Protein AF-A0A7S0B717-F1 (afdb_monomer_lite)

Sequence (770 aa):
SADPAEKEAQLTRQLKVTREQLDRKSDLCDELAVQLRRLETDLEERDGALRSARACLSASCAELRAAAHAGEARCLEREEEAVALRERLQLAEVAHSRGEAATELHAADAAHLRRLLADEEASAQTLASRAAEDAARVVALDGAAAEVRSLREQLDQCRAELEAARRAASAGHRAEVAHLEEALAEEKNARRSAMQAHAELMKRFEEHTKEAAGRIATAEASATKLGREAEGLRRSVQEGKEREAGLRKALNQEKELHEEALHMLHSQRIESTHQSSHLQSELDQLSSDLEQKEDEIMNIEFEMVGLQNKLKDQMRLFSENNEELKRGREQLAEKDGRLQHAVRRQEELVQQMNEATTKLQEKVAQLSHELEGSRAAYQTLEQHTQAVISRHETEREKLILELAHARSESASAADAQAINDRLEAERQAFMSELAEARTEVDGLEALRGAAQQEARFELDGVRAELRQAADAIELQRQLTAKHEELQHGLREEHAEAVDRLAERDASLAGMAEVVAELRGVAERCGAQASMHEAAASSAEARQAETARQLQDSSAQLEQLREKLEFQQRREAALAEGARREAERGWELRERLRTADERTEALELRARDLERALERSRLLERQALERAQELRTSLALLREFGREDFMHGAVPKLSEEKEEKGCTEGDKEIGAAKVAPLVKDPVDEQLGAEVPSVLIAVELDLGFTIATLSVAPWQTRADFDSIVSAFLKEHRVRAVFSDALVRYLEEVEAQAKAFPVILQANLAEVYSLHG

Radius of gyration: 71.95 Å; chains: 1; bounding box: 176×53×261 Å

Secondary structure (DSSP, 8-state):
---HHHHHHHHHHHHHHHHHHHHHHHHHHHHHHHHHHHHHHHHHHHHHHHHHHHHHHHHHHHHHHHHHHHHHHHHHHHHHHHHHHHHHHHHHHHHHHTT---TTHHHHHHHHHHHHHHHHHHHHHHHHHHHHHHHHHHHHHHHHHHHHHHHHHHHHHHHHHHHHHHHHHHHHHHHHHHHHHHHHHHHHHHHHHHHHHHHHHHHHHHHHHHHHTTSSSS-------TTTHHHHHHHHHHHHHHHHHHHHHHHHHHHHHHHHHHHHHHHHHHHHHHHHHHHHHHHHHHHHHHHHHHHHHHHHHHHHHHHHHHHHHHHHHHHHHHHHHHHHHHHHHHHHHHHHHHHHHHHHHHHHHHHHHHHHHHHHHHHHHHHHHHHHHHHHHHHHHHHHHHHHHHHHHHHHHHHHHHHHHHHHHHHHHHHHHHHHHHHHHHTTT-TT-----------S-SSSSGGGTHHHHHHHHHHHHHHHHHHHHHHHHHHHHHHHHHHHHHHHHHHHHHHHHHHHHHHHHHHHHTTSSTTSS--SSSTTHHHHHHHHHHHHHHHHHHHHHHHHHHHHHHHHHHHHHHHHHHHHHHHHHHHHHHHHHHHHHHHHHHHHHHHHHHHHHHHHHHHHHHHHHHHHHHHHHHHHHHHHHHHH--GGGTS---------------------------------S-SS-------S-SEEEEEE-SS-EEEEEE-TT--GGGHHHHHHHHHHHTT--GGGHHHHHHHHHHHHHH-SSSSEEEEEEHHHHHHHH-

Organism: NCBI:txid73915

pLDDT: mean 77.5, std 18.0, range [34.28, 98.25]

Structure (mmCIF, N/CA/C/O backbone):
data_AF-A0A7S0B717-F1
#
_entry.id   AF-A0A7S0B717-F1
#
loop_
_atom_site.group_PDB
_atom_site.id
_atom_site.type_symbol
_atom_site.label_atom_id
_atom_site.label_alt_id
_atom_site.label_comp_id
_atom_site.label_asym_id
_atom_site.label_entity_id
_atom_site.label_seq_id
_atom_site.pdbx_PDB_ins_code
_atom_site.Cartn_x
_atom_site.Cartn_y
_atom_site.Cartn_z
_atom_site.occupancy
_atom_site.B_iso_or_equiv
_atom_site.auth_seq_id
_atom_site.auth_comp_id
_atom_site.auth_asym_id
_atom_site.auth_atom_id
_atom_site.pdbx_PDB_model_num
ATOM 1 N N . SER A 1 1 ? -86.143 -4.162 17.293 1.00 46.94 1 SER A N 1
ATOM 2 C CA . SER A 1 1 ? -86.075 -2.854 16.615 1.00 46.94 1 SER A CA 1
ATOM 3 C C . SER A 1 1 ? -85.181 -1.950 17.441 1.00 46.94 1 SER A C 1
ATOM 5 O O . SER A 1 1 ? -85.611 -1.514 18.498 1.00 46.94 1 SER A O 1
ATOM 7 N N . ALA A 1 2 ? -83.921 -1.762 17.039 1.00 54.50 2 ALA A N 1
ATOM 8 C CA . ALA A 1 2 ? -83.048 -0.798 17.712 1.00 54.50 2 ALA A CA 1
ATOM 9 C C . ALA A 1 2 ? -83.551 0.614 17.394 1.00 54.50 2 ALA A C 1
ATOM 11 O O . ALA A 1 2 ? -83.828 0.906 16.226 1.00 54.50 2 ALA A O 1
ATOM 12 N N . ASP A 1 3 ? -83.724 1.423 18.434 1.00 73.31 3 ASP A N 1
ATOM 13 C CA . ASP A 1 3 ? -84.188 2.804 18.360 1.00 73.31 3 ASP A CA 1
ATOM 14 C C . ASP A 1 3 ? -83.268 3.596 17.402 1.00 73.31 3 ASP A C 1
ATOM 16 O O . ASP A 1 3 ? -82.042 3.525 17.550 1.00 73.31 3 ASP A O 1
ATOM 20 N N . PRO A 1 4 ? -83.788 4.288 16.369 1.00 82.56 4 PRO A N 1
ATOM 21 C CA . PRO A 1 4 ? -82.965 5.062 15.433 1.00 82.56 4 PRO A CA 1
ATOM 22 C C . PRO A 1 4 ? -82.008 6.043 16.130 1.00 82.56 4 PRO A C 1
ATOM 24 O O . PRO A 1 4 ? -80.899 6.247 15.633 1.00 82.56 4 PRO A O 1
ATOM 27 N N . ALA A 1 5 ? -82.373 6.557 17.309 1.00 80.81 5 ALA A N 1
ATOM 28 C CA . ALA A 1 5 ? -81.515 7.430 18.108 1.00 80.81 5 ALA A CA 1
ATOM 29 C C . ALA A 1 5 ? -80.237 6.730 18.617 1.00 80.81 5 ALA A C 1
ATOM 31 O O . ALA A 1 5 ? -79.164 7.336 18.654 1.00 80.81 5 ALA A O 1
ATOM 32 N N . GLU A 1 6 ? -80.303 5.439 18.962 1.00 84.12 6 GLU A N 1
ATOM 33 C CA . GLU A 1 6 ? -79.121 4.678 19.388 1.00 84.12 6 GLU A CA 1
ATOM 34 C C . GLU A 1 6 ? -78.160 4.422 18.224 1.00 84.12 6 GLU A C 1
ATOM 36 O O . GLU A 1 6 ? -76.942 4.509 18.396 1.00 84.12 6 GLU A O 1
ATOM 41 N N . LYS A 1 7 ? -78.691 4.168 17.020 1.00 85.06 7 LYS A N 1
ATOM 42 C CA . LYS A 1 7 ? -77.870 4.017 15.808 1.00 85.06 7 LYS A CA 1
ATOM 43 C C . LYS A 1 7 ? -77.163 5.314 15.436 1.00 85.06 7 LYS A C 1
ATOM 45 O O . LYS A 1 7 ? -75.986 5.282 15.085 1.00 85.06 7 LYS A O 1
ATOM 50 N N . GLU A 1 8 ? -77.852 6.445 15.540 1.00 88.69 8 GLU A N 1
ATOM 51 C CA . GLU A 1 8 ? -77.263 7.758 15.279 1.00 88.69 8 GLU A CA 1
ATOM 52 C C . GLU A 1 8 ? -76.160 8.084 16.298 1.00 88.69 8 GLU A C 1
ATOM 54 O O . GLU A 1 8 ? -75.054 8.482 15.921 1.00 88.69 8 GLU A O 1
ATOM 59 N N . ALA A 1 9 ? -76.388 7.795 17.584 1.00 86.38 9 ALA A N 1
ATOM 60 C CA . ALA A 1 9 ? -75.367 7.946 18.618 1.00 86.38 9 ALA A CA 1
ATOM 61 C C . ALA A 1 9 ? -74.153 7.027 18.383 1.00 86.38 9 ALA A C 1
ATOM 63 O O . ALA A 1 9 ? -73.010 7.444 18.592 1.00 86.38 9 ALA A O 1
ATOM 64 N N . GLN A 1 10 ? -74.372 5.792 17.926 1.00 88.56 10 GLN A N 1
ATOM 65 C CA . GLN A 1 10 ? -73.298 4.847 17.616 1.00 88.56 10 GLN A CA 1
ATOM 66 C C . GLN A 1 10 ? -72.472 5.296 16.401 1.00 88.56 10 GLN A C 1
ATOM 68 O O . GLN A 1 10 ? -71.242 5.286 16.472 1.00 88.56 10 GLN A O 1
ATOM 73 N N . LEU A 1 11 ? -73.123 5.758 15.328 1.00 89.88 11 LEU A N 1
ATOM 74 C CA . LEU A 1 11 ? -72.454 6.316 14.146 1.00 89.88 11 LEU A CA 1
ATOM 75 C C . LEU A 1 11 ? -71.663 7.579 14.488 1.00 89.88 11 LEU A C 1
ATOM 77 O O . LEU A 1 11 ? -70.527 7.729 14.050 1.00 89.88 11 LEU A O 1
ATOM 81 N N . THR A 1 12 ? -72.210 8.451 15.336 1.00 91.12 12 THR A N 1
ATOM 82 C CA . THR A 1 12 ? -71.511 9.668 15.776 1.00 91.12 12 THR A CA 1
ATOM 83 C C . THR A 1 12 ? -70.250 9.331 16.576 1.00 91.12 12 THR A C 1
ATOM 85 O O . THR A 1 12 ? -69.203 9.950 16.378 1.00 91.12 12 THR A O 1
ATOM 88 N N . ARG A 1 13 ? -70.303 8.305 17.440 1.00 92.06 13 ARG A N 1
ATOM 89 C CA . ARG A 1 13 ? -69.113 7.808 18.151 1.00 92.06 13 ARG A CA 1
ATOM 90 C C . ARG A 1 13 ? -68.090 7.208 17.190 1.00 92.06 13 ARG A C 1
ATOM 92 O O . ARG A 1 13 ? -66.908 7.500 17.333 1.00 92.06 13 ARG A O 1
ATOM 99 N N . GLN A 1 14 ? -68.527 6.416 16.210 1.00 90.56 14 GLN A N 1
ATOM 100 C CA . GLN A 1 14 ? -67.629 5.849 15.201 1.00 90.56 14 GLN A CA 1
ATOM 101 C C . GLN A 1 14 ? -66.956 6.942 14.366 1.00 90.56 14 GLN A C 1
ATOM 103 O O . GLN A 1 14 ? -65.738 6.917 14.236 1.00 90.56 14 GLN A O 1
ATOM 108 N N . LEU A 1 15 ? -67.710 7.939 13.894 1.00 93.12 15 LEU A N 1
ATOM 109 C CA . LEU A 1 15 ? -67.171 9.064 13.126 1.00 93.12 15 LEU A CA 1
ATOM 110 C C . LEU A 1 15 ? -66.165 9.892 13.930 1.00 93.12 15 LEU A C 1
ATOM 112 O O . LEU A 1 15 ? -65.147 10.327 13.390 1.00 93.12 15 LEU A O 1
ATOM 116 N N . LYS A 1 16 ? -66.414 10.081 15.232 1.00 93.62 16 LYS A N 1
ATOM 117 C CA . LYS A 1 16 ? -65.473 10.767 16.122 1.00 93.62 16 LYS A CA 1
ATOM 118 C C . LYS A 1 16 ? -64.168 9.980 16.277 1.00 93.62 16 LYS A C 1
ATOM 120 O O . LYS A 1 16 ? -63.101 10.560 16.113 1.00 93.62 16 LYS A O 1
ATOM 125 N N . VAL A 1 17 ? -64.250 8.666 16.497 1.00 93.25 17 VAL A N 1
ATOM 126 C CA . VAL A 1 17 ? -63.066 7.793 16.583 1.00 93.25 17 VAL A CA 1
ATOM 127 C C . VAL A 1 17 ? -62.298 7.771 15.261 1.00 93.25 17 VAL A C 1
ATOM 129 O O . VAL A 1 17 ? -61.075 7.879 15.271 1.00 93.25 17 VAL A O 1
ATOM 132 N N . THR A 1 18 ? -62.981 7.679 14.116 1.00 89.94 18 THR A N 1
ATOM 133 C CA . THR A 1 18 ? -62.305 7.704 12.811 1.00 89.94 18 THR A CA 1
ATOM 134 C C . THR A 1 18 ? -61.641 9.045 12.541 1.00 89.94 18 THR A C 1
ATOM 136 O O . THR A 1 18 ? -60.552 9.060 11.983 1.00 89.94 18 THR A O 1
ATOM 139 N N . ARG A 1 19 ? -62.252 10.159 12.965 1.00 94.06 19 ARG A N 1
ATOM 140 C CA . ARG A 1 19 ? -61.656 11.493 12.842 1.00 94.06 19 ARG A CA 1
ATOM 141 C C . ARG A 1 19 ? -60.405 11.624 13.705 1.00 94.06 19 ARG A C 1
ATOM 143 O O . ARG A 1 19 ? -59.369 11.994 13.180 1.00 94.06 19 ARG A O 1
ATOM 150 N N . GLU A 1 20 ? -60.467 11.219 14.972 1.00 93.44 20 GLU A N 1
ATOM 151 C CA . GLU A 1 20 ? -59.298 11.213 15.864 1.00 93.44 20 GLU A CA 1
ATOM 152 C C . GLU A 1 20 ? -58.167 10.314 15.328 1.00 93.44 20 GLU A C 1
ATOM 154 O O . GLU A 1 20 ? -56.991 10.640 15.469 1.00 93.44 20 GLU A O 1
ATOM 159 N N . GLN A 1 21 ? -58.495 9.190 14.681 1.00 91.56 21 GLN A N 1
ATOM 160 C CA . GLN A 1 21 ? -57.501 8.345 14.011 1.00 91.56 21 GLN A CA 1
ATOM 161 C C . GLN A 1 21 ? -56.906 9.000 12.759 1.00 91.56 21 GLN A C 1
ATOM 163 O O . GLN A 1 21 ? -55.734 8.772 12.465 1.00 91.56 21 GLN A O 1
ATOM 168 N N . LEU A 1 22 ? -57.696 9.771 12.011 1.00 92.12 22 LEU A N 1
ATOM 169 C CA . LEU A 1 22 ? -57.239 10.482 10.818 1.00 92.12 22 LEU A CA 1
ATOM 170 C C . LEU A 1 22 ? -56.340 11.660 11.193 1.00 92.12 22 LEU A C 1
ATOM 172 O O . LEU A 1 22 ? -55.280 11.806 10.595 1.00 92.12 22 LEU A O 1
ATOM 176 N N . ASP A 1 23 ? -56.708 12.408 12.235 1.00 93.62 23 ASP A N 1
ATOM 177 C CA . ASP A 1 23 ? -55.906 13.503 12.784 1.00 93.62 23 ASP A CA 1
ATOM 178 C C . ASP A 1 23 ? -54.546 12.967 13.274 1.00 93.62 23 ASP A C 1
ATOM 180 O O . ASP A 1 23 ? -53.506 13.437 12.828 1.00 93.62 23 ASP A O 1
ATOM 184 N N . ARG A 1 24 ? -54.523 11.860 14.040 1.00 93.06 24 ARG A N 1
ATOM 185 C CA . ARG A 1 24 ? -53.260 11.203 14.450 1.00 93.06 24 ARG A CA 1
ATOM 186 C C . ARG A 1 24 ? -52.404 10.728 13.277 1.00 93.06 24 ARG A C 1
ATOM 188 O O . ARG A 1 24 ? -51.181 10.738 13.364 1.00 93.06 24 ARG A O 1
ATOM 195 N N . LYS A 1 25 ? -53.029 10.244 12.199 1.00 90.81 25 LYS A N 1
ATOM 196 C CA . LYS A 1 25 ? -52.298 9.844 10.989 1.00 90.81 25 LYS A CA 1
ATOM 197 C C . LYS A 1 25 ? -51.737 11.056 10.250 1.00 90.81 25 LYS A C 1
ATOM 199 O O . LYS A 1 25 ? -50.636 10.950 9.729 1.00 90.81 25 LYS A O 1
ATOM 204 N N . SER A 1 26 ? -52.464 12.172 10.229 1.00 93.88 26 SER A N 1
ATOM 205 C CA . SER A 1 26 ? -51.977 13.438 9.677 1.00 93.88 26 SER A CA 1
ATOM 206 C C . SER A 1 26 ? -50.754 13.929 10.447 1.00 93.88 26 SER A C 1
ATOM 208 O O . SER A 1 26 ? -49.728 14.186 9.826 1.00 93.88 26 SER A O 1
ATOM 210 N N . ASP A 1 27 ? -50.819 13.940 11.782 1.00 92.12 27 ASP A N 1
ATOM 211 C CA . ASP A 1 27 ? -49.697 14.346 12.639 1.00 92.12 27 ASP A CA 1
ATOM 212 C C . ASP A 1 27 ? -48.456 13.464 12.401 1.00 92.12 27 ASP A C 1
ATOM 214 O O . ASP A 1 27 ? -47.342 13.967 12.268 1.00 92.12 27 ASP A O 1
ATOM 218 N N . LEU A 1 28 ? -48.647 12.144 12.264 1.00 91.06 28 LEU A N 1
ATOM 219 C CA . LEU A 1 28 ? -47.568 11.211 11.916 1.00 91.06 28 LEU A CA 1
ATOM 220 C C . LEU A 1 28 ? -46.986 11.470 10.518 1.00 91.06 28 LEU A C 1
ATOM 222 O O . LEU A 1 28 ? -45.779 11.333 10.322 1.00 91.06 28 LEU A O 1
ATOM 226 N N . CYS A 1 29 ? -47.817 11.821 9.534 1.00 90.38 29 CYS A N 1
ATOM 227 C CA . CYS A 1 29 ? -47.347 12.179 8.195 1.00 90.38 29 CYS A CA 1
ATOM 228 C C . CYS A 1 29 ? -46.520 13.472 8.213 1.00 90.38 29 CYS A C 1
ATOM 230 O O . CYS A 1 29 ? -45.485 13.528 7.548 1.00 90.38 29 CYS A O 1
ATOM 232 N N . ASP A 1 30 ? -46.933 14.471 8.992 1.00 93.44 30 ASP A N 1
ATOM 233 C CA . ASP A 1 30 ? -46.189 15.721 9.152 1.00 93.44 30 ASP A CA 1
ATOM 234 C C . ASP A 1 30 ? -44.851 15.487 9.870 1.00 93.44 30 ASP A C 1
ATOM 236 O O . ASP A 1 30 ? -43.815 16.001 9.439 1.00 93.44 30 ASP A O 1
ATOM 240 N N . GLU A 1 31 ? -44.834 14.643 10.906 1.00 92.50 31 GLU A N 1
ATOM 241 C CA . GLU A 1 31 ? -43.608 14.251 11.608 1.00 92.50 31 GLU A CA 1
ATOM 242 C C . GLU A 1 31 ? -42.633 13.508 10.679 1.00 92.50 31 GLU A C 1
ATOM 244 O O . GLU A 1 31 ? -41.446 13.843 10.623 1.00 92.50 31 GLU A O 1
ATOM 249 N N . LEU A 1 32 ? -43.131 12.565 9.872 1.00 89.62 32 LEU A N 1
ATOM 250 C CA . LEU A 1 32 ? -42.329 11.876 8.857 1.00 89.62 32 LEU A CA 1
ATOM 251 C C . LEU A 1 32 ? -41.795 12.840 7.789 1.00 89.62 32 LEU A C 1
ATOM 253 O O . LEU A 1 32 ? -40.643 12.715 7.378 1.00 89.62 32 LEU A O 1
ATOM 257 N N . ALA A 1 33 ? -42.582 13.830 7.363 1.00 90.62 33 ALA A N 1
ATOM 258 C CA . ALA A 1 33 ? -42.139 14.832 6.393 1.00 90.62 33 ALA A CA 1
ATOM 259 C C . ALA A 1 33 ? -41.034 15.750 6.949 1.00 90.62 33 ALA A C 1
ATOM 261 O O . ALA A 1 33 ? -40.165 16.201 6.198 1.00 90.62 33 ALA A O 1
ATOM 262 N N . VAL A 1 34 ? -41.043 16.037 8.254 1.00 92.75 34 VAL A N 1
ATOM 263 C CA . VAL A 1 34 ? -39.953 16.763 8.927 1.00 92.75 34 VAL A CA 1
ATOM 264 C C . VAL A 1 34 ? -38.703 15.889 9.033 1.00 92.75 34 VAL A C 1
ATOM 266 O O . VAL A 1 34 ? -37.603 16.369 8.758 1.00 92.75 34 VAL A O 1
ATOM 269 N N . GLN A 1 35 ? -38.854 14.607 9.376 1.00 93.50 35 GLN A N 1
ATOM 270 C CA . GLN A 1 35 ? -37.731 13.665 9.426 1.00 93.50 35 GLN A CA 1
ATOM 271 C C . GLN A 1 35 ? -37.082 13.468 8.050 1.00 93.50 35 GLN A C 1
ATOM 273 O O . GLN A 1 35 ? -35.857 13.476 7.961 1.00 93.50 35 GLN A O 1
ATOM 278 N N . LEU A 1 36 ? -37.878 13.360 6.980 1.00 89.19 36 LEU A N 1
ATOM 279 C CA . LEU A 1 36 ? -37.371 13.266 5.608 1.00 89.19 36 LEU A CA 1
ATOM 280 C C . LEU A 1 36 ? -36.561 14.503 5.219 1.00 89.19 36 LEU A C 1
ATOM 282 O O . LEU A 1 36 ? -35.422 14.357 4.792 1.00 89.19 36 LEU A O 1
ATOM 286 N N . ARG A 1 37 ? -37.087 15.709 5.466 1.00 93.19 37 ARG A N 1
ATOM 287 C CA . ARG A 1 37 ? -36.354 16.953 5.178 1.00 93.19 37 ARG A CA 1
ATOM 288 C C . ARG A 1 37 ? -35.047 17.070 5.957 1.00 93.19 37 ARG A C 1
ATOM 290 O O . ARG A 1 37 ? -34.061 17.558 5.421 1.00 93.19 37 ARG A O 1
ATOM 297 N N . ARG A 1 38 ? -35.021 16.597 7.206 1.00 92.75 38 ARG A N 1
ATOM 298 C CA . ARG A 1 38 ? -33.794 16.552 8.013 1.00 92.75 38 ARG A CA 1
ATOM 299 C C . ARG A 1 38 ? -32.765 15.575 7.437 1.00 92.75 38 ARG A C 1
ATOM 301 O O . ARG A 1 38 ? -31.582 15.892 7.390 1.00 92.75 38 ARG A O 1
ATOM 308 N N . LEU A 1 39 ? -33.207 14.402 6.984 1.00 88.88 39 LEU A N 1
ATOM 309 C CA . LEU A 1 39 ? -32.328 13.429 6.335 1.00 88.88 39 LEU A CA 1
ATOM 310 C C . LEU A 1 39 ? -31.804 13.938 4.986 1.00 88.88 39 LEU A C 1
ATOM 312 O O . LEU A 1 39 ? -30.643 13.699 4.673 1.00 88.88 39 LEU A O 1
ATOM 316 N N . GLU A 1 40 ? -32.621 14.658 4.215 1.00 90.31 40 GLU A N 1
ATOM 317 C CA . GLU A 1 40 ? -32.195 15.318 2.974 1.00 90.31 40 GLU A CA 1
ATOM 318 C C . GLU A 1 40 ? -31.084 16.340 3.246 1.00 90.31 40 GLU A C 1
ATOM 320 O O . GLU A 1 40 ? -30.030 16.265 2.616 1.00 90.31 40 GLU A O 1
ATOM 325 N N . THR A 1 41 ? -31.249 17.220 4.242 1.00 91.94 41 THR A N 1
ATOM 326 C CA . THR A 1 41 ? -30.194 18.177 4.619 1.00 91.94 41 THR A CA 1
ATOM 327 C C . THR A 1 41 ? -28.918 17.486 5.107 1.00 91.94 41 THR A C 1
ATOM 329 O O . THR A 1 41 ? -27.821 17.872 4.706 1.00 91.94 41 THR A O 1
ATOM 332 N N . ASP A 1 42 ? -29.038 16.420 5.908 1.00 89.06 42 ASP A N 1
ATOM 333 C CA . ASP A 1 42 ? -27.879 15.656 6.390 1.00 89.06 42 ASP A CA 1
ATOM 334 C C . ASP A 1 42 ? -27.131 14.964 5.229 1.00 89.06 42 ASP A C 1
ATOM 336 O O . ASP A 1 42 ? -25.906 14.814 5.269 1.00 89.06 42 ASP A O 1
ATOM 340 N N . LEU A 1 43 ? -27.843 14.523 4.184 1.00 86.94 43 LEU A N 1
ATOM 341 C CA . LEU A 1 43 ? -27.239 13.952 2.977 1.00 86.94 43 LEU A CA 1
ATOM 342 C C . LEU A 1 43 ? -26.519 15.021 2.148 1.00 86.94 43 LEU A C 1
ATOM 344 O O . LEU A 1 43 ? -25.374 14.800 1.751 1.00 86.94 43 LEU A O 1
ATOM 348 N N . GLU A 1 44 ? -27.128 16.191 1.955 1.00 88.62 44 GLU A N 1
ATOM 349 C CA . GLU A 1 44 ? -26.510 17.308 1.228 1.00 88.62 44 GLU A CA 1
ATOM 350 C C . GLU A 1 44 ? -25.208 17.786 1.893 1.00 88.62 44 GLU A C 1
ATOM 352 O O . GLU A 1 44 ? -24.195 17.992 1.211 1.00 88.62 44 GLU A O 1
ATOM 357 N N . GLU A 1 45 ? -25.188 17.903 3.225 1.00 89.31 45 GLU A N 1
ATOM 358 C CA . GLU A 1 45 ? -23.981 18.253 3.984 1.00 89.31 45 GLU A CA 1
ATOM 359 C C . GLU A 1 45 ? -22.875 17.202 3.813 1.00 89.31 45 GLU A C 1
ATOM 361 O O . GLU A 1 45 ? -21.696 17.535 3.629 1.00 89.31 45 GLU A O 1
ATOM 366 N N . ARG A 1 46 ? -23.243 15.916 3.813 1.00 82.81 46 ARG A N 1
ATOM 367 C CA . ARG A 1 46 ? -22.293 14.811 3.625 1.00 82.81 46 ARG A CA 1
ATOM 368 C C . ARG A 1 46 ? -21.737 14.754 2.213 1.00 82.81 46 ARG A C 1
ATOM 370 O O . ARG A 1 46 ? -20.533 14.541 2.061 1.00 82.81 46 ARG A O 1
ATOM 377 N N . ASP A 1 47 ? -22.554 15.007 1.202 1.00 88.00 47 ASP A N 1
ATOM 378 C CA . ASP A 1 47 ? -22.094 15.116 -0.182 1.00 88.00 47 ASP A CA 1
ATOM 379 C C . ASP A 1 47 ? -21.188 16.337 -0.378 1.00 88.00 47 ASP A C 1
ATOM 381 O O . ASP A 1 47 ? -20.218 16.289 -1.143 1.00 88.00 47 ASP A O 1
ATOM 385 N N . GLY A 1 48 ? -21.441 17.432 0.344 1.00 89.38 48 GLY A N 1
ATOM 386 C CA . GLY A 1 48 ? -20.522 18.568 0.438 1.00 89.38 48 GLY A CA 1
ATOM 387 C C . GLY A 1 48 ? -19.162 18.177 1.035 1.00 89.38 48 GLY A C 1
ATOM 388 O O . GLY A 1 48 ? -18.108 18.478 0.460 1.00 89.38 48 GLY A O 1
ATOM 389 N N . ALA A 1 49 ? -19.166 17.446 2.152 1.00 88.19 49 ALA A N 1
ATOM 390 C CA . ALA A 1 49 ? -17.951 16.977 2.819 1.00 88.19 49 ALA A CA 1
ATOM 391 C C . ALA A 1 49 ? -17.158 15.973 1.963 1.00 88.19 49 ALA A C 1
ATOM 393 O O . ALA A 1 49 ? -15.935 16.086 1.854 1.00 88.19 49 ALA A O 1
ATOM 394 N N . LEU A 1 50 ? -17.837 15.032 1.296 1.00 85.44 50 LEU A N 1
ATOM 395 C CA . LEU A 1 50 ? -17.212 14.069 0.384 1.00 85.44 50 LEU A CA 1
ATOM 396 C C . LEU A 1 50 ? -16.579 14.756 -0.828 1.00 85.44 50 LEU A C 1
ATOM 398 O O . LEU A 1 50 ? -15.455 14.413 -1.203 1.00 85.44 50 LEU A O 1
ATOM 402 N N . ARG A 1 51 ? -17.249 15.755 -1.419 1.00 90.06 51 ARG A N 1
ATOM 403 C CA . ARG A 1 51 ? -16.669 16.567 -2.502 1.00 90.06 51 ARG A CA 1
ATOM 404 C C . ARG A 1 51 ? -15.406 17.298 -2.046 1.00 90.06 51 ARG A C 1
ATOM 406 O O . ARG A 1 51 ? -14.404 17.272 -2.757 1.00 90.06 51 ARG A O 1
ATOM 413 N N . SER A 1 52 ? -15.422 17.864 -0.842 1.00 88.62 52 SER A N 1
ATOM 414 C CA . SER A 1 52 ? -14.261 18.550 -0.257 1.00 88.62 52 SER A CA 1
ATOM 415 C C . SER A 1 52 ? -13.097 17.586 0.009 1.00 88.62 52 SER A C 1
ATOM 417 O O . SER A 1 52 ? -11.958 17.872 -0.352 1.00 88.62 52 SER A O 1
ATOM 419 N N . ALA A 1 53 ? -13.376 16.397 0.552 1.00 85.25 53 ALA A N 1
ATOM 420 C CA . ALA A 1 53 ? -12.365 15.367 0.787 1.00 85.25 53 ALA A CA 1
ATOM 421 C C . ALA A 1 53 ? -11.732 14.860 -0.521 1.00 85.25 53 ALA A C 1
ATOM 423 O O . ALA A 1 53 ? -10.509 14.736 -0.605 1.00 85.25 53 ALA A O 1
ATOM 424 N N . ARG A 1 54 ? -12.545 14.626 -1.562 1.00 87.56 54 ARG A N 1
ATOM 425 C CA . ARG A 1 54 ? -12.055 14.255 -2.901 1.00 87.56 54 ARG A CA 1
ATOM 426 C C . ARG A 1 54 ? -11.179 15.349 -3.510 1.00 87.56 54 ARG A C 1
ATOM 428 O O . ARG A 1 54 ? -10.142 15.028 -4.085 1.00 87.56 54 ARG A O 1
ATOM 435 N N . ALA A 1 55 ? -11.549 16.620 -3.347 1.00 87.50 55 ALA A N 1
ATOM 436 C CA . ALA A 1 55 ? -10.737 17.741 -3.815 1.00 87.50 55 ALA A CA 1
ATOM 437 C C . ALA A 1 55 ? -9.359 17.770 -3.127 1.00 87.50 55 ALA A C 1
ATOM 439 O O . ALA A 1 55 ? -8.344 17.825 -3.823 1.00 87.50 55 ALA A O 1
ATOM 440 N N . CYS A 1 56 ? -9.311 17.629 -1.795 1.00 88.31 56 CYS A N 1
ATOM 441 C CA . CYS A 1 56 ? -8.060 17.568 -1.027 1.00 88.31 56 CYS A CA 1
ATOM 442 C C . CYS A 1 56 ? -7.174 16.378 -1.424 1.00 88.31 56 CYS A C 1
ATOM 444 O O . CYS A 1 56 ? -5.968 16.544 -1.601 1.00 88.31 56 CYS A O 1
ATOM 446 N N . LEU A 1 57 ? -7.763 15.190 -1.605 1.00 85.50 57 LEU A N 1
ATOM 447 C CA . LEU A 1 57 ? -7.038 14.012 -2.092 1.00 85.50 57 LEU A CA 1
ATOM 448 C C . LEU A 1 57 ? -6.465 14.250 -3.492 1.00 85.50 57 LEU A C 1
ATOM 450 O O . LEU A 1 57 ? -5.296 13.961 -3.727 1.00 85.50 57 LEU A O 1
ATOM 454 N N . SER A 1 58 ? -7.248 14.833 -4.405 1.00 90.44 58 SER A N 1
ATOM 455 C CA . SER A 1 58 ? -6.764 15.130 -5.758 1.00 90.44 58 SER A CA 1
ATOM 456 C C . SER A 1 58 ? -5.599 16.125 -5.753 1.00 90.44 58 SER A C 1
ATOM 458 O O . SER A 1 58 ? -4.629 15.919 -6.483 1.00 90.44 58 SER A O 1
ATOM 460 N N . ALA A 1 59 ? -5.654 17.145 -4.886 1.00 87.44 59 ALA A N 1
ATOM 461 C CA . ALA A 1 59 ? -4.593 18.132 -4.722 1.00 87.44 59 ALA A CA 1
ATOM 462 C C . ALA A 1 59 ? -3.317 17.490 -4.158 1.00 87.44 59 ALA A C 1
ATOM 464 O O . ALA A 1 59 ? -2.246 17.646 -4.737 1.00 87.44 59 ALA A O 1
ATOM 465 N N . SER A 1 60 ? -3.437 16.669 -3.110 1.00 86.06 60 SER A N 1
ATOM 466 C CA . SER A 1 60 ? -2.298 15.942 -2.538 1.00 86.06 60 SER A CA 1
ATOM 467 C C . SER A 1 60 ? -1.668 14.967 -3.542 1.00 86.06 60 SER A C 1
ATOM 469 O O . SER A 1 60 ? -0.447 14.916 -3.685 1.00 86.06 60 SER A O 1
ATOM 471 N N . CYS A 1 61 ? -2.479 14.242 -4.320 1.00 85.00 61 CYS A N 1
ATOM 472 C CA . CYS A 1 61 ? -1.975 13.381 -5.392 1.00 85.00 61 CYS A CA 1
ATOM 473 C C . CYS A 1 61 ? -1.314 14.169 -6.535 1.00 85.00 61 CYS A C 1
ATOM 475 O O . CYS A 1 61 ? -0.459 13.617 -7.230 1.00 85.00 61 CYS A O 1
ATOM 477 N N . ALA A 1 62 ? -1.718 15.418 -6.785 1.00 85.94 62 ALA A N 1
ATOM 478 C CA . ALA A 1 62 ? -1.062 16.288 -7.759 1.00 85.94 62 ALA A CA 1
ATOM 479 C C . ALA A 1 62 ? 0.294 16.789 -7.236 1.00 85.94 62 ALA A C 1
ATOM 481 O O . ALA A 1 62 ? 1.277 16.742 -7.972 1.00 85.94 62 ALA A O 1
ATOM 482 N N . GLU A 1 63 ? 0.378 17.174 -5.961 1.00 87.94 63 GLU A N 1
ATOM 483 C CA . GLU A 1 63 ? 1.632 17.569 -5.306 1.00 87.94 63 GLU A CA 1
ATOM 484 C C . GLU A 1 63 ? 2.649 16.423 -5.267 1.00 87.94 63 GLU A C 1
ATOM 486 O O . GLU A 1 63 ? 3.813 16.626 -5.607 1.00 87.94 63 GLU A O 1
ATOM 491 N N . LEU A 1 64 ? 2.215 15.201 -4.932 1.00 83.88 64 LEU A N 1
ATOM 492 C CA . LEU A 1 64 ? 3.086 14.020 -4.934 1.00 83.88 64 LEU A CA 1
ATOM 493 C C . LEU A 1 64 ? 3.622 13.699 -6.334 1.00 83.88 64 LEU A C 1
ATOM 495 O O . LEU A 1 64 ? 4.801 13.386 -6.478 1.00 83.88 64 LEU A O 1
ATOM 499 N N . ARG A 1 65 ? 2.786 13.820 -7.373 1.00 89.50 65 ARG A N 1
ATOM 500 C CA . ARG A 1 65 ? 3.223 13.645 -8.767 1.00 89.50 65 ARG A CA 1
ATOM 501 C C . ARG A 1 65 ? 4.195 14.739 -9.205 1.00 89.50 65 ARG A C 1
ATOM 503 O O . ARG A 1 65 ? 5.206 14.432 -9.826 1.00 89.50 65 ARG A O 1
ATOM 510 N N . ALA A 1 66 ? 3.939 15.994 -8.840 1.00 84.44 66 ALA A N 1
ATOM 511 C CA . ALA A 1 66 ? 4.860 17.094 -9.115 1.00 84.44 66 ALA A CA 1
ATOM 512 C C . ALA A 1 66 ? 6.213 16.901 -8.404 1.00 84.44 66 ALA A C 1
ATOM 514 O O . ALA A 1 66 ? 7.260 17.135 -9.003 1.00 84.44 66 ALA A O 1
ATOM 515 N N . ALA A 1 67 ? 6.205 16.424 -7.156 1.00 82.50 67 ALA A N 1
ATOM 516 C CA . ALA A 1 67 ? 7.418 16.104 -6.409 1.00 82.50 67 ALA A CA 1
ATOM 517 C C . ALA A 1 67 ? 8.188 14.921 -7.021 1.00 82.50 67 ALA A C 1
ATOM 519 O O . ALA A 1 67 ? 9.414 14.980 -7.099 1.00 82.50 67 ALA A O 1
ATOM 520 N N . ALA A 1 68 ? 7.485 13.886 -7.494 1.00 82.69 68 ALA A N 1
ATOM 521 C CA . ALA A 1 68 ? 8.091 12.752 -8.190 1.00 82.69 68 ALA A CA 1
ATOM 522 C C . ALA A 1 68 ? 8.780 13.195 -9.489 1.00 82.69 68 ALA A C 1
ATOM 524 O O . ALA A 1 68 ? 9.966 12.931 -9.665 1.00 82.69 68 ALA A O 1
ATOM 525 N N . HIS A 1 69 ? 8.095 13.974 -10.331 1.00 83.00 69 HIS A N 1
ATOM 526 C CA . HIS A 1 69 ? 8.684 14.506 -11.563 1.00 83.00 69 HIS A CA 1
ATOM 527 C C . HIS A 1 69 ? 9.846 15.473 -11.305 1.00 83.00 69 HIS A C 1
ATOM 529 O O . HIS A 1 69 ? 10.829 15.461 -12.039 1.00 83.00 69 HIS A O 1
ATOM 535 N N . ALA A 1 70 ? 9.786 16.284 -10.244 1.00 82.75 70 ALA A N 1
ATOM 536 C CA . ALA A 1 70 ? 10.921 17.113 -9.840 1.00 82.75 70 ALA A CA 1
ATOM 537 C C . ALA A 1 70 ? 12.121 16.270 -9.364 1.00 82.75 70 ALA A C 1
ATOM 539 O O . ALA A 1 70 ? 13.268 16.680 -9.537 1.00 82.75 70 ALA A O 1
ATOM 540 N N . GLY A 1 71 ? 11.870 15.103 -8.764 1.00 80.75 71 GLY A N 1
ATOM 541 C CA . GLY A 1 71 ? 12.899 14.120 -8.425 1.00 80.75 71 GLY A CA 1
ATOM 542 C C . GLY A 1 71 ? 13.533 13.495 -9.667 1.00 80.75 71 GLY A C 1
ATOM 543 O O . GLY A 1 71 ? 14.755 13.502 -9.786 1.00 80.75 71 GLY A O 1
ATOM 544 N N . GLU A 1 72 ? 12.711 13.031 -10.611 1.00 83.19 72 GLU A N 1
ATOM 545 C CA . GLU A 1 72 ? 13.153 12.464 -11.895 1.00 83.19 72 GLU A CA 1
ATOM 546 C C . GLU A 1 72 ? 13.975 13.470 -12.709 1.00 83.19 72 GLU A C 1
ATOM 548 O O . GLU A 1 72 ? 15.058 13.132 -13.180 1.00 83.19 72 GLU A O 1
ATOM 553 N N . ALA A 1 73 ? 13.526 14.726 -12.799 1.00 83.62 73 ALA A N 1
ATOM 554 C CA . ALA A 1 73 ? 14.255 15.785 -13.493 1.00 83.62 73 ALA A CA 1
ATOM 555 C C . ALA A 1 73 ? 15.652 16.015 -12.893 1.00 83.62 73 ALA A C 1
ATOM 557 O O . ALA A 1 73 ? 16.628 16.093 -13.628 1.00 83.62 73 ALA A O 1
ATOM 558 N N . ARG A 1 74 ? 15.777 16.032 -11.559 1.00 86.69 74 ARG A N 1
ATOM 559 C CA . ARG A 1 74 ? 17.083 16.163 -10.885 1.00 86.69 74 ARG A CA 1
ATOM 560 C C . ARG A 1 74 ? 17.984 14.946 -11.086 1.00 86.69 74 ARG A C 1
ATOM 562 O O . ARG A 1 74 ? 19.203 15.084 -11.042 1.00 86.69 74 ARG A O 1
ATOM 569 N N . CYS A 1 75 ? 17.412 13.753 -11.237 1.00 81.38 75 CYS A N 1
ATOM 570 C CA . CYS A 1 75 ? 18.174 12.551 -11.571 1.00 81.38 75 CYS A CA 1
ATOM 571 C C . CYS A 1 75 ? 18.710 12.628 -13.003 1.00 81.38 75 CYS A C 1
ATOM 573 O O . CYS A 1 75 ? 19.899 12.397 -13.194 1.00 81.38 75 CYS A O 1
ATOM 575 N N . LEU A 1 76 ? 17.876 13.037 -13.963 1.00 83.56 76 LEU A N 1
ATOM 576 C CA . LEU A 1 76 ? 18.291 13.237 -15.352 1.00 83.56 76 LEU A CA 1
ATOM 577 C C . LEU A 1 76 ? 19.354 14.336 -15.479 1.00 83.56 76 LEU A C 1
ATOM 579 O O . LEU A 1 76 ? 20.366 14.109 -16.127 1.00 83.56 76 LEU A O 1
ATOM 583 N N . GLU A 1 77 ? 19.201 15.471 -14.787 1.00 86.38 77 GLU A N 1
ATOM 584 C CA . GLU A 1 77 ? 20.224 16.531 -14.746 1.00 86.38 77 GLU A CA 1
ATOM 585 C C . GLU A 1 77 ? 21.573 16.000 -14.232 1.00 86.38 77 GLU A C 1
ATOM 587 O O . GLU A 1 77 ? 22.619 16.285 -14.810 1.00 86.38 77 GLU A O 1
ATOM 592 N N . ARG A 1 78 ? 21.567 15.166 -13.183 1.00 81.56 78 ARG A N 1
ATOM 593 C CA . ARG A 1 78 ? 22.795 14.543 -12.654 1.00 81.56 78 ARG A CA 1
ATOM 594 C C . ARG A 1 78 ? 23.398 13.516 -13.605 1.00 81.56 78 ARG A C 1
ATOM 596 O O . ARG A 1 78 ? 24.619 13.390 -13.663 1.00 81.56 78 ARG A O 1
ATOM 603 N N . GLU A 1 79 ? 22.571 12.762 -14.321 1.00 82.38 79 GLU A N 1
ATOM 604 C CA . GLU A 1 79 ? 23.037 11.816 -15.336 1.00 82.38 79 GLU A CA 1
ATOM 605 C C . GLU A 1 79 ? 23.651 12.549 -16.533 1.00 82.38 79 GLU A C 1
ATOM 607 O O . GLU A 1 79 ? 24.732 12.170 -16.980 1.00 82.38 79 GLU A O 1
ATOM 612 N N . GLU A 1 80 ? 23.033 13.637 -16.994 1.00 86.31 80 GLU A N 1
ATOM 613 C CA . GLU A 1 80 ? 23.575 14.509 -18.039 1.00 86.31 80 GLU A CA 1
ATOM 614 C C . GLU A 1 80 ? 24.898 15.159 -17.604 1.00 86.31 80 GLU A C 1
ATOM 616 O O . GLU A 1 80 ? 25.869 15.144 -18.364 1.00 86.31 80 GLU A O 1
ATOM 621 N N . GLU A 1 81 ? 24.990 15.653 -16.364 1.00 86.88 81 GLU A N 1
ATOM 622 C CA . GLU A 1 81 ? 26.240 16.167 -15.790 1.00 86.88 81 GLU A CA 1
ATOM 623 C C . GLU A 1 81 ? 27.327 15.082 -15.718 1.00 86.88 81 GLU A C 1
ATOM 625 O O . GLU A 1 81 ? 28.480 15.331 -16.082 1.00 86.88 81 GLU A O 1
ATOM 630 N N . ALA A 1 82 ? 26.976 13.860 -15.308 1.00 75.00 82 ALA A N 1
ATOM 631 C CA . ALA A 1 82 ? 27.907 12.736 -15.246 1.00 75.00 82 ALA A CA 1
ATOM 632 C C . ALA A 1 82 ? 28.390 12.301 -16.640 1.00 75.00 82 ALA A C 1
ATOM 634 O O . ALA A 1 82 ? 29.574 12.002 -16.818 1.00 75.00 82 ALA A O 1
ATOM 635 N N . VAL A 1 83 ? 27.505 12.285 -17.642 1.00 85.00 83 VAL A N 1
ATOM 636 C CA . VAL A 1 83 ? 27.863 12.005 -19.041 1.00 85.00 83 VAL A CA 1
ATOM 637 C C . VAL A 1 83 ? 28.780 13.101 -19.584 1.00 85.00 83 VAL A C 1
ATOM 639 O O . VAL A 1 83 ? 29.839 12.782 -20.123 1.00 85.00 83 VAL A O 1
ATOM 642 N N . ALA A 1 84 ? 28.461 14.376 -19.352 1.00 83.06 84 ALA A N 1
ATOM 643 C CA . ALA A 1 84 ? 29.299 15.499 -19.773 1.00 83.06 84 ALA A CA 1
ATOM 644 C C . ALA A 1 84 ? 30.696 15.471 -19.121 1.00 83.06 84 ALA A C 1
ATOM 646 O O . ALA A 1 84 ? 31.699 15.793 -19.766 1.00 83.06 84 ALA A O 1
ATOM 647 N N . LEU A 1 85 ? 30.794 15.059 -17.852 1.00 79.12 85 LEU A N 1
ATOM 648 C CA . LEU A 1 85 ? 32.076 14.863 -17.169 1.00 79.12 85 LEU A CA 1
ATOM 649 C C . LEU A 1 85 ? 32.873 13.692 -17.758 1.00 79.12 85 LEU A C 1
ATOM 651 O O . LEU A 1 85 ? 34.085 13.822 -17.945 1.00 79.12 85 LEU A O 1
ATOM 655 N N . ARG A 1 86 ? 32.213 12.580 -18.109 1.00 81.88 86 ARG A N 1
ATOM 656 C CA . ARG A 1 86 ? 32.854 11.435 -18.780 1.00 81.88 86 ARG A CA 1
ATOM 657 C C . ARG A 1 86 ? 33.361 11.798 -20.173 1.00 81.88 86 ARG A C 1
ATOM 659 O O . ARG A 1 86 ? 34.492 11.455 -20.500 1.00 81.88 86 ARG A O 1
ATOM 666 N N . GLU A 1 87 ? 32.582 12.530 -20.965 1.00 83.56 87 GLU A N 1
ATOM 667 C CA . GLU A 1 87 ? 33.014 13.009 -22.284 1.00 83.56 87 GLU A CA 1
ATOM 668 C C . GLU A 1 87 ? 34.207 13.965 -22.176 1.00 83.56 87 GLU A C 1
ATOM 670 O O . GLU A 1 87 ? 35.162 13.860 -22.945 1.00 83.56 87 GLU A O 1
ATOM 675 N N . ARG A 1 88 ? 34.216 14.861 -21.180 1.00 79.81 88 ARG A N 1
ATOM 676 C CA . ARG A 1 88 ? 35.370 15.737 -20.913 1.00 79.81 88 ARG A CA 1
ATOM 677 C C . ARG A 1 88 ? 36.616 14.961 -20.501 1.00 79.81 88 ARG A C 1
ATOM 679 O O . ARG A 1 88 ? 37.703 15.307 -20.957 1.00 79.81 88 ARG A O 1
ATOM 686 N N . LEU A 1 89 ? 36.469 13.922 -19.680 1.00 75.50 89 LEU A N 1
ATOM 687 C CA . LEU A 1 89 ? 37.568 13.023 -19.320 1.00 75.50 89 LEU A CA 1
ATOM 688 C C . LEU A 1 89 ? 38.105 12.279 -20.545 1.00 75.50 89 LEU A C 1
ATOM 690 O O . LEU A 1 89 ? 39.311 12.291 -20.767 1.00 75.50 89 LEU A O 1
ATOM 694 N N . GLN A 1 90 ? 37.232 11.729 -21.390 1.00 80.81 90 GLN A N 1
ATOM 695 C CA . GLN A 1 90 ? 37.641 11.061 -22.629 1.00 80.81 90 GLN A CA 1
ATOM 696 C C . GLN A 1 90 ? 38.358 12.018 -23.590 1.00 80.81 90 GLN A C 1
ATOM 698 O O . GLN A 1 90 ? 39.382 11.663 -24.169 1.00 80.81 90 GLN A O 1
ATOM 703 N N . LEU A 1 91 ? 37.877 13.257 -23.737 1.00 78.50 91 LEU A N 1
ATOM 704 C CA . LEU A 1 91 ? 38.553 14.277 -24.544 1.00 78.50 91 LEU A CA 1
ATOM 705 C C . LEU A 1 91 ? 39.916 14.669 -23.956 1.00 78.50 91 LEU A C 1
ATOM 707 O O . LEU A 1 91 ? 40.868 14.855 -24.715 1.00 78.50 91 LEU A O 1
ATOM 711 N N . ALA A 1 92 ? 40.033 14.757 -22.629 1.00 69.88 92 ALA A N 1
ATOM 712 C CA . ALA A 1 92 ? 41.297 15.026 -21.948 1.00 69.88 92 ALA A CA 1
ATOM 713 C C . ALA A 1 92 ? 42.291 13.859 -22.090 1.00 69.88 92 ALA A C 1
ATOM 715 O O . ALA A 1 92 ? 43.473 14.094 -22.332 1.00 69.88 92 ALA A O 1
ATOM 716 N N . GLU A 1 93 ? 41.828 12.610 -22.015 1.00 74.19 93 GLU A N 1
ATOM 717 C CA . GLU A 1 93 ? 42.639 11.409 -22.250 1.00 74.19 93 GLU A CA 1
ATOM 718 C C . GLU A 1 93 ? 43.113 11.321 -23.707 1.00 74.19 93 GLU A C 1
ATOM 720 O O . GLU A 1 93 ? 44.289 11.057 -23.963 1.00 74.19 93 GLU A O 1
ATOM 725 N N . VAL A 1 94 ? 42.239 11.630 -24.672 1.00 73.06 94 VAL A N 1
ATOM 726 C CA . VAL A 1 94 ? 42.605 11.700 -26.095 1.00 73.06 94 VAL A CA 1
ATOM 727 C C . VAL A 1 94 ? 43.612 12.828 -26.342 1.00 73.06 94 VAL A C 1
ATOM 729 O O . VAL A 1 94 ? 44.595 12.607 -27.050 1.00 73.06 94 VAL A O 1
ATOM 732 N N . ALA A 1 95 ? 43.437 14.002 -25.730 1.00 64.19 95 ALA A N 1
ATOM 733 C CA . ALA A 1 95 ? 44.402 15.100 -25.813 1.00 64.19 95 ALA A CA 1
ATOM 734 C C . ALA A 1 95 ? 45.757 14.731 -25.180 1.00 64.19 95 ALA A C 1
ATOM 736 O O . ALA A 1 95 ? 46.804 15.011 -25.764 1.00 64.19 95 ALA A O 1
ATOM 737 N N . HIS A 1 96 ? 45.749 14.023 -24.046 1.00 61.66 96 HIS A N 1
ATOM 738 C CA . HIS A 1 96 ? 46.960 13.520 -23.396 1.00 61.66 96 HIS A CA 1
ATOM 739 C C . HIS A 1 96 ? 47.680 12.468 -24.257 1.00 61.66 96 HIS A C 1
ATOM 741 O O . HIS A 1 96 ? 48.901 12.509 -24.396 1.00 61.66 96 HIS A O 1
ATOM 747 N N . SER A 1 97 ? 46.928 11.575 -24.912 1.00 60.47 97 SER A N 1
ATOM 748 C CA . SER A 1 97 ? 47.475 10.555 -25.820 1.00 60.47 97 SER A CA 1
ATOM 749 C C . SER A 1 97 ? 48.043 11.126 -27.128 1.00 60.47 97 SER A C 1
ATOM 751 O O . SER A 1 97 ? 48.910 10.507 -27.742 1.00 60.47 97 SER A O 1
ATOM 753 N N . ARG A 1 98 ? 47.599 12.321 -27.549 1.00 64.88 98 ARG A N 1
ATOM 754 C CA . ARG A 1 98 ? 48.069 13.000 -28.771 1.00 64.88 98 ARG A CA 1
ATOM 755 C C . ARG A 1 98 ? 49.378 13.772 -28.605 1.00 64.88 98 ARG A C 1
ATOM 757 O O . ARG A 1 98 ? 49.866 14.316 -29.589 1.00 64.88 98 ARG A O 1
ATOM 764 N N . GLY A 1 99 ? 49.982 13.773 -27.415 1.00 49.84 99 GLY A N 1
ATOM 765 C CA . GLY A 1 99 ? 51.350 14.262 -27.238 1.00 49.84 99 GLY A CA 1
ATOM 766 C C . GLY A 1 99 ? 51.542 15.739 -27.591 1.00 49.84 99 GLY A C 1
ATOM 767 O O . GLY A 1 99 ? 52.620 16.121 -28.038 1.00 49.84 99 GLY A O 1
ATOM 768 N N . GLU A 1 100 ? 50.524 16.579 -27.398 1.00 48.62 100 GLU A N 1
ATOM 769 C CA . GLU A 1 100 ? 50.709 18.028 -27.445 1.00 48.62 100 GLU A CA 1
ATOM 770 C C . GLU A 1 100 ? 51.089 18.518 -26.049 1.00 48.62 100 GLU A C 1
ATOM 772 O O . GLU A 1 100 ? 50.344 18.383 -25.077 1.00 48.62 100 GLU A O 1
ATOM 777 N N . ALA A 1 101 ? 52.302 19.056 -25.948 1.00 51.47 101 ALA A N 1
ATOM 778 C CA . ALA A 1 101 ? 52.841 19.677 -24.752 1.00 51.47 101 ALA A CA 1
ATOM 779 C C . ALA A 1 101 ? 52.025 20.927 -24.371 1.00 51.47 101 ALA A C 1
ATOM 781 O O . ALA A 1 101 ? 52.409 22.054 -24.668 1.00 51.47 101 ALA A O 1
ATOM 782 N N . ALA A 1 102 ? 50.900 20.732 -23.690 1.00 45.47 102 ALA A N 1
ATOM 783 C CA . ALA A 1 102 ? 50.190 21.777 -22.968 1.00 45.47 102 ALA A CA 1
ATOM 784 C C . ALA A 1 102 ? 50.602 21.698 -21.492 1.00 45.47 102 ALA A C 1
ATOM 786 O O . ALA A 1 102 ? 49.954 21.084 -20.641 1.00 45.47 102 ALA A O 1
ATOM 787 N N . THR A 1 103 ? 51.764 22.287 -21.214 1.00 59.34 103 THR A N 1
ATOM 788 C CA . THR A 1 103 ? 52.285 22.492 -19.867 1.00 59.34 103 THR A CA 1
ATOM 789 C C . THR A 1 103 ? 51.390 23.458 -19.083 1.00 59.34 103 THR A C 1
ATOM 791 O O . THR A 1 103 ? 50.893 24.448 -19.612 1.00 59.34 103 THR A O 1
ATOM 794 N N . GLU A 1 104 ? 51.226 23.149 -17.798 1.00 51.69 104 GLU A N 1
ATOM 795 C CA . GLU A 1 104 ? 50.639 23.963 -16.719 1.00 51.69 104 GLU A CA 1
ATOM 796 C C . GLU A 1 104 ? 49.103 24.035 -16.610 1.00 51.69 104 GLU A C 1
ATOM 798 O O . GLU A 1 104 ? 48.606 23.862 -15.497 1.00 51.69 104 GLU A O 1
ATOM 803 N N . LEU A 1 105 ? 48.322 24.162 -17.691 1.00 50.62 105 LEU A N 1
ATOM 804 C CA . LEU A 1 105 ? 46.851 24.253 -17.549 1.00 50.62 105 LEU A CA 1
ATOM 805 C C . LEU A 1 105 ? 46.194 22.894 -17.220 1.00 50.62 105 LEU A C 1
ATOM 807 O O . LEU A 1 105 ? 45.362 22.798 -16.321 1.00 50.62 105 LEU A O 1
ATOM 811 N N . HIS A 1 106 ? 46.650 21.806 -17.848 1.00 54.94 106 HIS A N 1
ATOM 812 C CA . HIS A 1 106 ? 46.094 20.465 -17.607 1.00 54.94 106 HIS A CA 1
ATOM 813 C C . HIS A 1 106 ? 46.534 19.826 -16.287 1.00 54.94 106 HIS A C 1
ATOM 815 O O . HIS A 1 106 ? 45.869 18.919 -15.794 1.00 54.94 106 HIS A O 1
ATOM 821 N N . ALA A 1 107 ? 47.622 20.302 -15.673 1.00 54.41 107 ALA A N 1
ATOM 822 C CA . ALA A 1 107 ? 48.032 19.839 -14.349 1.00 54.41 107 ALA A CA 1
ATOM 823 C C . ALA A 1 107 ? 47.100 20.373 -13.248 1.00 54.41 107 ALA A C 1
ATOM 825 O O . ALA A 1 107 ? 46.823 19.660 -12.283 1.00 54.41 107 ALA A O 1
ATOM 826 N N . ALA A 1 108 ? 46.580 21.596 -13.410 1.00 55.62 108 ALA A N 1
ATOM 827 C CA . ALA A 1 108 ? 45.591 22.178 -12.507 1.00 55.62 108 ALA A CA 1
ATOM 828 C C . ALA A 1 108 ? 44.224 21.489 -12.647 1.00 55.62 108 ALA A C 1
ATOM 830 O O . ALA A 1 108 ? 43.624 21.130 -11.634 1.00 55.62 108 ALA A O 1
ATOM 831 N N . ASP A 1 109 ? 43.787 21.206 -13.878 1.00 59.56 109 ASP A N 1
ATOM 832 C CA . ASP A 1 109 ? 42.533 20.484 -14.131 1.00 59.56 109 ASP A CA 1
ATOM 833 C C . ASP A 1 109 ? 42.611 19.017 -13.679 1.00 59.56 109 ASP A C 1
ATOM 835 O O . ASP A 1 109 ? 41.687 18.511 -13.044 1.00 59.56 109 ASP A O 1
ATOM 839 N N . ALA A 1 110 ? 43.750 18.345 -13.884 1.00 58.00 110 ALA A N 1
ATOM 840 C CA . ALA A 1 110 ? 43.982 17.003 -13.350 1.00 58.00 110 ALA A CA 1
ATOM 841 C C . ALA A 1 110 ? 44.048 16.988 -11.810 1.00 58.00 110 ALA A C 1
ATOM 843 O O . ALA A 1 110 ? 43.573 16.041 -11.184 1.00 58.00 110 ALA A O 1
ATOM 844 N N . ALA A 1 111 ? 44.598 18.028 -11.171 1.00 61.91 111 ALA A N 1
ATOM 845 C CA . ALA A 1 111 ? 44.591 18.161 -9.712 1.00 61.91 111 ALA A CA 1
ATOM 846 C C . ALA A 1 111 ? 43.187 18.462 -9.158 1.00 61.91 111 ALA A C 1
ATOM 848 O O . ALA A 1 111 ? 42.832 17.959 -8.091 1.00 61.91 111 ALA A O 1
ATOM 849 N N . HIS A 1 112 ? 42.372 19.231 -9.886 1.00 69.12 112 HIS A N 1
ATOM 850 C CA . HIS A 1 112 ? 40.974 19.481 -9.540 1.00 69.12 112 HIS A CA 1
ATOM 851 C C . HIS A 1 112 ? 40.121 18.216 -9.700 1.00 69.12 112 HIS A C 1
ATOM 853 O O . HIS A 1 112 ? 39.317 17.912 -8.821 1.00 69.12 112 HIS A O 1
ATOM 859 N N . LEU A 1 113 ? 40.315 17.442 -10.770 1.00 66.56 113 LEU A N 1
ATOM 860 C CA . LEU A 1 113 ? 39.627 16.163 -10.973 1.00 66.56 113 LEU A CA 1
ATOM 861 C C . LEU A 1 113 ? 40.050 15.119 -9.933 1.00 66.56 113 LEU A C 1
ATOM 863 O O . LEU A 1 113 ? 39.199 14.408 -9.413 1.00 66.56 113 LEU A O 1
ATOM 867 N N . ARG A 1 114 ? 41.330 15.081 -9.537 1.00 71.75 114 ARG A N 1
ATOM 868 C CA . ARG A 1 114 ? 41.791 14.234 -8.420 1.00 71.75 114 ARG A CA 1
ATOM 869 C C . ARG A 1 114 ? 41.206 14.659 -7.071 1.00 71.75 114 ARG A C 1
ATOM 871 O O . ARG A 1 114 ? 40.951 13.792 -6.247 1.00 71.75 114 ARG A O 1
ATOM 878 N N . ARG A 1 115 ? 40.970 15.957 -6.841 1.00 74.06 115 ARG A N 1
ATOM 879 C CA . ARG A 1 115 ? 40.242 16.434 -5.650 1.00 74.06 115 ARG A CA 1
ATOM 880 C C . ARG A 1 115 ? 38.771 16.047 -5.679 1.00 74.06 115 ARG A C 1
ATOM 882 O O . ARG A 1 115 ? 38.288 15.561 -4.674 1.00 74.06 115 ARG A O 1
ATOM 889 N N . LEU A 1 116 ? 38.093 16.197 -6.816 1.00 70.38 116 LEU A N 1
ATOM 890 C CA . LEU A 1 116 ? 36.689 15.796 -6.945 1.00 70.38 116 LEU A CA 1
ATOM 891 C C . LEU A 1 116 ? 36.506 14.283 -6.807 1.00 70.38 116 LEU A C 1
ATOM 893 O O . LEU A 1 116 ? 35.574 13.857 -6.141 1.00 70.38 116 LEU A O 1
ATOM 897 N N . LEU A 1 117 ? 37.420 13.477 -7.356 1.00 68.12 117 LEU A N 1
ATOM 898 C CA . LEU A 1 117 ? 37.418 12.027 -7.149 1.00 68.12 117 LEU A CA 1
ATOM 899 C C . LEU A 1 117 ? 37.731 11.657 -5.694 1.00 68.12 117 LEU A C 1
ATOM 901 O O . LEU A 1 117 ? 37.096 10.761 -5.159 1.00 68.12 117 LEU A O 1
ATOM 905 N N . ALA A 1 118 ? 38.642 12.368 -5.021 1.00 70.50 118 ALA A N 1
ATOM 906 C CA . ALA A 1 118 ? 38.895 12.165 -3.593 1.00 70.50 118 ALA A CA 1
ATOM 907 C C . ALA A 1 118 ? 37.702 12.596 -2.716 1.00 70.50 118 ALA A C 1
ATOM 909 O O . ALA A 1 118 ? 37.425 11.952 -1.706 1.00 70.50 118 ALA A O 1
ATOM 910 N N . ASP A 1 119 ? 36.977 13.647 -3.105 1.00 69.00 119 ASP A N 1
ATOM 911 C CA . ASP A 1 119 ? 35.752 14.094 -2.439 1.00 69.00 119 ASP A CA 1
ATOM 912 C C . ASP A 1 119 ? 34.590 13.117 -2.705 1.00 69.00 119 ASP A C 1
ATOM 914 O O . ASP A 1 119 ? 33.816 12.831 -1.791 1.00 69.00 119 ASP A O 1
ATOM 918 N N . GLU A 1 120 ? 34.497 12.530 -3.904 1.00 71.31 120 GLU A N 1
ATOM 919 C CA . GLU A 1 120 ? 33.555 11.446 -4.207 1.00 71.31 120 GLU A CA 1
ATOM 920 C C . GLU A 1 120 ? 33.904 10.164 -3.448 1.00 71.31 120 GLU A C 1
ATOM 922 O O . GLU A 1 120 ? 33.012 9.564 -2.853 1.00 71.31 120 GLU A O 1
ATOM 927 N N . GLU A 1 121 ? 35.174 9.770 -3.371 1.00 71.69 121 GLU A N 1
ATOM 928 C CA . GLU A 1 121 ? 35.624 8.628 -2.569 1.00 71.69 121 GLU A CA 1
ATOM 929 C C . GLU A 1 121 ? 35.399 8.866 -1.070 1.00 71.69 121 GLU A C 1
ATOM 931 O O . GLU A 1 121 ? 34.957 7.957 -0.367 1.00 71.69 121 GLU A O 1
ATOM 936 N N . ALA A 1 122 ? 35.600 10.091 -0.573 1.00 68.81 122 ALA A N 1
ATOM 937 C CA . ALA A 1 122 ? 35.249 10.475 0.793 1.00 68.81 122 ALA A CA 1
ATOM 938 C C . ALA A 1 122 ? 33.724 10.468 1.013 1.00 68.81 122 ALA A C 1
ATOM 940 O O . ALA A 1 122 ? 33.240 10.056 2.074 1.00 68.81 122 ALA A O 1
ATOM 941 N N . SER A 1 123 ? 32.933 10.860 0.011 1.00 69.94 123 SER A N 1
ATOM 942 C CA . SER A 1 123 ? 31.470 10.773 0.054 1.00 69.94 123 SER A CA 1
ATOM 943 C C . SER A 1 123 ? 30.983 9.315 0.027 1.00 69.94 123 SER A C 1
ATOM 945 O O . SER A 1 123 ? 30.094 8.939 0.788 1.00 69.94 123 SER A O 1
ATOM 947 N N . ALA A 1 124 ? 31.635 8.449 -0.749 1.00 67.44 124 ALA A N 1
ATOM 948 C CA . ALA A 1 124 ? 31.363 7.019 -0.805 1.00 67.44 124 ALA A CA 1
ATOM 949 C C . ALA A 1 124 ? 31.782 6.322 0.498 1.00 67.44 124 ALA A C 1
ATOM 951 O O . ALA A 1 124 ? 31.044 5.483 1.010 1.00 67.44 124 ALA A O 1
ATOM 952 N N . GLN A 1 125 ? 32.908 6.718 1.099 1.00 68.25 125 GLN A N 1
ATOM 953 C CA . GLN A 1 125 ? 33.342 6.234 2.412 1.00 68.25 125 GLN A CA 1
ATOM 954 C C . GLN A 1 125 ? 32.429 6.715 3.544 1.00 68.25 125 GLN A C 1
ATOM 956 O O . GLN A 1 125 ? 32.163 5.947 4.465 1.00 68.25 125 GLN A O 1
ATOM 961 N N . THR A 1 126 ? 31.888 7.935 3.480 1.00 67.50 126 THR A N 1
ATOM 962 C CA . THR A 1 126 ? 30.896 8.413 4.462 1.00 67.50 126 THR A CA 1
ATOM 963 C C . THR A 1 126 ? 29.519 7.777 4.265 1.00 67.50 126 THR A C 1
ATOM 965 O O . THR A 1 126 ? 28.823 7.524 5.247 1.00 67.50 126 THR A O 1
ATOM 968 N N . LEU A 1 127 ? 29.122 7.442 3.035 1.00 67.94 127 LEU A N 1
ATOM 969 C CA . LEU A 1 127 ? 27.921 6.641 2.772 1.00 67.94 127 LEU A CA 1
ATOM 970 C C . LEU A 1 127 ? 28.098 5.190 3.232 1.00 67.94 127 LEU A C 1
ATOM 972 O O . LEU A 1 127 ? 27.190 4.636 3.847 1.00 67.94 127 LEU A O 1
ATOM 976 N N . ALA A 1 128 ? 29.279 4.601 3.033 1.00 67.81 128 ALA A N 1
ATOM 977 C CA . ALA A 1 128 ? 29.621 3.287 3.569 1.00 67.81 128 ALA A CA 1
ATOM 978 C C . ALA A 1 128 ? 29.684 3.295 5.107 1.00 67.81 128 ALA A C 1
ATOM 980 O O . ALA A 1 128 ? 29.204 2.357 5.742 1.00 67.81 128 ALA A O 1
ATOM 981 N N . SER A 1 129 ? 30.196 4.367 5.728 1.00 68.00 129 SER A N 1
ATOM 982 C CA . SER A 1 129 ? 30.187 4.508 7.189 1.00 68.00 129 SER A CA 1
ATOM 983 C C . SER A 1 129 ? 28.774 4.710 7.731 1.00 68.00 129 SER A C 1
ATOM 985 O O . SER A 1 129 ? 28.464 4.175 8.788 1.00 68.00 129 SER A O 1
ATOM 987 N N . ARG A 1 130 ? 27.899 5.427 7.014 1.00 68.31 130 ARG A N 1
ATOM 988 C CA . ARG A 1 130 ? 26.477 5.558 7.369 1.00 68.31 130 ARG A CA 1
ATOM 989 C C . ARG A 1 130 ? 25.735 4.235 7.234 1.00 68.31 130 ARG A C 1
ATOM 991 O O . ARG A 1 130 ? 25.008 3.878 8.146 1.00 68.31 130 ARG A O 1
ATOM 998 N N . ALA A 1 131 ? 25.990 3.465 6.178 1.00 67.81 131 ALA A N 1
ATOM 999 C CA . ALA A 1 131 ? 25.437 2.120 6.038 1.00 67.81 131 ALA A CA 1
ATOM 1000 C C . ALA A 1 131 ? 25.917 1.181 7.162 1.00 67.81 131 ALA A C 1
ATOM 1002 O O . ALA A 1 131 ? 25.137 0.379 7.673 1.00 67.81 131 ALA A O 1
ATOM 1003 N N . ALA A 1 132 ? 27.175 1.310 7.599 1.00 68.75 132 ALA A N 1
ATOM 1004 C CA . ALA A 1 132 ? 27.702 0.578 8.749 1.00 68.75 132 ALA A CA 1
ATOM 1005 C C . ALA A 1 132 ? 27.107 1.059 10.090 1.00 68.75 132 ALA A C 1
ATOM 1007 O O . ALA A 1 132 ? 26.800 0.232 10.947 1.00 68.75 132 ALA A O 1
ATOM 1008 N N . GLU A 1 133 ? 26.899 2.368 10.273 1.00 69.94 133 GLU A N 1
ATOM 1009 C CA . GLU A 1 133 ? 26.203 2.932 11.441 1.00 69.94 133 GLU A CA 1
ATOM 1010 C C . GLU A 1 133 ? 24.725 2.502 11.480 1.00 69.94 133 GLU A C 1
ATOM 1012 O O . GLU A 1 133 ? 24.215 2.170 12.549 1.00 69.94 133 GLU A O 1
ATOM 1017 N N . ASP A 1 134 ? 24.045 2.442 10.335 1.00 67.31 134 ASP A N 1
ATOM 1018 C CA . ASP A 1 134 ? 22.657 1.988 10.230 1.00 67.31 134 ASP A CA 1
ATOM 1019 C C . ASP A 1 134 ? 22.543 0.477 10.479 1.00 67.31 134 ASP A C 1
ATOM 1021 O O . ASP A 1 134 ? 21.653 0.039 11.208 1.00 67.31 134 ASP A O 1
ATOM 1025 N N . ALA A 1 135 ? 23.498 -0.326 9.997 1.00 66.88 135 ALA A N 1
ATOM 1026 C CA . ALA A 1 135 ? 23.593 -1.742 10.352 1.00 66.88 135 ALA A CA 1
ATOM 1027 C C . ALA A 1 135 ? 23.849 -1.942 11.860 1.00 66.88 135 ALA A C 1
ATOM 1029 O O . ALA A 1 135 ? 23.216 -2.790 12.491 1.00 66.88 135 ALA A O 1
ATOM 1030 N N . ALA A 1 136 ? 24.713 -1.123 12.472 1.00 69.25 136 ALA A N 1
ATOM 1031 C CA . ALA A 1 136 ? 24.947 -1.145 13.916 1.00 69.25 136 ALA A CA 1
ATOM 1032 C C . ALA A 1 136 ? 23.708 -0.704 14.718 1.00 69.25 136 ALA A C 1
ATOM 1034 O O . ALA A 1 136 ? 23.436 -1.255 15.786 1.00 69.25 136 ALA A O 1
ATOM 1035 N N . ARG A 1 137 ? 22.913 0.240 14.196 1.00 71.44 137 ARG A N 1
ATOM 1036 C CA . ARG A 1 137 ? 21.628 0.647 14.786 1.00 71.44 137 ARG A CA 1
ATOM 1037 C C . ARG A 1 137 ? 20.590 -0.462 14.748 1.00 71.44 137 ARG A C 1
ATOM 1039 O O . ARG A 1 137 ? 19.880 -0.624 15.733 1.00 71.44 137 ARG A O 1
ATOM 1046 N N . VAL A 1 138 ? 20.516 -1.241 13.670 1.00 70.62 138 VAL A N 1
ATOM 1047 C CA . VAL A 1 138 ? 19.613 -2.403 13.598 1.00 70.62 138 VAL A CA 1
ATOM 1048 C C . VAL A 1 138 ? 19.981 -3.431 14.671 1.00 70.62 138 VAL A C 1
ATOM 1050 O O . VAL A 1 138 ? 19.112 -3.860 15.424 1.00 70.62 138 VAL A O 1
ATOM 1053 N N . VAL A 1 139 ? 21.273 -3.726 14.847 1.00 72.69 139 VAL A N 1
ATOM 1054 C CA . VAL A 1 139 ? 21.746 -4.633 15.909 1.00 72.69 139 VAL A CA 1
ATOM 1055 C C . VAL A 1 139 ? 21.458 -4.077 17.313 1.00 72.69 139 VAL A C 1
ATOM 1057 O O . VAL A 1 139 ? 21.062 -4.825 18.207 1.00 72.69 139 VAL A O 1
ATOM 1060 N N . ALA A 1 140 ? 21.599 -2.764 17.522 1.00 69.38 140 ALA A N 1
ATOM 1061 C CA . ALA A 1 140 ? 21.261 -2.119 18.793 1.00 69.38 140 ALA A CA 1
ATOM 1062 C C . ALA A 1 140 ? 19.747 -2.134 19.083 1.00 69.38 140 ALA A C 1
ATOM 1064 O O . ALA A 1 140 ? 19.341 -2.333 20.228 1.00 69.38 140 ALA A O 1
ATOM 1065 N N . LEU A 1 141 ? 18.906 -1.971 18.056 1.00 70.56 141 LEU A N 1
ATOM 1066 C CA . LEU A 1 141 ? 17.449 -2.068 18.171 1.00 70.56 141 LEU A CA 1
ATOM 1067 C C . LEU A 1 141 ? 16.994 -3.502 18.468 1.00 70.56 141 LEU A C 1
ATOM 1069 O O . LEU A 1 141 ? 16.089 -3.688 19.281 1.00 70.56 141 LEU A O 1
ATOM 1073 N N . ASP A 1 142 ? 17.653 -4.508 17.894 1.00 69.31 142 ASP A N 1
ATOM 1074 C CA . ASP A 1 142 ? 17.406 -5.917 18.221 1.00 69.31 142 ASP A CA 1
ATOM 1075 C C . ASP A 1 142 ? 17.815 -6.250 19.668 1.00 69.31 142 ASP A C 1
ATOM 1077 O O . ASP A 1 142 ? 17.101 -6.982 20.365 1.00 69.31 142 ASP A O 1
ATOM 1081 N N . GLY A 1 143 ? 18.910 -5.653 20.156 1.00 78.50 143 GLY A N 1
ATOM 1082 C CA . GLY A 1 143 ? 19.317 -5.704 21.564 1.00 78.50 143 GLY A CA 1
ATOM 1083 C C . GLY A 1 143 ? 18.286 -5.065 22.501 1.00 78.50 143 GLY A C 1
ATOM 1084 O O . GLY A 1 143 ? 17.834 -5.702 23.453 1.00 78.50 143 GLY A O 1
ATOM 1085 N N . ALA A 1 144 ? 17.816 -3.855 22.181 1.00 71.44 144 ALA A N 1
ATOM 1086 C CA . ALA A 1 144 ? 16.765 -3.177 22.942 1.00 71.44 144 ALA A CA 1
ATOM 1087 C C . ALA A 1 144 ? 15.434 -3.957 22.922 1.00 71.44 144 ALA A C 1
ATOM 1089 O O . ALA A 1 144 ? 14.730 -4.036 23.929 1.00 71.44 144 ALA A O 1
ATOM 1090 N N . ALA A 1 145 ? 15.094 -4.606 21.805 1.00 70.81 145 ALA A N 1
ATOM 1091 C CA . ALA A 1 145 ? 13.922 -5.473 21.710 1.00 70.81 145 ALA A CA 1
ATOM 1092 C C . ALA A 1 145 ? 14.055 -6.750 22.563 1.00 70.81 145 ALA A C 1
ATOM 1094 O O . ALA A 1 145 ? 13.050 -7.288 23.036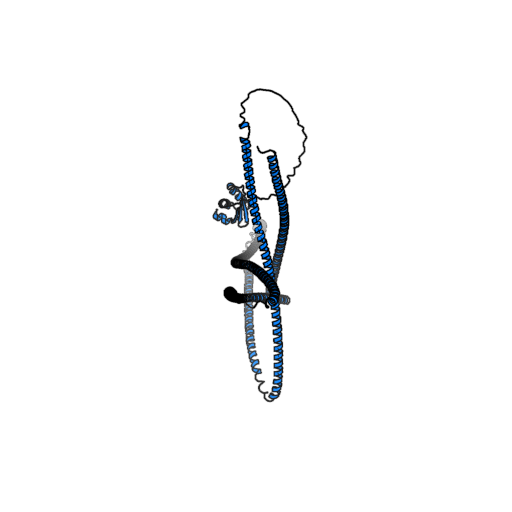 1.00 70.81 145 ALA A O 1
ATOM 1095 N N . ALA A 1 146 ? 15.271 -7.265 22.775 1.00 74.25 146 ALA A N 1
ATOM 1096 C CA . ALA A 1 146 ? 15.523 -8.357 23.716 1.00 74.25 146 ALA A CA 1
ATOM 1097 C C . ALA A 1 146 ? 15.354 -7.903 25.178 1.00 74.25 146 ALA A C 1
ATOM 1099 O O . ALA A 1 146 ? 14.697 -8.598 25.954 1.00 74.25 146 ALA A O 1
ATOM 1100 N N . GLU A 1 147 ? 15.837 -6.711 25.535 1.00 81.25 147 GLU A N 1
ATOM 1101 C CA . GLU A 1 147 ? 15.638 -6.135 26.873 1.00 81.25 147 GLU A CA 1
ATOM 1102 C C . GLU A 1 147 ? 14.160 -5.849 27.172 1.00 81.25 147 GLU A C 1
ATOM 1104 O O . GLU A 1 147 ? 13.672 -6.191 28.247 1.00 81.25 147 GLU A O 1
ATOM 1109 N N . VAL A 1 148 ? 13.401 -5.316 26.208 1.00 77.69 148 VAL A N 1
ATOM 1110 C CA . VAL A 1 148 ? 11.951 -5.095 26.363 1.00 77.69 148 VAL A CA 1
ATOM 1111 C C . VAL A 1 148 ? 11.193 -6.414 26.547 1.00 77.69 148 VAL A C 1
ATOM 1113 O O . VAL A 1 148 ? 10.225 -6.456 27.306 1.00 77.69 148 VAL A O 1
ATOM 1116 N N . ARG A 1 149 ? 11.620 -7.500 25.889 1.00 79.00 149 ARG A N 1
ATOM 1117 C CA . ARG A 1 149 ? 11.044 -8.840 26.104 1.00 79.00 149 ARG A CA 1
ATOM 1118 C C . ARG A 1 149 ? 11.339 -9.361 27.511 1.00 79.00 149 ARG A C 1
ATOM 1120 O O . ARG A 1 149 ? 10.408 -9.778 28.188 1.00 79.00 149 ARG A O 1
ATOM 1127 N N . SER A 1 150 ? 12.581 -9.229 27.974 1.00 87.06 150 SER A N 1
ATOM 1128 C CA . SER A 1 150 ? 12.987 -9.591 29.340 1.00 87.06 150 SER A CA 1
ATOM 1129 C C . SER A 1 150 ? 12.216 -8.800 30.409 1.00 87.06 150 SER A C 1
ATOM 1131 O O . SER A 1 150 ? 11.680 -9.374 31.354 1.00 87.06 150 SER A O 1
ATOM 1133 N N . LEU A 1 151 ? 12.058 -7.484 30.230 1.00 82.56 151 LEU A N 1
ATOM 1134 C CA . LEU A 1 151 ? 11.290 -6.638 31.151 1.00 82.56 151 LEU A CA 1
ATOM 1135 C C . LEU A 1 151 ? 9.791 -6.967 31.154 1.00 82.56 151 LEU A C 1
ATOM 1137 O O . LEU A 1 151 ? 9.141 -6.855 32.193 1.00 82.56 151 LEU A O 1
ATOM 1141 N N . ARG A 1 152 ? 9.226 -7.382 30.013 1.00 81.62 152 ARG A N 1
ATOM 1142 C CA . ARG A 1 152 ? 7.837 -7.865 29.945 1.00 81.62 152 ARG A CA 1
ATOM 1143 C C . ARG A 1 152 ? 7.662 -9.178 30.695 1.00 81.62 152 ARG A C 1
ATOM 1145 O O . ARG A 1 152 ? 6.729 -9.276 31.481 1.00 81.62 152 ARG A O 1
ATOM 1152 N N . GLU A 1 153 ? 8.580 -10.125 30.521 1.00 83.81 153 GLU A N 1
ATOM 1153 C CA . GLU A 1 153 ? 8.568 -11.381 31.278 1.00 83.81 153 GLU A CA 1
ATOM 1154 C C . GLU A 1 153 ? 8.653 -11.120 32.788 1.00 83.81 153 GLU A C 1
ATOM 1156 O O . GLU A 1 153 ? 7.868 -11.687 33.542 1.00 83.81 153 GLU A O 1
ATOM 1161 N N . GLN A 1 154 ? 9.509 -10.191 33.229 1.00 84.69 154 GLN A N 1
ATOM 1162 C CA . GLN A 1 154 ? 9.589 -9.779 34.637 1.00 84.69 154 GLN A CA 1
ATOM 1163 C C . GLN A 1 154 ? 8.294 -9.122 35.143 1.00 84.69 154 GLN A C 1
ATOM 1165 O O . GLN A 1 154 ? 7.852 -9.404 36.255 1.00 84.69 154 GLN A O 1
ATOM 1170 N N . LEU A 1 155 ? 7.652 -8.269 34.336 1.00 81.44 155 LEU A N 1
ATOM 1171 C CA . LEU A 1 155 ? 6.370 -7.645 34.684 1.00 81.44 155 LEU A CA 1
ATOM 1172 C C . LEU A 1 155 ? 5.235 -8.666 34.799 1.00 81.44 155 LEU A C 1
ATOM 1174 O O . LEU A 1 155 ? 4.419 -8.565 35.717 1.00 81.44 155 LEU A O 1
ATOM 1178 N N . ASP A 1 156 ? 5.186 -9.641 33.896 1.00 82.94 156 ASP A N 1
ATOM 1179 C CA . ASP A 1 156 ? 4.197 -10.716 33.937 1.00 82.94 156 ASP A CA 1
ATOM 1180 C C . ASP A 1 156 ? 4.433 -11.634 35.146 1.00 82.94 156 ASP A C 1
ATOM 1182 O O . ASP A 1 156 ? 3.477 -12.032 35.815 1.00 82.94 156 ASP A O 1
ATOM 1186 N N . GLN A 1 157 ? 5.696 -11.872 35.514 1.00 85.56 157 GLN A N 1
ATOM 1187 C CA . GLN A 1 157 ? 6.067 -12.583 36.740 1.00 85.56 157 GLN A CA 1
ATOM 1188 C C . GLN A 1 157 ? 5.617 -11.823 37.998 1.00 85.56 157 GLN A C 1
ATOM 1190 O O . GLN A 1 157 ? 4.934 -12.395 38.848 1.00 85.56 157 GLN A O 1
ATOM 1195 N N . CYS A 1 158 ? 5.885 -10.515 38.083 1.00 82.19 158 CYS A N 1
ATOM 1196 C CA . CYS A 1 158 ? 5.412 -9.680 39.192 1.00 82.19 158 CYS A CA 1
ATOM 1197 C C . CYS A 1 158 ? 3.879 -9.609 39.265 1.00 82.19 158 CYS A C 1
ATOM 1199 O O . CYS A 1 158 ? 3.316 -9.580 40.359 1.00 82.19 158 CYS A O 1
ATOM 1201 N N . ARG A 1 159 ? 3.178 -9.591 38.125 1.00 83.94 159 ARG A N 1
ATOM 1202 C CA . ARG A 1 159 ? 1.707 -9.645 38.097 1.00 83.94 159 ARG A CA 1
ATOM 1203 C C . ARG A 1 159 ? 1.183 -10.973 38.632 1.00 83.94 159 ARG A C 1
ATOM 1205 O O . ARG A 1 159 ? 0.272 -10.959 39.456 1.00 83.94 159 ARG A O 1
ATOM 1212 N N . ALA A 1 160 ? 1.783 -12.091 38.229 1.00 81.75 160 ALA A N 1
ATOM 1213 C CA . ALA A 1 160 ? 1.418 -13.412 38.733 1.00 81.75 160 ALA A CA 1
ATOM 1214 C C . ALA A 1 160 ? 1.642 -13.531 40.253 1.00 81.75 160 ALA A C 1
ATOM 1216 O O . ALA A 1 160 ? 0.785 -14.060 40.964 1.00 81.75 160 ALA A O 1
ATOM 1217 N N . GLU A 1 161 ? 2.746 -12.985 40.771 1.00 86.12 161 GLU A N 1
ATOM 1218 C CA . GLU A 1 161 ? 3.022 -12.922 42.213 1.00 86.12 161 GLU A CA 1
ATOM 1219 C C . GLU A 1 161 ? 2.011 -12.041 42.961 1.00 86.12 161 GLU A C 1
ATOM 1221 O O . GLU A 1 161 ? 1.523 -12.419 44.029 1.00 86.12 161 GLU A O 1
ATOM 1226 N N . LEU A 1 162 ? 1.633 -10.896 42.387 1.00 81.38 162 LEU A N 1
ATOM 1227 C CA . LEU A 1 162 ? 0.653 -9.986 42.982 1.00 81.38 162 LEU A CA 1
ATOM 1228 C C . LEU A 1 162 ? -0.760 -10.591 42.997 1.00 81.38 162 LEU A C 1
ATOM 1230 O O . LEU A 1 162 ? -1.496 -10.430 43.972 1.00 81.38 162 LEU A O 1
ATOM 1234 N N . GLU A 1 163 ? -1.139 -11.329 41.954 1.00 82.69 163 GLU A N 1
ATOM 1235 C CA . GLU A 1 163 ? -2.383 -12.102 41.927 1.00 82.69 163 GLU A CA 1
ATOM 1236 C C . GLU A 1 163 ? -2.373 -13.249 42.940 1.00 82.69 163 GLU A C 1
ATOM 1238 O O . GLU A 1 163 ? -3.371 -13.463 43.630 1.00 82.69 163 GLU A O 1
ATOM 1243 N N . ALA A 1 164 ? -1.254 -13.964 43.079 1.00 79.88 164 ALA A N 1
ATOM 1244 C CA . ALA A 1 164 ? -1.100 -15.000 44.095 1.00 79.88 164 ALA A CA 1
ATOM 1245 C C . ALA A 1 164 ? -1.231 -14.416 45.514 1.00 79.88 164 ALA A C 1
ATOM 1247 O O . ALA A 1 164 ? -1.957 -14.971 46.343 1.00 79.88 164 ALA A O 1
ATOM 1248 N N . ALA A 1 165 ? -0.622 -13.254 45.769 1.00 77.94 165 ALA A N 1
ATOM 1249 C CA . ALA A 1 165 ? -0.751 -12.530 47.032 1.00 77.94 165 ALA A CA 1
ATOM 1250 C C . ALA A 1 165 ? -2.195 -12.065 47.293 1.00 77.94 165 ALA A C 1
ATOM 1252 O O . ALA A 1 165 ? -2.698 -12.218 48.406 1.00 77.94 165 ALA A O 1
ATOM 1253 N N . ARG A 1 166 ? -2.905 -11.566 46.271 1.00 81.56 166 ARG A N 1
ATOM 1254 C CA . ARG A 1 166 ? -4.330 -11.202 46.382 1.00 81.56 166 ARG A CA 1
ATOM 1255 C C . ARG A 1 166 ? -5.218 -12.409 46.673 1.00 81.56 166 ARG A C 1
ATOM 1257 O O . ARG A 1 166 ? -6.094 -12.318 47.530 1.00 81.56 166 ARG A O 1
ATOM 1264 N N . ARG A 1 167 ? -4.979 -13.552 46.019 1.00 78.25 167 ARG A N 1
ATOM 1265 C CA . ARG A 1 167 ? -5.707 -14.801 46.304 1.00 78.25 167 ARG A CA 1
ATOM 1266 C C . ARG A 1 167 ? -5.471 -15.249 47.747 1.00 78.25 167 ARG A C 1
ATOM 1268 O O . ARG A 1 167 ? -6.444 -15.552 48.435 1.00 78.25 167 ARG A O 1
ATOM 1275 N N . ALA A 1 168 ? -4.229 -15.195 48.231 1.00 76.44 168 ALA A N 1
ATOM 1276 C CA . ALA A 1 168 ? -3.891 -15.508 49.619 1.00 76.44 168 ALA A CA 1
ATOM 1277 C C . ALA A 1 168 ? -4.565 -14.553 50.624 1.00 76.44 168 ALA A C 1
ATOM 1279 O O . ALA A 1 168 ? -5.145 -15.013 51.605 1.00 76.44 168 ALA A O 1
ATOM 1280 N N . ALA A 1 169 ? -4.577 -13.244 50.352 1.00 74.12 169 ALA A N 1
ATOM 1281 C CA . ALA A 1 169 ? -5.268 -12.259 51.188 1.00 74.12 169 ALA A CA 1
ATOM 1282 C C . ALA A 1 169 ? -6.792 -12.481 51.211 1.00 74.12 169 ALA A C 1
ATOM 1284 O O . ALA A 1 169 ? -7.406 -12.455 52.274 1.00 74.12 169 ALA A O 1
ATOM 1285 N N . SER A 1 170 ? -7.400 -12.789 50.058 1.00 75.69 170 SER A N 1
ATOM 1286 C CA . SER A 1 170 ? -8.835 -13.100 49.969 1.00 75.69 170 SER A CA 1
ATOM 1287 C C . SER A 1 170 ? -9.214 -14.389 50.709 1.00 75.69 170 SER A C 1
ATOM 1289 O O . SER A 1 170 ? -10.319 -14.499 51.237 1.00 75.69 170 SER A O 1
ATOM 1291 N N . ALA A 1 171 ? -8.304 -15.368 50.762 1.00 74.12 171 ALA A N 1
ATOM 1292 C CA . ALA A 1 171 ? -8.482 -16.586 51.544 1.00 74.12 171 ALA A CA 1
ATOM 1293 C C . ALA A 1 171 ? -8.369 -16.300 53.051 1.00 74.12 171 ALA A C 1
ATOM 1295 O O . ALA A 1 171 ? -9.155 -16.836 53.827 1.00 74.12 171 ALA A O 1
ATOM 1296 N N . GLY A 1 172 ? -7.455 -15.406 53.449 1.00 78.62 172 GLY A N 1
ATOM 1297 C CA . GLY A 1 172 ? -7.335 -14.917 54.825 1.00 78.62 172 GLY A CA 1
ATOM 1298 C C . GLY A 1 172 ? -8.600 -14.209 55.313 1.00 78.62 172 GLY A C 1
ATOM 1299 O O . GLY A 1 172 ? -9.146 -14.587 56.344 1.00 78.62 172 GLY A O 1
ATOM 1300 N N . HIS A 1 173 ? -9.137 -13.264 54.534 1.00 71.19 173 HIS A N 1
ATOM 1301 C CA . HIS A 1 173 ? -10.395 -12.594 54.886 1.00 71.19 173 HIS A CA 1
ATOM 1302 C C . HIS A 1 173 ? -11.588 -13.550 54.933 1.00 71.19 173 HIS A C 1
ATOM 1304 O O . HIS A 1 173 ? -12.413 -13.440 55.833 1.00 71.19 173 HIS A O 1
ATOM 1310 N N . ARG A 1 174 ? -11.679 -14.532 54.025 1.00 72.00 174 ARG A N 1
ATOM 1311 C CA . ARG A 1 174 ? -12.734 -15.557 54.107 1.00 72.00 174 ARG A CA 1
ATOM 1312 C C . ARG A 1 174 ? -12.634 -16.404 55.378 1.00 72.00 174 ARG A C 1
ATOM 1314 O O . ARG A 1 174 ? -13.664 -16.745 55.949 1.00 72.00 174 ARG A O 1
ATOM 1321 N N . ALA A 1 175 ? -11.422 -16.710 55.841 1.00 72.94 175 ALA A N 1
ATOM 1322 C CA . ALA A 1 175 ? -11.220 -17.417 57.103 1.00 72.94 175 ALA A CA 1
ATOM 1323 C C . ALA A 1 175 ? -11.593 -16.554 58.323 1.00 72.94 175 ALA A C 1
ATOM 1325 O O . ALA A 1 175 ? -12.210 -17.064 59.254 1.00 72.94 175 ALA A O 1
ATOM 1326 N N . GLU A 1 176 ? -11.277 -15.255 58.310 1.00 76.00 176 GLU A N 1
ATOM 1327 C CA . GLU A 1 176 ? -11.692 -14.317 59.366 1.00 76.00 176 GLU A CA 1
ATOM 1328 C C . GLU A 1 176 ? -13.213 -14.142 59.419 1.00 76.00 176 GLU A C 1
ATOM 1330 O O . GLU A 1 176 ? -13.791 -14.188 60.503 1.00 76.00 176 GLU A O 1
ATOM 1335 N N . VAL A 1 177 ? -13.873 -14.001 58.264 1.00 75.25 177 VAL A N 1
ATOM 1336 C CA . VAL A 1 177 ? -15.339 -13.905 58.183 1.00 75.25 177 VAL A CA 1
ATOM 1337 C C . VAL A 1 177 ? -15.994 -15.182 58.711 1.00 75.25 177 VAL A C 1
ATOM 1339 O O . VAL A 1 177 ? -16.883 -15.090 59.551 1.00 75.25 177 VAL A O 1
ATOM 1342 N N . ALA A 1 178 ? -15.498 -16.363 58.328 1.00 74.19 178 ALA A N 1
ATOM 1343 C CA . ALA A 1 178 ? -15.998 -17.633 58.860 1.00 74.19 178 ALA A CA 1
ATOM 1344 C C . ALA A 1 178 ? -15.833 -17.735 60.391 1.00 74.19 178 ALA A C 1
ATOM 1346 O O . ALA A 1 178 ? -16.741 -18.189 61.085 1.00 74.19 178 ALA A O 1
ATOM 1347 N N . HIS A 1 179 ? -14.709 -17.254 60.936 1.00 74.25 179 HIS A N 1
ATOM 1348 C CA . HIS A 1 179 ? -14.480 -17.222 62.383 1.00 74.25 179 HIS A CA 1
ATOM 1349 C C . HIS A 1 179 ? -15.426 -16.258 63.115 1.00 74.25 179 HIS A C 1
ATOM 1351 O O . HIS A 1 179 ? -15.880 -16.557 64.222 1.00 74.25 179 HIS A O 1
ATOM 1357 N N . LEU A 1 180 ? -15.730 -15.105 62.513 1.00 74.00 180 LEU A N 1
ATOM 1358 C CA . LEU A 1 180 ? -16.674 -14.131 63.064 1.00 74.00 180 LEU A CA 1
ATOM 1359 C C . LEU A 1 180 ? -18.119 -14.638 63.004 1.00 74.00 180 LEU A C 1
ATOM 1361 O O . LEU A 1 180 ? -18.879 -14.417 63.946 1.00 74.00 180 LEU A O 1
ATOM 1365 N N . GLU A 1 181 ? -18.497 -15.349 61.942 1.00 78.50 181 GLU A N 1
ATOM 1366 C CA . GLU A 1 181 ? -19.808 -15.994 61.829 1.00 78.50 181 GLU A CA 1
ATOM 1367 C C . GLU A 1 181 ? -19.996 -17.099 62.878 1.00 78.50 181 GLU A C 1
ATOM 1369 O O . GLU A 1 181 ? -21.061 -17.185 63.498 1.00 78.50 181 GLU A O 1
ATOM 1374 N N . GLU A 1 182 ? -18.955 -17.895 63.140 1.00 80.19 182 GLU A N 1
ATOM 1375 C CA . GLU A 1 182 ? -18.956 -18.911 64.196 1.00 80.19 182 GLU A CA 1
ATOM 1376 C C . GLU A 1 182 ? -19.066 -18.272 65.593 1.00 80.19 182 GLU A C 1
ATOM 1378 O O . GLU A 1 182 ? -19.930 -18.659 66.384 1.00 80.19 182 GLU A O 1
ATOM 1383 N N . ALA A 1 183 ? -18.303 -17.207 65.863 1.00 73.94 183 ALA A N 1
ATOM 1384 C CA . ALA A 1 183 ? -18.392 -16.455 67.117 1.00 73.94 183 ALA A CA 1
ATOM 1385 C C . ALA A 1 183 ? -19.782 -15.818 67.330 1.00 73.94 183 ALA A C 1
ATOM 1387 O O . ALA A 1 183 ? -20.334 -15.855 68.434 1.00 73.94 183 ALA A O 1
ATOM 1388 N N . LEU A 1 184 ? -20.399 -15.285 66.270 1.00 75.31 184 LEU A N 1
ATOM 1389 C CA . LEU A 1 184 ? -21.754 -14.729 66.324 1.00 75.31 184 LEU A CA 1
ATOM 1390 C C . LEU A 1 184 ? -22.808 -15.822 66.584 1.00 75.31 184 LEU A C 1
ATOM 1392 O O . LEU A 1 184 ? -23.812 -15.584 67.266 1.00 75.31 184 LEU A O 1
ATOM 1396 N N . ALA A 1 185 ? -22.606 -17.029 66.047 1.00 75.12 185 ALA A N 1
ATOM 1397 C CA . ALA A 1 185 ? -23.474 -18.176 66.302 1.00 75.12 185 ALA A CA 1
ATOM 1398 C C . ALA A 1 185 ? -23.379 -18.647 67.765 1.00 75.12 185 ALA A C 1
ATOM 1400 O O . ALA A 1 185 ? -24.410 -18.931 68.389 1.00 75.12 185 ALA A O 1
ATOM 1401 N N . GLU A 1 186 ? -22.175 -18.663 68.339 1.00 78.56 186 GLU A N 1
ATOM 1402 C CA . GLU A 1 186 ? -21.951 -18.954 69.759 1.00 78.56 186 GLU A CA 1
ATOM 1403 C C . GLU A 1 186 ? -22.598 -17.903 70.671 1.00 78.56 186 GLU A C 1
ATOM 1405 O O . GLU A 1 186 ? -23.303 -18.261 71.620 1.00 78.56 186 GLU A O 1
ATOM 1410 N N . GLU A 1 187 ? -22.471 -16.613 70.346 1.00 77.88 187 GLU A N 1
ATOM 1411 C CA . GLU A 1 187 ? -23.104 -15.528 71.104 1.00 77.88 187 GLU A CA 1
ATOM 1412 C C . GLU A 1 187 ? -24.641 -15.614 71.056 1.00 77.88 187 GLU A C 1
ATOM 1414 O O . GLU A 1 187 ? -25.321 -15.486 72.082 1.00 77.88 187 GLU A O 1
ATOM 1419 N N . LYS A 1 188 ? -25.219 -15.913 69.883 1.00 76.44 188 LYS A N 1
ATOM 1420 C CA . LYS A 1 188 ? -26.669 -16.137 69.736 1.00 76.44 188 LYS A CA 1
ATOM 1421 C C . LYS A 1 188 ? -27.150 -17.326 70.572 1.00 76.44 188 LYS A C 1
ATOM 1423 O O . LYS A 1 188 ? -28.228 -17.249 71.170 1.00 76.44 188 LYS A O 1
ATOM 1428 N N . ASN A 1 189 ? -26.368 -18.401 70.660 1.00 74.62 189 ASN A N 1
ATOM 1429 C CA . ASN A 1 189 ? -26.686 -19.551 71.508 1.00 74.62 189 ASN A CA 1
ATOM 1430 C C . ASN A 1 189 ? -26.556 -19.226 73.005 1.00 74.62 189 ASN A C 1
ATOM 1432 O O . ASN A 1 189 ? -27.449 -19.581 73.782 1.00 74.62 189 ASN A O 1
ATOM 1436 N N . ALA A 1 190 ? -25.529 -18.476 73.410 1.00 74.44 190 ALA A N 1
ATOM 1437 C CA . ALA A 1 190 ? -25.372 -17.996 74.782 1.00 74.44 190 ALA A CA 1
ATOM 1438 C C . ALA A 1 190 ? -26.544 -17.092 75.206 1.00 74.44 190 ALA A C 1
ATOM 1440 O O . ALA A 1 190 ? -27.100 -17.247 76.297 1.00 74.44 190 ALA A O 1
ATOM 1441 N N . ARG A 1 191 ? -27.002 -16.207 74.313 1.00 75.50 191 ARG A N 1
ATOM 1442 C CA . ARG A 1 191 ? -28.139 -15.311 74.564 1.00 75.50 191 ARG A CA 1
ATOM 1443 C C . ARG A 1 191 ? -29.468 -16.063 74.686 1.00 75.50 191 ARG A C 1
ATOM 1445 O O . ARG A 1 191 ? -30.285 -15.716 75.539 1.00 75.50 191 ARG A O 1
ATOM 1452 N N . ARG A 1 192 ? -29.677 -17.123 73.895 1.00 75.62 192 ARG A N 1
ATOM 1453 C CA . ARG A 1 192 ? -30.844 -18.021 74.029 1.00 75.62 192 ARG A CA 1
ATOM 1454 C C . ARG A 1 192 ? -30.835 -18.776 75.362 1.00 75.62 192 ARG A C 1
ATOM 1456 O O . ARG A 1 192 ? -31.875 -18.843 76.013 1.00 75.62 192 ARG A O 1
ATOM 1463 N N . SER A 1 193 ? -29.672 -19.263 75.795 1.00 74.75 193 SER A N 1
ATOM 1464 C CA . SER A 1 193 ? -29.497 -19.917 77.102 1.00 74.75 193 SER A CA 1
ATOM 1465 C C . SER A 1 193 ? -29.776 -18.956 78.270 1.00 74.75 193 SER A C 1
ATOM 1467 O O . SER A 1 193 ? -30.525 -19.281 79.192 1.00 74.75 193 SER A O 1
ATOM 1469 N N . ALA A 1 194 ? -29.287 -17.713 78.188 1.00 71.94 194 ALA A N 1
ATOM 1470 C CA . ALA A 1 194 ? -29.550 -16.683 79.193 1.00 71.94 194 ALA A CA 1
ATOM 1471 C C . ALA A 1 194 ? -31.042 -16.301 79.287 1.00 71.94 194 ALA A C 1
ATOM 1473 O O . ALA A 1 194 ? -31.568 -16.128 80.388 1.00 71.94 194 ALA A O 1
ATOM 1474 N N . MET A 1 195 ? -31.751 -16.217 78.154 1.00 72.00 195 MET A N 1
ATOM 1475 C CA . MET A 1 195 ? -33.203 -15.980 78.156 1.00 72.00 195 MET A CA 1
ATOM 1476 C C . MET A 1 195 ? -33.985 -17.143 78.778 1.00 72.00 195 MET A C 1
ATOM 1478 O O . MET A 1 195 ? -34.960 -16.904 79.491 1.00 72.00 195 MET A O 1
ATOM 1482 N N . GLN A 1 196 ? -33.558 -18.390 78.559 1.00 73.75 196 GLN A N 1
ATOM 1483 C CA . GLN A 1 196 ? -34.170 -19.559 79.196 1.00 73.75 196 GLN A CA 1
ATOM 1484 C C . GLN A 1 196 ? -33.958 -19.549 80.718 1.00 73.75 196 GLN A C 1
ATOM 1486 O O . GLN A 1 196 ? -34.918 -19.732 81.465 1.00 73.75 196 GLN A O 1
ATOM 1491 N N . ALA A 1 197 ? -32.752 -19.215 81.190 1.00 71.06 197 ALA A N 1
ATOM 1492 C CA . ALA A 1 197 ? -32.466 -19.073 82.620 1.00 71.06 197 ALA A CA 1
ATOM 1493 C C . ALA A 1 197 ? -33.298 -17.957 83.285 1.00 71.06 197 ALA A C 1
ATOM 1495 O O . ALA A 1 197 ? -33.802 -18.121 84.398 1.00 71.06 197 ALA A O 1
ATOM 1496 N N . HIS A 1 198 ? -33.503 -16.832 82.592 1.00 69.00 198 HIS A N 1
ATOM 1497 C CA . HIS A 1 198 ? -34.359 -15.750 83.083 1.00 69.00 198 HIS A CA 1
ATOM 1498 C C . HIS A 1 198 ? -35.839 -16.170 83.155 1.00 69.00 198 HIS A C 1
ATOM 1500 O O . HIS A 1 198 ? -36.546 -15.805 84.098 1.00 69.00 198 HIS A O 1
ATOM 1506 N N . ALA A 1 199 ? -36.329 -16.950 82.187 1.00 72.06 199 ALA A N 1
ATOM 1507 C CA . ALA A 1 199 ? -37.700 -17.462 82.202 1.00 72.06 199 ALA A CA 1
ATOM 1508 C C . ALA A 1 199 ? -37.946 -18.429 83.378 1.00 72.06 199 ALA A C 1
ATOM 1510 O O . ALA A 1 199 ? -38.994 -18.369 84.024 1.00 72.06 199 ALA A O 1
ATOM 1511 N N . GLU A 1 200 ? -36.967 -19.271 83.716 1.00 72.25 200 GLU A N 1
ATOM 1512 C CA . GLU A 1 200 ? -37.042 -20.164 84.881 1.00 72.25 200 GLU A CA 1
ATOM 1513 C C . GLU A 1 200 ? -37.034 -19.405 86.216 1.00 72.25 200 GLU A C 1
ATOM 1515 O O . GLU A 1 200 ? -37.727 -19.793 87.161 1.00 72.25 200 GLU A O 1
ATOM 1520 N N . LEU A 1 201 ? -36.294 -18.297 86.297 1.00 73.81 201 LEU A N 1
ATOM 1521 C CA . LEU A 1 201 ? -36.216 -17.468 87.501 1.00 73.81 201 LEU A CA 1
ATOM 1522 C C . LEU A 1 201 ? -37.536 -16.729 87.778 1.00 73.81 201 LEU A C 1
ATOM 1524 O O . LEU A 1 201 ? -37.977 -16.671 88.927 1.00 73.81 201 LEU A O 1
ATOM 1528 N N . MET A 1 202 ? -38.214 -16.258 86.728 1.00 72.44 202 MET A N 1
ATOM 1529 C CA . MET A 1 202 ? -39.546 -15.648 86.844 1.00 72.44 202 MET A CA 1
ATOM 1530 C C . MET A 1 202 ? -40.604 -16.657 87.307 1.00 72.44 202 MET A C 1
ATOM 1532 O O . MET A 1 202 ? -41.434 -16.337 88.157 1.00 72.44 202 MET A O 1
ATOM 1536 N N . LYS A 1 203 ? -40.517 -17.909 86.844 1.00 72.88 203 LYS A N 1
ATOM 1537 C CA . LYS A 1 203 ? -41.425 -18.983 87.268 1.00 72.88 203 LYS A CA 1
ATOM 1538 C C . LYS A 1 203 ? -41.298 -19.308 88.766 1.00 72.88 203 LYS A C 1
ATOM 1540 O O . LYS A 1 203 ? -42.305 -19.502 89.439 1.00 72.88 203 LYS A O 1
ATOM 1545 N N . ARG A 1 204 ? -40.077 -19.282 89.318 1.00 68.88 204 ARG A N 1
ATOM 1546 C CA . ARG A 1 204 ? -39.827 -19.475 90.765 1.00 68.88 204 ARG A CA 1
ATOM 1547 C C . ARG A 1 204 ? -40.341 -18.314 91.624 1.00 68.88 204 ARG A C 1
ATOM 1549 O O . ARG A 1 204 ? -40.777 -18.529 92.754 1.00 68.88 204 ARG A O 1
ATOM 1556 N N . PHE A 1 205 ? -40.322 -17.090 91.096 1.00 65.88 205 PHE A N 1
ATOM 1557 C CA . PHE A 1 205 ? -40.877 -15.915 91.778 1.00 65.88 205 PHE A CA 1
ATOM 1558 C C . PHE A 1 205 ? -42.414 -15.966 91.881 1.00 65.88 205 PHE A C 1
ATOM 1560 O O . PHE A 1 205 ? -42.988 -15.591 92.907 1.00 65.88 205 PHE A O 1
ATOM 1567 N N . GLU A 1 206 ? -43.091 -16.493 90.860 1.00 67.25 206 GLU A N 1
ATOM 1568 C CA . GLU A 1 206 ? -44.547 -16.708 90.878 1.00 67.25 206 GLU A CA 1
ATOM 1569 C C . GLU A 1 206 ? -44.988 -17.827 91.840 1.00 67.25 206 GLU A C 1
ATOM 1571 O O . GLU A 1 206 ? -46.098 -17.793 92.374 1.00 67.25 206 GLU A O 1
ATOM 1576 N N . GLU A 1 207 ? -44.126 -18.808 92.106 1.00 64.12 207 GLU A N 1
ATOM 1577 C CA . GLU A 1 207 ? -44.387 -19.871 93.087 1.00 64.12 207 GLU A CA 1
ATOM 1578 C C . GLU A 1 207 ? -44.226 -19.356 94.532 1.00 64.12 207 GLU A C 1
ATOM 1580 O O . GLU A 1 207 ? -45.078 -19.618 95.384 1.00 64.12 207 GLU A O 1
ATOM 1585 N N . HIS A 1 208 ? -43.227 -18.505 94.796 1.00 56.69 208 HIS A N 1
ATOM 1586 C CA . HIS A 1 208 ? -42.998 -17.912 96.123 1.00 56.69 208 HIS A CA 1
ATOM 1587 C C . HIS A 1 208 ? -44.078 -16.911 96.564 1.00 56.69 208 HIS A C 1
ATOM 1589 O O . HIS A 1 208 ? -44.395 -16.804 97.753 1.00 56.69 208 HIS A O 1
ATOM 1595 N N . THR A 1 209 ? -44.677 -16.186 95.620 1.00 56.81 209 THR A N 1
ATOM 1596 C CA . THR A 1 209 ? -45.755 -15.224 95.907 1.00 56.81 209 THR A CA 1
ATOM 1597 C C . THR A 1 209 ? -47.084 -15.912 96.238 1.00 56.81 209 THR A C 1
ATOM 1599 O O . THR A 1 209 ? -47.877 -15.376 97.015 1.00 56.81 209 THR A O 1
ATOM 1602 N N . LYS A 1 210 ? -47.297 -17.147 95.762 1.00 54.47 210 LYS A N 1
ATOM 1603 C CA . LYS A 1 210 ? -48.459 -17.980 96.122 1.00 54.47 210 LYS A CA 1
ATOM 1604 C C . LYS A 1 210 ? -48.336 -18.612 97.513 1.00 54.47 210 LYS A C 1
ATOM 1606 O O . LYS A 1 210 ? -49.349 -18.775 98.190 1.00 54.47 210 LYS A O 1
ATOM 1611 N N . GLU A 1 211 ? -47.123 -18.890 97.992 1.00 50.81 211 GLU A N 1
ATOM 1612 C CA . GLU A 1 211 ? -46.892 -19.423 99.347 1.00 50.81 211 GLU A CA 1
ATOM 1613 C C . GLU A 1 211 ? -46.980 -18.357 100.456 1.00 50.81 211 GLU A C 1
ATOM 1615 O O . GLU A 1 211 ? -47.355 -18.669 101.591 1.00 50.81 211 GLU A O 1
ATOM 1620 N N . ALA A 1 212 ? -46.690 -17.089 100.143 1.00 49.28 212 ALA A N 1
ATOM 1621 C CA . ALA A 1 212 ? -46.782 -15.981 101.099 1.00 49.28 212 ALA A CA 1
ATOM 1622 C C . ALA A 1 212 ? -48.239 -15.600 101.441 1.00 49.28 212 ALA A C 1
ATOM 1624 O O . ALA A 1 212 ? -48.531 -15.224 102.578 1.00 49.28 212 ALA A O 1
ATOM 1625 N N . ALA A 1 213 ? -49.174 -15.781 100.502 1.00 46.91 213 ALA A N 1
ATOM 1626 C CA . ALA A 1 213 ? -50.598 -15.507 100.710 1.00 46.91 213 ALA A CA 1
ATOM 1627 C C . ALA A 1 213 ? -51.289 -16.514 101.660 1.00 46.91 213 ALA A C 1
ATOM 1629 O O . ALA A 1 213 ? -52.331 -16.206 102.235 1.00 46.91 213 ALA A O 1
ATOM 1630 N N . GLY A 1 214 ? -50.696 -17.694 101.885 1.00 46.06 214 GLY A N 1
ATOM 1631 C CA . GLY A 1 214 ? -51.258 -18.742 102.747 1.00 46.06 214 GLY A CA 1
ATOM 1632 C C . GLY A 1 214 ? -51.015 -18.569 104.253 1.00 46.06 214 GLY A C 1
ATOM 1633 O O . GLY A 1 214 ? -51.647 -19.263 105.045 1.00 46.06 214 GLY A O 1
ATOM 1634 N N . ARG A 1 215 ? -50.124 -17.659 104.684 1.00 45.47 215 ARG A N 1
ATOM 1635 C CA . ARG A 1 215 ? -49.702 -17.550 106.102 1.00 45.47 215 ARG A CA 1
ATOM 1636 C C . ARG A 1 215 ? -50.381 -16.434 106.906 1.00 45.47 215 ARG A C 1
ATOM 1638 O O . ARG A 1 215 ? -50.146 -16.336 108.104 1.00 45.47 215 ARG A O 1
ATOM 1645 N N . ILE A 1 216 ? -51.238 -15.621 106.286 1.00 46.66 216 ILE A N 1
ATOM 1646 C CA . ILE A 1 216 ? -51.892 -14.473 106.949 1.00 46.66 216 ILE A CA 1
ATOM 1647 C C . ILE A 1 216 ? -53.283 -14.839 107.521 1.00 46.66 216 ILE A C 1
ATOM 1649 O O . ILE A 1 216 ? -53.870 -14.074 108.277 1.00 46.66 216 ILE A O 1
ATOM 1653 N N . ALA A 1 217 ? -53.796 -16.047 107.260 1.00 41.28 217 ALA A N 1
ATOM 1654 C CA . ALA A 1 217 ? -55.163 -16.440 107.624 1.00 41.28 217 ALA A CA 1
ATOM 1655 C C . ALA A 1 217 ? -55.344 -17.108 109.009 1.00 41.28 217 ALA A C 1
ATOM 1657 O O . ALA A 1 217 ? -56.442 -17.572 109.310 1.00 41.28 217 ALA A O 1
ATOM 1658 N N . THR A 1 218 ? -54.325 -17.175 109.876 1.00 45.31 218 THR A N 1
ATOM 1659 C CA . THR A 1 218 ? -54.453 -17.863 111.181 1.00 45.31 218 THR A CA 1
ATOM 1660 C C . THR A 1 218 ? -53.804 -17.105 112.338 1.00 45.31 218 THR A C 1
ATOM 1662 O O . THR A 1 218 ? -52.779 -17.545 112.855 1.00 45.31 218 THR A O 1
ATOM 1665 N N . ALA A 1 219 ? -54.391 -15.986 112.775 1.00 42.56 219 ALA A N 1
ATOM 1666 C CA . ALA A 1 219 ? -54.083 -15.412 114.092 1.00 42.56 219 ALA A CA 1
ATOM 1667 C C . ALA A 1 219 ? -55.128 -14.390 114.590 1.00 42.56 219 ALA A C 1
ATOM 1669 O O . ALA A 1 219 ? -54.762 -13.276 114.939 1.00 42.56 219 ALA A O 1
ATOM 1670 N N . GLU A 1 220 ? -56.414 -14.752 114.688 1.00 34.28 220 GLU A N 1
ATOM 1671 C CA . GLU A 1 220 ? -57.379 -13.955 115.472 1.00 34.28 220 GLU A CA 1
ATOM 1672 C C . GLU A 1 220 ? -58.348 -14.848 116.262 1.00 34.28 220 GLU A C 1
ATOM 1674 O O . GLU A 1 220 ? -59.437 -15.187 115.808 1.00 34.28 220 GLU A O 1
ATOM 1679 N N . ALA A 1 221 ? -57.951 -15.230 117.480 1.00 36.94 221 ALA A N 1
ATOM 1680 C CA . ALA A 1 221 ? -58.867 -15.738 118.500 1.00 36.94 221 ALA A CA 1
ATOM 1681 C C . ALA A 1 221 ? -58.304 -15.506 119.912 1.00 36.94 221 ALA A C 1
ATOM 1683 O O . ALA A 1 221 ? -57.522 -16.314 120.396 1.00 36.94 221 ALA A O 1
ATOM 1684 N N . SER A 1 222 ? -58.730 -14.421 120.572 1.00 38.06 222 SER A N 1
ATOM 1685 C CA . SER A 1 222 ? -59.173 -14.429 121.981 1.00 38.06 222 SER A CA 1
ATOM 1686 C C . SER A 1 222 ? -59.425 -13.001 122.476 1.00 38.06 222 SER A C 1
ATOM 1688 O O . SER A 1 222 ? -58.522 -12.301 122.935 1.00 38.06 222 SER A O 1
ATOM 1690 N N . ALA A 1 223 ? -60.683 -12.579 122.398 1.00 35.84 223 ALA A N 1
ATOM 1691 C CA . ALA A 1 223 ? -61.203 -11.412 123.090 1.00 35.84 223 ALA A CA 1
ATOM 1692 C C . ALA A 1 223 ? -61.675 -11.816 124.494 1.00 35.84 223 ALA A C 1
ATOM 1694 O O . ALA A 1 223 ? -62.428 -12.775 124.595 1.00 35.84 223 ALA A O 1
ATOM 1695 N N . THR A 1 224 ? -61.286 -11.060 125.531 1.00 43.69 224 THR A N 1
ATOM 1696 C CA . THR A 1 224 ? -62.185 -10.551 126.596 1.00 43.69 224 THR A CA 1
ATOM 1697 C C . THR A 1 224 ? -61.418 -9.676 127.602 1.00 43.69 224 THR A C 1
ATOM 1699 O O . THR A 1 224 ? -61.030 -10.131 128.678 1.00 43.69 224 THR A O 1
ATOM 1702 N N . LYS A 1 225 ? -61.246 -8.384 127.287 1.00 47.88 225 LYS A N 1
ATOM 1703 C CA . LYS A 1 225 ? -61.115 -7.299 128.290 1.00 47.88 225 LYS A CA 1
ATOM 1704 C C . LYS A 1 225 ? -61.656 -5.945 127.776 1.00 47.88 225 LYS A C 1
ATOM 1706 O O . LYS A 1 225 ? -61.267 -4.864 128.208 1.00 47.88 225 LYS A O 1
ATOM 1711 N N . LEU A 1 226 ? -62.653 -6.023 126.889 1.00 49.91 226 LEU A N 1
ATOM 1712 C CA . LEU A 1 226 ? -63.190 -4.935 126.063 1.00 49.91 226 LEU A CA 1
ATOM 1713 C C . LEU A 1 226 ? -64.330 -4.153 126.738 1.00 49.91 226 LEU A C 1
ATOM 1715 O O . LEU A 1 226 ? -65.458 -4.128 126.257 1.00 49.91 226 LEU A O 1
ATOM 1719 N N . GLY A 1 227 ? -64.042 -3.516 127.872 1.00 49.84 227 GLY A N 1
ATOM 1720 C CA . GLY A 1 227 ? -64.966 -2.554 128.498 1.00 49.84 227 GLY A CA 1
ATOM 1721 C C . GLY A 1 227 ? -64.416 -1.130 128.549 1.00 49.84 227 GLY A C 1
ATOM 1722 O O . GLY A 1 227 ? -65.154 -0.168 128.381 1.00 49.84 227 GLY A O 1
ATOM 1723 N N . ARG A 1 228 ? -63.097 -0.991 128.734 1.00 47.91 228 ARG A N 1
ATOM 1724 C CA . ARG A 1 228 ? -62.382 0.303 128.733 1.00 47.91 228 ARG A CA 1
ATOM 1725 C C . ARG A 1 228 ? -61.402 0.445 127.565 1.00 47.91 228 ARG A C 1
ATOM 1727 O O . ARG A 1 228 ? -60.987 1.548 127.241 1.00 47.91 228 ARG A O 1
ATOM 1734 N N . GLU A 1 229 ? -61.125 -0.653 126.867 1.00 49.19 229 GLU A N 1
ATOM 1735 C CA . GLU A 1 229 ? -60.419 -0.669 125.585 1.00 49.19 229 GLU A CA 1
ATOM 1736 C C . GLU A 1 229 ? -61.313 -0.209 124.423 1.00 49.19 229 GLU A C 1
ATOM 1738 O O . GLU A 1 229 ? -60.785 0.151 123.389 1.00 49.19 229 GLU A O 1
ATOM 1743 N N . ALA A 1 230 ? -62.645 -0.135 124.560 1.00 48.53 230 ALA A N 1
ATOM 1744 C CA . ALA A 1 230 ? -63.546 0.221 123.455 1.00 48.53 230 ALA A CA 1
ATOM 1745 C C . ALA A 1 230 ? -63.435 1.691 122.988 1.00 48.53 230 ALA A C 1
ATOM 1747 O O . ALA A 1 230 ? -63.684 1.977 121.820 1.00 48.53 230 ALA A O 1
ATOM 1748 N N . GLU A 1 231 ? -63.026 2.629 123.850 1.00 50.84 231 GLU A N 1
ATOM 1749 C CA . GLU A 1 231 ? -62.763 4.025 123.451 1.00 50.84 231 GLU A CA 1
ATOM 1750 C C . GLU A 1 231 ? -61.330 4.222 122.932 1.00 50.84 231 GLU A C 1
ATOM 1752 O O . GLU A 1 231 ? -61.122 4.954 121.962 1.00 50.84 231 GLU A O 1
ATOM 1757 N N . GLY A 1 232 ? -60.358 3.494 123.496 1.00 56.28 232 GLY A N 1
ATOM 1758 C CA . GLY A 1 232 ? -58.999 3.389 122.952 1.00 56.28 232 GLY A CA 1
ATOM 1759 C C . GLY A 1 232 ? -58.967 2.685 121.592 1.00 56.28 232 GLY A C 1
ATOM 1760 O O . GLY A 1 232 ? -58.257 3.121 120.697 1.00 56.28 232 GLY A O 1
ATOM 1761 N N . LEU A 1 233 ? -59.816 1.676 121.388 1.00 53.78 233 LEU A N 1
ATOM 1762 C CA . LEU A 1 233 ? -60.037 0.994 120.117 1.00 53.78 233 LEU A CA 1
ATOM 1763 C C . LEU A 1 233 ? -60.849 1.843 119.159 1.00 53.78 233 LEU A C 1
ATOM 1765 O O . LEU A 1 233 ? -60.590 1.766 117.980 1.00 53.78 233 LEU A O 1
ATOM 1769 N N . ARG A 1 234 ? -61.777 2.702 119.594 1.00 59.19 234 ARG A N 1
ATOM 1770 C CA . ARG A 1 234 ? -62.401 3.657 118.659 1.00 59.19 234 ARG A CA 1
ATOM 1771 C C . ARG A 1 234 ? -61.385 4.659 118.116 1.00 59.19 234 ARG A C 1
ATOM 1773 O O . ARG A 1 234 ? -61.431 4.939 116.924 1.00 59.19 234 ARG A O 1
ATOM 1780 N N . ARG A 1 235 ? -60.436 5.132 118.936 1.00 64.56 235 ARG A N 1
ATOM 1781 C CA . ARG A 1 235 ? -59.307 5.949 118.451 1.00 64.56 235 ARG A CA 1
ATOM 1782 C C . ARG A 1 235 ? -58.311 5.132 117.632 1.00 64.56 235 ARG A C 1
ATOM 1784 O O . ARG A 1 235 ? -57.962 5.565 116.553 1.00 64.56 235 ARG A O 1
ATOM 1791 N N . SER A 1 236 ? -57.948 3.925 118.055 1.00 66.38 236 SER A N 1
ATOM 1792 C CA . SER A 1 236 ? -57.032 3.045 117.314 1.00 66.38 236 SER A CA 1
ATOM 1793 C C . SER A 1 236 ? -57.640 2.475 116.024 1.00 66.38 236 SER A C 1
ATOM 1795 O O . SER A 1 236 ? -56.909 2.233 115.076 1.00 66.38 236 SER A O 1
ATOM 1797 N N . VAL A 1 237 ? -58.962 2.316 115.940 1.00 71.75 237 VAL A N 1
ATOM 1798 C CA . VAL A 1 237 ? -59.712 1.966 114.722 1.00 71.75 237 VAL A CA 1
ATOM 1799 C C . VAL A 1 237 ? -59.875 3.194 113.840 1.00 71.75 237 VAL A C 1
ATOM 1801 O O . VAL A 1 237 ? -59.860 3.045 112.628 1.00 71.75 237 VAL A O 1
ATOM 1804 N N . GLN A 1 238 ? -60.004 4.402 114.395 1.00 73.38 238 GLN A N 1
ATOM 1805 C CA . GLN A 1 238 ? -60.005 5.628 113.595 1.00 73.38 238 GLN A CA 1
ATOM 1806 C C . GLN A 1 238 ? -58.609 5.918 113.024 1.00 73.38 238 GLN A C 1
ATOM 1808 O O . GLN A 1 238 ? -58.476 6.077 111.818 1.00 73.38 238 GLN A O 1
ATOM 1813 N N . GLU A 1 239 ? -57.562 5.852 113.846 1.00 75.19 239 GLU A N 1
ATOM 1814 C CA . GLU A 1 239 ? -56.158 5.882 113.419 1.00 75.19 239 GLU A CA 1
ATOM 1815 C C . GLU A 1 239 ? -55.838 4.704 112.490 1.00 75.19 239 GLU A C 1
ATOM 1817 O O . GLU A 1 239 ? -55.077 4.847 111.542 1.00 75.19 239 GLU A O 1
ATOM 1822 N N . GLY A 1 240 ? -56.443 3.538 112.723 1.00 76.19 240 GLY A N 1
ATOM 1823 C CA . GLY A 1 240 ? -56.342 2.356 111.874 1.00 76.19 240 GLY A CA 1
ATOM 1824 C C . GLY A 1 240 ? -57.000 2.566 110.516 1.00 76.19 240 GLY A C 1
ATOM 1825 O O . GLY A 1 240 ? -56.407 2.205 109.513 1.00 76.19 240 GLY A O 1
ATOM 1826 N N . LYS A 1 241 ? -58.162 3.225 110.461 1.00 77.44 241 LYS A N 1
ATOM 1827 C CA . LYS A 1 241 ? -58.851 3.615 109.222 1.00 77.44 241 LYS A CA 1
ATOM 1828 C C . LYS A 1 241 ? -58.114 4.718 108.478 1.00 77.44 241 LYS A C 1
ATOM 1830 O O . LYS A 1 241 ? -58.091 4.699 107.256 1.00 77.44 241 LYS A O 1
ATOM 1835 N N . GLU A 1 242 ? -57.501 5.661 109.185 1.00 77.56 242 GLU A N 1
ATOM 1836 C CA . GLU A 1 242 ? -56.655 6.697 108.586 1.00 77.56 242 GLU A CA 1
ATOM 1837 C C . GLU A 1 242 ? -55.349 6.101 108.047 1.00 77.56 242 GLU A C 1
ATOM 1839 O O . GLU A 1 242 ? -54.943 6.424 106.932 1.00 77.56 242 GLU A O 1
ATOM 1844 N N . ARG A 1 243 ? -54.739 5.151 108.769 1.00 78.81 243 ARG A N 1
ATOM 1845 C CA . ARG A 1 243 ? -53.605 4.352 108.278 1.00 78.81 243 ARG A CA 1
ATOM 1846 C C . ARG A 1 243 ? -54.007 3.452 107.118 1.00 78.81 243 ARG A C 1
ATOM 1848 O O . ARG A 1 243 ? -53.263 3.369 106.155 1.00 78.81 243 ARG A O 1
ATOM 1855 N N . GLU A 1 244 ? -55.173 2.821 107.162 1.00 77.00 244 GLU A N 1
ATOM 1856 C CA . GLU A 1 244 ? -55.694 1.986 106.080 1.00 77.00 244 GLU A CA 1
ATOM 1857 C C . GLU A 1 244 ? -56.017 2.832 104.844 1.00 77.00 244 GLU A C 1
ATOM 1859 O O . GLU A 1 244 ? -55.675 2.444 103.734 1.00 77.00 244 GLU A O 1
ATOM 1864 N N . ALA A 1 245 ? -56.603 4.019 105.009 1.00 80.44 245 ALA A N 1
ATOM 1865 C CA . ALA A 1 245 ? -56.815 4.970 103.923 1.00 80.44 245 ALA A CA 1
ATOM 1866 C C . ALA A 1 245 ? -55.481 5.478 103.353 1.00 80.44 245 ALA A C 1
ATOM 1868 O O . ALA A 1 245 ? -55.336 5.571 102.135 1.00 80.44 245 ALA A O 1
ATOM 1869 N N . GLY A 1 246 ? -54.492 5.740 104.214 1.00 84.00 246 GLY A N 1
ATOM 1870 C CA . GLY A 1 246 ? -53.125 6.077 103.819 1.00 84.00 246 GLY A CA 1
ATOM 1871 C C . GLY A 1 246 ? -52.446 4.952 103.038 1.00 84.00 246 GLY A C 1
ATOM 1872 O O . GLY A 1 246 ? -51.887 5.205 101.977 1.00 84.00 246 GLY A O 1
ATOM 1873 N N . LEU A 1 247 ? -52.569 3.705 103.499 1.00 81.44 247 LEU A N 1
ATOM 1874 C CA . LEU A 1 247 ? -52.041 2.514 102.829 1.00 81.44 247 LEU A CA 1
ATOM 1875 C C . LEU A 1 247 ? -52.772 2.221 101.520 1.00 81.44 247 LEU A C 1
ATOM 1877 O O . LEU A 1 247 ? -52.128 1.859 100.549 1.00 81.44 247 LEU A O 1
ATOM 1881 N N . ARG A 1 248 ? -54.091 2.419 101.445 1.00 83.38 248 ARG A N 1
ATOM 1882 C CA . ARG A 1 248 ? -54.853 2.296 100.191 1.00 83.38 248 ARG A CA 1
ATOM 1883 C C . ARG A 1 248 ? -54.449 3.368 99.187 1.00 83.38 248 ARG A C 1
ATOM 1885 O O . ARG A 1 248 ? -54.346 3.073 98.003 1.00 83.38 248 ARG A O 1
ATOM 1892 N N . LYS A 1 249 ? -54.193 4.595 99.649 1.00 86.50 249 LYS A N 1
ATOM 1893 C CA . LYS A 1 249 ? -53.677 5.671 98.798 1.00 86.50 249 LYS A CA 1
ATOM 1894 C C . LYS A 1 249 ? -52.259 5.361 98.314 1.00 86.50 249 LYS A C 1
ATOM 1896 O O . LYS A 1 249 ? -52.009 5.507 97.127 1.00 86.50 249 LYS A O 1
ATOM 1901 N N . ALA A 1 250 ? -51.379 4.882 99.192 1.00 85.06 250 ALA A N 1
ATOM 1902 C CA . ALA A 1 250 ? -50.028 4.455 98.832 1.00 85.06 250 ALA A CA 1
ATOM 1903 C C . ALA A 1 250 ? -50.040 3.253 97.873 1.00 85.06 250 ALA A C 1
ATOM 1905 O O . ALA A 1 250 ? -49.312 3.251 96.894 1.00 85.06 250 ALA A O 1
ATOM 1906 N N . LEU A 1 251 ? -50.924 2.277 98.094 1.00 87.50 251 LEU A N 1
ATOM 1907 C CA . LEU A 1 251 ? -51.111 1.127 97.208 1.00 87.50 251 LEU A CA 1
ATOM 1908 C C . LEU A 1 251 ? -51.632 1.557 95.834 1.00 87.50 251 LEU A C 1
ATOM 1910 O O . LEU A 1 251 ? -51.202 1.020 94.823 1.00 87.50 251 LEU A O 1
ATOM 1914 N N . ASN A 1 252 ? -52.566 2.509 95.777 1.00 86.31 252 ASN A N 1
ATOM 1915 C CA . ASN A 1 252 ? -53.041 3.046 94.504 1.00 86.31 252 ASN A CA 1
ATOM 1916 C C . ASN A 1 252 ? -51.940 3.834 93.788 1.00 86.31 252 ASN A C 1
ATOM 1918 O O . ASN A 1 252 ? -51.782 3.659 92.590 1.00 86.31 252 ASN A O 1
ATOM 1922 N N . GLN A 1 253 ? -51.134 4.610 94.516 1.00 91.25 253 GLN A N 1
ATOM 1923 C CA . GLN A 1 253 ? -49.956 5.277 93.955 1.00 91.25 253 GLN A CA 1
ATOM 1924 C C . GLN A 1 253 ? -48.921 4.271 93.440 1.00 91.25 253 GLN A C 1
ATOM 1926 O O . GLN A 1 253 ? -48.382 4.462 92.359 1.00 91.25 253 GLN A O 1
ATOM 1931 N N . GLU A 1 254 ? -48.664 3.175 94.159 1.00 88.38 254 GLU A N 1
ATOM 1932 C CA . GLU A 1 254 ? -47.792 2.107 93.659 1.00 88.38 254 GLU A CA 1
ATOM 1933 C C . GLU A 1 254 ? -48.371 1.431 92.418 1.00 88.38 254 GLU A C 1
ATOM 1935 O O . GLU A 1 254 ? -47.624 1.154 91.489 1.00 88.38 254 GLU A O 1
ATOM 1940 N N . LYS A 1 255 ? -49.687 1.193 92.364 1.00 89.31 255 LYS A N 1
ATOM 1941 C CA . LYS A 1 255 ? -50.342 0.649 91.166 1.00 89.31 255 LYS A CA 1
ATOM 1942 C C . LYS A 1 255 ? -50.217 1.590 89.976 1.00 89.31 255 LYS A C 1
ATOM 1944 O O . LYS A 1 255 ? -49.854 1.123 88.907 1.00 89.31 255 LYS A O 1
ATOM 1949 N N . GLU A 1 256 ? -50.453 2.885 90.175 1.00 89.94 256 GLU A N 1
ATOM 1950 C CA . GLU A 1 256 ? -50.279 3.912 89.143 1.00 89.94 256 GLU A CA 1
ATOM 1951 C C . GLU A 1 256 ? -48.827 3.937 88.645 1.00 89.94 256 GLU A C 1
ATOM 1953 O O . GLU A 1 256 ? -48.594 3.832 87.446 1.00 89.94 256 GLU A O 1
ATOM 1958 N N . LEU A 1 257 ? -47.842 3.952 89.5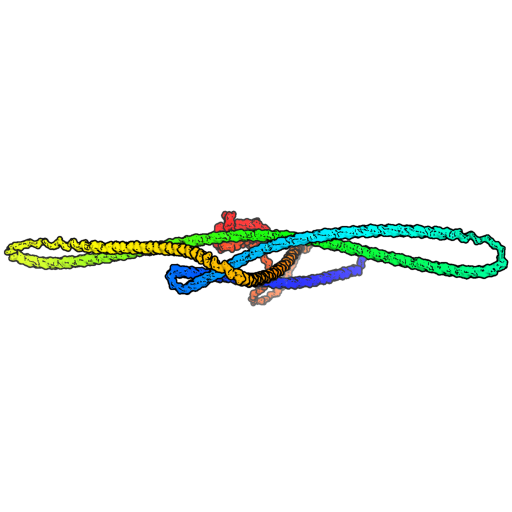51 1.00 90.19 257 LEU A N 1
ATOM 1959 C CA . LEU A 1 257 ? -46.421 3.883 89.187 1.00 90.19 257 LEU A CA 1
ATOM 1960 C C . LEU A 1 257 ? -46.065 2.577 88.465 1.00 90.19 257 LEU A C 1
ATOM 1962 O O . LEU A 1 257 ? -45.215 2.570 87.574 1.00 90.19 257 LEU A O 1
ATOM 1966 N N . HIS A 1 258 ? -46.693 1.460 88.834 1.00 88.94 258 HIS A N 1
ATOM 1967 C CA . HIS A 1 258 ? -46.436 0.175 88.198 1.00 88.94 258 HIS A CA 1
ATOM 1968 C C . HIS A 1 258 ? -47.061 0.095 86.802 1.00 88.94 258 HIS A C 1
ATOM 1970 O O . HIS A 1 258 ? -46.421 -0.409 85.881 1.00 88.94 258 HIS A O 1
ATOM 1976 N N . GLU A 1 259 ? -48.266 0.638 86.623 1.00 90.75 259 GLU A N 1
ATOM 1977 C CA . GLU A 1 259 ? -48.913 0.804 85.319 1.00 90.75 259 GLU A CA 1
ATOM 1978 C C . GLU A 1 259 ? -48.091 1.727 84.410 1.00 90.75 259 GLU A C 1
ATOM 1980 O O . GLU A 1 259 ? -47.855 1.392 83.249 1.00 90.75 259 GLU A O 1
ATOM 1985 N N . GLU A 1 260 ? -47.565 2.830 84.945 1.00 91.00 260 GLU A N 1
ATOM 1986 C CA . GLU A 1 260 ? -46.699 3.759 84.215 1.00 91.00 260 GLU A CA 1
ATOM 1987 C C . GLU A 1 260 ? -45.364 3.095 83.821 1.00 91.00 260 GLU A C 1
ATOM 1989 O O . GLU A 1 260 ? -44.923 3.198 82.673 1.00 91.00 260 GLU A O 1
ATOM 1994 N N . ALA A 1 261 ? -44.760 2.309 84.721 1.00 90.25 261 ALA A N 1
ATOM 1995 C CA . ALA A 1 261 ? -43.563 1.518 84.428 1.00 90.25 261 ALA A CA 1
ATOM 1996 C C . ALA A 1 261 ? -43.815 0.442 83.356 1.00 90.25 261 ALA A C 1
ATOM 1998 O O . ALA A 1 261 ? -42.985 0.254 82.463 1.00 90.25 261 ALA A O 1
ATOM 1999 N N . LEU A 1 262 ? -44.964 -0.243 83.398 1.00 89.94 262 LEU A N 1
ATOM 2000 C CA . LEU A 1 262 ? -45.366 -1.198 82.362 1.00 89.94 262 LEU A CA 1
ATOM 2001 C C . LEU A 1 262 ? -45.588 -0.503 81.017 1.00 89.94 262 LEU A C 1
ATOM 2003 O O . LEU A 1 262 ? -45.185 -1.039 79.984 1.00 89.94 262 LEU A O 1
ATOM 2007 N N . HIS A 1 263 ? -46.166 0.699 81.020 1.00 89.81 263 HIS A N 1
ATOM 2008 C CA . HIS A 1 263 ? -46.351 1.490 79.809 1.00 89.81 263 HIS A CA 1
ATOM 2009 C C . HIS A 1 263 ? -45.009 1.933 79.208 1.00 89.81 263 HIS A C 1
ATOM 2011 O O . HIS A 1 263 ? -44.828 1.847 77.991 1.00 89.81 263 HIS A O 1
ATOM 2017 N N . MET A 1 264 ? -44.040 2.346 80.034 1.00 89.44 264 MET A N 1
ATOM 2018 C CA . MET A 1 264 ? -42.686 2.670 79.569 1.00 89.44 264 MET A CA 1
ATOM 2019 C C . MET A 1 264 ? -41.969 1.445 78.992 1.00 89.44 264 MET A C 1
ATOM 2021 O O . MET A 1 264 ? -41.400 1.531 77.906 1.00 89.44 264 MET A O 1
ATOM 2025 N N . LEU A 1 265 ? -42.044 0.288 79.659 1.00 90.06 265 LEU A N 1
ATOM 2026 C CA . LEU A 1 265 ? -41.469 -0.963 79.147 1.00 90.06 265 LEU A CA 1
ATOM 2027 C C . LEU A 1 265 ? -42.131 -1.407 77.837 1.00 90.06 265 LEU A C 1
ATOM 2029 O O . LEU A 1 265 ? -41.456 -1.918 76.943 1.00 90.06 265 LEU A O 1
ATOM 2033 N N . HIS A 1 266 ? -43.442 -1.204 77.699 1.00 89.75 266 HIS A N 1
ATOM 2034 C CA . HIS A 1 266 ? -44.153 -1.492 76.458 1.00 89.75 266 HIS A CA 1
ATOM 2035 C C . HIS A 1 266 ? -43.727 -0.549 75.325 1.00 89.75 266 HIS A C 1
ATOM 2037 O O . HIS A 1 266 ? -43.439 -1.031 74.230 1.00 89.75 266 HIS A O 1
ATOM 2043 N N . SER A 1 267 ? -43.596 0.756 75.599 1.00 89.25 267 SER A N 1
ATOM 2044 C CA . SER A 1 267 ? -43.073 1.738 74.634 1.00 89.25 267 SER A CA 1
ATOM 2045 C C . SER A 1 267 ? -41.663 1.370 74.179 1.00 89.25 267 SER A C 1
ATOM 2047 O O . SER A 1 267 ? -41.417 1.248 72.984 1.00 89.25 267 SER A O 1
ATOM 2049 N N . GLN A 1 268 ? -40.765 1.060 75.121 1.00 89.25 268 GLN A N 1
ATOM 2050 C CA . GLN A 1 268 ? -39.399 0.628 74.811 1.00 89.25 268 GLN A CA 1
ATOM 2051 C C . GLN A 1 268 ? -39.367 -0.660 73.986 1.00 89.25 268 GLN A C 1
ATOM 2053 O O . GLN A 1 268 ? -38.531 -0.813 73.097 1.00 89.25 268 GLN A O 1
ATOM 2058 N N . ARG A 1 269 ? -40.283 -1.600 74.245 1.00 92.25 269 ARG A N 1
ATOM 2059 C CA . ARG A 1 269 ? -40.394 -2.824 73.448 1.00 92.25 269 ARG A CA 1
ATOM 2060 C C . ARG A 1 269 ? -40.830 -2.521 72.016 1.00 92.25 269 ARG A C 1
ATOM 2062 O O . ARG A 1 269 ? -40.250 -3.092 71.098 1.00 92.25 269 ARG A O 1
ATOM 2069 N N . ILE A 1 270 ? -41.805 -1.632 71.828 1.00 92.31 270 ILE A N 1
ATOM 2070 C CA . ILE A 1 270 ? -42.264 -1.192 70.503 1.00 92.31 270 ILE A CA 1
ATOM 2071 C C . ILE A 1 270 ? -41.128 -0.483 69.754 1.00 92.31 270 ILE A C 1
ATOM 2073 O O . ILE A 1 270 ? -40.822 -0.841 68.616 1.00 92.31 270 ILE A O 1
ATOM 2077 N N . GLU A 1 271 ? -40.446 0.459 70.404 1.00 92.19 271 GLU A N 1
ATOM 2078 C CA . GLU A 1 271 ? -39.290 1.167 69.843 1.00 92.19 271 GLU A CA 1
ATOM 2079 C C . GLU A 1 271 ? -38.170 0.196 69.451 1.00 92.19 271 GLU A C 1
ATOM 2081 O O . GLU A 1 271 ? -37.651 0.271 68.339 1.00 92.19 271 GLU A O 1
ATOM 2086 N N . SER A 1 272 ? -37.859 -0.780 70.309 1.00 91.81 272 SER A N 1
ATOM 2087 C CA . SER A 1 272 ? -36.871 -1.820 70.015 1.00 91.81 272 SER A CA 1
ATOM 2088 C C . SER A 1 272 ? -37.287 -2.694 68.828 1.00 91.81 272 SER A C 1
ATOM 2090 O O . SER A 1 272 ? -36.449 -3.006 67.981 1.00 91.81 272 SER A O 1
ATOM 2092 N N . THR A 1 273 ? -38.570 -3.054 68.704 1.00 91.69 273 THR A N 1
ATOM 2093 C CA . THR A 1 273 ? -39.055 -3.793 67.527 1.00 91.69 273 THR A CA 1
ATOM 2094 C C . THR A 1 273 ? -38.989 -2.962 66.249 1.00 91.69 273 THR A C 1
ATOM 2096 O O . THR A 1 273 ? -38.610 -3.499 65.211 1.00 91.69 273 THR A O 1
ATOM 2099 N N . HIS A 1 274 ? -39.269 -1.656 66.315 1.00 90.69 274 HIS A N 1
ATOM 2100 C CA . HIS A 1 274 ? -39.124 -0.759 65.169 1.00 90.69 274 HIS A CA 1
ATOM 2101 C C . HIS A 1 274 ? -37.665 -0.607 64.747 1.00 90.69 274 HIS A C 1
ATOM 2103 O O . HIS A 1 274 ? -37.366 -0.761 63.566 1.00 90.69 274 HIS A O 1
ATOM 2109 N N . GLN A 1 275 ? -36.750 -0.396 65.695 1.00 92.94 275 GLN A N 1
ATOM 2110 C CA . GLN A 1 275 ? -35.312 -0.347 65.419 1.00 92.94 275 GLN A CA 1
ATOM 2111 C C . GLN A 1 275 ? -34.813 -1.663 64.824 1.00 92.94 275 GLN A C 1
ATOM 2113 O O . GLN A 1 275 ? -34.097 -1.650 63.830 1.00 92.94 275 GLN A O 1
ATOM 2118 N N . SER A 1 276 ? -35.244 -2.803 65.372 1.00 90.75 276 SER A N 1
ATOM 2119 C CA . SER A 1 276 ? -34.899 -4.110 64.812 1.00 90.75 276 SER A CA 1
ATOM 2120 C C . SER A 1 276 ? -35.434 -4.273 63.390 1.00 90.75 276 SER A C 1
ATOM 2122 O O . SER A 1 276 ? -34.714 -4.794 62.551 1.00 90.75 276 SER A O 1
ATOM 2124 N N . SER A 1 277 ? -36.661 -3.826 63.100 1.00 91.56 277 SER A N 1
ATOM 2125 C CA . SER A 1 277 ? -37.224 -3.891 61.744 1.00 91.56 277 SER A CA 1
ATOM 2126 C C . SER A 1 277 ? -36.513 -2.958 60.761 1.00 91.56 277 SER A C 1
ATOM 2128 O O . SER A 1 277 ? -36.312 -3.331 59.611 1.00 91.56 277 SER A O 1
ATOM 2130 N N . HIS A 1 278 ? -36.087 -1.778 61.221 1.00 92.81 278 HIS A N 1
ATOM 2131 C CA . HIS A 1 278 ? -35.323 -0.823 60.424 1.00 92.81 278 HIS A CA 1
ATOM 2132 C C . HIS A 1 278 ? -33.950 -1.389 60.067 1.00 92.81 278 HIS A C 1
ATOM 2134 O O . HIS A 1 278 ? -33.599 -1.438 58.896 1.00 92.81 278 HIS A O 1
ATOM 2140 N N . LEU A 1 279 ? -33.222 -1.902 61.064 1.00 92.00 279 LEU A N 1
ATOM 2141 C CA . LEU A 1 279 ? -31.924 -2.542 60.855 1.00 92.00 279 LEU A CA 1
ATOM 2142 C C . LEU A 1 279 ? -32.037 -3.773 59.951 1.00 92.00 279 LEU A C 1
ATOM 2144 O O . LEU A 1 279 ? -31.159 -3.995 59.129 1.00 92.00 279 LEU A O 1
ATOM 2148 N N . GLN A 1 280 ? -33.114 -4.556 60.076 1.00 92.06 280 GLN A N 1
ATOM 2149 C CA . GLN A 1 280 ? -33.379 -5.689 59.188 1.00 92.06 280 GLN A CA 1
ATOM 2150 C C . GLN A 1 280 ? -33.576 -5.217 57.739 1.00 92.06 280 GLN A C 1
ATOM 2152 O O . GLN A 1 280 ? -32.960 -5.768 56.838 1.00 92.06 280 GLN A O 1
ATOM 2157 N N . SER A 1 281 ? -34.366 -4.159 57.528 1.00 91.88 281 SER A N 1
ATOM 2158 C CA . SER A 1 281 ? -34.581 -3.567 56.203 1.00 91.88 281 SER A CA 1
ATOM 2159 C C . SER A 1 281 ? -33.297 -2.996 55.600 1.00 91.88 281 SER A C 1
ATOM 2161 O O . SER A 1 281 ? -33.089 -3.133 54.400 1.00 91.88 281 SER A O 1
ATOM 2163 N N . GLU A 1 282 ? -32.442 -2.356 56.402 1.00 94.00 282 GLU A N 1
ATOM 2164 C CA . GLU A 1 282 ? -31.135 -1.866 55.947 1.00 94.00 282 GLU A CA 1
ATOM 2165 C C . GLU A 1 282 ? -30.199 -3.024 55.583 1.00 94.00 282 GLU A C 1
ATOM 2167 O O . GLU A 1 282 ? -29.481 -2.935 54.592 1.00 94.00 282 GLU A O 1
ATOM 2172 N N . LEU A 1 283 ? -30.231 -4.125 56.341 1.00 93.31 283 LEU A N 1
ATOM 2173 C CA . LEU A 1 283 ? -29.469 -5.340 56.039 1.00 93.31 283 LEU A CA 1
ATOM 2174 C C . LEU A 1 283 ? -29.932 -5.996 54.737 1.00 93.31 283 LEU A C 1
ATOM 2176 O O . LEU A 1 283 ? -29.094 -6.356 53.916 1.00 93.31 283 LEU A O 1
ATOM 2180 N N . ASP A 1 284 ? -31.243 -6.114 54.532 1.00 92.06 284 ASP A N 1
ATOM 2181 C CA . ASP A 1 284 ? -31.816 -6.680 53.308 1.00 92.06 284 ASP A CA 1
ATOM 2182 C C . ASP A 1 284 ? -31.492 -5.792 52.094 1.00 92.06 284 ASP A C 1
ATOM 2184 O O . ASP A 1 284 ? -31.134 -6.295 51.028 1.00 92.06 284 ASP A O 1
ATOM 2188 N N . GLN A 1 285 ? -31.541 -4.466 52.263 1.00 94.12 285 GLN A N 1
ATOM 2189 C CA . GLN A 1 285 ? -31.167 -3.516 51.217 1.00 94.12 285 GLN A CA 1
ATOM 2190 C C . GLN A 1 285 ? -29.673 -3.595 50.883 1.00 94.12 285 GLN A C 1
ATOM 2192 O O . GLN A 1 285 ? -29.320 -3.712 49.713 1.00 94.12 285 GLN A O 1
ATOM 2197 N N . LEU A 1 286 ? -28.798 -3.610 51.894 1.00 92.38 286 LEU A N 1
ATOM 2198 C CA . LEU A 1 286 ? -27.359 -3.785 51.689 1.00 92.38 286 LEU A CA 1
ATOM 2199 C C . LEU A 1 286 ? -27.041 -5.134 51.042 1.00 92.38 286 LEU A C 1
ATOM 2201 O O . LEU A 1 286 ? -26.160 -5.189 50.194 1.00 92.38 286 LEU A O 1
ATOM 2205 N N . SER A 1 287 ? -27.757 -6.203 51.401 1.00 94.75 287 SER A N 1
ATOM 2206 C CA . SER A 1 287 ? -27.607 -7.519 50.772 1.00 94.75 287 SER A CA 1
ATOM 2207 C C . SER A 1 287 ? -27.979 -7.481 49.289 1.00 94.75 287 SER A C 1
ATOM 2209 O O . SER A 1 287 ? -27.242 -8.024 48.472 1.00 94.75 287 SER A O 1
ATOM 2211 N N . SER A 1 288 ? -29.086 -6.820 48.936 1.00 94.69 288 SER A N 1
ATOM 2212 C CA . SER A 1 288 ? -29.509 -6.652 47.541 1.00 94.69 288 SER A CA 1
ATOM 2213 C C . SER A 1 288 ? -28.520 -5.805 46.738 1.00 94.69 288 SER A C 1
ATOM 2215 O O . SER A 1 288 ? -28.228 -6.131 45.589 1.00 94.69 288 SER A O 1
ATOM 2217 N N . ASP A 1 289 ? -27.996 -4.728 47.327 1.00 92.06 289 ASP A N 1
ATOM 2218 C CA . ASP A 1 289 ? -26.993 -3.879 46.678 1.00 92.06 289 ASP A CA 1
ATOM 2219 C C . ASP A 1 289 ? -25.685 -4.654 46.449 1.00 92.06 289 ASP A C 1
ATOM 2221 O O . ASP A 1 289 ? -25.021 -4.467 45.428 1.00 92.06 289 ASP A O 1
ATOM 2225 N N . LEU A 1 290 ? -25.312 -5.542 47.377 1.00 95.31 290 LEU A N 1
ATOM 2226 C CA . LEU A 1 290 ? -24.120 -6.385 47.266 1.00 95.31 290 LEU A CA 1
ATOM 2227 C C . LEU A 1 290 ? -24.279 -7.434 46.159 1.00 95.31 290 LEU A C 1
ATOM 2229 O O . LEU A 1 290 ? -23.388 -7.551 45.324 1.00 95.31 290 LEU A O 1
ATOM 2233 N N . GLU A 1 291 ? -25.430 -8.107 46.087 1.00 93.06 291 GLU A N 1
ATOM 2234 C CA . GLU A 1 291 ? -25.766 -9.046 45.004 1.00 93.06 291 GLU A CA 1
ATOM 2235 C C . GLU A 1 291 ? -25.731 -8.348 43.633 1.00 93.06 291 GLU A C 1
ATOM 2237 O O . GLU A 1 291 ? -25.086 -8.823 42.698 1.00 93.06 291 GLU A O 1
ATOM 2242 N N . GLN A 1 292 ? -26.302 -7.141 43.530 1.00 95.12 292 GLN A N 1
ATOM 2243 C CA . GLN A 1 292 ? -26.228 -6.343 42.304 1.00 95.12 292 GLN A CA 1
ATOM 2244 C C . GLN A 1 292 ? -24.778 -5.987 41.927 1.00 95.12 292 GLN A C 1
ATOM 2246 O O . GLN A 1 292 ? -24.418 -5.990 40.747 1.00 95.12 292 GLN A O 1
ATOM 2251 N N . LYS A 1 293 ? -23.923 -5.671 42.907 1.00 94.25 293 LYS A N 1
ATOM 2252 C CA . LYS A 1 293 ? -22.503 -5.384 42.654 1.00 94.25 293 LYS A CA 1
ATOM 2253 C C . LYS A 1 293 ? -21.722 -6.629 42.243 1.00 94.25 293 LYS A C 1
ATOM 2255 O O . LYS A 1 293 ? -20.831 -6.509 41.406 1.00 94.25 293 LYS A O 1
ATOM 2260 N N . GLU A 1 294 ? -22.048 -7.799 42.784 1.00 94.31 294 GLU A N 1
ATOM 2261 C CA . GLU A 1 294 ? -21.469 -9.076 42.354 1.00 94.31 294 GLU A CA 1
ATOM 2262 C C . GLU A 1 294 ? -21.815 -9.380 40.887 1.00 94.31 294 GLU A C 1
ATOM 2264 O O . GLU A 1 294 ? -20.920 -9.723 40.109 1.00 94.31 294 GLU A O 1
ATOM 2269 N N . ASP A 1 295 ? -23.061 -9.140 40.472 1.00 94.19 295 ASP A N 1
ATOM 2270 C CA . ASP A 1 295 ? -23.492 -9.272 39.074 1.00 94.19 295 ASP A CA 1
ATOM 2271 C C . ASP A 1 295 ? -22.785 -8.273 38.141 1.00 94.19 295 ASP A C 1
ATOM 2273 O O . ASP A 1 295 ? -22.357 -8.627 37.037 1.00 94.19 295 ASP A O 1
ATOM 2277 N N . GLU A 1 296 ? -22.619 -7.018 38.572 1.00 94.44 296 GLU A N 1
ATOM 2278 C CA . GLU A 1 296 ? -21.851 -6.011 37.826 1.00 94.44 296 GLU A CA 1
ATOM 2279 C C . GLU A 1 296 ? -20.382 -6.430 37.661 1.00 94.44 296 GLU A C 1
ATOM 2281 O O . GLU A 1 296 ? -19.830 -6.312 36.565 1.00 94.44 296 GLU A O 1
ATOM 2286 N N . ILE A 1 297 ? -19.752 -6.958 38.716 1.00 93.38 297 ILE A N 1
ATOM 2287 C CA . ILE A 1 297 ? -18.366 -7.448 38.670 1.00 93.38 297 ILE A CA 1
ATOM 2288 C C . ILE A 1 297 ? -18.246 -8.626 37.700 1.00 93.38 297 ILE A C 1
ATOM 2290 O O . ILE A 1 297 ? -17.353 -8.617 36.853 1.00 93.38 297 ILE A O 1
ATOM 2294 N N . MET A 1 298 ? -19.162 -9.594 37.760 1.00 90.94 298 MET A N 1
ATOM 2295 C CA . MET A 1 298 ? -19.186 -10.736 36.839 1.00 90.94 298 MET A CA 1
ATOM 2296 C C . MET A 1 298 ? -19.345 -10.281 35.384 1.00 90.94 298 MET A C 1
ATOM 2298 O O . MET A 1 298 ? -18.617 -10.749 34.508 1.00 90.94 298 MET A O 1
ATOM 2302 N N . ASN A 1 299 ? -20.235 -9.322 35.113 1.00 94.62 299 ASN A N 1
ATOM 2303 C CA . ASN A 1 299 ? -20.394 -8.753 33.773 1.00 94.62 299 ASN A CA 1
ATOM 2304 C C . ASN A 1 299 ? -19.107 -8.076 33.278 1.00 94.62 299 ASN A C 1
ATOM 2306 O O . ASN A 1 299 ? -18.690 -8.318 32.144 1.00 94.62 299 ASN A O 1
ATOM 2310 N N . ILE A 1 300 ? -18.433 -7.297 34.131 1.00 92.56 300 ILE A N 1
ATOM 2311 C CA . ILE A 1 300 ? -17.144 -6.672 33.798 1.00 92.56 300 ILE A CA 1
ATOM 2312 C C . ILE A 1 300 ? -16.073 -7.738 33.513 1.00 92.56 300 ILE A C 1
ATOM 2314 O O . ILE A 1 300 ? -15.304 -7.599 32.559 1.00 92.56 300 ILE A O 1
ATOM 2318 N N . GLU A 1 301 ? -16.015 -8.816 34.299 1.00 91.19 301 GLU A N 1
ATOM 2319 C CA . GLU A 1 301 ? -15.082 -9.926 34.071 1.00 91.19 301 GLU A CA 1
ATOM 2320 C C . GLU A 1 301 ? -15.343 -10.626 32.729 1.00 91.19 301 GLU A C 1
ATOM 2322 O O . GLU A 1 301 ? -14.399 -10.878 31.971 1.00 91.19 301 GLU A O 1
ATOM 2327 N N . PHE A 1 302 ? -16.609 -10.869 32.376 1.00 94.50 302 PHE A N 1
ATOM 2328 C CA . PHE A 1 302 ? -16.983 -11.420 31.071 1.00 94.50 302 PHE A CA 1
ATOM 2329 C C . PHE A 1 302 ? -16.604 -10.494 29.911 1.00 94.50 302 PHE A C 1
ATOM 2331 O O . PHE A 1 302 ? -16.043 -10.956 28.911 1.00 94.50 302 PHE A O 1
ATOM 2338 N N . GLU A 1 303 ? -16.863 -9.192 30.031 1.00 94.25 303 GLU A N 1
ATOM 2339 C CA . GLU A 1 303 ? -16.473 -8.205 29.022 1.00 94.25 303 GLU A CA 1
ATOM 2340 C C . GLU A 1 303 ? -14.953 -8.136 28.853 1.00 94.25 303 GLU A C 1
ATOM 2342 O O . GLU A 1 303 ? -14.455 -8.110 27.725 1.00 94.25 303 GLU A O 1
ATOM 2347 N N . MET A 1 304 ? -14.203 -8.174 29.955 1.00 94.06 304 MET A N 1
ATOM 2348 C CA . MET A 1 304 ? -12.742 -8.187 29.945 1.00 94.06 304 MET A CA 1
ATOM 2349 C C . MET A 1 304 ? -12.193 -9.428 29.230 1.00 94.06 304 MET A C 1
ATOM 2351 O O . MET A 1 304 ? -11.294 -9.295 28.399 1.00 94.06 304 MET A O 1
ATOM 2355 N N . VAL A 1 305 ? -12.746 -10.619 29.483 1.00 94.38 305 VAL A N 1
ATOM 2356 C CA . VAL A 1 305 ? -12.381 -11.843 28.745 1.00 94.38 305 VAL A CA 1
ATOM 2357 C C . VAL A 1 305 ? -12.746 -11.714 27.262 1.00 94.38 305 VAL A C 1
ATOM 2359 O O . VAL A 1 305 ? -11.962 -12.094 26.389 1.00 94.38 305 VAL A O 1
ATOM 2362 N N . GLY A 1 306 ? -13.898 -11.113 26.950 1.00 92.44 306 GLY A N 1
ATOM 2363 C CA . GLY A 1 306 ? -14.294 -10.788 25.581 1.00 92.44 306 GLY A CA 1
ATOM 2364 C C . GLY A 1 306 ? -13.292 -9.868 24.874 1.00 92.44 306 GLY A C 1
ATOM 2365 O O . GLY A 1 306 ? -12.913 -10.128 23.731 1.00 92.44 306 GLY A O 1
ATOM 2366 N N . LEU A 1 307 ? -12.812 -8.826 25.556 1.00 92.19 307 LEU A N 1
ATOM 2367 C CA . LEU A 1 307 ? -11.779 -7.918 25.050 1.00 92.19 307 LEU A CA 1
ATOM 2368 C C . LEU A 1 307 ? -10.423 -8.616 24.890 1.00 92.19 307 LEU A C 1
ATOM 2370 O O . LEU A 1 307 ? -9.756 -8.399 23.881 1.00 92.19 307 LEU A O 1
ATOM 2374 N N . GLN A 1 308 ? -10.027 -9.482 25.826 1.00 92.31 308 GLN A N 1
ATOM 2375 C CA . GLN A 1 308 ? -8.795 -10.273 25.720 1.00 92.31 308 GLN A CA 1
ATOM 2376 C C . GLN A 1 308 ? -8.826 -11.220 24.516 1.00 92.31 308 GLN A C 1
ATOM 2378 O O . GLN A 1 308 ? -7.843 -11.302 23.779 1.00 92.31 308 GLN A O 1
ATOM 2383 N N . ASN A 1 309 ? -9.955 -11.893 24.277 1.00 93.62 309 ASN A N 1
ATOM 2384 C CA . ASN A 1 309 ? -10.128 -12.751 23.105 1.00 93.62 309 ASN A CA 1
ATOM 2385 C C . ASN A 1 309 ? -10.065 -11.938 21.807 1.00 93.62 309 ASN A C 1
ATOM 2387 O O . ASN A 1 309 ? -9.301 -12.291 20.913 1.00 93.62 309 ASN A O 1
ATOM 2391 N N . LYS A 1 310 ? -10.757 -10.791 21.739 1.00 93.38 310 LYS A N 1
ATOM 2392 C CA . LYS A 1 310 ? -10.667 -9.875 20.587 1.00 93.38 310 LYS A CA 1
ATOM 2393 C C . LYS A 1 310 ? -9.238 -9.390 20.339 1.00 93.38 310 LYS A C 1
ATOM 2395 O O . LYS A 1 310 ? -8.797 -9.371 19.195 1.00 93.38 310 LYS A O 1
ATOM 2400 N N . LEU A 1 311 ? -8.499 -9.030 21.390 1.00 92.12 311 LEU A N 1
ATOM 2401 C CA . LEU A 1 311 ? -7.102 -8.601 21.277 1.00 92.12 311 LEU A CA 1
ATOM 2402 C C . LEU A 1 311 ? -6.208 -9.738 20.758 1.00 92.12 311 LEU A C 1
ATOM 2404 O O . LEU A 1 311 ? -5.342 -9.511 19.915 1.00 92.12 311 LEU A O 1
ATOM 2408 N N . LYS A 1 312 ? -6.430 -10.968 21.233 1.00 93.50 312 LYS A N 1
ATOM 2409 C CA . LYS A 1 312 ? -5.708 -12.163 20.782 1.00 93.50 312 LYS A CA 1
ATOM 2410 C C . LYS A 1 312 ? -5.987 -12.471 19.309 1.00 93.50 312 LYS A C 1
ATOM 2412 O O . LYS A 1 312 ? -5.047 -12.754 18.567 1.00 93.50 312 LYS A O 1
ATOM 2417 N N . ASP A 1 313 ? -7.241 -12.360 18.882 1.00 94.06 313 ASP A N 1
ATOM 2418 C CA . ASP A 1 313 ? -7.638 -12.542 17.485 1.00 94.06 313 ASP A CA 1
ATOM 2419 C C . ASP A 1 313 ? -7.046 -11.445 16.591 1.00 94.06 313 ASP A C 1
ATOM 2421 O O . ASP A 1 313 ? -6.492 -11.743 15.534 1.00 94.06 313 ASP A O 1
ATOM 2425 N N . GLN A 1 314 ? -7.047 -10.187 17.046 1.00 93.31 314 GLN A N 1
ATOM 2426 C CA . GLN A 1 314 ? -6.370 -9.091 16.346 1.00 93.31 314 GLN A CA 1
ATOM 2427 C C . GLN A 1 314 ? -4.863 -9.336 16.226 1.00 93.31 314 GLN A C 1
ATOM 2429 O O . GLN A 1 314 ? -4.307 -9.172 15.144 1.00 93.31 314 GLN A O 1
ATOM 2434 N N . MET A 1 315 ? -4.186 -9.774 17.294 1.00 91.50 315 MET A N 1
ATOM 2435 C CA . MET A 1 315 ? -2.761 -10.125 17.228 1.00 91.50 315 MET A CA 1
ATOM 2436 C C . MET A 1 315 ? -2.487 -11.260 16.240 1.00 91.50 315 MET A C 1
ATOM 2438 O O . MET A 1 315 ? -1.483 -11.217 15.527 1.00 91.50 315 MET A O 1
ATOM 2442 N N . ARG A 1 316 ? -3.380 -12.252 16.169 1.00 95.12 316 ARG A N 1
ATOM 2443 C CA . ARG A 1 316 ? -3.289 -13.335 15.190 1.00 95.12 316 ARG A CA 1
ATOM 2444 C C . ARG A 1 316 ? -3.426 -12.805 13.760 1.00 95.12 316 ARG A C 1
ATOM 2446 O O . ARG A 1 316 ? -2.546 -13.080 12.948 1.00 95.12 316 ARG A O 1
ATOM 2453 N N . LEU A 1 317 ? -4.429 -11.974 13.482 1.00 92.88 317 LEU A N 1
ATOM 2454 C CA . LEU A 1 317 ? -4.597 -11.331 12.172 1.00 92.88 317 LEU A CA 1
ATOM 2455 C C . LEU A 1 317 ? -3.389 -10.461 11.796 1.00 92.88 317 LEU A C 1
ATOM 2457 O O . LEU A 1 317 ? -2.925 -10.506 10.662 1.00 92.88 317 LEU A O 1
ATOM 2461 N N . PHE A 1 318 ? -2.812 -9.718 12.747 1.00 90.88 318 PHE A N 1
ATOM 2462 C CA . PHE A 1 318 ? -1.576 -8.966 12.508 1.00 90.88 318 PHE A CA 1
ATOM 2463 C C . PHE A 1 318 ? -0.395 -9.874 12.156 1.00 90.88 318 PHE A C 1
ATOM 2465 O O . PHE A 1 318 ? 0.418 -9.508 11.308 1.00 90.88 318 PHE A O 1
ATOM 2472 N N . SER A 1 319 ? -0.277 -11.043 12.792 1.00 91.75 319 SER A N 1
ATOM 2473 C CA . SER A 1 319 ? 0.776 -12.006 12.459 1.00 91.75 319 SER A CA 1
ATOM 2474 C C . SER A 1 319 ? 0.585 -12.612 11.066 1.00 91.75 319 SER A C 1
ATOM 2476 O O . SER A 1 319 ? 1.546 -12.654 10.302 1.00 91.75 319 SER A O 1
ATOM 2478 N N . GLU A 1 320 ? -0.650 -12.969 10.703 1.00 93.06 320 GLU A N 1
ATOM 2479 C CA . GLU A 1 320 ? -1.008 -13.502 9.383 1.00 93.06 320 GLU A CA 1
ATOM 2480 C C . GLU A 1 320 ? -0.757 -12.447 8.285 1.00 93.06 320 GLU A C 1
ATOM 2482 O O . GLU A 1 320 ? -0.025 -12.720 7.334 1.00 93.06 320 GLU A O 1
ATOM 2487 N N . ASN A 1 321 ? -1.202 -11.199 8.480 1.00 92.88 321 ASN A N 1
ATOM 2488 C CA . ASN A 1 321 ? -0.921 -10.084 7.564 1.00 92.88 321 ASN A CA 1
ATOM 2489 C C . ASN A 1 321 ? 0.583 -9.811 7.406 1.00 92.88 321 ASN A C 1
ATOM 2491 O O . ASN A 1 321 ? 1.052 -9.474 6.319 1.00 92.88 321 ASN A O 1
ATOM 2495 N N . ASN A 1 322 ? 1.368 -9.933 8.480 1.00 92.88 322 ASN A N 1
ATOM 2496 C CA . ASN A 1 322 ? 2.815 -9.731 8.413 1.00 92.88 322 ASN A CA 1
ATOM 2497 C C . ASN A 1 322 ? 3.510 -10.869 7.644 1.00 92.88 322 ASN A C 1
ATOM 2499 O O . ASN A 1 322 ? 4.456 -10.622 6.898 1.00 92.88 322 ASN A O 1
ATOM 2503 N N . GLU A 1 323 ? 3.039 -12.111 7.780 1.00 93.75 323 GLU A N 1
ATOM 2504 C CA . GLU A 1 323 ? 3.509 -13.224 6.950 1.00 93.75 323 GLU A CA 1
ATOM 2505 C C . GLU A 1 323 ? 3.145 -13.040 5.475 1.00 93.75 323 GLU A C 1
ATOM 2507 O O . GLU A 1 323 ? 3.990 -13.263 4.609 1.00 93.75 323 GLU A O 1
ATOM 2512 N N . GLU A 1 324 ? 1.928 -12.593 5.169 1.00 92.81 324 GLU A N 1
ATOM 2513 C CA . GLU A 1 324 ? 1.512 -12.295 3.795 1.00 92.81 324 GLU A CA 1
ATOM 2514 C C . GLU A 1 324 ? 2.328 -11.154 3.183 1.00 92.81 324 GLU A C 1
ATOM 2516 O O . GLU A 1 324 ? 2.798 -11.275 2.051 1.00 92.81 324 GLU A O 1
ATOM 2521 N N . LEU A 1 325 ? 2.598 -10.090 3.945 1.00 92.00 325 LEU A N 1
ATOM 2522 C CA . LEU A 1 325 ? 3.493 -9.012 3.519 1.00 92.00 325 LEU A CA 1
ATOM 2523 C C . LEU A 1 325 ? 4.919 -9.513 3.264 1.00 92.00 325 LEU A C 1
ATOM 2525 O O . LEU A 1 325 ? 5.551 -9.078 2.299 1.00 92.00 325 LEU A O 1
ATOM 2529 N N . LYS A 1 326 ? 5.437 -10.433 4.088 1.00 92.69 326 LYS A N 1
ATOM 2530 C CA . LYS A 1 326 ? 6.742 -11.069 3.846 1.00 92.69 326 LYS A CA 1
ATOM 2531 C C . LYS A 1 326 ? 6.735 -11.897 2.563 1.00 92.69 326 LYS A C 1
ATOM 2533 O O . LYS A 1 326 ? 7.613 -11.687 1.731 1.00 92.69 326 LYS A O 1
ATOM 2538 N N . ARG A 1 327 ? 5.715 -12.737 2.347 1.00 93.00 327 ARG A N 1
ATOM 2539 C CA . ARG A 1 327 ? 5.549 -13.502 1.096 1.00 93.00 327 ARG A CA 1
ATOM 2540 C C . ARG A 1 327 ? 5.457 -12.576 -0.119 1.00 93.00 327 ARG A C 1
ATOM 2542 O O . ARG A 1 327 ? 6.091 -12.836 -1.136 1.00 93.00 327 ARG A O 1
ATOM 2549 N N . GLY A 1 328 ? 4.725 -11.468 -0.009 1.00 93.12 328 GLY A N 1
ATOM 2550 C CA . GLY A 1 328 ? 4.635 -10.453 -1.060 1.00 93.12 328 GLY A CA 1
ATOM 2551 C C . GLY A 1 328 ? 5.985 -9.801 -1.372 1.00 93.12 328 GLY A C 1
ATOM 2552 O O . GLY A 1 328 ? 6.340 -9.647 -2.538 1.00 93.12 328 GLY A O 1
ATOM 2553 N N . ARG A 1 329 ? 6.781 -9.475 -0.344 1.00 90.94 329 ARG A N 1
ATOM 2554 C CA . ARG A 1 329 ? 8.149 -8.949 -0.514 1.00 90.94 329 ARG A CA 1
ATOM 2555 C C . ARG A 1 329 ? 9.090 -9.964 -1.157 1.00 90.94 329 ARG A C 1
ATOM 2557 O O . ARG A 1 329 ? 9.870 -9.580 -2.019 1.00 90.94 329 ARG A O 1
ATOM 2564 N N . GLU A 1 330 ? 9.007 -11.235 -0.776 1.00 92.88 330 GLU A N 1
ATOM 2565 C CA . GLU A 1 330 ? 9.797 -12.313 -1.384 1.00 92.88 330 GLU A CA 1
ATOM 2566 C C . GLU A 1 330 ? 9.447 -12.497 -2.867 1.00 92.88 330 GLU A C 1
ATOM 2568 O O . GLU A 1 330 ? 10.345 -12.578 -3.702 1.00 92.88 330 GLU A O 1
ATOM 2573 N N . GLN A 1 331 ? 8.158 -12.467 -3.222 1.00 92.38 331 GLN A N 1
ATOM 2574 C CA . GLN A 1 331 ? 7.714 -12.533 -4.619 1.00 92.38 331 GLN A CA 1
ATOM 2575 C C . GLN A 1 331 ? 8.163 -11.320 -5.441 1.00 92.38 331 GLN A C 1
ATOM 2577 O O . GLN A 1 331 ? 8.524 -11.472 -6.608 1.00 92.38 331 GLN A O 1
ATOM 2582 N N . LEU A 1 332 ? 8.140 -10.118 -4.857 1.00 92.00 332 LEU A N 1
ATOM 2583 C CA . LEU A 1 332 ? 8.667 -8.918 -5.511 1.00 92.00 332 LEU A CA 1
ATOM 2584 C C . LEU A 1 332 ? 10.178 -9.026 -5.720 1.00 92.00 332 LEU A C 1
ATOM 2586 O O . LEU A 1 332 ? 10.635 -8.808 -6.834 1.00 92.00 332 LEU A O 1
ATOM 2590 N N . ALA A 1 333 ? 10.932 -9.466 -4.710 1.00 93.19 333 ALA A N 1
ATOM 2591 C CA . ALA A 1 333 ? 12.371 -9.685 -4.837 1.00 93.19 333 ALA A CA 1
ATOM 2592 C C . ALA A 1 333 ? 12.709 -10.743 -5.905 1.00 93.19 333 ALA A C 1
ATOM 2594 O O . ALA A 1 333 ? 13.667 -10.578 -6.661 1.00 93.19 333 ALA A O 1
ATOM 2595 N N . GLU A 1 334 ? 11.910 -11.809 -6.020 1.00 94.19 334 GLU A N 1
ATOM 2596 C CA . GLU A 1 334 ? 12.073 -12.808 -7.079 1.00 94.19 334 GLU A CA 1
ATOM 2597 C C . GLU A 1 334 ? 11.789 -12.216 -8.470 1.00 94.19 334 GLU A C 1
ATOM 2599 O O . GLU A 1 334 ? 12.552 -12.449 -9.412 1.00 94.19 334 GLU A O 1
ATOM 2604 N N . LYS A 1 335 ? 10.717 -11.423 -8.611 1.00 92.75 335 LYS A N 1
ATOM 2605 C CA . LYS A 1 335 ? 10.392 -10.726 -9.866 1.00 92.75 335 LYS A CA 1
ATOM 2606 C C . LYS A 1 335 ? 11.469 -9.712 -10.248 1.00 92.75 335 LYS A C 1
ATOM 2608 O O . LYS A 1 335 ? 11.881 -9.706 -11.405 1.00 92.75 335 LYS A O 1
ATOM 2613 N N . ASP A 1 336 ? 11.972 -8.936 -9.296 1.00 94.25 336 ASP A N 1
ATOM 2614 C CA . ASP A 1 336 ? 13.073 -7.995 -9.507 1.00 94.25 336 ASP A CA 1
ATOM 2615 C C . ASP A 1 336 ? 14.347 -8.729 -9.937 1.00 94.25 336 ASP A C 1
ATOM 2617 O O . ASP A 1 336 ? 15.012 -8.307 -10.880 1.00 94.25 336 ASP A O 1
ATOM 2621 N N . GLY A 1 337 ? 14.650 -9.884 -9.334 1.00 94.31 337 GLY A N 1
ATOM 2622 C CA . GLY A 1 337 ? 15.757 -10.741 -9.765 1.00 94.31 337 GLY A CA 1
ATOM 2623 C C . GLY A 1 337 ? 15.605 -11.235 -11.210 1.00 94.31 337 GLY A C 1
ATOM 2624 O O . GLY A 1 337 ? 16.564 -11.200 -11.986 1.00 94.31 337 GLY A O 1
ATOM 2625 N N . ARG A 1 338 ? 14.393 -11.643 -11.614 1.00 92.50 338 ARG A N 1
ATOM 2626 C CA . ARG A 1 338 ? 14.094 -12.035 -13.005 1.00 92.50 338 ARG A CA 1
ATOM 2627 C C . ARG A 1 338 ? 14.216 -10.854 -13.970 1.00 92.50 338 ARG A C 1
ATOM 2629 O O . ARG A 1 338 ? 14.770 -11.027 -15.055 1.00 92.50 338 ARG A O 1
ATOM 2636 N N . LEU A 1 339 ? 13.747 -9.668 -13.580 1.00 90.69 339 LEU A N 1
ATOM 2637 C CA . LEU A 1 339 ? 13.875 -8.444 -14.376 1.00 90.69 339 LEU A CA 1
ATOM 2638 C C . LEU A 1 339 ? 15.339 -8.036 -14.541 1.00 90.69 339 LEU A C 1
ATOM 2640 O O . LEU A 1 339 ? 15.768 -7.793 -15.663 1.00 90.69 339 LEU A O 1
ATOM 2644 N N . GLN A 1 340 ? 16.136 -8.049 -13.472 1.00 92.25 340 GLN A N 1
ATOM 2645 C CA . GLN A 1 340 ? 17.574 -7.780 -13.550 1.00 92.25 340 GLN A CA 1
ATOM 2646 C C . GLN A 1 340 ? 18.287 -8.766 -14.481 1.00 92.25 340 GLN A C 1
ATOM 2648 O O . GLN A 1 340 ? 19.140 -8.364 -15.270 1.00 92.25 340 GLN A O 1
ATOM 2653 N N . HIS A 1 341 ? 17.927 -10.051 -14.434 1.00 94.12 341 HIS A N 1
ATOM 2654 C CA . HIS A 1 341 ? 18.469 -11.039 -15.364 1.00 94.12 341 HIS A CA 1
ATOM 2655 C C . HIS A 1 341 ? 18.045 -10.758 -16.815 1.00 94.12 341 HIS A C 1
ATOM 2657 O O . HIS A 1 341 ? 18.857 -10.890 -17.730 1.00 94.12 341 HIS A O 1
ATOM 2663 N N . ALA A 1 342 ? 16.788 -10.374 -17.050 1.00 91.31 342 ALA A N 1
ATOM 2664 C CA . ALA A 1 342 ? 16.304 -10.015 -18.381 1.00 91.31 342 ALA A CA 1
ATOM 2665 C C . ALA A 1 342 ? 17.013 -8.765 -18.932 1.00 91.31 342 ALA A C 1
ATOM 2667 O O . ALA A 1 342 ? 17.430 -8.773 -20.088 1.00 91.31 342 ALA A O 1
ATOM 2668 N N . VAL A 1 343 ? 17.227 -7.744 -18.095 1.00 90.56 343 VAL A N 1
ATOM 2669 C CA . VAL A 1 343 ? 17.970 -6.524 -18.450 1.00 90.56 343 VAL A CA 1
ATOM 2670 C C . VAL A 1 343 ? 19.421 -6.852 -18.789 1.00 90.56 343 VAL A C 1
ATOM 2672 O O . VAL A 1 343 ? 19.874 -6.489 -19.867 1.00 90.56 343 VAL A O 1
ATOM 2675 N N . ARG A 1 344 ? 20.122 -7.635 -17.958 1.00 94.12 344 ARG A N 1
ATOM 2676 C CA . ARG A 1 344 ? 21.490 -8.091 -18.278 1.00 94.12 344 ARG A CA 1
ATOM 2677 C C . ARG A 1 344 ? 21.542 -8.850 -19.598 1.00 94.12 344 ARG A C 1
ATOM 2679 O O . ARG A 1 344 ? 22.434 -8.635 -20.411 1.00 94.12 344 ARG A O 1
ATOM 2686 N N . ARG A 1 345 ? 20.557 -9.716 -19.852 1.00 94.25 345 ARG A N 1
ATOM 2687 C CA . ARG A 1 345 ? 20.476 -10.444 -21.120 1.00 94.25 345 ARG A CA 1
ATOM 2688 C C . ARG A 1 345 ? 20.243 -9.508 -22.308 1.00 94.25 345 ARG A C 1
ATOM 2690 O O . ARG A 1 345 ? 20.779 -9.749 -23.386 1.00 94.25 345 ARG A O 1
ATOM 2697 N N . GLN A 1 346 ? 19.448 -8.458 -22.126 1.00 92.44 346 GLN A N 1
ATOM 2698 C CA . GLN A 1 346 ? 19.240 -7.426 -23.135 1.00 92.44 346 GLN A CA 1
ATOM 2699 C C . GLN A 1 346 ? 20.527 -6.629 -23.390 1.00 92.44 346 GLN A C 1
ATOM 2701 O O . GLN A 1 346 ? 20.874 -6.423 -24.549 1.00 92.44 346 GLN A O 1
ATOM 2706 N N . GLU A 1 347 ? 21.262 -6.243 -22.346 1.00 93.62 347 GLU A N 1
ATOM 2707 C CA . GLU A 1 347 ? 22.568 -5.577 -22.452 1.00 93.62 347 GLU A CA 1
ATOM 2708 C C . GLU A 1 347 ? 23.581 -6.442 -23.218 1.00 93.62 347 GLU A C 1
ATOM 2710 O O . GLU A 1 347 ? 24.217 -5.956 -24.152 1.00 93.62 347 GLU A O 1
ATOM 2715 N N . GLU A 1 348 ? 23.663 -7.742 -22.910 1.00 94.12 348 GLU A N 1
ATOM 2716 C CA . GLU A 1 348 ? 24.497 -8.704 -23.647 1.00 94.12 348 GLU A CA 1
ATOM 2717 C C . GLU A 1 348 ? 24.122 -8.774 -25.136 1.00 94.12 348 GLU A C 1
ATOM 2719 O O . GLU A 1 348 ? 24.997 -8.787 -26.002 1.00 94.12 348 GLU A O 1
ATOM 2724 N N . LEU A 1 349 ? 22.824 -8.818 -25.458 1.00 93.44 349 LEU A N 1
ATOM 2725 C CA . LEU A 1 349 ? 22.353 -8.850 -26.846 1.00 93.44 349 LEU A CA 1
ATOM 2726 C C . LEU A 1 349 ? 22.655 -7.541 -27.584 1.00 93.44 349 LEU A C 1
ATOM 2728 O O . LEU A 1 349 ? 23.049 -7.576 -28.750 1.00 93.44 349 LEU A O 1
ATOM 2732 N N . VAL A 1 350 ? 22.514 -6.393 -26.919 1.00 92.56 350 VAL A N 1
ATOM 2733 C CA . VAL A 1 350 ? 22.888 -5.085 -27.477 1.00 92.56 350 VAL A CA 1
ATOM 2734 C C . VAL A 1 350 ? 24.395 -5.020 -27.716 1.00 92.56 350 VAL A C 1
ATOM 2736 O O . VAL A 1 350 ? 24.821 -4.567 -28.777 1.00 92.56 350 VAL A O 1
ATOM 2739 N N . GLN A 1 351 ? 25.209 -5.536 -26.794 1.00 94.75 351 GLN A N 1
ATOM 2740 C CA . GLN A 1 351 ? 26.656 -5.626 -26.972 1.00 94.75 351 GLN A CA 1
ATOM 2741 C C . GLN A 1 351 ? 27.018 -6.507 -28.176 1.00 94.75 351 GLN A C 1
ATOM 2743 O O . GLN A 1 351 ? 27.788 -6.077 -29.033 1.00 94.75 351 GLN A O 1
ATOM 2748 N N . GLN A 1 352 ? 26.395 -7.682 -28.315 1.00 94.94 352 GLN A N 1
ATOM 2749 C CA . GLN A 1 352 ? 26.578 -8.555 -29.482 1.00 94.94 352 GLN A CA 1
ATOM 2750 C C . GLN A 1 352 ? 26.158 -7.877 -30.793 1.00 94.94 352 GLN A C 1
ATOM 2752 O O . GLN A 1 352 ? 26.835 -8.020 -31.814 1.00 94.94 352 GLN A O 1
ATOM 2757 N N . MET A 1 353 ? 25.059 -7.119 -30.785 1.00 93.19 353 MET A N 1
ATOM 2758 C CA . MET A 1 353 ? 24.602 -6.358 -31.948 1.00 93.19 353 MET A CA 1
ATOM 2759 C C . MET A 1 353 ? 25.584 -5.237 -32.309 1.00 93.19 353 MET A C 1
ATOM 2761 O O . MET A 1 353 ? 25.887 -5.043 -33.489 1.00 93.19 353 MET A O 1
ATOM 2765 N N . ASN A 1 354 ? 26.121 -4.530 -31.315 1.00 91.38 354 ASN A N 1
ATOM 2766 C CA . ASN A 1 354 ? 27.129 -3.494 -31.520 1.00 91.38 354 ASN A CA 1
ATOM 2767 C C . ASN A 1 354 ? 28.421 -4.094 -32.089 1.00 91.38 354 ASN A C 1
ATOM 2769 O O . ASN A 1 354 ? 28.933 -3.578 -33.077 1.00 91.38 354 ASN A O 1
ATOM 2773 N N . GLU A 1 355 ? 28.888 -5.230 -31.566 1.00 94.38 355 GLU A N 1
ATOM 2774 C CA . GLU A 1 355 ? 30.037 -5.968 -32.112 1.00 94.38 355 GLU A CA 1
ATOM 2775 C C . GLU A 1 355 ? 29.808 -6.463 -33.548 1.00 94.38 355 GLU A C 1
ATOM 2777 O O . GLU A 1 355 ? 30.720 -6.461 -34.376 1.00 94.38 355 GLU A O 1
ATOM 2782 N N . ALA A 1 356 ? 28.596 -6.919 -33.872 1.00 92.88 356 ALA A N 1
ATOM 2783 C CA . ALA A 1 356 ? 28.250 -7.296 -35.239 1.00 92.88 356 ALA A CA 1
ATOM 2784 C C . ALA A 1 356 ? 28.242 -6.071 -36.168 1.00 92.88 356 ALA A C 1
ATOM 2786 O O . ALA A 1 356 ? 28.712 -6.152 -37.305 1.00 92.88 356 ALA A O 1
ATOM 2787 N N . THR A 1 357 ? 27.752 -4.933 -35.675 1.00 93.50 357 THR A N 1
ATOM 2788 C CA . THR A 1 357 ? 27.696 -3.670 -36.418 1.00 93.50 357 THR A CA 1
ATOM 2789 C C . THR A 1 357 ? 29.092 -3.118 -36.684 1.00 93.50 357 THR A C 1
ATOM 2791 O O . THR A 1 357 ? 29.374 -2.743 -37.821 1.00 93.50 357 THR A O 1
ATOM 2794 N N . THR A 1 358 ? 29.997 -3.136 -35.701 1.00 92.75 358 THR A N 1
ATOM 2795 C CA . THR A 1 358 ? 31.394 -2.712 -35.896 1.00 92.75 358 THR A CA 1
ATOM 2796 C C . THR A 1 358 ? 32.115 -3.617 -36.892 1.00 92.75 358 THR A C 1
ATOM 2798 O O . THR A 1 358 ? 32.711 -3.115 -37.840 1.00 92.75 358 THR A O 1
ATOM 2801 N N . LYS A 1 359 ? 31.960 -4.947 -36.792 1.00 94.44 359 LYS A N 1
ATOM 2802 C CA . LYS A 1 359 ? 32.504 -5.898 -37.785 1.00 94.44 359 LYS A CA 1
ATOM 2803 C C . LYS A 1 359 ? 31.959 -5.658 -39.195 1.00 94.44 359 LYS A C 1
ATOM 2805 O O . LYS A 1 359 ? 32.681 -5.828 -40.178 1.00 94.44 359 LYS A O 1
ATOM 2810 N N . LEU A 1 360 ? 30.682 -5.295 -39.325 1.00 92.69 360 LEU A N 1
ATOM 2811 C CA . LEU A 1 360 ? 30.095 -4.933 -40.617 1.00 92.69 360 LEU A CA 1
ATOM 2812 C C . LEU A 1 360 ? 30.659 -3.609 -41.140 1.00 92.69 360 LEU A C 1
ATOM 2814 O O . LEU A 1 360 ? 30.990 -3.537 -42.320 1.00 92.69 360 LEU A O 1
ATOM 2818 N N . GLN A 1 361 ? 30.819 -2.595 -40.289 1.00 91.94 361 GLN A N 1
ATOM 2819 C CA . GLN A 1 361 ? 31.445 -1.321 -40.656 1.00 91.94 361 GLN A CA 1
ATOM 2820 C C . GLN A 1 361 ? 32.899 -1.511 -41.105 1.00 91.94 361 GLN A C 1
ATOM 2822 O O . GLN A 1 361 ? 33.285 -0.972 -42.140 1.00 91.94 361 GLN A O 1
ATOM 2827 N N . GLU A 1 362 ? 33.678 -2.337 -40.403 1.00 93.81 362 GLU A N 1
ATOM 2828 C CA . GLU A 1 362 ? 35.044 -2.707 -40.792 1.00 93.81 362 GLU A CA 1
ATOM 2829 C C . GLU A 1 362 ? 35.076 -3.389 -42.163 1.00 93.81 362 GLU A C 1
ATOM 2831 O O . GLU A 1 362 ? 35.875 -3.015 -43.020 1.00 93.81 362 GLU A O 1
ATOM 2836 N N . LYS A 1 363 ? 34.168 -4.342 -42.421 1.00 94.19 363 LYS A N 1
ATOM 2837 C CA . LYS A 1 363 ? 34.048 -4.982 -43.741 1.00 94.19 363 LYS A CA 1
ATOM 2838 C C . LYS A 1 363 ? 33.642 -4.001 -44.835 1.00 94.19 363 LYS A C 1
ATOM 2840 O O . LYS A 1 363 ? 34.164 -4.083 -45.941 1.00 94.19 363 LYS A O 1
ATOM 2845 N N . VAL A 1 364 ? 32.723 -3.078 -44.555 1.00 94.06 364 VAL A N 1
ATOM 2846 C CA . VAL A 1 364 ? 32.331 -2.032 -45.511 1.00 94.06 364 VAL A CA 1
ATOM 2847 C C . VAL A 1 364 ? 33.511 -1.109 -45.809 1.00 94.06 364 VAL A C 1
ATOM 2849 O O . VAL A 1 364 ? 33.725 -0.770 -46.972 1.00 94.06 364 VAL A O 1
ATOM 2852 N N . ALA A 1 365 ? 34.306 -0.746 -44.800 1.00 91.62 365 ALA A N 1
ATOM 2853 C CA . ALA A 1 365 ? 35.523 0.040 -44.981 1.00 91.62 365 ALA A CA 1
ATOM 2854 C C . ALA A 1 365 ? 36.571 -0.716 -45.820 1.00 91.62 365 ALA A C 1
ATOM 2856 O O . ALA A 1 365 ? 37.121 -0.144 -46.759 1.00 91.62 365 ALA A O 1
ATOM 2857 N N . GLN A 1 366 ? 36.786 -2.010 -45.552 1.00 93.50 366 GLN A N 1
ATOM 2858 C CA . GLN A 1 366 ? 37.672 -2.876 -46.342 1.00 93.50 366 GLN A CA 1
ATOM 2859 C C . GLN A 1 366 ? 37.223 -2.967 -47.806 1.00 93.50 366 GLN A C 1
ATOM 2861 O O . GLN A 1 366 ? 38.011 -2.689 -48.704 1.00 93.50 366 GLN A O 1
ATOM 2866 N N . LEU A 1 367 ? 35.945 -3.270 -48.057 1.00 92.94 367 LEU A N 1
ATOM 2867 C CA . LEU A 1 367 ? 35.393 -3.344 -49.414 1.00 92.94 367 LEU A CA 1
ATOM 2868 C C . LEU A 1 367 ? 35.447 -1.993 -50.138 1.00 92.94 367 LEU A C 1
ATOM 2870 O O . LEU A 1 367 ? 35.676 -1.949 -51.344 1.00 92.94 367 LEU A O 1
ATOM 2874 N N . SER A 1 368 ? 35.257 -0.884 -49.419 1.00 93.25 368 SER A N 1
ATOM 2875 C CA . SER A 1 368 ? 35.400 0.461 -49.988 1.00 93.25 368 SER A CA 1
ATOM 2876 C C . SER A 1 368 ? 36.843 0.727 -50.412 1.00 93.25 368 SER A C 1
ATOM 2878 O O . SER A 1 368 ? 37.071 1.216 -51.516 1.00 93.25 368 SER A O 1
ATOM 2880 N N . HIS A 1 369 ? 37.814 0.327 -49.588 1.00 93.81 369 HIS A N 1
ATOM 2881 C CA . HIS A 1 369 ? 39.232 0.437 -49.914 1.00 93.81 369 HIS A CA 1
ATOM 2882 C C . HIS A 1 369 ? 39.632 -0.453 -51.102 1.00 93.81 369 HIS A C 1
ATOM 2884 O O . HIS A 1 369 ? 40.333 -0.000 -52.004 1.00 93.81 369 HIS A O 1
ATOM 2890 N N . GLU A 1 370 ? 39.137 -1.694 -51.165 1.00 93.44 370 GLU A N 1
ATOM 2891 C CA . GLU A 1 370 ? 39.338 -2.586 -52.317 1.00 93.44 370 GLU A CA 1
ATOM 2892 C C . GLU A 1 370 ? 38.723 -2.009 -53.602 1.00 93.44 370 GLU A C 1
ATOM 2894 O O . GLU A 1 370 ? 39.342 -2.057 -54.669 1.00 93.44 370 GLU A O 1
ATOM 2899 N N . LEU A 1 371 ? 37.531 -1.405 -53.515 1.00 92.94 371 LEU A N 1
ATOM 2900 C CA . LEU A 1 371 ? 36.892 -0.721 -54.640 1.00 92.94 371 LEU A CA 1
ATOM 2901 C C . LEU A 1 371 ? 37.697 0.496 -55.102 1.00 92.94 371 LEU A C 1
ATOM 2903 O O . LEU A 1 371 ? 37.884 0.670 -56.305 1.00 92.94 371 LEU A O 1
ATOM 2907 N N . GLU A 1 372 ? 38.199 1.323 -54.189 1.00 93.25 372 GLU A N 1
ATOM 2908 C CA . GLU A 1 372 ? 39.085 2.444 -54.520 1.00 93.25 372 GLU A CA 1
ATOM 2909 C C . GLU A 1 372 ? 40.393 1.965 -55.157 1.00 93.25 372 GLU A C 1
ATOM 2911 O O . GLU A 1 372 ? 40.794 2.500 -56.193 1.00 93.25 372 GLU A O 1
ATOM 2916 N N . GLY A 1 373 ? 40.998 0.902 -54.621 1.00 93.31 373 GLY A N 1
ATOM 2917 C CA . GLY A 1 373 ? 42.169 0.252 -55.206 1.00 93.31 373 GLY A CA 1
ATOM 2918 C C . GLY A 1 373 ? 41.901 -0.256 -56.625 1.00 93.31 373 GLY A C 1
ATOM 2919 O O . GLY A 1 373 ? 42.695 -0.012 -57.534 1.00 93.31 373 GLY A O 1
ATOM 2920 N N . SER A 1 374 ? 40.743 -0.885 -56.853 1.00 91.94 374 SER A N 1
ATOM 2921 C CA . SER A 1 374 ? 40.333 -1.333 -58.189 1.00 91.94 374 SER A CA 1
ATOM 2922 C C . SER A 1 374 ? 40.115 -0.158 -59.149 1.00 91.94 374 SER A C 1
ATOM 2924 O O . SER A 1 374 ? 40.578 -0.205 -60.287 1.00 91.94 374 SER A O 1
ATOM 2926 N N . ARG A 1 375 ? 39.491 0.939 -58.694 1.00 92.62 375 ARG A N 1
ATOM 2927 C CA . ARG A 1 375 ? 39.300 2.162 -59.491 1.00 92.62 375 ARG A CA 1
ATOM 2928 C C . ARG A 1 375 ? 40.632 2.800 -59.868 1.00 92.62 375 ARG A C 1
ATOM 2930 O O . ARG A 1 375 ? 40.799 3.173 -61.025 1.00 92.62 375 ARG A O 1
ATOM 2937 N N . ALA A 1 376 ? 41.577 2.882 -58.934 1.00 91.62 376 ALA A N 1
ATOM 2938 C CA . ALA A 1 376 ? 42.921 3.381 -59.207 1.00 91.62 376 ALA A CA 1
ATOM 2939 C C . ALA A 1 376 ? 43.646 2.501 -60.240 1.00 91.62 376 ALA A C 1
ATOM 2941 O O . ALA A 1 376 ? 44.244 3.026 -61.176 1.00 91.62 376 ALA A O 1
ATOM 2942 N N . ALA A 1 377 ? 43.531 1.172 -60.137 1.00 91.50 377 ALA A N 1
ATOM 2943 C CA . ALA A 1 377 ? 44.093 0.241 -61.119 1.00 91.50 377 ALA A CA 1
ATOM 2944 C C . ALA A 1 377 ? 43.447 0.374 -62.513 1.00 91.50 377 ALA A C 1
ATOM 2946 O O . ALA A 1 377 ? 44.136 0.292 -63.528 1.00 91.50 377 ALA A O 1
ATOM 2947 N N . TYR A 1 378 ? 42.135 0.619 -62.589 1.00 91.56 378 TYR A N 1
ATOM 2948 C CA . TYR A 1 378 ? 41.470 0.899 -63.865 1.00 91.56 378 TYR A CA 1
ATOM 2949 C C . TYR A 1 378 ? 41.896 2.242 -64.458 1.00 91.56 378 TYR A C 1
ATOM 2951 O O . TYR A 1 378 ? 42.107 2.316 -65.663 1.00 91.56 378 TYR A O 1
ATOM 2959 N N . GLN A 1 379 ? 42.078 3.279 -63.638 1.00 92.56 379 GLN A N 1
ATOM 2960 C CA . GLN A 1 379 ? 42.569 4.579 -64.102 1.00 92.56 379 GLN A CA 1
ATOM 2961 C C . GLN A 1 379 ? 44.001 4.494 -64.637 1.00 92.56 379 GLN A C 1
ATOM 2963 O O . GLN A 1 379 ? 44.291 5.072 -65.681 1.00 92.56 379 GLN A O 1
ATOM 2968 N N . THR A 1 380 ? 44.896 3.757 -63.972 1.00 92.25 380 THR A N 1
ATOM 2969 C CA . THR A 1 380 ? 46.265 3.555 -64.478 1.00 92.25 380 THR A CA 1
ATOM 2970 C C . THR A 1 380 ? 46.272 2.734 -65.763 1.00 92.25 380 THR A C 1
ATOM 2972 O O . THR A 1 380 ? 47.013 3.061 -66.691 1.00 92.25 380 THR A O 1
ATOM 2975 N N . LEU A 1 381 ? 45.413 1.715 -65.865 1.00 92.50 381 LEU A N 1
ATOM 2976 C CA . LEU A 1 381 ? 45.224 0.963 -67.103 1.00 92.50 381 LEU A CA 1
ATOM 2977 C C . LEU A 1 381 ? 44.683 1.859 -68.224 1.00 92.50 381 LEU A C 1
ATOM 2979 O O . LEU A 1 381 ? 45.197 1.804 -69.336 1.00 92.50 381 LEU A O 1
ATOM 2983 N N . GLU A 1 382 ? 43.694 2.706 -67.941 1.00 92.62 382 GLU A N 1
ATOM 2984 C CA . GLU A 1 382 ? 43.129 3.651 -68.906 1.00 92.62 382 GLU A CA 1
ATOM 2985 C C . GLU A 1 382 ? 44.195 4.639 -69.395 1.00 92.62 382 GLU A C 1
ATOM 2987 O O . GLU A 1 382 ? 44.402 4.765 -70.602 1.00 92.62 382 GLU A O 1
ATOM 2992 N N . GLN A 1 383 ? 44.957 5.250 -68.483 1.00 93.12 383 GLN A N 1
ATOM 2993 C CA . GLN A 1 383 ? 46.087 6.123 -68.819 1.00 93.12 383 GLN A CA 1
ATOM 2994 C C . GLN A 1 383 ? 47.137 5.399 -69.672 1.00 93.12 383 GLN A C 1
ATOM 2996 O O . GLN A 1 383 ? 47.610 5.947 -70.666 1.00 93.12 383 GLN A O 1
ATOM 3001 N N . HIS A 1 384 ? 47.465 4.148 -69.336 1.00 92.56 384 HIS A N 1
ATOM 3002 C CA . HIS A 1 384 ? 48.377 3.329 -70.132 1.00 92.56 384 HIS A CA 1
ATOM 3003 C C . HIS A 1 384 ? 47.810 3.050 -71.532 1.00 92.56 384 HIS A C 1
ATOM 3005 O O . HIS A 1 384 ? 48.522 3.186 -72.526 1.00 92.56 384 HIS A O 1
ATOM 3011 N N . THR A 1 385 ? 46.526 2.695 -71.647 1.00 90.56 385 THR A N 1
ATOM 3012 C CA . THR A 1 385 ? 45.887 2.484 -72.956 1.00 90.56 385 THR A CA 1
ATOM 3013 C C . THR A 1 385 ? 45.849 3.764 -73.786 1.00 90.56 385 THR A C 1
ATOM 3015 O O . THR A 1 385 ? 46.163 3.711 -74.971 1.00 90.56 385 THR A O 1
ATOM 3018 N N . GLN A 1 386 ? 45.563 4.918 -73.177 1.00 91.12 386 GLN A N 1
ATOM 3019 C CA . GLN A 1 386 ? 45.608 6.221 -73.846 1.00 91.12 386 GLN A CA 1
ATOM 3020 C C . GLN A 1 386 ? 47.025 6.568 -74.318 1.00 91.12 386 GLN A C 1
ATOM 3022 O O . GLN A 1 386 ? 47.196 7.042 -75.441 1.00 91.12 386 GLN A O 1
ATOM 3027 N N . ALA A 1 387 ? 48.050 6.291 -73.509 1.00 91.25 387 ALA A N 1
ATOM 3028 C CA . ALA A 1 387 ? 49.445 6.478 -73.899 1.00 91.25 387 ALA A CA 1
ATOM 3029 C C . ALA A 1 387 ? 49.845 5.583 -75.088 1.00 91.25 387 ALA A C 1
ATOM 3031 O O . ALA A 1 387 ? 50.491 6.056 -76.023 1.00 91.25 387 ALA A O 1
ATOM 3032 N N . VAL A 1 388 ? 49.425 4.312 -75.095 1.00 91.94 388 VAL A N 1
ATOM 3033 C CA . VAL A 1 388 ? 49.660 3.382 -76.216 1.00 91.94 388 VAL A CA 1
ATOM 3034 C C . VAL A 1 388 ? 48.922 3.829 -77.479 1.00 91.94 388 VAL A C 1
ATOM 3036 O O . VAL A 1 388 ? 49.511 3.812 -78.558 1.00 91.94 388 VAL A O 1
ATOM 3039 N N . ILE A 1 389 ? 47.665 4.269 -77.359 1.00 91.38 389 ILE A N 1
ATOM 3040 C CA . ILE A 1 389 ? 46.899 4.826 -78.483 1.00 91.38 389 ILE A CA 1
ATOM 3041 C C . ILE A 1 389 ? 47.612 6.055 -79.039 1.00 91.38 389 ILE A C 1
ATOM 3043 O O . ILE A 1 389 ? 47.877 6.095 -80.234 1.00 91.38 389 ILE A O 1
ATOM 3047 N N . SER A 1 390 ? 48.006 6.998 -78.180 1.00 91.50 390 SER A N 1
ATOM 3048 C CA . SER A 1 390 ? 48.708 8.217 -78.597 1.00 91.50 390 SER A CA 1
ATOM 3049 C C . SER A 1 390 ? 50.017 7.875 -79.312 1.00 91.50 390 SER A C 1
ATOM 3051 O O . SER A 1 390 ? 50.323 8.425 -80.366 1.00 91.50 390 SER A O 1
ATOM 3053 N N . ARG A 1 391 ? 50.774 6.895 -78.797 1.00 91.56 391 ARG A N 1
ATOM 3054 C CA . ARG A 1 391 ? 51.976 6.380 -79.461 1.00 91.56 391 ARG A CA 1
ATOM 3055 C C . ARG A 1 391 ? 51.653 5.814 -80.845 1.00 91.56 391 ARG A C 1
ATOM 3057 O O . ARG A 1 391 ? 52.303 6.211 -81.807 1.00 91.56 391 ARG A O 1
ATOM 3064 N N . HIS A 1 392 ? 50.644 4.956 -80.972 1.00 89.75 392 HIS A N 1
ATOM 3065 C CA . HIS A 1 392 ? 50.233 4.411 -82.267 1.00 89.75 392 HIS A CA 1
ATOM 3066 C C . HIS A 1 392 ? 49.699 5.473 -83.230 1.00 89.75 392 HIS A C 1
ATOM 3068 O O . HIS A 1 392 ? 49.918 5.359 -84.432 1.00 89.75 392 HIS A O 1
ATOM 3074 N N . GLU A 1 393 ? 49.034 6.514 -82.734 1.00 89.88 393 GLU A N 1
ATOM 3075 C CA . GLU A 1 393 ? 48.621 7.665 -83.534 1.00 89.88 393 GLU A CA 1
ATOM 3076 C C . GLU A 1 393 ? 49.841 8.427 -84.052 1.00 89.88 393 GLU A C 1
ATOM 3078 O O . GLU A 1 393 ? 49.930 8.654 -85.255 1.00 89.88 393 GLU A O 1
ATOM 3083 N N . THR A 1 394 ? 50.840 8.705 -83.206 1.00 91.50 394 THR A N 1
ATOM 3084 C CA . THR A 1 394 ? 52.089 9.334 -83.669 1.00 91.50 394 THR A CA 1
ATOM 3085 C C . THR A 1 394 ? 52.873 8.454 -84.645 1.00 91.50 394 THR A C 1
ATOM 3087 O O . THR A 1 394 ? 53.421 8.959 -85.621 1.00 91.50 394 THR A O 1
ATOM 3090 N N . GLU A 1 395 ? 52.924 7.135 -84.435 1.00 90.75 395 GLU A N 1
ATOM 3091 C CA . GLU A 1 395 ? 53.546 6.185 -85.367 1.00 90.75 395 GLU A CA 1
ATOM 3092 C C . GLU A 1 395 ? 52.781 6.145 -86.695 1.00 90.75 395 GLU A C 1
ATOM 3094 O O . GLU A 1 395 ? 53.390 6.158 -87.761 1.00 90.75 395 GLU A O 1
ATOM 3099 N N . ARG A 1 396 ? 51.445 6.172 -86.655 1.00 90.94 396 ARG A N 1
ATOM 3100 C CA . ARG A 1 396 ? 50.596 6.259 -87.847 1.00 90.94 396 ARG A CA 1
ATOM 3101 C C . ARG A 1 396 ? 50.813 7.572 -88.590 1.00 90.94 396 ARG A C 1
ATOM 3103 O O . ARG A 1 396 ? 50.899 7.547 -89.812 1.00 90.94 396 ARG A O 1
ATOM 3110 N N . GLU A 1 397 ? 50.900 8.700 -87.894 1.00 91.38 397 GLU A N 1
ATOM 3111 C CA . GLU A 1 397 ? 51.205 10.001 -88.496 1.00 91.38 397 GLU A CA 1
ATOM 3112 C C . GLU A 1 397 ? 52.595 10.013 -89.129 1.00 91.38 397 GLU A C 1
ATOM 3114 O O . GLU A 1 397 ? 52.731 10.453 -90.269 1.00 91.38 397 GLU A O 1
ATOM 3119 N N . LYS A 1 398 ? 53.607 9.454 -88.452 1.00 90.25 398 LYS A N 1
ATOM 3120 C CA . LYS A 1 398 ? 54.947 9.251 -89.024 1.00 90.25 398 LYS A CA 1
ATOM 3121 C C . LYS A 1 398 ? 54.888 8.400 -90.286 1.00 90.25 398 LYS A C 1
ATOM 3123 O O . LYS A 1 398 ? 55.398 8.829 -91.310 1.00 90.25 398 LYS A O 1
ATOM 3128 N N . LEU A 1 399 ? 54.193 7.264 -90.261 1.00 88.31 399 LEU A N 1
ATOM 3129 C CA . LEU A 1 399 ? 54.013 6.409 -91.438 1.00 88.31 399 LEU A CA 1
ATOM 3130 C C . LEU A 1 399 ? 53.232 7.110 -92.557 1.00 88.31 399 LEU A C 1
ATOM 3132 O O . LEU A 1 399 ? 53.516 6.891 -93.729 1.00 88.31 399 LEU A O 1
ATOM 3136 N N . ILE A 1 400 ? 52.256 7.963 -92.235 1.00 89.62 400 ILE A N 1
ATOM 3137 C CA . ILE A 1 400 ? 51.549 8.790 -93.224 1.00 89.62 400 ILE A CA 1
ATOM 3138 C C . ILE A 1 400 ? 52.508 9.808 -93.841 1.00 89.62 400 ILE A C 1
ATOM 3140 O O . ILE A 1 400 ? 52.480 9.982 -95.058 1.00 89.62 400 ILE A O 1
ATOM 3144 N N . LEU A 1 401 ? 53.350 10.460 -93.036 1.00 87.88 401 LEU A N 1
ATOM 3145 C CA . LEU A 1 401 ? 54.369 11.394 -93.512 1.00 87.88 401 LEU A CA 1
ATOM 3146 C C . LEU A 1 401 ? 55.423 10.682 -94.359 1.00 87.88 401 LEU A C 1
ATOM 3148 O O . LEU A 1 401 ? 55.760 11.182 -95.423 1.00 87.88 401 LEU A O 1
ATOM 3152 N N . GLU A 1 402 ? 55.881 9.501 -93.952 1.00 85.81 402 GLU A N 1
ATOM 3153 C CA . GLU A 1 402 ? 56.803 8.659 -94.717 1.00 85.81 402 GLU A CA 1
ATOM 3154 C C . GLU A 1 402 ? 56.164 8.167 -96.017 1.00 85.81 402 GLU A C 1
ATOM 3156 O O . GLU A 1 402 ? 56.801 8.220 -97.060 1.00 85.81 402 GLU A O 1
ATOM 3161 N N . LEU A 1 403 ? 54.889 7.763 -96.012 1.00 84.19 403 LEU A N 1
ATOM 3162 C CA . LEU A 1 403 ? 54.158 7.411 -97.233 1.00 84.19 403 LEU A CA 1
ATOM 3163 C C . LEU A 1 403 ? 53.929 8.623 -98.134 1.00 84.19 403 LEU A C 1
ATOM 3165 O O . LEU A 1 403 ? 53.980 8.486 -99.353 1.00 84.19 403 LEU A O 1
ATOM 3169 N N . ALA A 1 404 ? 53.652 9.800 -97.574 1.00 82.25 404 ALA A N 1
ATOM 3170 C CA . ALA A 1 404 ? 53.528 11.041 -98.330 1.00 82.25 404 ALA A CA 1
ATOM 3171 C C . ALA A 1 404 ? 54.880 11.458 -98.915 1.00 82.25 404 ALA A C 1
ATOM 3173 O O . ALA A 1 404 ? 54.934 11.871 -100.071 1.00 82.25 404 ALA A O 1
ATOM 3174 N N . HIS A 1 405 ? 55.962 11.282 -98.157 1.00 82.00 405 HIS A N 1
ATOM 3175 C CA . HIS A 1 405 ? 57.324 11.528 -98.597 1.00 82.00 405 HIS A CA 1
ATOM 3176 C C . HIS A 1 405 ? 57.719 10.545 -99.694 1.00 82.00 405 HIS A C 1
ATOM 3178 O O . HIS A 1 405 ? 58.033 10.994 -100.784 1.00 82.00 405 HIS A O 1
ATOM 3184 N N . ALA A 1 406 ? 57.547 9.239 -99.494 1.00 78.31 406 ALA A N 1
ATOM 3185 C CA . ALA A 1 406 ? 57.773 8.210 -100.505 1.00 78.31 406 ALA A CA 1
ATOM 3186 C C . ALA A 1 406 ? 56.884 8.403 -101.742 1.00 78.31 406 ALA A C 1
ATOM 3188 O O . ALA A 1 406 ? 57.324 8.166 -102.861 1.00 78.31 406 ALA A O 1
ATOM 3189 N N . ARG A 1 407 ? 55.641 8.886 -101.587 1.00 81.56 407 ARG A N 1
ATOM 3190 C CA . ARG A 1 407 ? 54.796 9.291 -102.721 1.00 81.56 407 ARG A CA 1
ATOM 3191 C C . ARG A 1 407 ? 55.346 10.525 -103.421 1.00 81.56 407 ARG A C 1
ATOM 3193 O O . ARG A 1 407 ? 55.349 10.536 -104.644 1.00 81.56 407 ARG A O 1
ATOM 3200 N N . SER A 1 408 ? 55.826 11.526 -102.686 1.00 78.56 408 SER A N 1
ATOM 3201 C CA . SER A 1 408 ? 56.465 12.721 -103.248 1.00 78.56 408 SER A CA 1
ATOM 3202 C C . SER A 1 408 ? 57.795 12.399 -103.928 1.00 78.56 408 SER A C 1
ATOM 3204 O O . SER A 1 408 ? 58.080 12.971 -104.968 1.00 78.56 408 SER A O 1
ATOM 3206 N N . GLU A 1 409 ? 58.554 11.436 -103.404 1.00 75.62 409 GLU A N 1
ATOM 3207 C CA . GLU A 1 409 ? 59.771 10.889 -103.995 1.00 75.62 409 GLU A CA 1
ATOM 3208 C C . GLU A 1 409 ? 59.445 10.009 -105.197 1.00 75.62 409 GLU A C 1
ATOM 3210 O O . GLU A 1 409 ? 60.163 10.047 -106.178 1.00 75.62 409 GLU A O 1
ATOM 3215 N N . SER A 1 410 ? 58.341 9.257 -105.183 1.00 71.06 410 SER A N 1
ATOM 3216 C CA . SER A 1 410 ? 57.875 8.506 -106.354 1.00 71.06 410 SER A CA 1
ATOM 3217 C C . SER A 1 410 ? 57.305 9.423 -107.433 1.00 71.06 410 SER A C 1
ATOM 3219 O O . SER A 1 410 ? 57.435 9.121 -108.610 1.00 71.06 410 SER A O 1
ATOM 3221 N N . ALA A 1 411 ? 56.698 10.551 -107.050 1.00 73.19 411 ALA A N 1
ATOM 3222 C CA . ALA A 1 411 ? 56.207 11.575 -107.962 1.00 73.19 411 ALA A CA 1
ATOM 3223 C C . ALA A 1 411 ? 57.373 12.391 -108.523 1.00 73.19 411 ALA A C 1
ATOM 3225 O O . ALA A 1 411 ? 57.410 12.622 -109.720 1.00 73.19 411 ALA A O 1
ATOM 3226 N N . SER A 1 412 ? 58.370 12.734 -107.702 1.00 68.12 412 SER A N 1
ATOM 3227 C CA . SER A 1 412 ? 59.608 13.358 -108.169 1.00 68.12 412 SER A CA 1
ATOM 3228 C C . SER A 1 412 ? 60.469 12.379 -108.961 1.00 68.12 412 SER A C 1
ATOM 3230 O O . SER A 1 412 ? 61.149 12.809 -109.879 1.00 68.12 412 SER A O 1
ATOM 3232 N N . ALA A 1 413 ? 60.405 11.075 -108.676 1.00 63.34 413 ALA A N 1
ATOM 3233 C CA . ALA A 1 413 ? 61.000 10.022 -109.488 1.00 63.34 413 ALA A CA 1
ATOM 3234 C C . ALA A 1 413 ? 60.213 9.803 -110.779 1.00 63.34 413 ALA A C 1
ATOM 3236 O O . ALA A 1 413 ? 60.836 9.541 -111.791 1.00 63.34 413 ALA A O 1
ATOM 3237 N N . ALA A 1 414 ? 58.886 9.957 -110.792 1.00 65.31 414 ALA A N 1
ATOM 3238 C CA . ALA A 1 414 ? 58.070 9.935 -112.005 1.00 65.31 414 ALA A CA 1
ATOM 3239 C C . ALA A 1 414 ? 58.287 11.196 -112.855 1.00 65.31 414 ALA A C 1
ATOM 3241 O O . ALA A 1 414 ? 58.345 11.092 -114.072 1.00 65.31 414 ALA A O 1
ATOM 3242 N N . ASP A 1 415 ? 58.494 12.360 -112.237 1.00 63.03 415 ASP A N 1
ATOM 3243 C CA . ASP A 1 415 ? 58.915 13.592 -112.907 1.00 63.03 415 ASP A CA 1
ATOM 3244 C C . ASP A 1 415 ? 60.364 13.472 -113.386 1.00 63.03 415 ASP A C 1
ATOM 3246 O O . ASP A 1 415 ? 60.678 13.861 -114.507 1.00 63.03 415 ASP A O 1
ATOM 3250 N N . ALA A 1 416 ? 61.247 12.861 -112.590 1.00 57.97 416 ALA A N 1
ATOM 3251 C CA . ALA A 1 416 ? 62.606 12.530 -112.990 1.00 57.97 416 ALA A CA 1
ATOM 3252 C C . ALA A 1 416 ? 62.612 11.470 -114.087 1.00 57.97 416 ALA A C 1
ATOM 3254 O O . ALA A 1 416 ? 63.493 11.531 -114.924 1.00 57.97 416 ALA A O 1
ATOM 3255 N N . GLN A 1 417 ? 61.635 10.563 -114.136 1.00 60.09 417 GLN A N 1
ATOM 3256 C CA . GLN A 1 417 ? 61.459 9.551 -115.1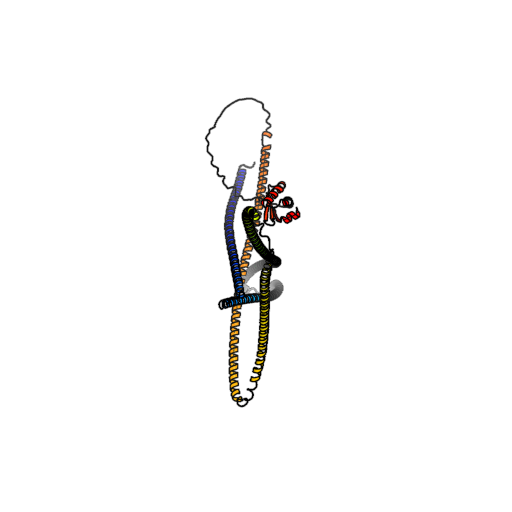73 1.00 60.09 417 GLN A CA 1
ATOM 3257 C C . GLN A 1 417 ? 60.778 10.131 -116.410 1.00 60.09 417 GLN A C 1
ATOM 3259 O O . GLN A 1 417 ? 61.148 9.742 -117.497 1.00 60.09 417 GLN A O 1
ATOM 3264 N N . ALA A 1 418 ? 59.927 11.152 -116.302 1.00 60.97 418 ALA A N 1
ATOM 3265 C CA . ALA A 1 418 ? 59.451 11.939 -117.440 1.00 60.97 418 ALA A CA 1
ATOM 3266 C C . ALA A 1 418 ? 60.561 12.846 -118.007 1.00 60.97 418 ALA A C 1
ATOM 3268 O O . ALA A 1 418 ? 60.649 13.054 -119.217 1.00 60.97 418 ALA A O 1
ATOM 3269 N N . ILE A 1 419 ? 61.447 13.362 -117.146 1.00 60.84 419 ILE A N 1
ATOM 3270 C CA . ILE A 1 419 ? 62.697 14.025 -117.536 1.00 60.84 419 ILE A CA 1
ATOM 3271 C C . ILE A 1 419 ? 63.676 12.998 -118.107 1.00 60.84 419 ILE A C 1
ATOM 3273 O O . ILE A 1 419 ? 64.357 13.326 -119.068 1.00 60.84 419 ILE A O 1
ATOM 3277 N N . ASN A 1 420 ? 63.723 11.768 -117.589 1.00 56.50 420 ASN A N 1
ATOM 3278 C CA . ASN A 1 420 ? 64.566 10.699 -118.113 1.00 56.50 420 ASN A CA 1
ATOM 3279 C C . ASN A 1 420 ? 64.017 10.171 -119.437 1.00 56.50 420 ASN A C 1
ATOM 3281 O O . ASN A 1 420 ? 64.815 9.939 -120.310 1.00 56.50 420 ASN A O 1
ATOM 3285 N N . ASP A 1 421 ? 62.705 10.102 -119.656 1.00 63.59 421 ASP A N 1
ATOM 3286 C CA . ASP A 1 421 ? 62.067 9.742 -120.930 1.00 63.59 421 ASP A CA 1
ATOM 3287 C C . ASP A 1 421 ? 62.270 10.861 -121.968 1.00 63.59 421 ASP A C 1
ATOM 3289 O O . ASP A 1 421 ? 62.483 10.608 -123.154 1.00 63.59 421 ASP A O 1
ATOM 3293 N N . ARG A 1 422 ? 62.287 12.127 -121.523 1.00 65.38 422 ARG A N 1
ATOM 3294 C CA . ARG A 1 422 ? 62.649 13.291 -122.348 1.00 65.38 422 ARG A CA 1
ATOM 3295 C C . ARG A 1 422 ? 64.150 13.327 -122.663 1.00 65.38 422 ARG A C 1
ATOM 3297 O O . ARG A 1 422 ? 64.520 13.596 -123.801 1.00 65.38 422 ARG A O 1
ATOM 3304 N N . LEU A 1 423 ? 64.998 12.981 -121.696 1.00 57.66 423 LEU A N 1
ATOM 3305 C CA . LEU A 1 423 ? 66.441 12.801 -121.861 1.00 57.66 423 LEU A CA 1
ATOM 3306 C C . LEU A 1 423 ? 66.786 11.493 -122.577 1.00 57.66 423 LEU A C 1
ATOM 3308 O O . LEU A 1 423 ? 67.865 11.412 -123.134 1.00 57.66 423 LEU A O 1
ATOM 3312 N N . GLU A 1 424 ? 65.919 10.482 -122.601 1.00 56.34 424 GLU A N 1
ATOM 3313 C CA . GLU A 1 424 ? 66.055 9.219 -123.335 1.00 56.34 424 GLU A CA 1
ATOM 3314 C C . GLU A 1 424 ? 65.592 9.394 -124.777 1.00 56.34 424 GLU A C 1
ATOM 3316 O O . GLU A 1 424 ? 66.205 8.819 -125.668 1.00 56.34 424 GLU A O 1
ATOM 3321 N N . ALA A 1 425 ? 64.626 10.276 -125.049 1.00 59.09 425 ALA A N 1
ATOM 3322 C CA . ALA A 1 425 ? 64.350 10.773 -126.396 1.00 59.09 425 ALA A CA 1
ATOM 3323 C C . ALA A 1 425 ? 65.516 11.630 -126.937 1.00 59.09 425 ALA A C 1
ATOM 3325 O O . ALA A 1 425 ? 65.917 11.473 -128.091 1.00 59.09 425 ALA A O 1
ATOM 3326 N N . GLU A 1 426 ? 66.128 12.477 -126.100 1.00 57.50 426 GLU A N 1
ATOM 3327 C CA . GLU A 1 426 ? 67.335 13.242 -126.458 1.00 57.50 426 GLU A CA 1
ATOM 3328 C C . GLU A 1 426 ? 68.594 12.349 -126.520 1.00 57.50 426 GLU A C 1
ATOM 3330 O O . GLU A 1 426 ? 69.434 12.521 -127.401 1.00 57.50 426 GLU A O 1
ATOM 3335 N N . ARG A 1 427 ? 68.701 11.315 -125.676 1.00 51.41 427 ARG A N 1
ATOM 3336 C CA . ARG A 1 427 ? 69.762 10.295 -125.727 1.00 51.41 427 ARG A CA 1
ATOM 3337 C C . ARG A 1 427 ? 69.550 9.296 -126.853 1.00 51.41 427 ARG A C 1
ATOM 3339 O O . ARG A 1 427 ? 70.540 8.788 -127.333 1.00 51.41 427 ARG A O 1
ATOM 3346 N N . GLN A 1 428 ? 68.349 9.023 -127.350 1.00 52.50 428 GLN A N 1
ATOM 3347 C CA . GLN A 1 428 ? 68.168 8.228 -128.575 1.00 52.50 428 GLN A CA 1
ATOM 3348 C C . GLN A 1 428 ? 68.601 9.011 -129.825 1.00 52.50 428 GLN A C 1
ATOM 3350 O O . GLN A 1 428 ? 69.087 8.405 -130.777 1.00 52.50 428 GLN A O 1
ATOM 3355 N N . ALA A 1 429 ? 68.535 10.348 -129.795 1.00 56.12 429 ALA A N 1
ATOM 3356 C CA . ALA A 1 429 ? 69.165 11.202 -130.803 1.00 56.12 429 ALA A CA 1
ATOM 3357 C C . ALA A 1 429 ? 70.703 11.256 -130.640 1.00 56.12 429 ALA A C 1
ATOM 3359 O O . ALA A 1 429 ? 71.431 11.123 -131.623 1.00 56.12 429 ALA A O 1
ATOM 3360 N N . PHE A 1 430 ? 71.203 11.337 -129.401 1.00 51.50 430 PHE A N 1
ATOM 3361 C CA . PHE A 1 430 ? 72.630 11.503 -129.077 1.00 51.50 430 PHE A CA 1
ATOM 3362 C C . PHE A 1 430 ? 73.439 10.183 -129.003 1.00 51.50 430 PHE A C 1
ATOM 3364 O O . PHE A 1 430 ? 74.635 10.165 -129.268 1.00 51.50 430 PHE A O 1
ATOM 3371 N N . MET A 1 431 ? 72.808 9.034 -128.735 1.00 50.34 431 MET A N 1
ATOM 3372 C CA . MET A 1 431 ? 73.415 7.686 -128.757 1.00 50.34 431 MET A CA 1
ATOM 3373 C C . MET A 1 431 ? 73.587 7.142 -130.183 1.00 50.34 431 MET A C 1
ATOM 3375 O O . MET A 1 431 ? 74.273 6.139 -130.370 1.00 50.34 431 MET A O 1
ATOM 3379 N N . SER A 1 432 ? 73.024 7.819 -131.194 1.00 50.44 432 SER A N 1
ATOM 3380 C CA . SER A 1 432 ? 73.428 7.636 -132.596 1.00 50.44 432 SER A CA 1
ATOM 3381 C C . SER A 1 432 ? 74.727 8.391 -132.939 1.00 50.44 432 SER A C 1
ATOM 3383 O O . SER A 1 432 ? 75.423 7.999 -133.871 1.00 50.44 432 SER A O 1
ATOM 3385 N N . GLU A 1 433 ? 75.108 9.391 -132.130 1.00 49.03 433 GLU A N 1
ATOM 3386 C CA . GLU A 1 433 ? 76.354 10.172 -132.246 1.00 49.03 433 GLU A CA 1
ATOM 3387 C C . GLU A 1 433 ? 77.453 9.739 -131.248 1.00 49.03 433 GLU A C 1
ATOM 3389 O O . GLU A 1 433 ? 78.615 10.087 -131.428 1.00 49.03 433 GLU A O 1
ATOM 3394 N N . LEU A 1 434 ? 77.141 8.915 -130.237 1.00 41.66 434 LEU A N 1
ATOM 3395 C CA . LEU A 1 434 ? 78.094 8.405 -129.230 1.00 41.66 434 LEU A CA 1
ATOM 3396 C C . LEU A 1 434 ? 78.277 6.877 -129.253 1.00 41.66 434 LEU A C 1
ATOM 3398 O O . LEU A 1 434 ? 78.653 6.255 -128.261 1.00 41.66 434 LEU A O 1
ATOM 3402 N N . ALA A 1 435 ? 78.106 6.270 -130.430 1.00 43.41 435 ALA A N 1
ATOM 3403 C CA . ALA A 1 435 ? 78.653 4.946 -130.743 1.00 43.41 435 ALA A CA 1
ATOM 3404 C C . ALA A 1 435 ? 80.191 4.961 -130.947 1.00 43.41 435 ALA A C 1
ATOM 3406 O O . ALA A 1 435 ? 80.789 3.913 -131.192 1.00 43.41 435 ALA A O 1
ATOM 3407 N N . GLU A 1 436 ? 80.840 6.124 -130.792 1.00 43.56 436 GLU A N 1
ATOM 3408 C CA . GLU A 1 436 ? 82.294 6.321 -130.913 1.00 43.56 436 GLU A CA 1
ATOM 3409 C C . GLU A 1 436 ? 83.066 6.379 -129.579 1.00 43.56 436 GLU A C 1
ATOM 3411 O O . GLU A 1 436 ? 84.280 6.563 -129.595 1.00 43.56 436 GLU A O 1
ATOM 3416 N N . ALA A 1 437 ? 82.437 6.146 -128.421 1.00 39.47 437 ALA A N 1
ATOM 3417 C CA . ALA A 1 437 ? 83.174 6.098 -127.150 1.00 39.47 437 ALA A CA 1
ATOM 3418 C C . ALA A 1 437 ? 82.641 5.029 -126.183 1.00 39.47 437 ALA A C 1
ATOM 3420 O O . ALA A 1 437 ? 82.127 5.307 -125.103 1.00 39.47 437 ALA A O 1
ATOM 3421 N N . ARG A 1 438 ? 82.816 3.763 -126.574 1.00 37.12 438 ARG A N 1
ATOM 3422 C CA . ARG A 1 438 ? 82.989 2.660 -125.619 1.00 37.12 438 ARG A CA 1
ATOM 3423 C C . ARG A 1 438 ? 84.267 2.918 -124.819 1.00 37.12 438 ARG A C 1
ATOM 3425 O O . ARG A 1 438 ? 85.304 3.047 -125.455 1.00 37.12 438 ARG A O 1
ATOM 3432 N N . THR A 1 439 ? 84.188 2.913 -123.488 1.00 40.91 439 THR A N 1
ATOM 3433 C CA . THR A 1 439 ? 84.809 1.912 -122.588 1.00 40.91 439 THR A CA 1
ATOM 3434 C C . THR A 1 439 ? 84.929 2.450 -121.156 1.00 40.91 439 THR A C 1
ATOM 3436 O O . THR A 1 439 ? 85.385 3.570 -120.977 1.00 40.91 439 THR A O 1
ATOM 3439 N N . GLU A 1 440 ? 84.627 1.576 -120.184 1.00 42.16 440 GLU A N 1
ATOM 3440 C CA . GLU A 1 440 ? 85.022 1.626 -118.758 1.00 42.16 440 GLU A CA 1
ATOM 3441 C C . GLU A 1 440 ? 84.210 2.562 -117.834 1.00 42.16 440 GLU A C 1
ATOM 3443 O O . GLU A 1 440 ? 83.943 3.703 -118.171 1.00 42.16 440 GLU A O 1
ATOM 3448 N N . VAL A 1 441 ? 83.789 2.195 -116.619 1.00 41.91 441 VAL A N 1
ATOM 3449 C CA . VAL A 1 441 ? 83.934 0.975 -115.809 1.00 41.91 441 VAL A CA 1
ATOM 3450 C C . VAL A 1 441 ? 82.913 1.061 -114.662 1.00 41.91 441 VAL A C 1
ATOM 3452 O O . VAL A 1 441 ? 82.602 2.143 -114.164 1.00 41.91 441 VAL A O 1
ATOM 3455 N N . ASP A 1 442 ? 82.414 -0.102 -114.269 1.00 37.62 442 ASP A N 1
ATOM 3456 C CA . ASP A 1 442 ? 81.525 -0.388 -113.148 1.00 37.62 442 ASP A CA 1
ATOM 3457 C C . ASP A 1 442 ? 81.987 0.159 -111.784 1.00 37.62 442 ASP A C 1
ATOM 3459 O O . ASP A 1 442 ? 83.176 0.190 -111.467 1.00 37.62 442 ASP A O 1
ATOM 3463 N N . GLY A 1 443 ? 81.019 0.499 -110.927 1.00 39.47 443 GLY A N 1
ATOM 3464 C CA . GLY A 1 443 ? 81.268 0.908 -109.542 1.00 39.47 443 GLY A CA 1
ATOM 3465 C C . GLY A 1 443 ? 79.998 1.002 -108.697 1.00 39.47 443 GLY A C 1
ATOM 3466 O O . GLY A 1 443 ? 79.725 2.037 -108.097 1.00 39.47 443 GLY A O 1
ATOM 3467 N N . LEU A 1 444 ? 79.195 -0.064 -108.690 1.00 43.19 444 LEU A N 1
ATOM 3468 C CA . LEU A 1 444 ? 78.137 -0.285 -107.702 1.00 43.19 444 LEU A CA 1
ATOM 3469 C C . LEU A 1 444 ? 78.747 -0.681 -106.338 1.00 43.19 444 LEU A C 1
ATOM 3471 O O . LEU A 1 444 ? 79.851 -1.209 -106.280 1.00 43.19 444 LEU A O 1
ATOM 3475 N N . GLU A 1 445 ? 77.938 -0.523 -105.282 1.00 48.78 445 GLU A N 1
ATOM 3476 C CA . GLU A 1 445 ? 78.029 -1.204 -103.970 1.00 48.78 445 GLU A CA 1
ATOM 3477 C C . GLU A 1 445 ? 78.855 -0.537 -102.848 1.00 48.78 445 GLU A C 1
ATOM 3479 O O . GLU A 1 445 ? 79.965 -0.956 -102.535 1.00 48.78 445 GLU A O 1
ATOM 3484 N N . ALA A 1 446 ? 78.264 0.433 -102.124 1.00 47.06 446 ALA A N 1
ATOM 3485 C CA . ALA A 1 446 ? 78.810 0.864 -100.822 1.00 47.06 446 ALA A CA 1
ATOM 3486 C C . ALA A 1 446 ? 77.827 1.446 -99.775 1.00 47.06 446 ALA A C 1
ATOM 3488 O O . ALA A 1 446 ? 78.290 2.032 -98.802 1.00 47.06 446 ALA A O 1
ATOM 3489 N N . LEU A 1 447 ? 76.495 1.303 -99.879 1.00 45.00 447 LEU A N 1
ATOM 3490 C CA . LEU A 1 447 ? 75.575 1.860 -98.858 1.00 45.00 447 LEU A CA 1
ATOM 3491 C C . LEU A 1 447 ? 74.411 0.925 -98.498 1.00 45.00 447 LEU A C 1
ATOM 3493 O O . LEU A 1 447 ? 73.239 1.269 -98.605 1.00 45.00 447 LEU A O 1
ATOM 3497 N N . ARG A 1 448 ? 74.745 -0.277 -98.015 1.00 46.09 448 ARG A N 1
ATOM 3498 C CA . ARG A 1 448 ? 73.792 -1.204 -97.372 1.00 46.09 448 ARG A CA 1
ATOM 3499 C C . ARG A 1 448 ? 74.284 -1.657 -95.990 1.00 46.09 448 ARG A C 1
ATOM 3501 O O . ARG A 1 448 ? 74.236 -2.837 -95.666 1.00 46.09 448 ARG A O 1
ATOM 3508 N N . GLY A 1 449 ? 74.804 -0.714 -95.198 1.00 47.41 449 GLY A N 1
ATOM 3509 C CA . GLY A 1 449 ? 75.408 -0.983 -93.883 1.00 47.41 449 GLY A CA 1
ATOM 3510 C C . GLY A 1 449 ? 74.938 -0.097 -92.723 1.00 47.41 449 GLY A C 1
ATOM 3511 O O . GLY A 1 449 ? 75.413 -0.285 -91.611 1.00 47.41 449 GLY A O 1
ATOM 3512 N N . ALA A 1 450 ? 74.013 0.846 -92.932 1.00 45.12 450 ALA A N 1
ATOM 3513 C CA . ALA A 1 450 ? 73.714 1.896 -91.947 1.00 45.12 450 ALA A CA 1
ATOM 3514 C C . ALA A 1 450 ? 72.379 1.745 -91.178 1.00 45.12 450 ALA A C 1
ATOM 3516 O O . ALA A 1 450 ? 71.957 2.689 -90.529 1.00 45.12 450 ALA A O 1
ATOM 3517 N N . ALA A 1 451 ? 71.719 0.578 -91.203 1.00 48.62 451 ALA A N 1
ATOM 3518 C CA . ALA A 1 451 ? 70.399 0.385 -90.569 1.00 48.62 451 ALA A CA 1
ATOM 3519 C C . ALA A 1 451 ? 70.388 -0.589 -89.365 1.00 48.62 451 ALA A C 1
ATOM 3521 O O . ALA A 1 451 ? 69.335 -1.091 -88.985 1.00 48.62 451 ALA A O 1
ATOM 3522 N N . GLN A 1 452 ? 71.543 -0.896 -88.758 1.00 50.31 452 GLN A N 1
ATOM 3523 C CA . GLN A 1 452 ? 71.640 -1.864 -87.644 1.00 50.31 452 GLN A CA 1
ATOM 3524 C C . GLN A 1 452 ? 72.269 -1.323 -86.345 1.00 50.31 452 GLN A C 1
ATOM 3526 O O . GLN A 1 452 ? 72.532 -2.103 -85.430 1.00 50.31 452 GLN A O 1
ATOM 3531 N N . GLN A 1 453 ? 72.473 -0.006 -86.215 1.00 48.81 453 GLN A N 1
ATOM 3532 C CA . GLN A 1 453 ? 73.053 0.597 -85.001 1.00 48.81 453 GLN A CA 1
ATOM 3533 C C . GLN A 1 453 ? 72.071 1.391 -84.121 1.00 48.81 453 GLN A C 1
ATOM 3535 O O . GLN A 1 453 ? 72.369 1.577 -82.945 1.00 48.81 453 GLN A O 1
ATOM 3540 N N . GLU A 1 454 ? 70.880 1.756 -84.603 1.00 48.97 454 GLU A N 1
ATOM 3541 C CA . GLU A 1 454 ? 69.901 2.514 -83.797 1.00 48.97 454 GLU A CA 1
ATOM 3542 C C . GLU A 1 454 ? 69.076 1.650 -82.827 1.00 48.97 454 GLU A C 1
ATOM 3544 O O . GLU A 1 454 ? 68.691 2.122 -81.764 1.00 48.97 454 GLU A O 1
ATOM 3549 N N . ALA A 1 455 ? 68.915 0.347 -83.079 1.00 51.88 455 ALA A N 1
ATOM 3550 C CA . ALA A 1 455 ? 68.176 -0.543 -82.171 1.00 51.88 455 ALA A CA 1
ATOM 3551 C C . ALA A 1 455 ? 68.957 -0.954 -80.899 1.00 51.88 455 ALA A C 1
ATOM 3553 O O . ALA A 1 455 ? 68.422 -1.662 -80.046 1.00 51.88 455 ALA A O 1
ATOM 3554 N N . ARG A 1 456 ? 70.232 -0.551 -80.759 1.00 51.59 456 ARG A N 1
ATOM 3555 C CA . ARG A 1 456 ? 71.063 -0.891 -79.587 1.00 51.59 456 ARG A CA 1
ATOM 3556 C C . ARG A 1 456 ? 71.090 0.185 -78.498 1.00 51.59 456 ARG A C 1
ATOM 3558 O O . ARG A 1 456 ? 71.450 -0.154 -77.380 1.00 51.59 456 ARG A O 1
ATOM 3565 N N . PHE A 1 457 ? 70.668 1.421 -78.772 1.00 51.41 457 PHE A N 1
ATOM 3566 C CA . PHE A 1 457 ? 70.721 2.504 -77.776 1.00 51.41 457 PHE A CA 1
ATOM 3567 C C . PHE A 1 457 ? 69.462 2.622 -76.901 1.00 51.41 457 PHE A C 1
ATOM 3569 O O . PHE A 1 457 ? 69.562 3.030 -75.747 1.00 51.41 457 PHE A O 1
ATOM 3576 N N . GLU A 1 458 ? 68.293 2.186 -77.375 1.00 56.03 458 GLU A N 1
ATOM 3577 C CA . GLU A 1 458 ? 67.050 2.274 -76.585 1.00 56.03 458 GLU A CA 1
ATOM 3578 C C . GLU A 1 458 ? 66.916 1.165 -75.519 1.00 56.03 458 GLU A C 1
ATOM 3580 O O . GLU A 1 458 ? 66.173 1.314 -74.550 1.00 56.03 458 GLU A O 1
ATOM 3585 N N . LEU A 1 459 ? 67.692 0.078 -75.627 1.00 53.88 459 LEU A N 1
ATOM 3586 C CA . LEU A 1 459 ? 67.701 -1.017 -74.643 1.00 53.88 459 LEU A CA 1
ATOM 3587 C C . LEU A 1 459 ? 68.629 -0.779 -73.439 1.00 53.88 459 LEU A C 1
ATOM 3589 O O . LEU A 1 459 ? 68.451 -1.430 -72.406 1.00 53.88 459 LEU A O 1
ATOM 3593 N N . ASP A 1 460 ? 69.571 0.162 -73.534 1.00 53.81 460 ASP A N 1
ATOM 3594 C CA . ASP A 1 460 ? 70.461 0.517 -72.421 1.00 53.81 460 ASP A CA 1
ATOM 3595 C C . ASP A 1 460 ? 69.889 1.646 -71.539 1.00 53.81 460 ASP A C 1
ATOM 3597 O O . ASP A 1 460 ? 70.195 1.695 -70.348 1.00 53.81 460 ASP A O 1
ATOM 3601 N N . GLY A 1 461 ? 68.966 2.470 -72.058 1.00 56.34 461 GLY A N 1
ATOM 3602 C CA . GLY A 1 461 ? 68.231 3.475 -71.270 1.00 56.34 461 GLY A CA 1
ATOM 3603 C C . GLY A 1 461 ? 67.248 2.854 -70.269 1.00 56.34 461 GLY A C 1
ATOM 3604 O O . GLY A 1 461 ? 67.281 3.164 -69.080 1.00 56.34 461 GLY A O 1
ATOM 3605 N N . VAL A 1 462 ? 66.461 1.866 -70.706 1.00 59.12 462 VAL A N 1
ATOM 3606 C CA . VAL A 1 462 ? 65.484 1.169 -69.843 1.00 59.12 462 VAL A CA 1
ATOM 3607 C C . VAL A 1 462 ? 66.174 0.303 -68.771 1.00 59.12 462 VAL A C 1
ATOM 3609 O O . VAL A 1 462 ? 65.640 0.091 -67.683 1.00 59.12 462 VAL A O 1
ATOM 3612 N N . ARG A 1 463 ? 67.407 -0.160 -69.022 1.00 58.72 463 ARG A N 1
ATOM 3613 C CA . ARG A 1 463 ? 68.219 -0.898 -68.034 1.00 58.72 463 ARG A CA 1
ATOM 3614 C C . ARG A 1 463 ? 68.873 -0.001 -66.976 1.00 58.72 463 ARG A C 1
ATOM 3616 O O . ARG A 1 463 ? 69.263 -0.520 -65.930 1.00 58.72 463 ARG A O 1
ATOM 3623 N N . ALA A 1 464 ? 68.992 1.305 -67.215 1.00 56.59 464 ALA A N 1
ATOM 3624 C CA . ALA A 1 464 ? 69.503 2.263 -66.234 1.00 56.59 464 ALA A CA 1
ATOM 3625 C C . ALA A 1 464 ? 68.418 2.685 -65.225 1.00 56.59 464 ALA A C 1
ATOM 3627 O O . ALA A 1 464 ? 68.686 2.745 -64.026 1.00 56.59 464 ALA A O 1
ATOM 3628 N N . GLU A 1 465 ? 67.177 2.865 -65.682 1.00 61.88 465 GLU A N 1
ATOM 3629 C CA . GLU A 1 465 ? 66.040 3.236 -64.824 1.00 61.88 465 GLU A CA 1
ATOM 3630 C C . GLU A 1 465 ? 65.600 2.080 -63.903 1.00 61.88 465 GLU A C 1
ATOM 3632 O O . GLU A 1 465 ? 65.291 2.292 -62.731 1.00 61.88 465 GLU A O 1
ATOM 3637 N N . LEU A 1 466 ? 65.701 0.828 -64.370 1.00 58.47 466 LEU A N 1
ATOM 3638 C CA . LEU A 1 466 ? 65.470 -0.369 -63.544 1.00 58.47 466 LEU A CA 1
ATOM 3639 C C . LEU A 1 466 ? 66.558 -0.606 -62.481 1.00 58.47 466 LEU A C 1
ATOM 3641 O O . LEU A 1 466 ? 66.276 -1.228 -61.458 1.00 58.47 466 LEU A O 1
ATOM 3645 N N . ARG A 1 467 ? 67.781 -0.092 -62.680 1.00 62.41 467 ARG A N 1
ATOM 3646 C CA . ARG A 1 467 ? 68.835 -0.106 -61.649 1.00 62.41 467 ARG A CA 1
ATOM 3647 C C . ARG A 1 467 ? 68.629 0.998 -60.610 1.00 62.41 467 ARG A C 1
ATOM 3649 O O . ARG A 1 467 ? 68.739 0.715 -59.426 1.00 62.41 467 ARG A O 1
ATOM 3656 N N . GLN A 1 468 ? 68.205 2.196 -61.020 1.00 62.00 468 GLN A N 1
ATOM 3657 C CA . GLN A 1 468 ? 67.861 3.269 -60.074 1.00 62.00 468 GLN A CA 1
ATOM 3658 C C . GLN A 1 468 ? 66.647 2.930 -59.192 1.00 62.00 468 GLN A C 1
ATOM 3660 O O . GLN A 1 468 ? 66.637 3.276 -58.012 1.00 62.00 468 GLN A O 1
ATOM 3665 N N . ALA A 1 469 ? 65.651 2.209 -59.718 1.00 60.19 469 ALA A N 1
ATOM 3666 C CA . ALA A 1 469 ? 64.524 1.727 -58.916 1.00 60.19 469 ALA A CA 1
ATOM 3667 C C . ALA A 1 469 ? 64.918 0.593 -57.945 1.00 60.19 469 ALA A C 1
ATOM 3669 O O . ALA A 1 469 ? 64.386 0.524 -56.837 1.00 60.19 469 ALA A O 1
ATOM 3670 N N . ALA A 1 470 ? 65.869 -0.270 -58.322 1.00 64.50 470 ALA A N 1
ATOM 3671 C CA . ALA A 1 470 ? 66.392 -1.318 -57.442 1.00 64.50 470 ALA A CA 1
ATOM 3672 C C . ALA A 1 470 ? 67.242 -0.738 -56.295 1.00 64.50 470 ALA A C 1
ATOM 3674 O O . ALA A 1 470 ? 67.043 -1.116 -55.140 1.00 64.50 470 ALA A O 1
ATOM 3675 N N . ASP A 1 47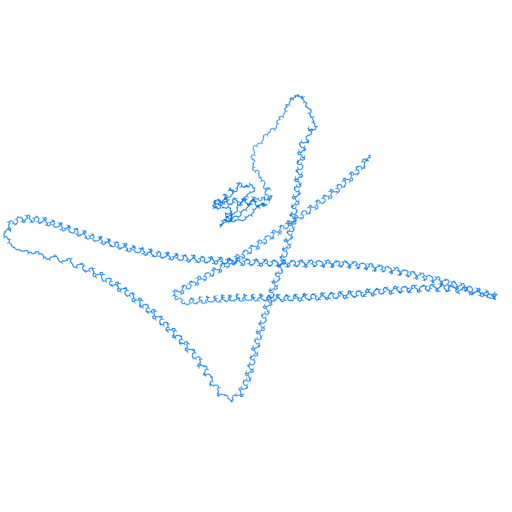1 ? 68.094 0.249 -56.587 1.00 69.06 471 ASP A N 1
ATOM 3676 C CA . ASP A 1 471 ? 68.928 0.923 -55.584 1.00 69.06 471 ASP A CA 1
ATOM 3677 C C . ASP A 1 471 ? 68.081 1.741 -54.585 1.00 69.06 471 ASP A C 1
ATOM 3679 O O . ASP A 1 471 ? 68.404 1.800 -53.399 1.00 69.06 471 ASP A O 1
ATOM 3683 N N . ALA A 1 472 ? 66.946 2.312 -55.015 1.00 65.00 472 ALA A N 1
ATOM 3684 C CA . ALA A 1 472 ? 66.011 3.015 -54.129 1.00 65.00 472 ALA A CA 1
ATOM 3685 C C . ALA A 1 472 ? 65.282 2.070 -53.149 1.00 65.00 472 ALA A C 1
ATOM 3687 O O . ALA A 1 472 ? 65.086 2.416 -51.982 1.00 65.00 472 ALA A O 1
ATOM 3688 N N . ILE A 1 473 ? 64.928 0.858 -53.590 1.00 73.06 473 ILE A N 1
ATOM 3689 C CA . ILE A 1 473 ? 64.302 -0.167 -52.736 1.00 73.06 473 ILE A CA 1
ATOM 3690 C C . ILE A 1 473 ? 65.316 -0.732 -51.729 1.00 73.06 473 ILE A C 1
ATOM 3692 O O . ILE A 1 473 ? 64.964 -1.009 -50.579 1.00 73.06 473 ILE A O 1
ATOM 3696 N N . GLU A 1 474 ? 66.581 -0.869 -52.123 1.00 70.62 474 GLU A N 1
ATOM 3697 C CA . GLU A 1 474 ? 67.656 -1.309 -51.230 1.00 70.62 474 GLU A CA 1
ATOM 3698 C C . GLU A 1 474 ? 68.009 -0.236 -50.185 1.00 70.62 474 GLU A C 1
ATOM 3700 O O . GLU A 1 474 ? 68.175 -0.558 -49.007 1.00 70.62 474 GLU A O 1
ATOM 3705 N N . LEU A 1 475 ? 67.983 1.049 -50.562 1.00 70.88 475 LEU A N 1
ATOM 3706 C CA . LEU A 1 475 ? 68.140 2.168 -49.626 1.00 70.88 475 LEU A CA 1
ATOM 3707 C C . LEU A 1 475 ? 66.987 2.238 -48.608 1.00 70.88 475 LEU A C 1
ATOM 3709 O O . LEU A 1 475 ? 67.210 2.503 -47.426 1.00 70.88 475 LEU A O 1
ATOM 3713 N N . GLN A 1 476 ? 65.755 1.951 -49.039 1.00 69.88 476 GLN A N 1
ATOM 3714 C CA . GLN A 1 476 ? 64.585 1.933 -48.159 1.00 69.88 476 GLN A CA 1
ATOM 3715 C C . GLN A 1 476 ? 64.626 0.753 -47.175 1.00 69.88 476 GLN A C 1
ATOM 3717 O O . GLN A 1 476 ? 64.279 0.930 -46.009 1.00 69.88 476 GLN A O 1
ATOM 3722 N N . ARG A 1 477 ? 65.149 -0.411 -47.591 1.00 72.50 477 ARG A N 1
ATOM 3723 C CA . ARG A 1 477 ? 65.403 -1.556 -46.693 1.00 72.50 477 ARG A CA 1
ATOM 3724 C C . ARG A 1 477 ? 66.531 -1.293 -45.695 1.00 72.50 477 ARG A C 1
ATOM 3726 O O . ARG A 1 477 ? 66.437 -1.716 -44.546 1.00 72.50 477 ARG A O 1
ATOM 3733 N N . GLN A 1 478 ? 67.576 -0.573 -46.100 1.00 70.56 478 GLN A N 1
ATOM 3734 C CA . GLN A 1 478 ? 68.656 -0.166 -45.194 1.00 70.56 478 GLN A CA 1
ATOM 3735 C C . GLN A 1 478 ? 68.190 0.884 -44.174 1.00 70.56 478 GLN A C 1
ATOM 3737 O O . GLN A 1 478 ? 68.633 0.859 -43.027 1.00 70.56 478 GLN A O 1
ATOM 3742 N N . LEU A 1 479 ? 67.265 1.773 -44.552 1.00 71.00 479 LEU A N 1
ATOM 3743 C CA . LEU A 1 479 ? 66.665 2.744 -43.632 1.00 71.00 479 LEU A CA 1
ATOM 3744 C C . LEU A 1 479 ? 65.713 2.091 -42.625 1.00 71.00 479 LEU A C 1
ATOM 3746 O O . LEU A 1 479 ? 65.746 2.465 -41.454 1.00 71.00 479 LEU A O 1
ATOM 3750 N N . THR A 1 480 ? 64.919 1.094 -43.029 1.00 71.88 480 THR A N 1
ATOM 3751 C CA . THR A 1 480 ? 64.077 0.341 -42.084 1.00 71.88 480 THR A CA 1
ATOM 3752 C C . THR A 1 480 ? 64.915 -0.526 -41.146 1.00 71.88 480 THR A C 1
ATOM 3754 O O . THR A 1 480 ? 64.670 -0.505 -39.945 1.00 71.88 480 THR A O 1
ATOM 3757 N N . ALA A 1 481 ? 65.970 -1.180 -41.648 1.00 73.25 481 ALA A N 1
ATOM 3758 C CA . ALA A 1 481 ? 66.893 -1.952 -40.812 1.00 73.25 481 ALA A CA 1
ATOM 3759 C C . ALA A 1 481 ? 67.643 -1.066 -39.799 1.00 73.25 481 ALA A C 1
ATOM 3761 O O . ALA A 1 481 ? 67.735 -1.415 -38.626 1.00 73.25 481 ALA A O 1
ATOM 3762 N N . LYS A 1 482 ? 68.100 0.130 -40.203 1.00 73.19 482 LYS A N 1
ATOM 3763 C CA . LYS A 1 482 ? 68.703 1.095 -39.265 1.00 73.19 482 LYS A CA 1
ATOM 3764 C C . LYS A 1 482 ? 67.710 1.669 -38.260 1.00 73.19 482 LYS A C 1
ATOM 3766 O O . LYS A 1 482 ? 68.102 1.995 -37.143 1.00 73.19 482 LYS A O 1
ATOM 3771 N N . HIS A 1 483 ? 66.444 1.833 -38.641 1.00 72.81 483 HIS A N 1
ATOM 3772 C CA . HIS A 1 483 ? 65.412 2.281 -37.710 1.00 72.81 483 HIS A CA 1
ATOM 3773 C C . HIS A 1 483 ? 65.118 1.209 -36.652 1.00 72.81 483 HIS A C 1
ATOM 3775 O O . HIS A 1 483 ? 64.986 1.537 -35.476 1.00 72.81 483 HIS A O 1
ATOM 3781 N N . GLU A 1 484 ? 65.101 -0.065 -37.043 1.00 73.94 484 GLU A N 1
ATOM 3782 C CA . GLU A 1 484 ? 64.961 -1.199 -36.125 1.00 73.94 484 GLU A CA 1
ATOM 3783 C C . GLU A 1 484 ? 66.196 -1.378 -35.225 1.00 73.94 484 GLU A C 1
ATOM 3785 O O . GLU A 1 484 ? 66.031 -1.585 -34.024 1.00 73.94 484 GLU A O 1
ATOM 3790 N N . GLU A 1 485 ? 67.419 -1.191 -35.740 1.00 73.88 485 GLU A N 1
ATOM 3791 C CA . GLU A 1 485 ? 68.649 -1.166 -34.924 1.00 73.88 485 GLU A CA 1
ATOM 3792 C C . GLU A 1 485 ? 68.648 -0.017 -33.904 1.00 73.88 485 GLU A C 1
ATOM 3794 O O . GLU A 1 485 ? 69.007 -0.223 -32.747 1.00 73.88 485 GLU A O 1
ATOM 3799 N N . LEU A 1 486 ? 68.192 1.183 -34.288 1.00 72.06 486 LEU A N 1
ATOM 3800 C CA . LEU A 1 486 ? 68.068 2.318 -33.364 1.00 72.06 486 LEU A CA 1
ATOM 3801 C C . LEU A 1 486 ? 66.983 2.087 -32.304 1.00 72.06 486 LEU A C 1
ATOM 3803 O O . LEU A 1 486 ? 67.165 2.469 -31.150 1.00 72.06 486 LEU A O 1
ATOM 3807 N N . GLN A 1 487 ? 65.872 1.436 -32.660 1.00 70.38 487 GLN A N 1
ATOM 3808 C CA . GLN A 1 487 ? 64.839 1.064 -31.691 1.00 70.38 487 GLN A CA 1
ATOM 3809 C C . GLN A 1 487 ? 65.287 -0.065 -30.753 1.00 70.38 487 GLN A C 1
ATOM 3811 O O . GLN A 1 487 ? 64.877 -0.078 -29.593 1.00 70.38 487 GLN A O 1
ATOM 3816 N N . HIS A 1 488 ? 66.127 -0.994 -31.218 1.00 70.12 488 HIS A N 1
ATOM 3817 C CA . HIS A 1 488 ? 66.707 -2.033 -30.367 1.00 70.12 488 HIS A CA 1
ATOM 3818 C C . HIS A 1 488 ? 67.766 -1.451 -29.420 1.00 70.12 488 HIS A C 1
ATOM 3820 O O . HIS A 1 488 ? 67.714 -1.719 -28.223 1.00 70.12 488 HIS A O 1
ATOM 3826 N N . GLY A 1 489 ? 68.638 -0.565 -29.915 1.00 72.69 489 GLY A N 1
ATOM 3827 C CA . GLY A 1 489 ? 69.623 0.145 -29.092 1.00 72.69 489 GLY A CA 1
ATOM 3828 C C . GLY A 1 489 ? 68.980 1.026 -28.017 1.00 72.69 489 GLY A C 1
ATOM 3829 O O . GLY A 1 489 ? 69.393 0.985 -26.865 1.00 72.69 489 GLY A O 1
ATOM 3830 N N . LEU A 1 490 ? 67.890 1.735 -28.340 1.00 66.25 490 LEU A N 1
ATOM 3831 C CA . LEU A 1 490 ? 67.133 2.517 -27.350 1.00 66.25 490 LEU A CA 1
ATOM 3832 C C . LEU A 1 490 ? 66.453 1.647 -26.284 1.00 66.25 490 LEU A C 1
ATOM 3834 O O . LEU A 1 490 ? 66.268 2.104 -25.158 1.00 66.25 490 LEU A O 1
ATOM 3838 N N . ARG A 1 491 ? 66.075 0.404 -26.611 1.00 69.81 491 ARG A N 1
ATOM 3839 C CA . ARG A 1 491 ? 65.511 -0.549 -25.639 1.00 69.81 491 ARG A CA 1
ATOM 3840 C C . ARG A 1 491 ? 66.587 -1.155 -24.741 1.00 69.81 491 ARG A C 1
ATOM 3842 O O . ARG A 1 491 ? 66.327 -1.336 -23.556 1.00 69.81 491 ARG A O 1
ATOM 3849 N N . GLU A 1 492 ? 67.777 -1.418 -25.273 1.00 70.38 492 GLU A N 1
ATOM 3850 C CA . GLU A 1 492 ? 68.924 -1.894 -24.491 1.00 70.38 492 GLU A CA 1
ATOM 3851 C C . GLU A 1 492 ? 69.471 -0.802 -23.561 1.00 70.38 492 GLU A C 1
ATOM 3853 O O . GLU A 1 492 ? 69.664 -1.060 -22.376 1.00 70.38 492 GLU A O 1
ATOM 3858 N N . GLU A 1 493 ? 69.593 0.444 -24.028 1.00 70.44 493 GLU A N 1
ATOM 3859 C CA . GLU A 1 493 ? 69.992 1.574 -23.175 1.00 70.44 493 GLU A CA 1
ATOM 3860 C C . GLU A 1 493 ? 68.958 1.867 -22.073 1.00 70.44 493 GLU A C 1
ATOM 3862 O O . GLU A 1 493 ? 69.329 2.206 -20.946 1.00 70.44 493 GLU A O 1
ATOM 3867 N N . HIS A 1 494 ? 67.660 1.683 -22.351 1.00 66.88 494 HIS A N 1
ATOM 3868 C CA . HIS A 1 494 ? 66.619 1.795 -21.326 1.00 66.88 494 HIS A CA 1
ATOM 3869 C C . HIS A 1 494 ? 66.653 0.648 -20.310 1.00 66.88 494 HIS A C 1
ATOM 3871 O O . HIS A 1 494 ? 66.428 0.898 -19.126 1.00 66.88 494 HIS A O 1
ATOM 3877 N N . ALA A 1 495 ? 66.940 -0.584 -20.739 1.00 66.06 495 ALA A N 1
ATOM 3878 C CA . ALA A 1 495 ? 67.097 -1.722 -19.836 1.00 66.06 495 ALA A CA 1
ATOM 3879 C C . ALA A 1 495 ? 68.322 -1.537 -18.920 1.00 66.06 495 ALA A C 1
ATOM 3881 O O . ALA A 1 495 ? 68.206 -1.673 -17.703 1.00 66.06 495 ALA A O 1
ATOM 3882 N N . GLU A 1 496 ? 69.455 -1.087 -19.467 1.00 66.44 496 GLU A N 1
ATOM 3883 C CA . GLU A 1 496 ? 70.651 -0.786 -18.673 1.00 66.44 496 GLU A CA 1
ATOM 3884 C C . GLU A 1 496 ? 70.460 0.399 -17.710 1.00 66.44 496 GLU A C 1
ATOM 3886 O O . GLU A 1 496 ? 71.045 0.418 -16.625 1.00 66.44 496 GLU A O 1
ATOM 3891 N N . ALA A 1 497 ? 69.650 1.401 -18.065 1.00 63.06 497 ALA A N 1
ATOM 3892 C CA . ALA A 1 497 ? 69.336 2.519 -17.171 1.00 63.06 497 ALA A CA 1
ATOM 3893 C C . ALA A 1 497 ? 68.448 2.096 -15.986 1.00 63.06 497 ALA A C 1
ATOM 3895 O O . ALA A 1 497 ? 68.590 2.640 -14.888 1.00 63.06 497 ALA A O 1
ATOM 3896 N N . VAL A 1 498 ? 67.561 1.118 -16.192 1.00 70.88 498 VAL A N 1
ATOM 3897 C CA . VAL A 1 498 ? 66.705 0.549 -15.141 1.00 70.88 498 VAL A CA 1
ATOM 3898 C C . VAL A 1 498 ? 67.523 -0.326 -14.185 1.00 70.88 498 VAL A C 1
ATOM 3900 O O . VAL A 1 498 ? 67.379 -0.183 -12.969 1.00 70.88 498 VAL A O 1
ATOM 3903 N N . ASP A 1 499 ? 68.464 -1.123 -14.696 1.00 64.19 499 ASP A N 1
ATOM 3904 C CA . ASP A 1 499 ? 69.351 -1.938 -13.854 1.00 64.19 499 ASP A CA 1
ATOM 3905 C C . ASP A 1 499 ? 70.313 -1.073 -13.010 1.00 64.19 499 ASP A C 1
ATOM 3907 O O . ASP A 1 499 ? 70.514 -1.333 -11.821 1.00 64.19 499 ASP A O 1
ATOM 3911 N N . ARG A 1 500 ? 70.815 0.049 -13.552 1.00 63.34 500 ARG A N 1
ATOM 3912 C CA . ARG A 1 500 ? 71.646 1.012 -12.791 1.00 63.34 500 ARG A CA 1
ATOM 3913 C C . ARG A 1 500 ? 70.872 1.778 -11.708 1.00 63.34 500 ARG A C 1
ATOM 3915 O O . ARG A 1 500 ? 71.484 2.263 -10.754 1.00 63.34 500 ARG A O 1
ATOM 3922 N N . LEU A 1 501 ? 69.548 1.912 -11.834 1.00 59.91 501 LEU A N 1
ATOM 3923 C CA . LEU A 1 501 ? 68.697 2.494 -10.788 1.00 59.91 501 LEU A CA 1
ATOM 3924 C C . LEU A 1 501 ? 68.418 1.482 -9.668 1.00 59.91 501 LEU A C 1
ATOM 3926 O O . LEU A 1 501 ? 68.502 1.849 -8.496 1.00 59.91 501 LEU A O 1
ATOM 3930 N N . ALA A 1 502 ? 68.223 0.204 -10.006 1.00 60.97 502 ALA A N 1
ATOM 3931 C CA . ALA A 1 502 ? 68.074 -0.871 -9.024 1.00 60.97 502 ALA A CA 1
ATOM 3932 C C . ALA A 1 502 ? 69.345 -1.083 -8.169 1.00 60.97 502 ALA A C 1
ATOM 3934 O O . ALA A 1 502 ? 69.255 -1.290 -6.957 1.00 60.97 502 ALA A O 1
ATOM 3935 N N . GLU A 1 503 ? 70.542 -0.949 -8.753 1.00 62.16 503 GLU A N 1
ATOM 3936 C CA . GLU A 1 503 ? 71.811 -1.013 -8.004 1.00 62.16 503 GLU A CA 1
ATOM 3937 C C . GLU A 1 503 ? 72.029 0.198 -7.073 1.00 62.16 503 GLU A C 1
ATOM 3939 O O . GLU A 1 503 ? 72.645 0.073 -6.007 1.00 62.16 503 GLU A O 1
ATOM 3944 N N . ARG A 1 504 ? 71.483 1.375 -7.419 1.00 63.09 504 ARG A N 1
ATOM 3945 C CA . ARG A 1 504 ? 71.551 2.580 -6.571 1.00 63.09 504 ARG A CA 1
ATOM 3946 C C . ARG A 1 504 ? 70.668 2.471 -5.332 1.00 63.09 504 ARG A C 1
ATOM 3948 O O . ARG A 1 504 ? 71.090 2.902 -4.257 1.00 63.09 504 ARG A O 1
ATOM 3955 N N . ASP A 1 505 ? 69.503 1.850 -5.460 1.00 59.75 505 ASP A N 1
ATOM 3956 C CA . ASP A 1 505 ? 68.586 1.643 -4.336 1.00 59.75 505 ASP A CA 1
ATOM 3957 C C . ASP A 1 505 ? 69.101 0.563 -3.367 1.00 59.75 505 ASP A C 1
ATOM 3959 O O . ASP A 1 505 ? 68.971 0.708 -2.149 1.00 59.75 505 ASP A O 1
ATOM 3963 N N . ALA A 1 506 ? 69.822 -0.447 -3.868 1.00 56.28 506 ALA A N 1
ATOM 3964 C CA . ALA A 1 506 ? 70.538 -1.411 -3.026 1.00 56.28 506 ALA A CA 1
ATOM 3965 C C . ALA A 1 506 ? 71.736 -0.784 -2.273 1.00 56.28 506 ALA A C 1
ATOM 3967 O O . ALA A 1 506 ? 72.009 -1.143 -1.126 1.00 56.28 506 ALA A O 1
ATOM 3968 N N . SER A 1 507 ? 72.427 0.198 -2.868 1.00 56.50 507 SER A N 1
ATOM 3969 C CA . SER A 1 507 ? 73.544 0.915 -2.227 1.00 56.50 507 SER A CA 1
ATOM 3970 C C . SER A 1 507 ? 73.091 1.876 -1.115 1.00 56.50 507 SER A C 1
ATOM 3972 O O . SER A 1 507 ? 73.801 2.047 -0.119 1.00 56.50 507 SER A O 1
ATOM 3974 N N . LEU A 1 508 ? 71.893 2.460 -1.231 1.00 56.16 508 LEU A N 1
ATOM 3975 C CA . LEU A 1 508 ? 71.328 3.359 -0.217 1.00 56.16 508 LEU A CA 1
ATOM 3976 C C . LEU A 1 508 ? 70.783 2.617 1.015 1.00 56.16 508 LEU A C 1
ATOM 3978 O O . LEU A 1 508 ? 70.803 3.178 2.112 1.00 56.16 508 LEU A O 1
ATOM 3982 N N . ALA A 1 509 ? 70.397 1.345 0.878 1.00 55.03 509 ALA A N 1
ATOM 3983 C CA . ALA A 1 509 ? 70.026 0.495 2.012 1.00 55.03 509 ALA A CA 1
ATOM 3984 C C . ALA A 1 509 ? 71.232 0.143 2.913 1.00 55.03 509 ALA A C 1
ATOM 3986 O O . ALA A 1 509 ? 71.092 0.085 4.132 1.00 55.03 509 ALA A O 1
ATOM 3987 N N . GLY A 1 510 ? 72.438 0.000 2.345 1.00 54.09 510 GLY A N 1
ATOM 3988 C CA . GLY A 1 510 ? 73.661 -0.311 3.100 1.00 54.09 510 GLY A CA 1
ATOM 3989 C C . GLY A 1 510 ? 74.259 0.861 3.896 1.00 54.09 510 GLY A C 1
ATOM 3990 O O . GLY A 1 510 ? 74.985 0.642 4.864 1.00 54.09 510 GLY A O 1
ATOM 3991 N N . MET A 1 511 ? 73.948 2.118 3.549 1.00 53.47 511 MET A N 1
ATOM 3992 C CA . MET A 1 511 ? 74.465 3.291 4.281 1.00 53.47 511 MET A CA 1
ATOM 3993 C C . MET A 1 511 ? 73.664 3.633 5.551 1.00 53.47 511 MET A C 1
ATOM 3995 O O . MET A 1 511 ? 74.166 4.365 6.405 1.00 53.47 511 MET A O 1
ATOM 3999 N N . ALA A 1 512 ? 72.456 3.083 5.718 1.00 53.94 512 ALA A N 1
ATOM 4000 C CA . ALA A 1 512 ? 71.646 3.270 6.925 1.00 53.94 512 ALA A CA 1
ATOM 4001 C C . ALA A 1 512 ? 72.145 2.431 8.121 1.00 53.94 512 ALA A C 1
ATOM 4003 O O . ALA A 1 512 ? 71.961 2.827 9.271 1.00 53.94 512 ALA A O 1
ATOM 4004 N N . GLU A 1 513 ? 72.841 1.321 7.865 1.00 49.78 513 GLU A N 1
ATOM 4005 C CA . GLU A 1 513 ? 73.353 0.415 8.904 1.00 49.78 513 GLU A CA 1
ATOM 4006 C C . GLU A 1 513 ? 74.659 0.935 9.550 1.00 49.78 513 GLU A C 1
ATOM 4008 O O . GLU A 1 513 ? 74.913 0.711 10.731 1.00 49.78 513 GLU A O 1
ATOM 4013 N N . VAL A 1 514 ? 75.432 1.769 8.840 1.00 54.31 514 VAL A N 1
ATOM 4014 C CA . VAL A 1 514 ? 76.715 2.330 9.322 1.00 54.31 514 VAL A CA 1
ATOM 4015 C C . VAL A 1 514 ? 76.540 3.574 10.219 1.00 54.31 514 VAL A C 1
ATOM 4017 O O . VAL A 1 514 ? 77.426 3.916 11.004 1.00 54.31 514 VAL A O 1
ATOM 4020 N N . VAL A 1 515 ? 75.380 4.241 10.188 1.00 55.47 515 VAL A N 1
ATOM 4021 C CA . VAL A 1 515 ? 75.095 5.414 11.048 1.00 55.47 515 VAL A CA 1
ATOM 4022 C C . VAL A 1 515 ? 74.616 5.005 12.454 1.00 55.47 515 VAL A C 1
ATOM 4024 O O . VAL A 1 515 ? 74.749 5.782 13.402 1.00 55.47 515 VAL A O 1
ATOM 4027 N N . ALA A 1 516 ? 74.134 3.770 12.634 1.00 54.12 516 ALA A N 1
ATOM 4028 C CA . ALA A 1 516 ? 73.681 3.261 13.931 1.00 54.12 516 ALA A CA 1
ATOM 4029 C C . ALA A 1 516 ? 74.840 2.841 14.861 1.00 54.12 516 ALA A C 1
ATOM 4031 O O . ALA A 1 516 ? 74.750 3.022 16.077 1.00 54.12 516 ALA A O 1
ATOM 4032 N N . GLU A 1 517 ? 75.962 2.361 14.315 1.00 52.38 517 GLU A N 1
ATOM 4033 C CA . GLU A 1 517 ? 77.087 1.859 15.123 1.00 52.38 517 GLU A CA 1
ATOM 4034 C C . GLU A 1 517 ? 78.037 2.961 15.637 1.00 52.38 517 GLU A C 1
ATOM 4036 O O . GLU A 1 517 ? 78.724 2.772 16.643 1.00 52.38 517 GLU A O 1
ATOM 4041 N N . LEU A 1 518 ? 78.021 4.164 15.048 1.00 49.22 518 LEU A N 1
ATOM 4042 C CA . LEU A 1 518 ? 78.896 5.276 15.457 1.00 49.22 518 LEU A CA 1
ATOM 4043 C C . LEU A 1 518 ? 78.368 6.119 16.637 1.00 49.22 518 LEU A C 1
ATOM 4045 O O . LEU A 1 518 ? 79.090 6.982 17.140 1.00 49.22 518 LEU A O 1
ATOM 4049 N N . ARG A 1 519 ? 77.154 5.854 17.148 1.00 49.09 519 ARG A N 1
ATOM 4050 C CA . ARG A 1 519 ? 76.591 6.550 18.330 1.00 49.09 519 ARG A CA 1
ATOM 4051 C C . ARG A 1 519 ? 76.856 5.843 19.670 1.00 49.09 519 ARG A C 1
ATOM 4053 O O . ARG A 1 519 ? 76.713 6.466 20.714 1.00 49.09 519 ARG A O 1
ATOM 4060 N N . GLY A 1 520 ? 77.293 4.579 19.666 1.00 49.91 520 GLY A N 1
ATOM 4061 C CA . GLY A 1 520 ? 77.403 3.738 20.874 1.00 49.91 520 GLY A CA 1
ATOM 4062 C C . GLY A 1 520 ? 78.729 3.790 21.655 1.00 49.91 520 GLY A C 1
ATOM 4063 O O . GLY A 1 520 ? 78.868 3.102 22.675 1.00 49.91 520 GLY A O 1
ATOM 4064 N N . VAL A 1 521 ? 79.722 4.566 21.199 1.00 49.31 521 VAL A N 1
ATOM 4065 C CA . VAL A 1 521 ? 81.093 4.544 21.762 1.00 49.31 521 VAL A CA 1
ATOM 4066 C C . VAL A 1 521 ? 81.491 5.851 22.472 1.00 49.31 521 VAL A C 1
ATOM 4068 O O . VAL A 1 521 ? 82.390 5.833 23.308 1.00 49.31 521 VAL A O 1
ATOM 4071 N N . ALA A 1 522 ? 80.780 6.965 22.264 1.00 46.97 522 ALA A N 1
ATOM 4072 C CA . ALA A 1 522 ? 81.138 8.258 22.870 1.00 46.97 522 ALA A CA 1
ATOM 4073 C C . ALA A 1 522 ? 80.624 8.478 24.315 1.00 46.97 522 ALA A C 1
ATOM 4075 O O . ALA A 1 522 ? 81.087 9.391 24.992 1.00 46.97 522 ALA A O 1
ATOM 4076 N N . GLU A 1 523 ? 79.717 7.641 24.833 1.00 48.41 523 GLU A N 1
ATOM 4077 C CA . GLU A 1 523 ? 79.031 7.897 26.118 1.00 48.41 523 GLU A CA 1
ATOM 4078 C C . GLU A 1 523 ? 79.611 7.153 27.338 1.00 48.41 523 GLU A C 1
ATOM 4080 O O . GLU A 1 523 ? 79.083 7.261 28.443 1.00 48.41 523 GLU A O 1
ATOM 4085 N N . ARG A 1 524 ? 80.728 6.423 27.201 1.00 49.72 524 ARG A N 1
ATOM 4086 C CA . ARG A 1 524 ? 81.246 5.558 28.285 1.00 49.72 524 ARG A CA 1
ATOM 4087 C C . ARG A 1 524 ? 82.422 6.090 29.119 1.00 49.72 524 ARG A C 1
ATOM 4089 O O . ARG A 1 524 ? 82.938 5.343 29.943 1.00 49.72 524 ARG A O 1
ATOM 4096 N N . CYS A 1 525 ? 82.803 7.370 29.022 1.00 48.34 525 CYS A N 1
ATOM 4097 C CA . CYS A 1 525 ? 83.941 7.910 29.803 1.00 48.34 525 CYS A CA 1
ATOM 4098 C C . CYS A 1 525 ? 83.693 9.222 30.579 1.00 48.34 525 CYS A C 1
ATOM 4100 O O . CYS A 1 525 ? 84.650 9.895 30.948 1.00 48.34 525 CYS A O 1
ATOM 4102 N N . GLY A 1 526 ? 82.440 9.576 30.886 1.00 48.56 526 GLY A N 1
ATOM 4103 C CA . GLY A 1 526 ? 82.100 10.775 31.680 1.00 48.56 526 GLY A CA 1
ATOM 4104 C C . GLY A 1 526 ? 81.397 10.508 33.017 1.00 48.56 526 GLY A C 1
ATOM 4105 O O . GLY A 1 526 ? 80.844 11.431 33.609 1.00 48.56 526 GLY A O 1
ATOM 4106 N N . ALA A 1 527 ? 81.357 9.260 33.487 1.00 51.56 527 ALA A N 1
ATOM 4107 C CA . ALA A 1 527 ? 80.570 8.856 34.650 1.00 51.56 527 ALA A CA 1
ATOM 4108 C C . ALA A 1 527 ? 81.464 8.599 35.869 1.00 51.56 527 ALA A C 1
ATOM 4110 O O . ALA A 1 527 ? 81.977 7.496 36.013 1.00 51.56 527 ALA A O 1
ATOM 4111 N N . GLN A 1 528 ? 81.633 9.609 36.735 1.00 50.50 528 GLN A N 1
ATOM 4112 C CA . GLN A 1 528 ? 81.723 9.401 38.198 1.00 50.50 528 GLN A CA 1
ATOM 4113 C C . GLN A 1 528 ? 81.820 10.689 39.037 1.00 50.50 528 GLN A C 1
ATOM 4115 O O . GLN A 1 528 ? 81.552 10.627 40.231 1.00 50.50 528 GLN A O 1
ATOM 4120 N N . ALA A 1 529 ? 82.109 11.860 38.454 1.00 50.56 529 ALA A N 1
ATOM 4121 C CA . ALA A 1 529 ? 82.152 13.127 39.207 1.00 50.56 529 ALA A CA 1
ATOM 4122 C C . ALA A 1 529 ? 80.884 14.000 39.066 1.00 50.56 529 ALA A C 1
ATOM 4124 O O . ALA A 1 529 ? 80.663 14.887 39.882 1.00 50.56 529 ALA A O 1
ATOM 4125 N N . SER A 1 530 ? 80.009 13.713 38.094 1.00 49.12 530 SER A N 1
ATOM 4126 C CA . SER A 1 530 ? 78.704 14.372 37.910 1.00 49.12 530 SER A CA 1
ATOM 4127 C C . SER A 1 530 ? 77.558 13.685 38.659 1.00 49.12 530 SER A C 1
ATOM 4129 O O . SER A 1 530 ? 76.445 14.192 38.660 1.00 49.12 530 SER A O 1
ATOM 4131 N N . MET A 1 531 ? 77.795 12.546 39.323 1.00 52.28 531 MET A N 1
ATOM 4132 C CA . MET A 1 531 ? 76.727 11.708 39.884 1.00 52.28 531 MET A CA 1
ATOM 4133 C C . MET A 1 531 ? 75.910 12.360 41.009 1.00 52.28 531 MET A C 1
ATOM 4135 O O . MET A 1 531 ? 74.766 11.964 41.207 1.00 52.28 531 MET A O 1
ATOM 4139 N N . HIS A 1 532 ? 76.443 13.355 41.725 1.00 52.78 532 HIS A N 1
ATOM 4140 C CA . HIS A 1 532 ? 75.707 14.006 42.817 1.00 52.78 532 HIS A CA 1
ATOM 4141 C C . HIS A 1 532 ? 74.967 15.287 42.391 1.00 52.78 532 HIS A C 1
ATOM 4143 O O . HIS A 1 532 ? 73.833 15.478 42.824 1.00 52.78 532 HIS A O 1
ATOM 4149 N N . GLU A 1 533 ? 75.503 16.094 41.468 1.00 52.16 533 GLU A N 1
ATOM 4150 C CA . GLU A 1 533 ? 74.740 17.187 40.830 1.00 52.16 533 GLU A CA 1
ATOM 4151 C C . GLU A 1 533 ? 73.712 16.655 39.820 1.00 52.16 533 GLU A C 1
ATOM 4153 O O . GLU A 1 533 ? 72.585 17.143 39.770 1.00 52.16 533 GLU A O 1
ATOM 4158 N N . ALA A 1 534 ? 74.032 15.577 39.096 1.00 55.09 534 ALA A N 1
ATOM 4159 C CA . ALA A 1 534 ? 73.076 14.884 38.238 1.00 55.09 534 ALA A CA 1
ATOM 4160 C C . ALA A 1 534 ? 71.991 14.162 39.041 1.00 55.09 534 ALA A C 1
ATOM 4162 O O . ALA A 1 534 ? 70.906 13.991 38.514 1.00 55.09 534 ALA A O 1
ATOM 4163 N N . ALA A 1 535 ? 72.212 13.761 40.298 1.00 56.72 535 ALA A N 1
ATOM 4164 C CA . ALA A 1 535 ? 71.145 13.179 41.119 1.00 56.72 535 ALA A CA 1
ATOM 4165 C C . ALA A 1 535 ? 70.124 14.234 41.581 1.00 56.72 535 ALA A C 1
ATOM 4167 O O . ALA A 1 535 ? 68.929 13.949 41.578 1.00 56.72 535 ALA A O 1
ATOM 4168 N N . ALA A 1 536 ? 70.570 15.451 41.917 1.00 57.84 536 ALA A N 1
ATOM 4169 C CA . ALA A 1 536 ? 69.680 16.567 42.249 1.00 57.84 536 ALA A CA 1
ATOM 4170 C C . ALA A 1 536 ? 68.964 17.112 40.999 1.00 57.84 536 ALA A C 1
ATOM 4172 O O . ALA A 1 536 ? 67.740 17.207 40.986 1.00 57.84 536 ALA A O 1
ATOM 4173 N N . SER A 1 537 ? 69.701 17.333 39.906 1.00 63.31 537 SER A N 1
ATOM 4174 C CA . SER A 1 537 ? 69.132 17.698 38.602 1.00 63.31 537 SER A CA 1
ATOM 4175 C C . SER A 1 537 ? 68.232 16.596 38.026 1.00 63.31 537 SER A C 1
ATOM 4177 O O . SER A 1 537 ? 67.214 16.902 37.421 1.00 63.31 537 SER A O 1
ATOM 4179 N N . SER A 1 538 ? 68.528 15.312 38.260 1.00 65.31 538 SER A N 1
ATOM 4180 C CA . SER A 1 538 ? 67.655 14.194 37.873 1.00 65.31 538 SER A CA 1
ATOM 4181 C C . SER A 1 538 ? 66.420 14.106 38.760 1.00 65.31 538 SER A C 1
ATOM 4183 O O . SER A 1 538 ? 65.368 13.733 38.256 1.00 65.31 538 SER A O 1
ATOM 4185 N N . ALA A 1 539 ? 66.502 14.452 40.046 1.00 70.06 539 ALA A N 1
ATOM 4186 C CA . ALA A 1 539 ? 65.328 14.522 40.909 1.00 70.06 539 ALA A CA 1
ATOM 4187 C C . ALA A 1 539 ? 64.399 15.672 40.491 1.00 70.06 539 ALA A C 1
ATOM 4189 O O . ALA A 1 539 ? 63.198 15.451 40.364 1.00 70.06 539 ALA A O 1
ATOM 4190 N N . GLU A 1 540 ? 64.944 16.853 40.188 1.00 74.75 540 GLU A N 1
ATOM 4191 C CA . GLU A 1 540 ? 64.182 17.990 39.655 1.00 74.75 540 GLU A CA 1
ATOM 4192 C C . GLU A 1 540 ? 63.648 17.716 38.243 1.00 74.75 540 GLU A C 1
ATOM 4194 O O . GLU A 1 540 ? 62.491 18.013 37.959 1.00 74.75 540 GLU A O 1
ATOM 4199 N N . ALA A 1 541 ? 64.429 17.070 37.372 1.00 73.88 541 ALA A N 1
ATOM 4200 C CA . ALA A 1 541 ? 63.975 16.655 36.046 1.00 73.88 541 ALA A CA 1
ATOM 4201 C C . ALA A 1 541 ? 62.875 15.592 36.133 1.00 73.88 541 ALA A C 1
ATOM 4203 O O . ALA A 1 541 ? 61.889 15.696 35.415 1.00 73.88 541 ALA A O 1
ATOM 4204 N N . ARG A 1 542 ? 62.981 14.624 37.053 1.00 78.00 542 ARG A N 1
ATOM 4205 C CA . ARG A 1 542 ? 61.923 13.634 37.311 1.00 78.00 542 ARG A CA 1
ATOM 4206 C C . ARG A 1 542 ? 60.679 14.282 37.904 1.00 78.00 542 ARG A C 1
ATOM 4208 O O . ARG A 1 542 ? 59.586 13.872 37.551 1.00 78.00 542 ARG A O 1
ATOM 4215 N N . GLN A 1 543 ? 60.817 15.289 38.766 1.00 78.31 543 GLN A N 1
ATOM 4216 C CA . GLN A 1 543 ? 59.676 16.053 39.281 1.00 78.31 543 GLN A CA 1
ATOM 4217 C C . GLN A 1 543 ? 59.019 16.914 38.193 1.00 78.31 543 GLN A C 1
ATOM 4219 O O . GLN A 1 543 ? 57.796 16.996 38.132 1.00 78.31 543 GLN A O 1
ATOM 4224 N N . ALA A 1 544 ? 59.802 17.525 37.303 1.00 79.56 544 ALA A N 1
ATOM 4225 C CA . ALA A 1 544 ? 59.280 18.253 36.150 1.00 79.56 544 ALA A CA 1
ATOM 4226 C C . ALA A 1 544 ? 58.623 17.308 35.130 1.00 79.56 544 ALA A C 1
ATOM 4228 O O . ALA A 1 544 ? 57.610 17.654 34.527 1.00 79.56 544 ALA A O 1
ATOM 4229 N N . GLU A 1 545 ? 59.167 16.105 34.955 1.00 83.75 545 GLU A N 1
ATOM 4230 C CA . GLU A 1 545 ? 58.621 15.071 34.082 1.00 83.75 545 GLU A CA 1
ATOM 4231 C C . GLU A 1 545 ? 57.330 14.477 34.651 1.00 83.75 545 GLU A C 1
ATOM 4233 O O . GLU A 1 545 ? 56.356 14.364 33.915 1.00 83.75 545 GLU A O 1
ATOM 4238 N N . THR A 1 546 ? 57.251 14.201 35.957 1.00 83.88 546 THR A N 1
ATOM 4239 C CA . THR A 1 546 ? 55.991 13.776 36.583 1.00 83.88 546 THR A CA 1
ATOM 4240 C C . THR A 1 546 ? 54.954 14.893 36.587 1.00 83.88 546 THR A C 1
ATOM 4242 O O . THR A 1 546 ? 53.779 14.616 36.372 1.00 83.88 546 THR A O 1
ATOM 4245 N N . ALA A 1 547 ? 55.353 16.158 36.755 1.00 83.38 547 ALA A N 1
ATOM 4246 C CA . ALA A 1 547 ? 54.443 17.296 36.626 1.00 83.38 547 ALA A CA 1
ATOM 4247 C C . ALA A 1 547 ? 53.897 17.441 35.195 1.00 83.38 547 ALA A C 1
ATOM 4249 O O . ALA A 1 547 ? 52.701 17.675 35.028 1.00 83.38 547 ALA A O 1
ATOM 4250 N N . ARG A 1 548 ? 54.735 17.241 34.168 1.00 86.81 548 ARG A N 1
ATOM 4251 C CA . ARG A 1 548 ? 54.297 17.205 32.762 1.00 86.81 548 ARG A CA 1
ATOM 4252 C C . ARG A 1 548 ? 53.390 16.016 32.481 1.00 86.81 548 ARG A C 1
ATOM 4254 O O . ARG A 1 548 ? 52.321 16.212 31.931 1.00 86.81 548 ARG A O 1
ATOM 4261 N N . GLN A 1 549 ? 53.745 14.819 32.945 1.00 87.75 549 GLN A N 1
ATOM 4262 C CA . GLN A 1 549 ? 52.895 13.633 32.815 1.00 87.75 549 GLN A CA 1
ATOM 4263 C C . GLN A 1 549 ? 51.542 13.823 33.511 1.00 87.75 549 GLN A C 1
ATOM 4265 O O . GLN A 1 549 ? 50.517 13.410 32.977 1.00 87.75 549 GLN A O 1
ATOM 4270 N N . LEU A 1 550 ? 51.510 14.488 34.671 1.00 88.69 550 LEU A N 1
ATOM 4271 C CA . LEU A 1 550 ? 50.264 14.836 35.349 1.00 88.69 550 LEU A CA 1
ATOM 4272 C C . LEU A 1 550 ? 49.452 15.861 34.549 1.00 88.69 550 LEU A C 1
ATOM 4274 O O . LEU A 1 550 ? 48.251 15.660 34.393 1.00 88.69 550 LEU A O 1
ATOM 4278 N N . GLN A 1 551 ? 50.083 16.898 33.990 1.00 90.81 551 GLN A N 1
ATOM 4279 C CA . GLN A 1 551 ? 49.415 17.873 33.119 1.00 90.81 551 GLN A CA 1
ATOM 4280 C C . GLN A 1 551 ? 48.869 17.231 31.838 1.00 90.81 551 GLN A C 1
ATOM 4282 O O . GLN A 1 551 ? 47.705 17.445 31.500 1.00 90.81 551 GLN A O 1
ATOM 4287 N N . ASP A 1 552 ? 49.654 16.379 31.183 1.00 90.81 552 ASP A N 1
ATOM 4288 C CA . ASP A 1 552 ? 49.253 15.644 29.984 1.00 90.81 552 ASP A CA 1
ATOM 4289 C C . ASP A 1 552 ? 48.112 14.675 30.304 1.00 90.81 552 ASP A C 1
ATOM 4291 O O . ASP A 1 552 ? 47.123 14.619 29.576 1.00 90.81 552 ASP A O 1
ATOM 4295 N N . SER A 1 553 ? 48.184 13.972 31.441 1.00 86.88 553 SER A N 1
ATOM 4296 C CA . SER A 1 553 ? 47.093 13.108 31.900 1.00 86.88 553 SER A CA 1
ATOM 4297 C C . SER A 1 553 ? 45.832 13.906 32.248 1.00 86.88 553 SER A C 1
ATOM 4299 O O . SER A 1 553 ? 44.731 13.464 31.930 1.00 86.88 553 SER A O 1
ATOM 4301 N N . SER A 1 554 ? 45.958 15.110 32.825 1.00 92.00 554 SER A N 1
ATOM 4302 C CA . SER A 1 554 ? 44.806 15.979 33.086 1.00 92.00 554 SER A CA 1
ATOM 4303 C C . SER A 1 554 ? 44.184 16.510 31.798 1.00 92.00 554 SER A C 1
ATOM 4305 O O . SER A 1 554 ? 42.965 16.466 31.667 1.00 92.00 554 SER A O 1
ATOM 4307 N N . ALA A 1 555 ? 44.999 16.897 30.812 1.00 91.69 555 ALA A N 1
ATOM 4308 C CA . ALA A 1 555 ? 44.524 17.337 29.506 1.00 91.69 555 ALA A CA 1
ATOM 4309 C C . ALA A 1 555 ? 43.839 16.188 28.747 1.00 91.69 555 ALA A C 1
ATOM 4311 O O . ALA A 1 555 ? 42.794 16.383 28.130 1.00 91.69 555 ALA A O 1
ATOM 4312 N N . GLN A 1 556 ? 44.371 14.966 28.839 1.00 92.25 556 GLN A N 1
ATOM 4313 C CA . GLN A 1 556 ? 43.726 13.769 28.293 1.00 92.25 556 GLN A CA 1
ATOM 4314 C C . GLN A 1 556 ? 42.391 13.473 28.987 1.00 92.25 556 GLN A C 1
ATOM 4316 O O . GLN A 1 556 ? 41.418 13.137 28.314 1.00 92.25 556 GLN A O 1
ATOM 4321 N N . LEU A 1 557 ? 42.310 13.622 30.313 1.00 91.25 557 LEU A N 1
ATOM 4322 C CA . LEU A 1 557 ? 41.056 13.455 31.053 1.00 91.25 557 LEU A CA 1
ATOM 4323 C C . LEU A 1 557 ? 40.023 14.527 30.688 1.00 91.25 557 LEU A C 1
ATOM 4325 O O . LEU A 1 557 ? 38.845 14.199 30.568 1.00 91.25 557 LEU A O 1
ATOM 4329 N N . GLU A 1 558 ? 40.436 15.777 30.476 1.00 92.56 558 GLU A N 1
ATOM 4330 C CA . GLU A 1 558 ? 39.555 16.844 29.985 1.00 92.56 558 GLU A CA 1
ATOM 4331 C C . GLU A 1 558 ? 39.057 16.549 28.567 1.00 92.56 558 GLU A C 1
ATOM 4333 O O . GLU A 1 558 ? 37.850 16.562 28.338 1.00 92.56 558 GLU A O 1
ATOM 4338 N N . GLN A 1 559 ? 39.937 16.139 27.650 1.00 92.94 559 GLN A N 1
ATOM 4339 C CA . GLN A 1 559 ? 39.537 15.719 26.301 1.00 92.94 559 GLN A CA 1
ATOM 4340 C C . GLN A 1 559 ? 38.577 14.523 26.316 1.00 92.94 559 GLN A C 1
ATOM 4342 O O . GLN A 1 559 ? 37.645 14.461 25.513 1.00 92.94 559 GLN A O 1
ATOM 4347 N N . LEU A 1 560 ? 38.785 13.550 27.208 1.00 92.00 560 LEU A N 1
ATOM 4348 C CA . LEU A 1 560 ? 37.873 12.415 27.363 1.00 92.00 560 LEU A CA 1
ATOM 4349 C C . LEU A 1 560 ? 36.521 12.847 27.939 1.00 92.00 560 LEU A C 1
ATOM 4351 O O . LEU A 1 560 ? 35.496 12.336 27.495 1.00 92.00 560 LEU A O 1
ATOM 4355 N N . ARG A 1 561 ? 36.499 13.804 28.874 1.00 94.31 561 ARG A N 1
ATOM 4356 C CA . ARG A 1 561 ? 35.256 14.393 29.396 1.00 94.31 561 ARG A CA 1
ATOM 4357 C C . ARG A 1 561 ? 34.497 15.146 28.311 1.00 94.31 561 ARG A C 1
ATOM 4359 O O . ARG A 1 561 ? 33.309 14.898 28.150 1.00 94.31 561 ARG A O 1
ATOM 4366 N N . GLU A 1 562 ? 35.168 15.974 27.516 1.00 93.88 562 GLU A N 1
ATOM 4367 C CA . GLU A 1 562 ? 34.542 16.680 26.391 1.00 93.88 562 GLU A CA 1
ATOM 4368 C C . GLU A 1 562 ? 33.987 15.707 25.344 1.00 93.88 562 GLU A C 1
ATOM 4370 O O . GLU A 1 562 ? 32.867 15.883 24.862 1.00 93.88 562 GLU A O 1
ATOM 4375 N N . LYS A 1 563 ? 34.726 14.634 25.026 1.00 92.56 563 LYS A N 1
ATOM 4376 C CA . LYS A 1 563 ? 34.242 13.566 24.137 1.00 92.56 563 LYS A CA 1
ATOM 4377 C C . LYS A 1 563 ? 33.021 12.851 24.713 1.00 92.56 563 LYS A C 1
ATOM 4379 O O . LYS A 1 563 ? 32.082 12.591 23.963 1.00 92.56 563 LYS A O 1
ATOM 4384 N N . LEU A 1 564 ? 33.015 12.562 26.014 1.00 93.12 564 LEU A N 1
ATOM 4385 C CA . LEU A 1 564 ? 31.879 11.941 26.693 1.00 93.12 564 LEU A CA 1
ATOM 4386 C C . LEU A 1 564 ? 30.658 12.870 26.689 1.00 93.12 564 LEU A C 1
ATOM 4388 O O . LEU A 1 564 ? 29.566 12.429 26.352 1.00 93.12 564 LEU A O 1
ATOM 4392 N N . GLU A 1 565 ? 30.831 14.157 26.991 1.00 94.19 565 GLU A N 1
ATOM 4393 C CA . GLU A 1 565 ? 29.747 15.144 26.931 1.00 94.19 565 GLU A CA 1
ATOM 4394 C C . GLU A 1 565 ? 29.202 15.304 25.510 1.00 94.19 565 GLU A C 1
ATOM 4396 O O . GLU A 1 565 ? 27.989 15.388 25.311 1.00 94.19 565 GLU A O 1
ATOM 4401 N N . PHE A 1 566 ? 30.076 15.318 24.503 1.00 94.00 566 PHE A N 1
ATOM 4402 C CA . PHE A 1 566 ? 29.664 15.355 23.104 1.00 94.00 566 PHE A CA 1
ATOM 4403 C C . PHE A 1 566 ? 28.867 14.103 22.716 1.00 94.00 566 PHE A C 1
ATOM 4405 O O . PHE A 1 566 ? 27.823 14.220 22.072 1.00 94.00 566 PHE A O 1
ATOM 4412 N N . GLN A 1 567 ? 29.312 12.916 23.142 1.00 91.69 567 GLN A N 1
ATOM 4413 C CA . GLN A 1 567 ? 28.577 11.665 22.938 1.00 91.69 567 GLN A CA 1
ATOM 4414 C C . GLN A 1 567 ? 27.218 11.690 23.642 1.00 91.69 567 GLN A C 1
ATOM 4416 O O . GLN A 1 567 ? 26.213 11.415 22.995 1.00 91.69 567 GLN A O 1
ATOM 4421 N N . GLN A 1 568 ? 27.152 12.134 24.898 1.00 93.25 568 GLN A N 1
ATOM 4422 C CA . GLN A 1 568 ? 25.896 12.271 25.642 1.00 93.25 568 GLN A CA 1
ATOM 4423 C C . GLN A 1 568 ? 24.930 13.258 24.973 1.00 93.25 568 GLN A C 1
ATOM 4425 O O . GLN A 1 568 ? 23.736 12.983 24.878 1.00 93.25 568 GLN A O 1
ATOM 4430 N N . ARG A 1 569 ? 25.423 14.391 24.453 1.00 93.31 569 ARG A N 1
ATOM 4431 C CA . ARG A 1 569 ? 24.596 15.344 23.688 1.00 93.31 569 ARG A CA 1
ATOM 4432 C C . ARG A 1 569 ? 24.100 14.737 22.376 1.00 93.31 569 ARG A C 1
ATOM 4434 O O . ARG A 1 569 ? 22.941 14.943 22.020 1.00 93.31 569 ARG A O 1
ATOM 4441 N N . ARG A 1 570 ? 24.945 13.977 21.668 1.00 93.56 570 ARG A N 1
ATOM 4442 C CA . ARG A 1 570 ? 24.559 13.256 20.443 1.00 93.56 570 ARG A CA 1
ATOM 4443 C C . ARG A 1 570 ? 23.493 12.201 20.747 1.00 93.56 570 ARG A C 1
ATOM 4445 O O . ARG A 1 570 ? 22.492 12.149 20.043 1.00 93.56 570 ARG A O 1
ATOM 4452 N N . GLU A 1 571 ? 23.665 11.408 21.799 1.00 90.06 571 GLU A N 1
ATOM 4453 C CA . GLU A 1 571 ? 22.694 10.397 22.237 1.00 90.06 571 GLU A CA 1
ATOM 4454 C C . GLU A 1 571 ? 21.371 11.024 22.678 1.00 90.06 571 GLU A C 1
ATOM 4456 O O . GLU A 1 571 ? 20.313 10.560 22.258 1.00 90.06 571 GLU A O 1
ATOM 4461 N N . ALA A 1 572 ? 21.410 12.123 23.436 1.00 90.62 572 ALA A N 1
ATOM 4462 C CA . ALA A 1 572 ? 20.212 12.866 23.820 1.00 90.62 572 ALA A CA 1
ATOM 4463 C C . ALA A 1 572 ? 19.456 13.403 22.593 1.00 90.62 572 ALA A C 1
ATOM 4465 O O . ALA A 1 572 ? 18.240 13.242 22.503 1.00 90.62 572 ALA A O 1
ATOM 4466 N N . ALA A 1 573 ? 20.166 13.965 21.609 1.00 91.31 573 ALA A N 1
ATOM 4467 C CA . ALA A 1 573 ? 19.558 14.437 20.366 1.00 91.31 573 ALA A CA 1
ATOM 4468 C C . ALA A 1 573 ? 18.933 13.293 19.545 1.00 91.31 573 ALA A C 1
ATOM 4470 O O . ALA A 1 573 ? 17.850 13.456 18.980 1.00 91.31 573 ALA A O 1
ATOM 4471 N N . LEU A 1 574 ? 19.577 12.121 19.502 1.00 90.25 574 LEU A N 1
ATOM 4472 C CA . LEU A 1 574 ? 19.023 10.930 18.851 1.00 90.25 574 LEU A CA 1
ATOM 4473 C C . LEU A 1 574 ? 17.800 10.383 19.597 1.00 90.25 574 LEU A C 1
ATOM 4475 O O . LEU A 1 574 ? 16.817 10.017 18.956 1.00 90.25 574 LEU A O 1
ATOM 4479 N N . ALA A 1 575 ? 17.822 10.381 20.930 1.00 89.62 575 ALA A N 1
ATOM 4480 C CA . ALA A 1 575 ? 16.688 9.973 21.752 1.00 89.62 575 ALA A CA 1
ATOM 4481 C C . ALA A 1 575 ? 15.489 10.922 21.584 1.00 89.62 575 ALA A C 1
ATOM 4483 O O . ALA A 1 575 ? 14.352 10.463 21.482 1.00 89.62 575 ALA A O 1
ATOM 4484 N N . GLU A 1 576 ? 15.720 12.235 21.498 1.00 89.56 576 GLU A N 1
ATOM 4485 C CA . GLU A 1 576 ? 14.671 13.205 21.158 1.00 89.56 576 GLU A CA 1
ATOM 4486 C C . GLU A 1 576 ? 14.126 12.998 19.742 1.00 89.56 576 GLU A C 1
ATOM 4488 O O . GLU A 1 576 ? 12.913 13.067 19.541 1.00 89.56 576 GLU A O 1
ATOM 4493 N N . GLY A 1 577 ? 14.996 12.712 18.768 1.00 90.62 577 GLY A N 1
ATOM 4494 C CA . GLY A 1 577 ? 14.592 12.354 17.407 1.00 90.62 577 GLY A CA 1
ATOM 4495 C C . GLY A 1 577 ? 13.670 11.134 17.390 1.00 90.62 577 GLY A C 1
ATOM 4496 O O . GLY A 1 577 ? 12.562 11.211 16.862 1.00 90.62 577 GLY A O 1
ATOM 4497 N N . ALA A 1 578 ? 14.072 10.057 18.068 1.00 87.12 578 ALA A N 1
ATOM 4498 C CA . ALA A 1 578 ? 13.285 8.831 18.187 1.00 87.12 578 ALA A CA 1
ATOM 4499 C C . ALA A 1 578 ? 11.934 9.059 18.890 1.00 87.12 578 ALA A C 1
ATOM 4501 O O . ALA A 1 578 ? 10.925 8.484 18.485 1.00 87.12 578 ALA A O 1
ATOM 4502 N N . ARG A 1 579 ? 11.876 9.933 19.909 1.00 90.69 579 ARG A N 1
ATOM 4503 C CA . ARG A 1 579 ? 10.609 10.317 20.562 1.00 90.69 579 ARG A CA 1
ATOM 4504 C C . ARG A 1 579 ? 9.671 11.044 19.602 1.00 90.69 579 ARG A C 1
ATOM 4506 O O . ARG A 1 579 ? 8.510 10.660 19.506 1.00 90.69 579 ARG A O 1
ATOM 4513 N N . ARG A 1 580 ? 10.174 12.021 18.840 1.00 91.38 580 ARG A N 1
ATOM 4514 C CA . ARG A 1 580 ? 9.374 12.743 17.831 1.00 91.38 580 ARG A CA 1
ATOM 4515 C C . ARG A 1 580 ? 8.872 11.811 16.728 1.00 91.38 580 ARG A C 1
ATOM 4517 O O . ARG A 1 580 ? 7.748 11.960 16.258 1.00 91.38 580 ARG A O 1
ATOM 4524 N N . GLU A 1 581 ? 9.684 10.848 16.302 1.00 88.12 581 GLU A N 1
ATOM 4525 C CA . GLU A 1 581 ? 9.270 9.836 15.324 1.00 88.12 581 GLU A CA 1
ATOM 4526 C C . GLU A 1 581 ? 8.219 8.880 15.894 1.00 88.12 581 GLU A C 1
ATOM 4528 O O . GLU A 1 581 ? 7.247 8.564 15.207 1.00 88.12 581 GLU A O 1
ATOM 4533 N N . ALA A 1 582 ? 8.354 8.471 17.158 1.00 87.75 582 ALA A N 1
ATOM 4534 C CA . ALA A 1 582 ? 7.357 7.653 17.842 1.00 87.75 582 ALA A CA 1
ATOM 4535 C C . ALA A 1 582 ? 6.019 8.393 18.014 1.00 87.75 582 ALA A C 1
ATOM 4537 O O . ALA A 1 582 ? 4.970 7.797 17.767 1.00 87.75 582 ALA A O 1
ATOM 4538 N N . GLU A 1 583 ? 6.051 9.681 18.371 1.00 89.56 583 GLU A N 1
ATOM 4539 C CA . GLU A 1 583 ? 4.873 10.558 18.443 1.00 89.56 583 GLU A CA 1
ATOM 4540 C C . GLU A 1 583 ? 4.188 10.671 17.077 1.00 89.56 583 GLU A C 1
ATOM 4542 O O . GLU A 1 583 ? 3.000 10.371 16.963 1.00 89.56 583 GLU A O 1
ATOM 4547 N N . ARG A 1 584 ? 4.941 10.969 16.009 1.00 89.31 584 ARG A N 1
ATOM 4548 C CA . ARG A 1 584 ? 4.409 10.981 14.632 1.00 89.31 584 ARG A CA 1
ATOM 4549 C C . ARG A 1 584 ? 3.825 9.629 14.229 1.00 89.31 584 ARG A C 1
ATOM 4551 O O . ARG A 1 584 ? 2.764 9.569 13.615 1.00 89.31 584 ARG A O 1
ATOM 4558 N N . GLY A 1 585 ? 4.496 8.534 14.579 1.00 89.44 585 GLY A N 1
ATOM 4559 C CA . GLY A 1 585 ? 4.014 7.180 14.317 1.00 89.44 585 GLY A CA 1
ATOM 4560 C C . GLY A 1 585 ? 2.745 6.838 15.101 1.00 89.44 585 GLY A C 1
ATOM 4561 O O . GLY A 1 585 ? 1.930 6.041 14.639 1.00 89.44 585 GLY A O 1
ATOM 4562 N N . TRP A 1 586 ? 2.551 7.416 16.286 1.00 93.62 586 TRP A N 1
ATOM 4563 C CA . TRP A 1 586 ? 1.310 7.294 17.047 1.00 93.62 586 TRP A CA 1
ATOM 4564 C C . TRP A 1 586 ? 0.187 8.131 16.421 1.00 93.62 586 TRP A C 1
ATOM 4566 O O . TRP A 1 586 ? -0.879 7.587 16.147 1.00 93.62 586 TRP A O 1
ATOM 4576 N N . GLU A 1 587 ? 0.449 9.392 16.067 1.00 92.12 587 GLU A N 1
ATOM 4577 C CA . GLU A 1 587 ? -0.516 10.260 15.376 1.00 92.12 587 GLU A CA 1
ATOM 4578 C C . GLU A 1 587 ? -0.989 9.670 14.040 1.00 92.12 587 GLU A C 1
ATOM 4580 O O . GLU A 1 587 ? -2.178 9.714 13.725 1.00 92.12 587 GLU A O 1
ATOM 4585 N N . LEU A 1 588 ? -0.078 9.096 13.248 1.00 89.38 588 LEU A N 1
ATOM 4586 C CA . LEU A 1 588 ? -0.427 8.441 11.986 1.00 89.38 588 LEU A CA 1
ATOM 4587 C C . LEU A 1 588 ? -1.300 7.203 12.207 1.00 89.38 588 LEU A C 1
ATOM 4589 O O . LEU A 1 588 ? -2.248 6.998 11.454 1.00 89.38 588 LEU A O 1
ATOM 4593 N N . ARG A 1 589 ? -1.021 6.407 13.245 1.00 90.50 589 ARG A N 1
ATOM 4594 C CA . ARG A 1 589 ? -1.855 5.250 13.605 1.00 90.50 589 ARG A CA 1
ATOM 4595 C C . ARG A 1 589 ? -3.243 5.670 14.073 1.00 90.50 589 ARG A C 1
ATOM 4597 O O . ARG A 1 589 ? -4.215 5.041 13.676 1.00 90.50 589 ARG A O 1
ATOM 4604 N N . GLU A 1 590 ? -3.348 6.750 14.839 1.00 93.12 590 GLU A N 1
ATOM 4605 C CA . GLU A 1 590 ? -4.640 7.274 15.285 1.00 93.12 590 GLU A CA 1
ATOM 4606 C C . GLU A 1 590 ? -5.461 7.839 14.115 1.00 93.12 590 GLU A C 1
ATOM 4608 O O . GLU A 1 590 ? -6.666 7.597 14.006 1.00 93.12 590 GLU A O 1
ATOM 4613 N N . ARG A 1 591 ? -4.803 8.528 13.172 1.00 89.88 591 ARG A N 1
ATOM 4614 C CA . ARG A 1 591 ? -5.438 8.977 11.922 1.00 89.88 591 ARG A CA 1
ATOM 4615 C C . ARG A 1 591 ? -5.907 7.806 11.064 1.00 89.88 591 ARG A C 1
ATOM 4617 O O . ARG A 1 591 ? -7.001 7.891 10.513 1.00 89.88 591 ARG A O 1
ATOM 4624 N N . LEU A 1 592 ? -5.107 6.743 10.962 1.00 91.12 592 LEU A N 1
ATOM 4625 C CA . LEU A 1 592 ? -5.474 5.524 10.240 1.00 91.12 592 LEU A CA 1
ATOM 4626 C C . LEU A 1 592 ? -6.693 4.863 10.890 1.00 91.12 592 LEU A C 1
ATOM 4628 O O . LEU A 1 592 ? -7.690 4.647 10.217 1.00 91.12 592 LEU A O 1
ATOM 4632 N N . ARG A 1 593 ? -6.670 4.681 12.214 1.00 94.25 593 ARG A N 1
ATOM 4633 C CA . ARG A 1 593 ? -7.797 4.135 12.978 1.00 94.25 593 ARG A CA 1
ATOM 4634 C C . ARG A 1 593 ? -9.077 4.948 12.780 1.00 94.25 593 ARG A C 1
ATOM 4636 O O . ARG A 1 593 ? -10.134 4.387 12.528 1.00 94.25 593 ARG A O 1
ATOM 4643 N N . THR A 1 594 ? -8.978 6.277 12.828 1.00 91.19 594 THR A N 1
ATOM 4644 C CA . THR A 1 594 ? -10.127 7.161 12.574 1.00 91.19 594 THR A CA 1
ATOM 4645 C C . THR A 1 594 ? -10.640 7.026 11.134 1.00 91.19 594 THR A C 1
ATOM 4647 O O . THR A 1 594 ? -11.832 7.189 10.879 1.00 91.19 594 THR A O 1
ATOM 4650 N N . ALA A 1 595 ? -9.751 6.781 10.167 1.00 87.06 595 ALA A N 1
ATOM 4651 C CA . ALA A 1 595 ? -10.134 6.534 8.782 1.00 87.06 595 ALA A CA 1
ATOM 4652 C C . ALA A 1 595 ? -10.829 5.172 8.626 1.00 87.06 595 ALA A C 1
ATOM 4654 O O . ALA A 1 595 ? -11.860 5.127 7.960 1.00 87.06 595 ALA A O 1
ATOM 4655 N N . ASP A 1 596 ? -10.337 4.127 9.293 1.00 89.69 596 ASP A N 1
ATOM 4656 C CA . ASP A 1 596 ? -10.939 2.787 9.306 1.00 89.69 596 ASP A CA 1
ATOM 4657 C C . ASP A 1 596 ? -12.335 2.804 9.954 1.00 89.69 596 ASP A C 1
ATOM 4659 O O . ASP A 1 596 ? -13.305 2.306 9.393 1.00 89.69 596 ASP A O 1
ATOM 4663 N N . GLU A 1 597 ? -12.500 3.494 11.085 1.00 92.19 597 GLU A N 1
ATOM 4664 C CA . GLU A 1 597 ? -13.818 3.667 11.717 1.00 92.19 597 GLU A CA 1
ATOM 4665 C C . GLU A 1 597 ? -14.801 4.414 10.790 1.00 92.19 597 GLU A C 1
ATOM 4667 O O . GLU A 1 597 ? -16.005 4.138 10.767 1.00 92.19 597 GLU A O 1
ATOM 4672 N N . ARG A 1 598 ? -14.303 5.353 9.971 1.00 88.81 598 ARG A N 1
ATOM 4673 C CA . ARG A 1 598 ? -15.120 6.056 8.969 1.00 88.81 598 ARG A CA 1
ATOM 4674 C C . ARG A 1 598 ? -15.482 5.161 7.790 1.00 88.81 598 ARG A C 1
ATOM 4676 O O . ARG A 1 598 ? -16.610 5.276 7.309 1.00 88.81 598 ARG A O 1
ATOM 4683 N N . THR A 1 599 ? -14.573 4.319 7.303 1.00 88.81 599 THR A N 1
ATOM 4684 C CA . THR A 1 599 ? -14.870 3.388 6.205 1.00 88.81 599 THR A CA 1
ATOM 4685 C C . THR A 1 599 ? -15.861 2.327 6.663 1.00 88.81 599 THR A C 1
ATOM 4687 O O . THR A 1 599 ? -16.875 2.155 5.993 1.00 88.81 599 THR A O 1
ATOM 4690 N N . GLU A 1 600 ? -15.681 1.736 7.846 1.00 90.62 600 GLU A N 1
ATOM 4691 C CA . GLU A 1 600 ? -16.642 0.797 8.440 1.00 90.62 600 GLU A CA 1
ATOM 4692 C C . GLU A 1 600 ? -18.037 1.428 8.594 1.00 90.62 600 GLU A C 1
ATOM 4694 O O . GLU A 1 600 ? -19.052 0.834 8.216 1.00 90.62 600 GLU A O 1
ATOM 4699 N N . ALA A 1 601 ? -18.110 2.675 9.074 1.00 90.38 601 ALA A N 1
ATOM 4700 C CA . ALA A 1 601 ? -19.376 3.399 9.179 1.00 90.38 601 ALA A CA 1
ATOM 4701 C C . ALA A 1 601 ? -20.024 3.681 7.809 1.00 90.38 601 ALA A C 1
ATOM 4703 O O . ALA A 1 601 ? -21.254 3.729 7.703 1.00 90.38 601 ALA A O 1
ATOM 4704 N N . LEU A 1 602 ? -19.229 3.898 6.757 1.00 88.56 602 LEU A N 1
ATOM 4705 C CA . LEU A 1 602 ? -19.728 4.075 5.392 1.00 88.56 602 LEU A CA 1
ATOM 4706 C C . LEU A 1 602 ? -20.193 2.750 4.778 1.00 88.56 602 LEU A C 1
ATOM 4708 O O . LEU A 1 602 ? -21.248 2.732 4.147 1.00 88.56 602 LEU A O 1
ATOM 4712 N N . GLU A 1 603 ? -19.479 1.651 5.009 1.00 92.06 603 GLU A N 1
ATOM 4713 C CA . GLU A 1 603 ? -19.874 0.311 4.562 1.00 92.06 603 GLU A CA 1
ATOM 4714 C C . GLU A 1 603 ? -21.187 -0.139 5.204 1.00 92.06 603 GLU A C 1
ATOM 4716 O O . GLU A 1 603 ? -22.075 -0.652 4.521 1.00 92.06 603 GLU A O 1
ATOM 4721 N N . LEU A 1 604 ? -21.352 0.096 6.508 1.00 93.44 604 LEU A N 1
ATOM 4722 C CA . LEU A 1 604 ? -22.586 -0.245 7.211 1.00 93.44 604 LEU A CA 1
ATOM 4723 C C . LEU A 1 604 ? -23.779 0.540 6.646 1.00 93.44 604 LEU A C 1
ATOM 4725 O O . LEU A 1 604 ? -24.840 -0.029 6.393 1.00 93.44 604 LEU A O 1
ATOM 4729 N N . ARG A 1 605 ? -23.571 1.826 6.339 1.00 88.75 605 ARG A N 1
ATOM 4730 C CA . ARG A 1 605 ? -24.575 2.669 5.675 1.00 88.75 605 ARG A CA 1
ATOM 4731 C C . ARG A 1 605 ? -24.878 2.217 4.245 1.00 88.75 605 ARG A C 1
ATOM 4733 O O . ARG A 1 605 ? -26.040 2.257 3.850 1.00 88.75 605 ARG A O 1
ATOM 4740 N N . ALA A 1 606 ? -23.879 1.776 3.480 1.00 88.69 606 ALA A N 1
ATOM 4741 C CA . ALA A 1 606 ? -24.089 1.232 2.138 1.00 88.69 606 ALA A CA 1
ATOM 4742 C C . ALA A 1 606 ? -24.975 -0.024 2.182 1.00 88.69 606 ALA A C 1
ATOM 4744 O O . ALA A 1 606 ? -25.962 -0.097 1.452 1.00 88.69 606 ALA A O 1
ATOM 4745 N N . ARG A 1 607 ? -24.712 -0.944 3.120 1.00 92.06 607 ARG A N 1
ATOM 4746 C CA . ARG A 1 607 ? -25.547 -2.141 3.337 1.00 92.06 607 ARG A CA 1
ATOM 4747 C C . ARG A 1 607 ? -26.987 -1.790 3.714 1.00 92.06 607 ARG A C 1
ATOM 4749 O O . ARG A 1 607 ? -27.925 -2.451 3.272 1.00 92.06 607 ARG A O 1
ATOM 4756 N N . ASP A 1 608 ? -27.191 -0.754 4.522 1.00 93.31 608 ASP A N 1
ATOM 4757 C CA . ASP A 1 608 ? -28.540 -0.311 4.887 1.00 93.31 608 ASP A CA 1
ATOM 4758 C C . ASP A 1 608 ? -29.297 0.312 3.702 1.00 93.31 608 ASP A C 1
ATOM 4760 O O . ASP A 1 608 ? -30.501 0.072 3.552 1.00 93.31 608 ASP A O 1
ATOM 4764 N N . LEU A 1 609 ? -28.602 1.046 2.824 1.00 88.50 609 LEU A N 1
ATOM 4765 C CA . LEU A 1 609 ? -29.168 1.567 1.575 1.00 88.50 609 LEU A CA 1
ATOM 4766 C C . LEU A 1 609 ? -29.498 0.449 0.580 1.00 88.50 609 LEU A C 1
ATOM 4768 O O . LEU A 1 609 ? -30.571 0.474 -0.018 1.00 88.50 609 LEU A O 1
ATOM 4772 N N . GLU A 1 610 ? -28.640 -0.561 0.447 1.00 92.06 610 GLU A N 1
ATOM 4773 C CA . GLU A 1 610 ? -28.920 -1.752 -0.366 1.00 92.06 610 GLU A CA 1
ATOM 4774 C C . GLU A 1 610 ? -30.188 -2.462 0.120 1.00 92.06 610 GLU A C 1
ATOM 4776 O O . GLU A 1 610 ? -31.113 -2.690 -0.662 1.00 92.06 610 GLU A O 1
ATOM 4781 N N . ARG A 1 611 ? -30.315 -2.695 1.432 1.00 96.12 611 ARG A N 1
ATOM 4782 C CA . ARG A 1 611 ? -31.535 -3.264 2.035 1.00 96.12 611 ARG A CA 1
ATOM 4783 C C . ARG A 1 611 ? -32.764 -2.373 1.838 1.00 96.12 611 ARG A C 1
ATOM 4785 O O . ARG A 1 611 ? -33.890 -2.867 1.757 1.00 96.12 611 ARG A O 1
ATOM 4792 N N . ALA A 1 612 ? -32.605 -1.050 1.823 1.00 90.88 612 ALA A N 1
ATOM 4793 C CA . ALA A 1 612 ? -33.698 -0.125 1.523 1.00 90.88 612 ALA A CA 1
ATOM 4794 C C . ALA A 1 612 ? -34.126 -0.211 0.047 1.00 90.88 612 ALA A C 1
ATOM 4796 O O . ALA A 1 612 ? -35.324 -0.270 -0.234 1.00 90.88 612 ALA A O 1
ATOM 4797 N N . LEU A 1 613 ? -33.170 -0.306 -0.881 1.00 91.56 613 LEU A N 1
ATOM 4798 C CA . LEU A 1 613 ? -33.428 -0.505 -2.308 1.00 91.56 613 LEU A CA 1
ATOM 4799 C C . LEU A 1 613 ? -34.102 -1.850 -2.588 1.00 91.56 613 LEU A C 1
ATOM 4801 O O . LEU A 1 613 ? -35.054 -1.900 -3.363 1.00 91.56 613 LEU A O 1
ATOM 4805 N N . GLU A 1 614 ? -33.674 -2.929 -1.935 1.00 95.19 614 GLU A N 1
ATOM 4806 C CA . GLU A 1 614 ? -34.324 -4.240 -2.041 1.00 95.19 614 GLU A CA 1
ATOM 4807 C C . GLU A 1 614 ? -35.782 -4.195 -1.573 1.00 95.19 614 GLU A C 1
ATOM 4809 O O . GLU A 1 614 ? -36.671 -4.704 -2.262 1.00 95.19 614 GLU A O 1
ATOM 4814 N N . ARG A 1 615 ? -36.054 -3.520 -0.447 1.00 95.75 615 ARG A N 1
ATOM 4815 C CA . ARG A 1 615 ? -37.425 -3.293 0.036 1.00 95.75 615 ARG A CA 1
ATOM 4816 C C . ARG A 1 615 ? -38.250 -2.469 -0.952 1.00 95.75 615 ARG A C 1
ATOM 4818 O O . ARG A 1 615 ? -39.396 -2.826 -1.211 1.00 95.75 615 ARG A O 1
ATOM 4825 N N . SER A 1 616 ? -37.674 -1.416 -1.533 1.00 92.00 616 SER A N 1
ATOM 4826 C CA . SER A 1 616 ? -38.336 -0.594 -2.555 1.00 92.00 616 SER A CA 1
ATOM 4827 C C . SER A 1 616 ? -38.691 -1.412 -3.803 1.00 92.00 616 SER A C 1
ATOM 4829 O O . SER A 1 616 ? -39.845 -1.426 -4.224 1.00 92.00 616 SER A O 1
ATOM 4831 N N . ARG A 1 617 ? -37.744 -2.203 -4.325 1.00 93.69 617 ARG A N 1
ATOM 4832 C CA . ARG A 1 617 ? -37.966 -3.108 -5.468 1.00 93.69 617 ARG A CA 1
ATOM 4833 C C . ARG A 1 617 ? -39.050 -4.148 -5.186 1.00 93.69 617 ARG A C 1
ATOM 4835 O O . ARG A 1 617 ? -39.817 -4.503 -6.078 1.00 93.69 617 ARG A O 1
ATOM 4842 N N . LEU A 1 618 ? -39.127 -4.655 -3.956 1.00 96.38 618 LEU A N 1
ATOM 4843 C CA . LEU A 1 618 ? -40.177 -5.592 -3.559 1.00 96.38 618 LEU A CA 1
ATOM 4844 C C . LEU A 1 618 ? -41.557 -4.918 -3.537 1.00 96.38 618 LEU A C 1
ATOM 4846 O O . LEU A 1 618 ? -42.521 -5.497 -4.036 1.00 96.38 618 LEU A O 1
ATOM 4850 N N . LEU A 1 619 ? -41.650 -3.689 -3.022 1.00 94.69 619 LEU A N 1
ATOM 4851 C CA . LEU A 1 619 ? -42.885 -2.900 -3.054 1.00 94.69 619 LEU A CA 1
ATOM 4852 C C . LEU A 1 619 ? -43.305 -2.543 -4.486 1.00 94.69 619 LEU A C 1
ATOM 4854 O O . LEU A 1 619 ? -44.489 -2.605 -4.808 1.00 94.69 619 LEU A O 1
ATOM 4858 N N . GLU A 1 620 ? -42.349 -2.228 -5.359 1.00 92.38 620 GLU A N 1
ATOM 4859 C CA . GLU A 1 620 ? -42.597 -1.979 -6.780 1.00 92.38 620 GLU A CA 1
ATOM 4860 C C . GLU A 1 620 ? -43.170 -3.221 -7.478 1.00 92.38 620 GLU A C 1
ATOM 4862 O O . GLU A 1 620 ? -44.188 -3.128 -8.165 1.00 92.38 620 GLU A O 1
ATOM 4867 N N . ARG A 1 621 ? -42.594 -4.409 -7.236 1.00 94.38 621 ARG A N 1
ATOM 4868 C CA . ARG A 1 621 ? -43.135 -5.679 -7.754 1.00 94.38 621 ARG A CA 1
ATOM 4869 C C . ARG A 1 621 ? -44.567 -5.922 -7.281 1.00 94.38 621 ARG A C 1
ATOM 4871 O O . ARG A 1 621 ? -45.426 -6.217 -8.106 1.00 94.38 621 ARG A O 1
ATOM 4878 N N . GLN A 1 622 ? -44.852 -5.711 -5.996 1.00 95.38 622 GLN A N 1
ATOM 4879 C CA . GLN A 1 622 ? -46.214 -5.832 -5.459 1.00 95.38 622 GLN A CA 1
ATOM 4880 C C . GLN A 1 622 ? -47.187 -4.822 -6.088 1.00 95.38 622 GLN A C 1
ATOM 4882 O O . GLN A 1 622 ? -48.353 -5.141 -6.324 1.00 95.38 622 GLN A O 1
ATOM 4887 N N . ALA A 1 623 ? -46.734 -3.597 -6.365 1.00 91.50 623 ALA A N 1
ATOM 4888 C CA . ALA A 1 623 ? -47.547 -2.592 -7.041 1.00 91.50 623 ALA A CA 1
ATOM 4889 C C . ALA A 1 623 ? -47.855 -2.996 -8.492 1.00 91.50 623 ALA A C 1
ATOM 4891 O O . ALA A 1 623 ? -48.993 -2.840 -8.939 1.00 91.50 623 ALA A O 1
ATOM 4892 N N . LEU A 1 624 ? -46.877 -3.561 -9.206 1.00 93.00 624 LEU A N 1
ATOM 4893 C CA . LEU A 1 624 ? -47.059 -4.084 -10.561 1.00 93.00 624 LEU A CA 1
ATOM 4894 C C . LEU A 1 624 ? -48.012 -5.284 -10.590 1.00 93.00 624 LEU A C 1
ATOM 4896 O O . LEU A 1 624 ? -48.896 -5.320 -11.445 1.00 93.00 624 LEU A O 1
ATOM 4900 N N . GLU A 1 625 ? -47.888 -6.220 -9.648 1.00 96.12 625 GLU A N 1
ATOM 4901 C CA . GLU A 1 625 ? -48.804 -7.359 -9.496 1.00 96.12 625 GLU A CA 1
ATOM 4902 C C . GLU A 1 625 ? -50.242 -6.880 -9.260 1.00 96.12 625 GLU A C 1
ATOM 4904 O O . GLU A 1 625 ? -51.146 -7.244 -10.012 1.00 96.12 625 GLU A O 1
ATOM 4909 N N . ARG A 1 626 ? -50.457 -5.954 -8.315 1.00 94.19 626 ARG A N 1
ATOM 4910 C CA . ARG A 1 626 ? -51.785 -5.356 -8.082 1.00 94.19 626 ARG A CA 1
ATOM 4911 C C . ARG A 1 626 ? -52.317 -4.609 -9.301 1.00 94.19 626 ARG A C 1
ATOM 4913 O O . ARG A 1 626 ? -53.507 -4.675 -9.599 1.00 94.19 626 ARG A O 1
ATOM 4920 N N . ALA A 1 627 ? -51.462 -3.890 -10.027 1.00 91.81 627 ALA A N 1
ATOM 4921 C CA . ALA A 1 627 ? -51.867 -3.215 -11.256 1.00 91.81 627 ALA A CA 1
ATOM 4922 C C . ALA A 1 627 ? -52.280 -4.220 -12.345 1.00 91.81 627 ALA A C 1
ATOM 4924 O O . ALA A 1 627 ? -53.230 -3.960 -13.087 1.00 91.81 627 ALA A O 1
ATOM 4925 N N . GLN A 1 628 ? -51.608 -5.371 -12.437 1.00 95.38 628 GLN A N 1
ATOM 4926 C CA . GLN A 1 628 ? -52.004 -6.464 -13.324 1.00 95.38 628 GLN A CA 1
ATOM 4927 C C . GLN A 1 628 ? -53.333 -7.088 -12.890 1.00 95.38 628 GLN A C 1
ATOM 4929 O O . GLN A 1 628 ? -54.207 -7.232 -13.738 1.00 95.38 628 GLN A O 1
ATOM 4934 N N . GLU A 1 629 ? -53.538 -7.372 -11.601 1.00 94.31 629 GLU A N 1
ATOM 4935 C CA . GLU A 1 629 ? -54.816 -7.860 -11.052 1.00 94.31 629 GLU A CA 1
ATOM 4936 C C . GLU A 1 629 ? -55.981 -6.892 -11.330 1.00 94.31 629 GLU A C 1
ATOM 4938 O O . GLU A 1 629 ? -57.088 -7.291 -11.700 1.00 94.31 629 GLU A O 1
ATOM 4943 N N . LEU A 1 630 ? -55.742 -5.584 -11.206 1.00 94.00 630 LEU A N 1
ATOM 4944 C CA . LEU A 1 630 ? -56.734 -4.566 -11.552 1.00 94.00 630 LEU A CA 1
ATOM 4945 C C . LEU A 1 630 ? -56.999 -4.517 -13.060 1.00 94.00 630 LEU A C 1
ATOM 4947 O O . LEU A 1 630 ? -58.144 -4.384 -13.483 1.00 94.00 630 LEU A O 1
ATOM 4951 N N . ARG A 1 631 ? -55.970 -4.669 -13.898 1.00 92.62 631 ARG A N 1
ATOM 4952 C CA . ARG A 1 631 ? -56.152 -4.755 -15.355 1.00 92.62 631 ARG A CA 1
ATOM 4953 C C . ARG A 1 631 ? -56.928 -6.003 -15.762 1.00 92.62 631 ARG A C 1
ATOM 4955 O O . ARG A 1 631 ? -57.808 -5.889 -16.610 1.00 92.62 631 ARG A O 1
ATOM 4962 N N . THR A 1 632 ? -56.633 -7.163 -15.177 1.00 92.56 632 THR A N 1
ATOM 4963 C CA . THR A 1 632 ? -57.343 -8.413 -15.481 1.00 92.56 632 THR A CA 1
ATOM 4964 C C . THR A 1 632 ? -58.777 -8.364 -14.971 1.00 92.56 632 THR A C 1
ATOM 4966 O O . THR A 1 632 ? -59.684 -8.711 -15.719 1.00 92.56 632 THR A O 1
ATOM 4969 N N . SER A 1 633 ? -59.025 -7.847 -13.765 1.00 91.88 633 SER A N 1
ATOM 4970 C CA . SER A 1 633 ? -60.393 -7.648 -13.265 1.00 91.88 633 SER A CA 1
ATOM 4971 C C . SER A 1 633 ? -61.186 -6.644 -14.108 1.00 91.88 633 SER A C 1
ATOM 4973 O O . SER A 1 633 ? -62.342 -6.910 -14.423 1.00 91.88 633 SER A O 1
ATOM 4975 N N . LEU A 1 634 ? -60.576 -5.543 -14.565 1.00 92.38 634 LEU A N 1
ATOM 4976 C CA . LEU A 1 634 ? -61.212 -4.616 -15.510 1.00 92.38 634 LEU A CA 1
ATOM 4977 C C . LEU A 1 634 ? -61.458 -5.251 -16.885 1.00 92.38 634 LEU A C 1
ATOM 4979 O O . LEU A 1 634 ? -62.480 -4.961 -17.504 1.00 92.38 634 LEU A O 1
ATOM 4983 N N . ALA A 1 635 ? -60.554 -6.101 -17.375 1.00 89.94 635 ALA A N 1
ATOM 4984 C CA . ALA A 1 635 ? -60.751 -6.849 -18.615 1.00 89.94 635 ALA A CA 1
ATOM 4985 C C . ALA A 1 635 ? -61.924 -7.831 -18.482 1.00 89.94 635 ALA A C 1
ATOM 4987 O O . ALA A 1 635 ? -62.825 -7.809 -19.315 1.00 89.94 635 ALA A O 1
ATOM 4988 N N . LEU A 1 636 ? -61.987 -8.588 -17.383 1.00 87.88 636 LEU A N 1
ATOM 4989 C CA . LEU A 1 636 ? -63.111 -9.472 -17.071 1.00 87.88 636 LEU A CA 1
ATOM 4990 C C . LEU A 1 636 ? -64.422 -8.690 -16.925 1.00 87.88 636 LEU A C 1
ATOM 4992 O O . LEU A 1 636 ? -65.438 -9.101 -17.468 1.00 87.88 636 LEU A O 1
ATOM 4996 N N . LEU A 1 637 ? -64.423 -7.527 -16.269 1.00 85.81 637 LEU A N 1
ATOM 4997 C CA . LEU A 1 637 ? -65.608 -6.665 -16.201 1.00 85.81 637 LEU A CA 1
ATOM 4998 C C . LEU A 1 637 ? -66.002 -6.098 -17.574 1.00 85.81 637 LEU A C 1
ATOM 5000 O O . LEU A 1 637 ? -67.181 -5.889 -17.826 1.00 85.81 637 LEU A O 1
ATOM 5004 N N . ARG A 1 638 ? -65.061 -5.866 -18.494 1.00 85.56 638 ARG A N 1
ATOM 5005 C CA . ARG A 1 638 ? -65.389 -5.456 -19.871 1.00 85.56 638 ARG A CA 1
ATOM 5006 C C . ARG A 1 638 ? -65.944 -6.602 -20.714 1.00 85.56 638 ARG A C 1
ATOM 5008 O O . ARG A 1 638 ? -66.827 -6.358 -21.535 1.00 85.56 638 ARG A O 1
ATOM 5015 N N . GLU A 1 639 ? -65.422 -7.812 -20.534 1.00 84.50 639 GLU A N 1
ATOM 5016 C CA . GLU A 1 639 ? -65.838 -9.007 -21.277 1.00 84.50 639 GLU A CA 1
ATOM 5017 C C . GLU A 1 639 ? -67.154 -9.591 -20.746 1.00 84.50 639 GLU A C 1
ATOM 5019 O O . GLU A 1 639 ? -68.014 -9.973 -21.534 1.00 84.50 639 GLU A O 1
ATOM 5024 N N . PHE A 1 640 ? -67.347 -9.595 -19.426 1.00 76.62 640 PHE A N 1
ATOM 5025 C CA . PHE A 1 640 ? -68.483 -10.232 -18.752 1.00 76.62 640 PHE A CA 1
ATOM 5026 C C . PHE A 1 640 ? -69.452 -9.249 -18.080 1.00 76.62 640 PHE A C 1
ATOM 5028 O O . PHE A 1 640 ? -70.555 -9.639 -17.715 1.00 76.62 640 PHE A O 1
ATOM 5035 N N . GLY A 1 641 ? -69.070 -7.981 -17.908 1.00 64.88 641 GLY A N 1
ATOM 5036 C CA . GLY A 1 641 ? -69.896 -6.947 -17.270 1.00 64.88 641 GLY A CA 1
ATOM 5037 C C . GLY A 1 641 ? -70.701 -6.081 -18.239 1.00 64.88 641 GLY A C 1
ATOM 5038 O O . GLY A 1 641 ? -71.305 -5.104 -17.806 1.00 64.88 641 GLY A O 1
ATOM 5039 N N . ARG A 1 642 ? -70.758 -6.413 -19.540 1.00 59.31 642 ARG A N 1
ATOM 5040 C CA . ARG A 1 642 ? -71.819 -5.867 -20.399 1.00 59.31 642 ARG A CA 1
ATOM 5041 C C . ARG A 1 642 ? -73.148 -6.459 -19.929 1.00 59.31 642 ARG A C 1
ATOM 5043 O O . ARG A 1 642 ? -73.408 -7.642 -20.140 1.00 59.31 642 ARG A O 1
ATOM 5050 N N . GLU A 1 643 ? -73.983 -5.633 -19.305 1.00 54.66 643 GLU A N 1
ATOM 5051 C CA . GLU A 1 643 ? -75.323 -5.994 -18.811 1.00 54.66 643 GLU A CA 1
ATOM 5052 C C . GLU A 1 643 ? -76.241 -6.578 -19.913 1.00 54.66 643 GLU A C 1
ATOM 5054 O O . GLU A 1 643 ? -77.215 -7.268 -19.609 1.00 54.66 643 GLU A O 1
ATOM 5059 N N . ASP A 1 644 ? -75.874 -6.427 -21.191 1.00 54.50 644 ASP A N 1
ATOM 5060 C CA . ASP A 1 644 ? -76.517 -7.068 -22.347 1.00 54.50 644 ASP A CA 1
ATOM 5061 C C . ASP A 1 644 ? -76.470 -8.611 -22.312 1.00 54.50 644 ASP A C 1
ATOM 5063 O O . ASP A 1 644 ? -77.306 -9.264 -22.933 1.00 54.50 644 ASP A O 1
ATOM 5067 N N . PHE A 1 645 ? -75.535 -9.228 -21.572 1.00 55.31 645 PHE A N 1
ATOM 5068 C CA . PHE A 1 645 ? -75.495 -10.691 -21.411 1.00 55.31 645 PHE A CA 1
ATOM 5069 C C . PHE A 1 645 ? -76.591 -11.213 -20.460 1.00 55.31 645 PHE A C 1
ATOM 5071 O O . PHE A 1 645 ? -77.037 -12.352 -20.593 1.00 55.31 645 PHE A O 1
ATOM 5078 N N . MET A 1 646 ? -77.070 -10.380 -19.527 1.00 51.56 646 MET A N 1
ATOM 5079 C CA . MET A 1 646 ? -78.172 -10.712 -18.605 1.00 51.56 646 MET A CA 1
ATOM 5080 C C . MET A 1 646 ? -79.535 -10.212 -19.109 1.00 51.56 646 MET A C 1
ATOM 5082 O O . MET A 1 646 ? -80.578 -10.683 -18.650 1.00 51.56 646 MET A O 1
ATOM 5086 N N . HIS A 1 647 ? -79.551 -9.306 -20.088 1.00 49.72 647 HIS A N 1
ATOM 5087 C CA . HIS A 1 647 ? -80.763 -8.845 -20.753 1.00 49.72 647 HIS A CA 1
ATOM 5088 C C . HIS A 1 647 ? -80.851 -9.421 -22.163 1.00 49.72 647 HIS A C 1
ATOM 5090 O O . HIS A 1 647 ? -80.551 -8.757 -23.150 1.00 49.72 647 HIS A O 1
ATOM 5096 N N . GLY A 1 648 ? -81.326 -10.668 -22.248 1.00 44.09 648 GLY A N 1
ATOM 5097 C CA . GLY A 1 648 ? -81.784 -11.273 -23.495 1.00 44.09 648 GLY A CA 1
ATOM 5098 C C . GLY A 1 648 ? -82.831 -10.388 -24.175 1.00 44.09 648 GLY A C 1
ATOM 5099 O O . GLY A 1 648 ? -84.026 -10.477 -23.892 1.00 44.09 648 GLY A O 1
ATOM 5100 N N . ALA A 1 649 ? -82.377 -9.519 -25.074 1.00 41.91 649 ALA A N 1
ATOM 5101 C CA . ALA A 1 649 ? -83.237 -8.710 -25.911 1.00 41.91 649 ALA A CA 1
ATOM 5102 C C . ALA A 1 649 ? -83.778 -9.588 -27.044 1.00 41.91 649 ALA A C 1
ATOM 5104 O O . ALA A 1 649 ? -83.115 -9.886 -28.036 1.00 41.91 649 ALA A O 1
ATOM 5105 N N . VAL A 1 650 ? -85.020 -10.016 -26.838 1.00 43.81 650 VAL A N 1
ATOM 5106 C CA . VAL A 1 650 ? -85.947 -10.531 -27.843 1.00 43.81 650 VAL A CA 1
ATOM 5107 C C . VAL A 1 650 ? -85.882 -9.666 -29.116 1.00 43.81 650 VAL A C 1
ATOM 5109 O O . VAL A 1 650 ? -85.9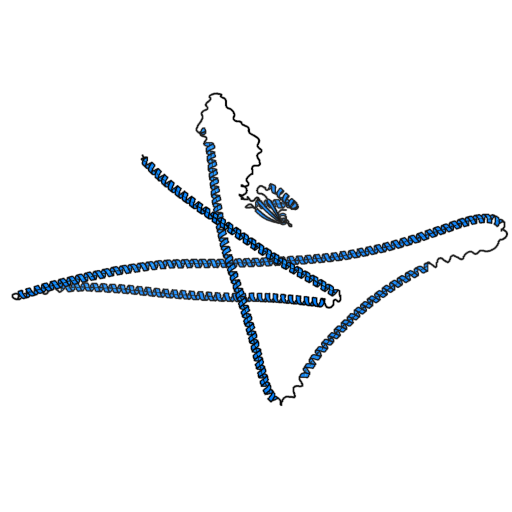91 -8.441 -29.016 1.00 43.81 650 VAL A O 1
ATOM 5112 N N . PRO A 1 651 ? -85.761 -10.269 -30.314 1.00 43.34 651 PRO A N 1
ATOM 5113 C CA . PRO A 1 651 ? -85.726 -9.536 -31.572 1.00 43.34 651 PRO A CA 1
ATOM 5114 C C . PRO A 1 651 ? -87.081 -8.866 -31.819 1.00 43.34 651 PRO A C 1
ATOM 5116 O O . PRO A 1 651 ? -88.093 -9.541 -32.009 1.00 43.34 651 PRO A O 1
ATOM 5119 N N . LYS A 1 652 ? -87.111 -7.530 -31.825 1.00 40.34 652 LYS A N 1
ATOM 5120 C CA . LYS A 1 652 ? -88.259 -6.754 -32.306 1.00 40.34 652 LYS A CA 1
ATOM 5121 C C . LYS A 1 652 ? -87.942 -6.151 -33.668 1.00 40.34 652 LYS A C 1
ATOM 5123 O O . LYS A 1 652 ? -87.213 -5.174 -33.786 1.00 40.34 652 LYS A O 1
ATOM 5128 N N . LEU A 1 653 ? -88.525 -6.785 -34.680 1.00 45.03 653 LEU A N 1
ATOM 5129 C CA . LEU A 1 653 ? -88.881 -6.194 -35.963 1.00 45.03 653 LEU A CA 1
ATOM 5130 C C . LEU A 1 653 ? -89.916 -5.082 -35.741 1.00 45.03 653 LEU A C 1
ATOM 5132 O O . LEU A 1 653 ? -90.980 -5.373 -35.201 1.00 45.03 653 LEU A O 1
ATOM 5136 N N . SER A 1 654 ? -89.606 -3.861 -36.178 1.00 41.03 654 SER A N 1
ATOM 5137 C CA . SER A 1 654 ? -90.538 -2.859 -36.738 1.00 41.03 654 SER A CA 1
ATOM 5138 C C . SER A 1 654 ? -89.747 -1.561 -36.951 1.00 41.03 654 SER A C 1
ATOM 5140 O O . SER A 1 654 ? -89.219 -1.005 -35.993 1.00 41.03 654 SER A O 1
ATOM 5142 N N . GLU A 1 655 ? -89.427 -1.221 -38.196 1.00 41.59 655 GLU A N 1
ATOM 5143 C CA . GLU A 1 655 ? -90.160 -0.240 -39.020 1.00 41.59 655 GLU A CA 1
ATOM 5144 C C . GLU A 1 655 ? -89.582 1.180 -38.895 1.00 41.59 655 GLU A C 1
ATOM 5146 O O . GLU A 1 655 ? -89.703 1.855 -37.879 1.00 41.59 655 GLU A O 1
ATOM 5151 N N . GLU A 1 656 ? -88.897 1.565 -39.973 1.00 46.84 656 GLU A N 1
ATOM 5152 C CA . GLU A 1 656 ? -88.985 2.848 -40.678 1.00 46.84 656 GLU A CA 1
ATOM 5153 C C . GLU A 1 656 ? -89.434 4.088 -39.882 1.00 46.84 656 GLU A C 1
ATOM 5155 O O . GLU A 1 656 ? -90.613 4.257 -39.571 1.00 46.84 656 GLU A O 1
ATOM 5160 N N . LYS A 1 657 ? -88.523 5.064 -39.747 1.00 42.50 657 LYS A N 1
ATOM 5161 C CA . LYS A 1 657 ? -88.803 6.434 -40.200 1.00 42.50 657 LYS A CA 1
ATOM 5162 C C . LYS A 1 657 ? -87.550 7.293 -40.343 1.00 42.50 657 LYS A C 1
ATOM 5164 O O . LYS A 1 657 ? -86.685 7.347 -39.475 1.00 42.50 657 LYS A O 1
ATOM 5169 N N . GLU A 1 658 ? -87.524 7.938 -41.498 1.00 43.31 658 GLU A N 1
ATOM 5170 C CA . GLU A 1 658 ? -86.677 9.035 -41.940 1.00 43.31 658 GLU A CA 1
ATOM 5171 C C . GLU A 1 658 ? -86.696 10.230 -40.971 1.00 43.31 658 GLU A C 1
ATOM 5173 O O . GLU A 1 658 ? -87.738 10.512 -40.389 1.00 43.31 658 GLU A O 1
ATOM 5178 N N . GLU A 1 659 ? -85.568 10.947 -40.868 1.00 43.75 659 GLU A N 1
ATOM 5179 C CA . GLU A 1 659 ? -85.419 12.425 -40.880 1.00 43.75 659 GLU A CA 1
ATOM 5180 C C . GLU A 1 659 ? -83.979 12.772 -40.435 1.00 43.75 659 GLU A C 1
ATOM 5182 O O . GLU A 1 659 ? -83.545 12.436 -39.342 1.00 43.75 659 GLU A O 1
ATOM 5187 N N . LYS A 1 660 ? -83.085 13.167 -41.352 1.00 39.41 660 LYS A N 1
ATOM 5188 C CA . LYS A 1 660 ? -82.825 14.547 -41.819 1.00 39.41 660 LYS A CA 1
ATOM 5189 C C . LYS A 1 660 ? -82.330 15.520 -40.735 1.00 39.41 660 LYS A C 1
ATOM 5191 O O . LYS A 1 660 ? -83.114 16.027 -39.951 1.00 39.41 660 LYS A O 1
ATOM 5196 N N . GLY A 1 661 ? -81.069 15.934 -40.900 1.00 35.75 661 GLY A N 1
ATOM 5197 C CA . GLY A 1 661 ? -80.700 17.357 -40.922 1.00 35.75 661 GLY A CA 1
ATOM 5198 C C . GLY A 1 661 ? -80.131 17.968 -39.639 1.00 35.75 661 GLY A C 1
ATOM 5199 O O . GLY A 1 661 ? -80.872 18.226 -38.701 1.00 35.75 661 GLY A O 1
ATOM 5200 N N . CYS A 1 662 ? -78.819 18.244 -39.660 1.00 36.31 662 CYS A N 1
ATOM 5201 C CA . CYS A 1 662 ? -78.165 19.544 -39.385 1.00 36.31 662 CYS A CA 1
ATOM 5202 C C . CYS A 1 662 ? -76.666 19.278 -39.116 1.00 36.31 662 CYS A C 1
ATOM 5204 O O . CYS A 1 662 ? -76.313 18.780 -38.054 1.00 36.31 662 CYS A O 1
ATOM 5206 N N . THR A 1 663 ? -75.779 19.275 -40.115 1.00 38.53 663 THR A N 1
ATOM 5207 C CA . THR A 1 663 ? -75.085 20.429 -40.735 1.00 38.53 663 THR A CA 1
ATOM 5208 C C . THR A 1 663 ? -74.272 21.305 -39.777 1.00 38.53 663 THR A C 1
ATOM 5210 O O . THR A 1 663 ? -74.824 22.029 -38.958 1.00 38.53 663 THR A O 1
ATOM 5213 N N . GLU A 1 664 ? -72.967 21.294 -40.062 1.00 40.28 664 GLU A N 1
ATOM 5214 C CA . GLU A 1 664 ? -72.093 22.463 -40.228 1.00 40.28 664 GLU A CA 1
ATOM 5215 C C . GLU A 1 664 ? -71.542 23.188 -38.995 1.00 40.28 664 GLU A C 1
ATOM 5217 O O . GLU A 1 664 ? -72.234 23.837 -38.217 1.00 40.28 664 GLU A O 1
ATOM 5222 N N . GLY A 1 665 ? -70.210 23.159 -38.938 1.00 39.22 665 GLY A N 1
ATOM 5223 C CA . GLY A 1 665 ? -69.371 24.028 -38.130 1.00 39.22 665 GLY A CA 1
ATOM 5224 C C . GLY A 1 665 ? -67.904 23.991 -38.563 1.00 39.22 665 GLY A C 1
ATOM 5225 O O . GLY A 1 665 ? -67.032 24.091 -37.708 1.00 39.22 665 GLY A O 1
ATOM 5226 N N . ASP A 1 666 ? -67.630 23.831 -39.864 1.00 47.97 666 ASP A N 1
ATOM 5227 C CA . ASP A 1 666 ? -66.328 24.148 -40.457 1.00 47.97 666 ASP A CA 1
ATOM 5228 C C . ASP A 1 666 ? -66.093 25.660 -40.378 1.00 47.97 666 ASP A C 1
ATOM 5230 O O . ASP A 1 666 ? -66.899 26.438 -40.893 1.00 47.97 666 ASP A O 1
ATOM 5234 N N . LYS A 1 667 ? -64.958 26.077 -39.804 1.00 44.84 667 LYS A N 1
ATOM 5235 C CA . LYS A 1 667 ? -64.252 27.293 -40.227 1.00 44.84 667 LYS A CA 1
ATOM 5236 C C . LYS A 1 667 ? -62.743 27.083 -40.183 1.00 44.84 667 LYS A C 1
ATOM 5238 O O . LYS A 1 667 ? -62.124 27.044 -39.123 1.00 44.84 667 LYS A O 1
ATOM 5243 N N . GLU A 1 668 ? -62.195 26.998 -41.389 1.00 49.94 668 GLU A N 1
ATOM 5244 C CA . GLU A 1 668 ? -60.842 27.375 -41.785 1.00 49.94 668 GLU A CA 1
ATOM 5245 C C . GLU A 1 668 ? -60.311 28.601 -41.027 1.00 49.94 668 GLU A C 1
ATOM 5247 O O . GLU A 1 668 ? -60.951 29.645 -41.080 1.00 49.94 668 GLU A O 1
ATOM 5252 N N . ILE A 1 669 ? -59.117 28.492 -40.430 1.00 39.75 669 ILE A N 1
ATOM 5253 C CA . ILE A 1 669 ? -57.990 29.456 -40.448 1.00 39.75 669 ILE A CA 1
ATOM 5254 C C . ILE A 1 669 ? -56.779 28.578 -40.075 1.00 39.75 669 ILE A C 1
ATOM 5256 O O . ILE A 1 669 ? -56.764 27.983 -39.009 1.00 39.75 669 ILE A O 1
ATOM 5260 N N . GLY A 1 670 ? -55.778 28.300 -40.897 1.00 36.22 670 GLY A N 1
ATOM 5261 C CA . GLY A 1 670 ? -54.968 29.206 -41.687 1.00 36.22 670 GLY A CA 1
ATOM 5262 C C . GLY A 1 670 ? -53.516 28.790 -41.436 1.00 36.22 670 GLY A C 1
ATOM 5263 O O . GLY A 1 670 ? -53.122 28.480 -40.313 1.00 36.22 670 GLY A O 1
ATOM 5264 N N . ALA A 1 671 ? -52.741 28.715 -42.509 1.00 46.91 671 ALA A N 1
ATOM 5265 C CA . ALA A 1 671 ? -51.332 28.372 -42.492 1.00 46.91 671 ALA A CA 1
ATOM 5266 C C . ALA A 1 671 ? -50.545 29.201 -41.460 1.00 46.91 671 ALA A C 1
ATOM 5268 O O . ALA A 1 671 ? -50.422 30.416 -41.591 1.00 46.91 671 ALA A O 1
ATOM 5269 N N . ALA A 1 672 ? -49.940 28.533 -40.482 1.00 40.03 672 ALA A N 1
ATOM 5270 C CA . ALA A 1 672 ? -48.882 29.105 -39.665 1.00 40.03 672 ALA A CA 1
ATOM 5271 C C . ALA A 1 672 ? -47.870 28.010 -39.335 1.00 40.03 672 ALA A C 1
ATOM 5273 O O . ALA A 1 672 ? -47.992 27.297 -38.349 1.00 40.03 672 ALA A O 1
ATOM 5274 N N . LYS A 1 673 ? -46.896 27.860 -40.238 1.00 43.44 673 LYS A N 1
ATOM 5275 C CA . LYS A 1 673 ? -45.466 27.681 -39.953 1.00 43.44 673 LYS A CA 1
ATOM 5276 C C . LYS A 1 673 ? -45.162 27.468 -38.457 1.00 43.44 673 LYS A C 1
ATOM 5278 O O . LYS A 1 673 ? -44.768 28.402 -37.763 1.00 43.44 673 LYS A O 1
ATOM 5283 N N . VAL A 1 674 ? -45.359 26.241 -37.974 1.00 38.22 674 VAL A N 1
ATOM 5284 C CA . VAL A 1 674 ? -44.982 25.844 -36.616 1.00 38.22 674 VAL A CA 1
ATOM 5285 C C . VAL A 1 674 ? -43.467 25.683 -36.615 1.00 38.22 674 VAL A C 1
ATOM 5287 O O . VAL A 1 674 ? -42.914 24.748 -37.192 1.00 38.22 674 VAL A O 1
ATOM 5290 N N . ALA A 1 675 ? -42.811 26.688 -36.041 1.00 40.75 675 ALA A N 1
ATOM 5291 C CA . ALA A 1 675 ? -41.425 26.656 -35.607 1.00 40.75 675 ALA A CA 1
ATOM 5292 C C . ALA A 1 675 ? -41.159 25.387 -34.771 1.00 40.75 675 ALA A C 1
ATOM 5294 O O . ALA A 1 675 ? -42.085 24.888 -34.128 1.00 40.75 675 ALA A O 1
ATOM 5295 N N . PRO A 1 676 ? -39.927 24.848 -34.782 1.00 43.91 676 PRO A N 1
ATOM 5296 C CA . PRO A 1 676 ? -39.618 23.588 -34.127 1.00 43.91 676 PRO A CA 1
ATOM 5297 C C . PRO A 1 676 ? -39.912 23.730 -32.636 1.00 43.91 676 PRO A C 1
ATOM 5299 O O . PRO A 1 676 ? -39.287 24.529 -31.940 1.00 43.91 676 PRO A O 1
ATOM 5302 N N . LEU A 1 677 ? -40.909 22.974 -32.178 1.00 37.16 677 LEU A N 1
ATOM 5303 C CA . LEU A 1 677 ? -41.207 22.814 -30.770 1.00 37.16 677 LEU A CA 1
ATOM 5304 C C . LEU A 1 677 ? -39.973 22.161 -30.151 1.00 37.16 677 LEU A C 1
ATOM 5306 O O . LEU A 1 677 ? -39.661 21.002 -30.434 1.00 37.16 677 LEU A O 1
ATOM 5310 N N . VAL A 1 678 ? -39.237 22.978 -29.403 1.00 49.62 678 VAL A N 1
ATOM 5311 C CA . VAL A 1 678 ? -38.155 22.597 -28.507 1.00 49.62 678 VAL A CA 1
ATOM 5312 C C . VAL A 1 678 ? -38.636 21.376 -27.732 1.00 49.62 678 VAL A C 1
ATOM 5314 O O . VAL A 1 678 ? -39.552 21.467 -26.921 1.00 49.62 678 VAL A O 1
ATOM 5317 N N . LYS A 1 679 ? -38.081 20.211 -28.074 1.00 42.81 679 LYS A N 1
ATOM 5318 C CA . LYS A 1 679 ? -38.148 19.042 -27.209 1.00 42.81 679 LYS A CA 1
ATOM 5319 C C . LYS A 1 679 ? -37.279 19.388 -26.013 1.00 42.81 679 LYS A C 1
ATOM 5321 O O . LYS A 1 679 ? -36.060 19.478 -26.150 1.00 42.81 679 LYS A O 1
ATOM 5326 N N . ASP A 1 680 ? -37.932 19.666 -24.898 1.00 36.69 680 ASP A N 1
ATOM 5327 C CA . ASP A 1 680 ? -37.287 19.860 -23.612 1.00 36.69 680 ASP A CA 1
ATOM 5328 C C . ASP A 1 680 ? -36.386 18.646 -23.293 1.00 36.69 680 ASP A C 1
ATOM 5330 O O . ASP A 1 680 ? -36.845 17.503 -23.382 1.00 36.69 680 ASP A O 1
ATOM 5334 N N . PRO A 1 681 ? -35.105 18.858 -22.942 1.00 47.38 681 PRO A N 1
ATOM 5335 C CA . PRO A 1 681 ? -34.149 17.799 -22.632 1.00 47.38 681 PRO A CA 1
ATOM 5336 C C . PRO A 1 681 ? -34.250 17.430 -21.146 1.00 47.38 681 PRO A C 1
ATOM 5338 O O . PRO A 1 681 ? -33.341 17.708 -20.367 1.00 47.38 681 PRO A O 1
ATOM 5341 N N . VAL A 1 682 ? -35.389 16.877 -20.722 1.00 44.94 682 VAL A N 1
ATOM 5342 C CA . VAL A 1 682 ? -35.618 16.535 -19.300 1.00 44.94 682 VAL A CA 1
ATOM 5343 C C . VAL A 1 682 ? -35.759 15.024 -19.061 1.00 44.94 682 VAL A C 1
ATOM 5345 O O . VAL A 1 682 ? -35.647 14.579 -17.925 1.00 44.94 682 VAL A O 1
ATOM 5348 N N . ASP A 1 683 ? -35.837 14.205 -20.114 1.00 40.75 683 ASP A N 1
ATOM 5349 C CA . ASP A 1 683 ? -35.862 12.734 -19.990 1.00 40.75 683 ASP A CA 1
ATOM 5350 C C . ASP A 1 683 ? -34.469 12.067 -20.083 1.00 40.75 683 ASP A C 1
ATOM 5352 O O . ASP A 1 683 ? -34.361 10.845 -20.112 1.00 40.75 683 ASP A O 1
ATOM 5356 N N . GLU A 1 684 ? -33.380 12.846 -20.089 1.00 46.19 684 GLU A N 1
ATOM 5357 C CA . GLU A 1 684 ? -32.001 12.351 -20.282 1.00 46.19 684 GLU A CA 1
ATOM 5358 C C . GLU A 1 684 ? -31.189 12.220 -18.971 1.00 46.19 684 GLU A C 1
ATOM 5360 O O . GLU A 1 684 ? -29.985 11.982 -19.000 1.00 46.19 684 GLU A O 1
ATOM 5365 N N . GLN A 1 685 ? -31.828 12.360 -17.799 1.00 42.62 685 GLN A N 1
ATOM 5366 C CA . GLN A 1 685 ? -31.152 12.322 -16.486 1.00 42.62 685 GLN A CA 1
ATOM 5367 C C . GLN A 1 685 ? -31.582 11.180 -15.552 1.00 42.62 685 GLN A C 1
ATOM 5369 O O . GLN A 1 685 ? -31.107 11.102 -14.420 1.00 42.62 685 GLN A O 1
ATOM 5374 N N . LEU A 1 686 ? -32.392 10.228 -16.021 1.00 41.00 686 LEU A N 1
ATOM 5375 C CA . LEU A 1 686 ? -32.566 8.939 -15.338 1.00 41.00 686 LEU A CA 1
ATOM 5376 C C . LEU A 1 686 ? -31.551 7.930 -15.894 1.00 41.00 686 LEU A C 1
ATOM 5378 O O . LEU A 1 686 ? -31.901 6.949 -16.545 1.00 41.00 686 LEU A O 1
ATOM 5382 N N . GLY A 1 687 ? -30.270 8.216 -15.643 1.00 39.12 687 GLY A N 1
ATOM 5383 C CA . GLY A 1 687 ? -29.110 7.398 -16.002 1.00 39.12 687 GLY A CA 1
ATOM 5384 C C . GLY A 1 687 ? -29.020 6.103 -15.193 1.00 39.12 687 GLY A C 1
ATOM 5385 O O . GLY A 1 687 ? -28.085 5.902 -14.425 1.00 39.12 687 GLY A O 1
ATOM 5386 N N . ALA A 1 688 ? -29.990 5.209 -15.370 1.00 43.06 688 ALA A N 1
ATOM 5387 C CA . ALA A 1 688 ? -29.746 3.781 -15.237 1.00 43.06 688 ALA A CA 1
ATOM 5388 C C . ALA A 1 688 ? -29.263 3.302 -16.610 1.00 43.06 688 ALA A C 1
ATOM 5390 O O . ALA A 1 688 ? -30.051 2.799 -17.411 1.00 43.06 688 ALA A O 1
ATOM 5391 N N . GLU A 1 689 ? -27.985 3.548 -16.913 1.00 42.44 689 GLU A N 1
ATOM 5392 C CA . GLU A 1 689 ? -27.319 2.987 -18.087 1.00 42.44 689 GLU A CA 1
ATOM 5393 C C . GLU A 1 689 ? -27.424 1.466 -17.987 1.00 42.44 689 GLU A C 1
ATOM 5395 O O . GLU A 1 689 ? -26.673 0.807 -17.267 1.00 42.44 689 GLU A O 1
ATOM 5400 N N . VAL A 1 690 ? -28.421 0.896 -18.665 1.00 51.19 690 VAL A N 1
ATOM 5401 C CA . VAL A 1 690 ? -28.434 -0.534 -18.948 1.00 51.19 690 VAL A CA 1
ATOM 5402 C C . VAL A 1 690 ? -27.111 -0.791 -19.665 1.00 51.19 690 VAL A C 1
ATOM 5404 O O . VAL A 1 690 ? -26.892 -0.158 -20.702 1.00 51.19 690 VAL A O 1
ATOM 5407 N N . PRO A 1 691 ? -26.208 -1.628 -19.117 1.00 56.81 691 PRO A N 1
ATOM 5408 C CA . PRO A 1 691 ? -24.894 -1.828 -19.703 1.00 56.81 691 PRO A CA 1
ATOM 5409 C C . PRO A 1 691 ? -25.084 -2.226 -21.165 1.00 56.81 691 PRO A C 1
ATOM 5411 O O . PRO A 1 691 ? -25.682 -3.254 -21.478 1.00 56.81 691 PRO A O 1
ATOM 5414 N N . SER A 1 692 ? -24.625 -1.358 -22.066 1.00 78.31 692 SER A N 1
ATOM 5415 C CA . SER A 1 692 ? -24.815 -1.471 -23.517 1.00 78.31 692 SER A CA 1
ATOM 5416 C C . SER A 1 692 ? -24.003 -2.610 -24.139 1.00 78.31 692 SER A C 1
ATOM 5418 O O . SER A 1 692 ? -24.032 -2.802 -25.353 1.00 78.31 692 SER A O 1
ATOM 5420 N N . VAL A 1 693 ? -23.296 -3.378 -23.308 1.00 82.38 693 VAL A N 1
ATOM 5421 C CA . VAL A 1 693 ? -22.361 -4.429 -23.688 1.00 82.38 693 VAL A CA 1
ATOM 5422 C C . VAL A 1 693 ? -22.724 -5.701 -22.930 1.00 82.38 693 VAL A C 1
ATOM 5424 O O . VAL A 1 693 ? -22.790 -5.697 -21.707 1.00 82.38 693 VAL A O 1
ATOM 5427 N N . LEU A 1 694 ? -22.969 -6.785 -23.663 1.00 91.75 694 LEU A N 1
ATOM 5428 C CA . LEU A 1 694 ? -23.226 -8.127 -23.143 1.00 91.75 694 LEU A CA 1
ATOM 5429 C C . LEU A 1 694 ? -21.904 -8.850 -22.838 1.00 91.75 694 LEU A C 1
ATOM 5431 O O . LEU A 1 694 ? -21.741 -9.415 -21.759 1.00 91.75 694 LEU A O 1
ATOM 5435 N N . ILE A 1 695 ? -20.948 -8.793 -23.770 1.00 95.44 695 ILE A N 1
ATOM 5436 C CA . ILE A 1 695 ? -19.614 -9.398 -23.646 1.00 95.44 695 ILE A CA 1
ATOM 5437 C C . ILE A 1 695 ? -18.575 -8.360 -24.079 1.00 95.44 695 ILE A C 1
ATOM 5439 O O . ILE A 1 695 ? -18.686 -7.801 -25.167 1.00 95.44 695 ILE A O 1
ATOM 5443 N N . ALA A 1 696 ? -17.572 -8.106 -23.244 1.00 96.44 696 ALA A N 1
ATOM 5444 C CA . ALA A 1 696 ? -16.396 -7.307 -23.567 1.00 96.44 696 ALA A CA 1
ATOM 5445 C C . ALA A 1 696 ? -15.143 -8.173 -23.394 1.00 96.44 696 ALA A C 1
ATOM 5447 O O . ALA A 1 696 ? -14.840 -8.618 -22.289 1.00 96.44 696 ALA A O 1
ATOM 5448 N N . VAL A 1 697 ? -14.411 -8.414 -24.478 1.00 97.25 697 VAL A N 1
ATOM 5449 C CA . VAL A 1 697 ? -13.138 -9.141 -24.439 1.00 97.25 697 VAL A CA 1
ATOM 5450 C C . VAL A 1 697 ? -12.012 -8.176 -24.779 1.00 97.25 697 VAL A C 1
ATOM 5452 O O . VAL A 1 697 ? -11.907 -7.701 -25.907 1.00 97.25 697 VAL A O 1
ATOM 5455 N N . GLU A 1 698 ? -11.164 -7.877 -23.806 1.00 97.69 698 GLU A N 1
ATOM 5456 C CA . GLU A 1 698 ? -9.904 -7.168 -24.004 1.00 97.69 698 GLU A CA 1
ATOM 5457 C C . GLU A 1 698 ? -8.875 -8.143 -24.587 1.00 97.69 698 GLU A C 1
ATOM 5459 O O . GLU A 1 698 ? -8.368 -9.033 -23.902 1.00 97.69 698 GLU A O 1
ATOM 5464 N N . LEU A 1 699 ? -8.601 -7.996 -25.881 1.00 97.62 699 LEU A N 1
ATOM 5465 C CA . LEU A 1 699 ? -7.688 -8.846 -26.632 1.00 97.62 699 LEU A CA 1
ATOM 5466 C C . LEU A 1 699 ? -6.313 -8.190 -26.739 1.00 97.62 699 LEU A C 1
ATOM 5468 O O . LEU A 1 699 ? -6.176 -7.109 -27.316 1.00 97.62 699 LEU A O 1
ATOM 5472 N N . ASP A 1 700 ? -5.284 -8.872 -26.239 1.00 97.25 700 ASP A N 1
ATOM 5473 C CA . ASP A 1 700 ? -3.895 -8.516 -26.519 1.00 97.25 700 ASP A CA 1
ATOM 5474 C C . ASP A 1 700 ? -3.506 -9.036 -27.910 1.00 97.25 700 ASP A C 1
ATOM 5476 O O . ASP A 1 700 ? -3.383 -10.245 -28.138 1.00 97.25 700 ASP A O 1
ATOM 5480 N N . LEU A 1 701 ? -3.342 -8.109 -28.859 1.00 96.62 701 LEU A N 1
ATOM 5481 C CA . LEU A 1 701 ? -2.950 -8.404 -30.240 1.00 96.62 701 LEU A CA 1
ATOM 5482 C C . LEU A 1 701 ? -1.420 -8.549 -30.399 1.00 96.62 701 LEU A C 1
ATOM 5484 O O . LEU A 1 701 ? -0.938 -8.746 -31.516 1.00 96.62 701 LEU A O 1
ATOM 5488 N N . GLY A 1 702 ? -0.647 -8.401 -29.316 1.00 93.38 702 GLY A N 1
ATOM 5489 C CA . GLY A 1 702 ? 0.820 -8.430 -29.280 1.00 93.38 702 GLY A CA 1
ATOM 5490 C C . GLY A 1 702 ? 1.493 -7.079 -29.560 1.00 93.38 702 GLY A C 1
ATOM 5491 O O . GLY A 1 702 ? 2.677 -6.912 -29.280 1.00 93.38 702 GLY A O 1
ATOM 5492 N N . PHE A 1 703 ? 0.754 -6.106 -30.100 1.00 92.19 703 PHE A N 1
ATOM 5493 C CA . PHE A 1 703 ? 1.219 -4.728 -30.330 1.00 92.19 703 PHE A CA 1
ATOM 5494 C C . PHE A 1 703 ? 0.296 -3.667 -29.711 1.00 92.19 703 PHE A C 1
ATOM 5496 O O . PHE A 1 703 ? 0.750 -2.568 -29.404 1.00 92.19 703 PHE A O 1
ATOM 5503 N N . THR A 1 704 ? -0.984 -3.991 -29.515 1.00 95.19 704 THR A N 1
ATOM 5504 C CA . THR A 1 704 ? -1.988 -3.147 -28.852 1.00 95.19 704 THR A CA 1
ATOM 5505 C C . THR A 1 704 ? -3.030 -4.025 -28.172 1.00 95.19 704 THR A C 1
ATOM 5507 O O . THR A 1 704 ? -3.382 -5.074 -28.712 1.00 95.19 704 THR A O 1
ATOM 5510 N N . ILE A 1 705 ? -3.574 -3.556 -27.049 1.00 96.88 705 ILE A N 1
ATOM 5511 C CA . ILE A 1 705 ? -4.764 -4.142 -26.424 1.00 96.88 705 ILE A CA 1
ATOM 5512 C C . ILE A 1 705 ? -5.992 -3.471 -27.042 1.00 96.88 705 ILE A C 1
ATOM 5514 O O . ILE A 1 705 ? -6.065 -2.241 -27.090 1.00 96.88 705 ILE A O 1
ATOM 5518 N N . ALA A 1 706 ? -6.933 -4.267 -27.540 1.00 97.25 706 ALA A N 1
ATOM 5519 C CA . ALA A 1 706 ? -8.158 -3.790 -28.172 1.00 97.25 706 ALA A CA 1
ATOM 5520 C C . ALA A 1 706 ? -9.378 -4.526 -27.612 1.00 97.25 706 ALA A C 1
ATOM 5522 O O . ALA A 1 706 ? -9.326 -5.730 -27.377 1.00 97.25 706 ALA A O 1
ATOM 5523 N N . THR A 1 707 ? -10.485 -3.814 -27.403 1.00 97.38 707 THR A N 1
ATOM 5524 C CA . THR A 1 707 ? -11.691 -4.386 -26.791 1.00 97.38 707 THR A CA 1
ATOM 5525 C C . THR A 1 707 ? -12.700 -4.796 -27.858 1.00 97.38 707 THR A C 1
ATOM 5527 O O . THR A 1 707 ? -13.253 -3.955 -28.566 1.00 97.38 707 THR A O 1
ATOM 5530 N N . LEU A 1 708 ? -12.979 -6.093 -27.945 1.00 97.44 708 LEU A N 1
ATOM 5531 C CA . LEU A 1 708 ? -14.057 -6.658 -28.746 1.00 97.44 708 LEU A CA 1
ATOM 5532 C C . LEU A 1 708 ? -15.346 -6.635 -27.919 1.00 97.44 708 LEU A C 1
ATOM 5534 O O . LEU A 1 708 ? -15.429 -7.301 -26.888 1.00 97.44 708 LEU A O 1
ATOM 5538 N N . SER A 1 709 ? -16.343 -5.861 -28.350 1.00 96.75 709 SER A N 1
ATOM 5539 C CA . SER A 1 709 ? -17.622 -5.730 -27.641 1.00 96.75 709 SER A CA 1
ATOM 5540 C C . SER A 1 709 ? -18.774 -6.354 -28.428 1.00 96.75 709 SER A C 1
ATOM 5542 O O . SER A 1 709 ? -18.891 -6.171 -29.639 1.00 96.75 709 SER A O 1
ATOM 5544 N N . VAL A 1 710 ? -19.629 -7.092 -27.720 1.00 96.94 710 VAL A N 1
ATOM 5545 C CA . VAL A 1 710 ? -20.879 -7.673 -28.224 1.00 96.94 710 VAL A CA 1
ATOM 5546 C C . VAL A 1 710 ? -22.032 -7.019 -27.477 1.00 96.94 710 VAL A C 1
ATOM 5548 O O . VAL A 1 710 ? -22.075 -7.048 -26.247 1.00 96.94 710 VAL A O 1
ATOM 5551 N N . ALA A 1 711 ? -22.964 -6.416 -28.205 1.00 94.75 711 ALA A N 1
ATOM 5552 C CA . ALA A 1 711 ? -24.122 -5.730 -27.648 1.00 94.75 711 ALA A CA 1
ATOM 5553 C C . ALA A 1 711 ? -25.263 -6.710 -27.281 1.00 94.75 711 ALA A C 1
ATOM 5555 O O . ALA A 1 711 ? -25.380 -7.766 -27.899 1.00 94.75 711 ALA A O 1
ATOM 5556 N N . PRO A 1 712 ? -26.171 -6.361 -26.345 1.00 91.75 712 PRO A N 1
ATOM 5557 C CA . PRO A 1 712 ? -27.248 -7.249 -25.884 1.00 91.75 712 PRO A CA 1
ATOM 5558 C C . PRO A 1 712 ? -28.241 -7.722 -26.953 1.00 91.75 712 PRO A C 1
ATOM 5560 O O . PRO A 1 712 ? -28.916 -8.727 -26.754 1.00 91.75 712 PRO A O 1
ATOM 5563 N N . TRP A 1 713 ? -28.380 -6.992 -28.063 1.00 89.94 713 TRP A N 1
ATOM 5564 C CA . TRP A 1 713 ? -29.271 -7.358 -29.173 1.00 89.94 713 TRP A CA 1
ATOM 5565 C C . TRP A 1 713 ? -28.581 -8.187 -30.264 1.00 89.94 713 TRP A C 1
ATOM 5567 O O . TRP A 1 713 ? -29.251 -8.617 -31.201 1.00 89.94 713 TRP A O 1
ATOM 5577 N N . GLN A 1 714 ? -27.261 -8.369 -30.179 1.00 94.69 714 GLN A N 1
ATOM 5578 C CA . GLN A 1 714 ? -26.498 -9.188 -31.115 1.00 94.69 714 GLN A CA 1
ATOM 5579 C C . GLN A 1 714 ? -26.561 -10.649 -30.672 1.00 94.69 714 GLN A C 1
ATOM 5581 O O . GLN A 1 714 ? -26.440 -10.971 -29.492 1.00 94.69 714 GLN A O 1
ATOM 5586 N N . THR A 1 715 ? -26.783 -11.534 -31.632 1.00 95.25 715 THR A N 1
ATOM 5587 C CA . THR A 1 715 ? -26.924 -12.976 -31.426 1.00 95.25 715 THR A CA 1
ATOM 5588 C C . THR A 1 715 ? -25.670 -13.712 -31.893 1.00 95.25 715 THR A C 1
ATOM 5590 O O . THR A 1 715 ? -24.809 -13.133 -32.552 1.00 95.25 715 THR A O 1
ATOM 5593 N N . ARG A 1 716 ? -25.583 -15.023 -31.629 1.00 95.81 716 ARG A N 1
ATOM 5594 C CA . ARG A 1 716 ? -24.499 -15.886 -32.144 1.00 95.81 716 ARG A CA 1
ATOM 5595 C C . ARG A 1 716 ? -24.285 -15.772 -33.654 1.00 95.81 716 ARG A C 1
ATOM 5597 O O . ARG A 1 716 ? -23.157 -15.844 -34.118 1.00 95.81 716 ARG A O 1
ATOM 5604 N N . ALA A 1 717 ? -25.356 -15.552 -34.419 1.00 95.50 717 ALA A N 1
ATOM 5605 C CA . ALA A 1 717 ? -25.274 -15.388 -35.870 1.00 95.50 717 ALA A CA 1
ATOM 5606 C C . ALA A 1 717 ? -24.514 -14.116 -36.295 1.00 95.50 717 ALA A C 1
ATOM 5608 O O . ALA A 1 717 ? -24.056 -14.026 -37.431 1.00 95.50 717 ALA A O 1
ATOM 5609 N N . ASP A 1 718 ? -24.372 -13.144 -35.391 1.00 97.38 718 ASP A N 1
ATOM 5610 C CA . ASP A 1 718 ? -23.691 -11.878 -35.646 1.00 97.38 718 ASP A CA 1
ATOM 5611 C C . ASP A 1 718 ? -22.188 -11.939 -35.312 1.00 97.38 718 ASP A C 1
ATOM 5613 O O . ASP A 1 718 ? -21.443 -11.043 -35.718 1.00 97.38 718 ASP A O 1
ATOM 5617 N N . PHE A 1 719 ? -21.713 -12.984 -34.614 1.00 97.88 719 PHE A N 1
ATOM 5618 C CA . PHE A 1 719 ? -20.321 -13.087 -34.148 1.00 97.88 719 PHE A CA 1
ATOM 5619 C C . PHE A 1 719 ? -19.320 -13.034 -35.303 1.00 97.88 719 PHE A C 1
ATOM 5621 O O . PHE A 1 719 ? -18.363 -12.263 -35.232 1.00 97.88 719 PHE A O 1
ATOM 5628 N N . ASP A 1 720 ? -19.581 -13.747 -36.401 1.00 97.81 720 ASP A N 1
ATOM 5629 C CA . ASP A 1 720 ? -18.736 -13.716 -37.603 1.00 97.81 720 ASP A CA 1
ATOM 5630 C C . ASP A 1 720 ? -18.561 -12.290 -38.143 1.00 97.81 720 ASP A C 1
ATOM 5632 O O . ASP A 1 720 ? -17.453 -11.868 -38.493 1.00 97.81 720 ASP A O 1
ATOM 5636 N N . SER A 1 721 ? -19.651 -11.516 -38.187 1.00 97.56 721 SER A N 1
ATOM 5637 C CA . SER A 1 721 ? -19.639 -10.141 -38.691 1.00 97.56 721 SER A CA 1
ATOM 5638 C C . SER A 1 721 ? -18.909 -9.194 -37.739 1.00 97.56 721 SER A C 1
ATOM 5640 O O . SER A 1 721 ? -18.161 -8.330 -38.200 1.00 97.56 721 SER A O 1
ATOM 5642 N N . ILE A 1 722 ? -19.111 -9.346 -36.427 1.00 97.56 722 ILE A N 1
ATOM 5643 C CA . ILE A 1 722 ? -18.477 -8.513 -35.393 1.00 97.56 722 ILE A CA 1
ATOM 5644 C C . ILE A 1 722 ? -16.966 -8.767 -35.370 1.00 97.56 722 ILE A C 1
ATOM 5646 O O . ILE A 1 722 ? -16.180 -7.823 -35.456 1.00 97.56 722 ILE A O 1
ATOM 5650 N N . VAL A 1 723 ? -16.552 -10.037 -35.341 1.00 98.00 723 VAL A N 1
ATOM 5651 C CA . VAL A 1 723 ? -15.139 -10.439 -35.361 1.00 98.00 723 VAL A CA 1
ATOM 5652 C C . VAL A 1 723 ? -14.472 -9.996 -36.662 1.00 98.00 723 VAL A C 1
ATOM 5654 O O . VAL A 1 723 ? -13.378 -9.436 -36.633 1.00 98.00 723 VAL A O 1
ATOM 5657 N N . SER A 1 724 ? -15.133 -10.164 -37.811 1.00 97.69 724 SER A N 1
ATOM 5658 C CA . SER A 1 724 ? -14.593 -9.708 -39.099 1.00 97.69 724 SER A CA 1
ATOM 5659 C C . SER A 1 724 ? -14.410 -8.190 -39.156 1.00 97.69 724 SER A C 1
ATOM 5661 O O . SER A 1 724 ? -13.403 -7.711 -39.684 1.00 97.69 724 SER A O 1
ATOM 5663 N N . ALA A 1 725 ? -15.360 -7.422 -38.609 1.00 97.31 725 ALA A N 1
ATOM 5664 C CA . ALA A 1 725 ? -15.252 -5.968 -38.515 1.00 97.31 725 ALA A CA 1
ATOM 5665 C C . ALA A 1 725 ? -14.082 -5.553 -37.610 1.00 97.31 725 ALA A C 1
ATOM 5667 O O . ALA A 1 725 ? -13.252 -4.746 -38.029 1.00 97.31 725 ALA A O 1
ATOM 5668 N N . PHE A 1 726 ? -13.960 -6.181 -36.439 1.00 97.88 726 PHE A N 1
ATOM 5669 C CA . PHE A 1 726 ? -12.882 -5.938 -35.482 1.00 97.88 726 PHE A CA 1
ATOM 5670 C C . PHE A 1 726 ? -11.493 -6.271 -36.049 1.00 97.88 726 PHE A C 1
ATOM 5672 O O . PHE A 1 726 ? -10.576 -5.450 -35.996 1.00 97.88 726 PHE A O 1
ATOM 5679 N N . LEU A 1 727 ? -11.324 -7.446 -36.670 1.00 97.50 727 LEU A N 1
ATOM 5680 C CA . LEU A 1 727 ? -10.050 -7.840 -37.285 1.00 97.50 727 LEU A CA 1
ATOM 5681 C C . LEU A 1 727 ? -9.649 -6.880 -38.412 1.00 97.50 727 LEU A C 1
ATOM 5683 O O . LEU A 1 727 ? -8.470 -6.552 -38.562 1.00 97.50 727 LEU A O 1
ATOM 5687 N N . LYS A 1 728 ? -10.625 -6.389 -39.185 1.00 97.62 728 LYS A N 1
ATOM 5688 C CA . LYS A 1 728 ? -10.394 -5.398 -40.240 1.00 97.62 728 LYS A CA 1
ATOM 5689 C C . LYS A 1 728 ? -9.984 -4.038 -39.672 1.00 97.62 728 LYS A C 1
ATOM 5691 O O . LYS A 1 728 ? -9.078 -3.416 -40.228 1.00 97.62 728 LYS A O 1
ATOM 5696 N N . GLU A 1 729 ? -10.618 -3.593 -38.591 1.00 97.69 729 GLU A N 1
ATOM 5697 C CA . GLU A 1 729 ? -10.306 -2.337 -37.899 1.00 97.69 729 GLU A CA 1
ATOM 5698 C C . GLU A 1 729 ? -8.872 -2.334 -37.351 1.00 97.69 729 GLU A C 1
ATOM 5700 O O . GLU A 1 729 ? -8.105 -1.408 -37.623 1.00 97.69 729 GLU A O 1
ATOM 5705 N N . HIS A 1 730 ? -8.460 -3.426 -36.703 1.00 97.44 730 HIS A N 1
ATOM 5706 C CA . HIS A 1 730 ? -7.125 -3.561 -36.109 1.00 97.44 730 HIS A CA 1
ATOM 5707 C C . HIS A 1 730 ? -6.063 -4.156 -37.052 1.00 97.44 730 HIS A C 1
ATOM 5709 O O . HIS A 1 730 ? -4.937 -4.419 -36.631 1.00 97.44 730 HIS A O 1
ATOM 5715 N N . ARG A 1 731 ? -6.388 -4.338 -38.342 1.00 96.94 731 ARG A N 1
ATOM 5716 C CA . ARG A 1 731 ? -5.495 -4.888 -39.388 1.00 96.94 731 ARG A CA 1
ATOM 5717 C C . ARG A 1 731 ? -4.897 -6.260 -39.046 1.00 96.94 731 ARG A C 1
ATOM 5719 O O . ARG A 1 731 ? -3.781 -6.585 -39.458 1.00 96.94 731 ARG A O 1
ATOM 5726 N N . VAL A 1 732 ? -5.649 -7.080 -38.325 1.00 96.62 732 VAL A N 1
ATOM 5727 C CA . VAL A 1 732 ? -5.274 -8.451 -37.974 1.00 96.62 732 VAL A CA 1
ATOM 5728 C C . VAL A 1 732 ? -5.681 -9.391 -39.113 1.00 96.62 732 VAL A C 1
ATOM 5730 O O . VAL A 1 732 ? -6.686 -9.187 -39.796 1.00 96.62 732 VAL A O 1
ATOM 5733 N N . ARG A 1 733 ? -4.873 -10.424 -39.378 1.00 96.19 733 ARG A N 1
ATOM 5734 C CA . ARG A 1 733 ? -5.145 -11.378 -40.465 1.00 96.19 733 ARG A CA 1
ATOM 5735 C C . ARG A 1 733 ? -6.453 -12.136 -40.208 1.00 96.19 733 ARG A C 1
ATOM 5737 O O . ARG A 1 733 ? -6.698 -12.590 -39.098 1.00 96.19 733 ARG A O 1
ATOM 5744 N N . ALA A 1 734 ? -7.233 -12.379 -41.260 1.00 95.81 734 ALA A N 1
ATOM 5745 C CA . ALA A 1 734 ? -8.507 -13.101 -41.166 1.00 95.81 734 ALA A CA 1
ATOM 5746 C C . ALA A 1 734 ? -8.380 -14.565 -40.691 1.00 95.81 734 ALA A C 1
ATOM 5748 O O . ALA A 1 734 ? -9.388 -15.174 -40.357 1.00 95.81 734 ALA A O 1
ATOM 5749 N N . VAL A 1 735 ? -7.164 -15.121 -40.608 1.00 96.19 735 VAL A N 1
ATOM 5750 C CA . VAL A 1 735 ? -6.918 -16.476 -40.075 1.00 96.19 735 VAL A CA 1
ATOM 5751 C C . VAL A 1 735 ? -7.397 -16.647 -38.630 1.00 96.19 735 VAL A C 1
ATOM 5753 O O . VAL A 1 735 ? -7.710 -17.756 -38.232 1.00 96.19 735 VAL A O 1
ATOM 5756 N N . PHE A 1 736 ? -7.503 -15.558 -37.861 1.00 96.88 736 PHE A N 1
ATOM 5757 C CA . PHE A 1 736 ? -7.962 -15.587 -36.470 1.00 96.88 736 PHE A CA 1
ATOM 5758 C C . PHE A 1 736 ? -9.491 -15.533 -36.312 1.00 96.88 736 PHE A C 1
ATOM 5760 O O . PHE A 1 736 ? -9.976 -15.611 -35.186 1.00 96.88 736 PHE A O 1
ATOM 5767 N N . SER A 1 737 ? -10.249 -15.370 -37.405 1.00 97.62 737 SER A N 1
ATOM 5768 C CA . SER A 1 737 ? -11.707 -15.178 -37.351 1.00 97.62 737 SER A CA 1
ATOM 5769 C C . SER A 1 737 ? -12.429 -16.378 -36.737 1.00 97.62 737 SER A C 1
ATOM 5771 O O . SER A 1 737 ? -13.069 -16.221 -35.701 1.00 97.62 737 SER A O 1
ATOM 5773 N N . ASP A 1 738 ? -12.234 -17.574 -37.293 1.00 97.50 738 ASP A N 1
ATOM 5774 C CA . ASP A 1 738 ? -12.871 -18.808 -36.811 1.00 97.50 738 ASP A CA 1
ATOM 5775 C C . ASP A 1 738 ? -12.541 -19.107 -35.336 1.00 97.50 738 ASP A C 1
ATOM 5777 O O . ASP A 1 738 ? -13.410 -19.517 -34.565 1.00 97.50 738 ASP A O 1
ATOM 5781 N N . ALA A 1 739 ? -11.291 -18.865 -34.923 1.00 97.62 739 ALA A N 1
ATOM 5782 C CA . ALA A 1 739 ? -10.842 -19.085 -33.548 1.00 97.62 739 ALA A CA 1
ATOM 5783 C C . ALA A 1 739 ? -11.516 -18.121 -32.556 1.00 97.62 739 ALA A C 1
ATOM 5785 O O . ALA A 1 739 ? -11.969 -18.542 -31.493 1.00 97.62 739 ALA A O 1
ATOM 5786 N N . LEU A 1 740 ? -11.618 -16.835 -32.912 1.00 97.75 740 LEU A N 1
ATOM 5787 C CA . LEU A 1 740 ? -12.274 -15.821 -32.082 1.00 97.75 740 LEU A CA 1
ATOM 5788 C C . LEU A 1 740 ? -13.787 -16.035 -31.987 1.00 97.75 740 LEU A C 1
ATOM 5790 O O . LEU A 1 740 ? -14.358 -15.823 -30.921 1.00 97.75 740 LEU A O 1
ATOM 5794 N N . VAL A 1 741 ? -14.432 -16.478 -33.068 1.00 98.25 741 VAL A N 1
ATOM 5795 C CA . VAL A 1 741 ? -15.869 -16.790 -33.062 1.00 98.25 741 VAL A CA 1
ATOM 5796 C C . VAL A 1 741 ? -16.152 -17.951 -32.111 1.00 98.25 741 VAL A C 1
ATOM 5798 O O . VAL A 1 741 ? -16.987 -17.812 -31.221 1.00 98.25 741 VAL A O 1
ATOM 5801 N N . ARG A 1 742 ? -15.390 -19.049 -32.210 1.00 97.94 742 ARG A N 1
ATOM 5802 C CA . ARG A 1 742 ? -15.503 -20.189 -31.280 1.00 97.94 742 ARG A CA 1
ATOM 5803 C C . ARG A 1 742 ? -15.247 -19.790 -29.830 1.00 97.94 742 ARG A C 1
ATOM 5805 O O . ARG A 1 742 ? -15.952 -20.250 -28.937 1.00 97.94 742 ARG A O 1
ATOM 5812 N N . TYR A 1 743 ? -14.267 -18.918 -29.600 1.00 98.12 743 TYR A N 1
ATOM 5813 C CA . TYR A 1 743 ? -13.980 -18.396 -28.268 1.00 98.12 743 TYR A CA 1
ATOM 5814 C C . TYR A 1 743 ? -15.160 -17.596 -27.698 1.00 98.12 743 TYR A C 1
ATOM 5816 O O . TYR A 1 743 ? -15.546 -17.815 -26.553 1.00 98.12 743 TYR A O 1
ATOM 5824 N N . LEU A 1 744 ? -15.790 -16.720 -28.490 1.00 97.69 744 LEU A N 1
ATOM 5825 C CA . LEU A 1 744 ? -16.988 -15.988 -28.058 1.00 97.69 744 LEU A CA 1
ATOM 5826 C C . LEU A 1 744 ? -18.176 -16.918 -27.776 1.00 97.69 744 LEU A C 1
ATOM 5828 O O . LEU A 1 744 ? -18.889 -16.704 -26.797 1.00 97.69 744 LEU A O 1
ATOM 5832 N N . GLU A 1 745 ? -18.378 -17.960 -28.588 1.00 97.75 745 GLU A N 1
ATOM 5833 C CA . GLU A 1 745 ? -19.416 -18.976 -28.351 1.00 97.75 745 GLU A CA 1
ATOM 5834 C C . GLU A 1 745 ? -19.188 -19.739 -27.040 1.00 97.75 745 GLU A C 1
ATOM 5836 O O . GLU A 1 745 ? -20.139 -20.005 -26.300 1.00 97.75 745 GLU A O 1
ATOM 5841 N N . GLU A 1 746 ? -17.934 -20.077 -26.732 1.00 97.75 746 GLU A N 1
ATOM 5842 C CA . GLU A 1 746 ? -17.566 -20.742 -25.483 1.00 97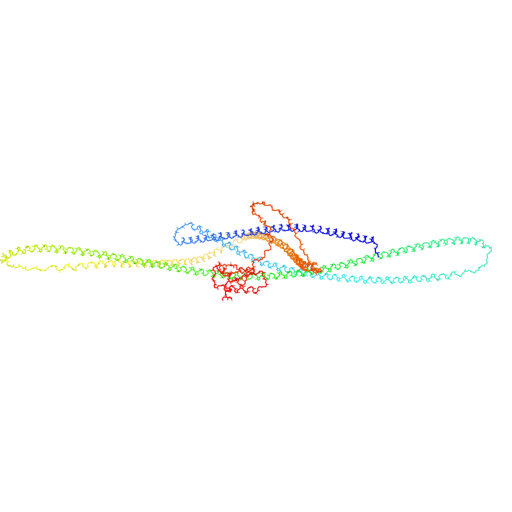.75 746 GLU A CA 1
ATOM 5843 C C . GLU A 1 746 ? -17.737 -19.816 -24.274 1.00 97.75 746 GLU A C 1
ATOM 5845 O O . GLU A 1 746 ? -18.325 -20.227 -23.272 1.00 97.75 746 GLU A O 1
ATOM 5850 N N . VAL A 1 747 ? -17.306 -18.555 -24.383 1.00 97.31 747 VAL A N 1
ATOM 5851 C CA . VAL A 1 747 ? -17.513 -17.530 -23.349 1.00 97.31 747 VAL A CA 1
ATOM 5852 C C . VAL A 1 747 ? -19.002 -17.345 -23.063 1.00 97.31 747 VAL A C 1
ATOM 5854 O O . VAL A 1 747 ? -19.405 -17.354 -21.900 1.00 97.31 747 VAL A O 1
ATOM 5857 N N . GLU A 1 748 ? -19.838 -17.237 -24.097 1.00 96.44 748 GLU A N 1
ATOM 5858 C CA . GLU A 1 748 ? -21.288 -17.116 -23.933 1.00 96.44 748 GLU A CA 1
ATOM 5859 C C . GLU A 1 748 ? -21.901 -18.379 -23.303 1.00 96.44 748 GLU A C 1
ATOM 5861 O O . GLU A 1 748 ? -22.791 -18.277 -22.460 1.00 96.44 748 GLU A O 1
ATOM 5866 N N . ALA A 1 749 ? -21.423 -19.574 -23.669 1.00 96.44 749 ALA A N 1
ATOM 5867 C CA . ALA A 1 749 ? -21.904 -20.835 -23.103 1.00 96.44 749 ALA A CA 1
ATOM 5868 C C . ALA A 1 749 ? -21.496 -21.038 -21.631 1.00 96.44 749 ALA A C 1
ATOM 5870 O O . ALA A 1 749 ? -22.236 -21.671 -20.874 1.00 96.44 749 ALA A O 1
ATOM 5871 N N . GLN A 1 750 ? -20.330 -20.529 -21.222 1.00 96.38 750 GLN A N 1
ATOM 5872 C CA . GLN A 1 750 ? -19.807 -20.653 -19.855 1.00 96.38 750 GLN A CA 1
ATOM 5873 C C . GLN A 1 750 ? -20.275 -19.528 -18.920 1.00 96.38 750 GLN A C 1
ATOM 5875 O O . GLN A 1 750 ? -20.239 -19.687 -17.693 1.00 96.38 750 GLN A O 1
ATOM 5880 N N . ALA A 1 751 ? -20.725 -18.401 -19.472 1.00 93.94 751 ALA A N 1
ATOM 5881 C CA . ALA A 1 751 ? -21.192 -17.254 -18.709 1.00 93.94 751 ALA A CA 1
ATOM 5882 C C . ALA A 1 751 ? -22.418 -17.599 -17.846 1.00 93.94 751 ALA A C 1
ATOM 5884 O O . ALA A 1 751 ? -23.481 -17.971 -18.340 1.00 93.94 751 ALA A O 1
ATOM 5885 N N . LYS A 1 752 ? -22.291 -17.430 -16.523 1.00 94.19 752 LYS A N 1
ATOM 5886 C CA . LYS A 1 752 ? -23.414 -17.580 -15.574 1.00 94.19 752 LYS A CA 1
ATOM 5887 C C . LYS A 1 752 ? -24.206 -16.285 -15.367 1.00 94.19 752 LYS A C 1
ATOM 5889 O O . LYS A 1 752 ? -25.329 -16.338 -14.873 1.00 94.19 752 LYS A O 1
ATOM 5894 N N . ALA A 1 753 ? -23.611 -15.140 -15.697 1.00 91.94 753 ALA A N 1
ATOM 5895 C CA . ALA A 1 753 ? -24.191 -13.809 -15.551 1.00 91.94 753 ALA A CA 1
ATOM 5896 C C . ALA A 1 753 ? -23.598 -12.860 -16.604 1.00 91.94 753 ALA A C 1
ATOM 5898 O O . ALA A 1 753 ? -22.454 -13.045 -17.009 1.00 91.94 753 ALA A O 1
ATOM 5899 N N . PHE A 1 754 ? -24.368 -11.847 -17.007 1.00 89.44 754 PHE A N 1
ATOM 5900 C CA . PHE A 1 754 ? -23.955 -10.787 -17.934 1.00 89.44 754 PHE A CA 1
ATOM 5901 C C . PHE A 1 754 ? -24.064 -9.410 -17.248 1.00 89.44 754 PHE A C 1
ATOM 5903 O O . PHE A 1 754 ? -24.963 -9.243 -16.414 1.00 89.44 754 PHE A O 1
ATOM 5910 N N . PRO A 1 755 ? -23.203 -8.425 -17.584 1.00 92.50 755 PRO A N 1
ATOM 5911 C CA . PRO A 1 755 ? -22.171 -8.450 -18.629 1.00 92.50 755 PRO A CA 1
ATOM 5912 C C . PRO A 1 755 ? -20.908 -9.235 -18.238 1.00 92.50 755 PRO A C 1
ATOM 5914 O O . PRO A 1 755 ? -20.572 -9.335 -17.060 1.00 92.50 755 PRO A O 1
ATOM 5917 N N . VAL A 1 756 ? -20.202 -9.779 -19.232 1.00 94.69 756 VAL A N 1
ATOM 5918 C CA . VAL A 1 756 ? -18.944 -10.522 -19.039 1.00 94.69 756 VAL A CA 1
ATOM 5919 C C . VAL A 1 756 ? -17.776 -9.693 -19.563 1.00 94.69 756 VAL A C 1
ATOM 5921 O O . VAL A 1 756 ? -17.779 -9.326 -20.734 1.00 94.69 756 VAL A O 1
ATOM 5924 N N . ILE A 1 757 ? -16.785 -9.410 -18.712 1.00 95.31 757 ILE A N 1
ATOM 5925 C CA . ILE A 1 757 ? -15.546 -8.712 -19.087 1.00 95.31 757 ILE A CA 1
ATOM 5926 C C . ILE A 1 757 ? -14.378 -9.682 -18.906 1.00 95.31 757 ILE A C 1
ATOM 5928 O O . ILE A 1 757 ? -14.174 -10.192 -17.803 1.00 95.31 757 ILE A O 1
ATOM 5932 N N . LEU A 1 758 ? -13.637 -9.961 -19.978 1.00 96.56 758 LEU A N 1
ATOM 5933 C CA . LEU A 1 758 ? -12.528 -10.920 -19.987 1.00 96.56 758 LEU A CA 1
ATOM 5934 C C . LEU A 1 758 ? -11.298 -10.322 -20.665 1.00 96.56 758 LEU A C 1
ATOM 5936 O O . LEU A 1 758 ? -11.425 -9.519 -21.582 1.00 96.56 758 LEU A O 1
ATOM 5940 N N . GLN A 1 759 ? -10.117 -10.760 -20.239 1.00 96.94 759 GLN A N 1
ATOM 5941 C CA . GLN A 1 759 ? -8.846 -10.482 -20.905 1.00 96.94 759 GLN A CA 1
ATOM 5942 C C . GLN A 1 759 ? -8.327 -11.771 -21.538 1.00 96.94 759 GLN A C 1
ATOM 5944 O O . GLN A 1 759 ? -8.314 -12.812 -20.878 1.00 96.94 759 GLN A O 1
ATOM 5949 N N . ALA A 1 760 ? -7.905 -11.713 -22.800 1.00 96.69 760 ALA A N 1
ATOM 5950 C CA . ALA A 1 760 ? -7.354 -12.866 -23.506 1.00 96.69 760 ALA A CA 1
ATOM 5951 C C . ALA A 1 760 ? -6.230 -12.459 -24.466 1.00 96.69 760 ALA A C 1
ATOM 5953 O O . ALA A 1 760 ? -6.268 -11.395 -25.083 1.00 96.69 760 ALA A O 1
ATOM 5954 N N . ASN A 1 761 ? -5.223 -13.319 -24.623 1.00 97.06 761 ASN A N 1
ATOM 5955 C CA . ASN A 1 761 ? -4.179 -13.120 -25.623 1.00 97.06 761 ASN A CA 1
ATOM 5956 C C . ASN A 1 761 ? -4.604 -13.760 -26.952 1.00 97.06 761 ASN A C 1
ATOM 5958 O O . ASN A 1 761 ? -4.976 -14.935 -26.987 1.00 97.06 761 ASN A O 1
ATOM 5962 N N . LEU A 1 762 ? -4.522 -13.017 -28.062 1.00 97.19 762 LEU A N 1
ATOM 5963 C CA . LEU A 1 762 ? -4.939 -13.517 -29.376 1.00 97.19 762 LEU A CA 1
ATOM 5964 C C . LEU A 1 762 ? -4.174 -14.789 -29.791 1.00 97.19 762 LEU A C 1
ATOM 5966 O O . LEU A 1 762 ? -4.750 -15.677 -30.422 1.00 97.19 762 LEU A O 1
ATOM 5970 N N . ALA A 1 763 ? -2.894 -14.899 -29.422 1.00 95.50 763 ALA A N 1
ATOM 5971 C CA . ALA A 1 763 ? -2.084 -16.081 -29.709 1.00 95.50 763 ALA A CA 1
ATOM 5972 C C . ALA A 1 763 ? -2.561 -17.311 -28.920 1.00 95.50 763 ALA A C 1
ATOM 5974 O O . ALA A 1 763 ? -2.572 -18.417 -29.461 1.00 95.50 763 ALA A O 1
ATOM 5975 N N . GLU A 1 764 ? -3.008 -17.116 -27.677 1.00 96.75 764 GLU A N 1
ATOM 5976 C CA . GLU A 1 764 ? -3.560 -18.190 -26.849 1.00 96.75 764 GLU A CA 1
ATOM 5977 C C . GLU A 1 764 ? -4.908 -18.653 -27.402 1.00 96.75 764 GLU A C 1
ATOM 5979 O O . GLU A 1 764 ? -5.078 -19.848 -27.646 1.00 96.75 764 GLU A O 1
ATOM 5984 N N . VAL A 1 765 ? -5.810 -17.711 -27.715 1.00 96.88 765 VAL A N 1
ATOM 5985 C CA . VAL A 1 765 ? -7.119 -17.998 -28.330 1.00 96.88 765 VAL A CA 1
ATOM 5986 C C . VAL A 1 765 ? -6.952 -18.791 -29.627 1.00 96.88 765 VAL A C 1
ATOM 5988 O O . VAL A 1 765 ? -7.640 -19.786 -29.843 1.00 96.88 765 VAL A O 1
ATOM 5991 N N . TYR A 1 766 ? -5.992 -18.407 -30.471 1.00 97.19 766 TYR A N 1
ATOM 5992 C CA . TYR A 1 766 ? -5.692 -19.141 -31.698 1.00 97.19 766 TYR A CA 1
ATOM 5993 C C . TYR A 1 766 ? -5.119 -20.534 -31.440 1.00 97.19 766 TYR A C 1
ATOM 5995 O O . TYR A 1 766 ? -5.484 -21.476 -32.130 1.00 97.19 766 TYR A O 1
ATOM 6003 N N . SER A 1 767 ? -4.248 -20.697 -30.441 1.00 96.56 767 SER A N 1
ATOM 6004 C CA . SER A 1 767 ? -3.687 -22.017 -30.127 1.00 96.56 767 SER A CA 1
ATOM 6005 C C . SER A 1 767 ? -4.716 -22.995 -29.549 1.00 96.56 767 SER A C 1
ATOM 6007 O O . SER A 1 767 ? -4.555 -24.203 -29.712 1.00 96.56 767 SER A O 1
ATOM 6009 N N . LEU A 1 768 ? -5.769 -22.481 -28.904 1.00 95.44 768 LEU A N 1
ATOM 6010 C CA . LEU A 1 768 ? -6.859 -23.284 -28.349 1.00 95.44 768 LEU A CA 1
ATOM 6011 C C . LEU A 1 768 ? -7.981 -23.579 -29.359 1.00 95.44 768 LEU A C 1
ATOM 6013 O O . LEU A 1 768 ? -8.550 -24.669 -29.312 1.00 95.44 768 LEU A O 1
ATOM 6017 N N . HIS A 1 769 ? -8.304 -22.645 -30.264 1.00 93.62 769 HIS A N 1
ATOM 6018 C CA . HIS A 1 769 ? -9.500 -22.738 -31.121 1.00 93.62 769 HIS A CA 1
ATOM 6019 C C . HIS A 1 769 ? -9.245 -22.725 -32.641 1.00 93.62 769 HIS A C 1
ATOM 6021 O O . HIS A 1 769 ? -10.202 -22.957 -33.397 1.00 93.62 769 HIS A O 1
ATOM 6027 N N . GLY A 1 770 ? -8.015 -22.424 -33.079 1.00 79.12 770 GLY A N 1
ATOM 6028 C CA . GLY A 1 770 ? -7.621 -22.196 -34.479 1.00 79.12 770 GLY A CA 1
ATOM 6029 C C . GLY A 1 770 ? -7.066 -23.393 -35.238 1.00 79.12 770 GLY A C 1
ATOM 6030 O O . GLY A 1 770 ? -6.824 -24.461 -34.629 1.00 79.12 770 GLY A O 1
#

Foldseek 3Di:
DPDVVVVVVVVVVVVVVVVVVVVVVVVVVVVVVVVVVVVVVVVVVVVVVVVVVVVVVVVVVVVVVVVVVVVVVVVVVVVVVVVVVVVVVVVLVVVVVVPDPPPDPVVVVVVVVVVVVVVVVVVVVVVVVVVVVVVVVVVVVVVVVVVVVVVVVVVVVVVVVVVVVVVVVVVVVVVVVVVVVVVVVVVVVVVVVVVVVVVVVVVVVVVVVVVVVPPPPDDDDDDDPPDVCVVVVVVVVVVVVVVVVVVVVVVVVVVVVVVVVVVVVVVVVVVVVVVVVVVVVVVVVVVVVVVVVVVVVVVVVVVVVVVVVVVVVVVVVVVVVVVVVVVVVVVVVVVVVVVVVVVVVVVVVVVVVVVVVVVVVVVVVVVVVVVVVVVVVVVVVVVVVVVVVVVVVVVVVVVVVVVVVVVVVVVVVVVVVVVVVVVVVVVVVCVVVPPPDDDDDDDDDDPPPPDPPPVPPVVVVVVVVVVVVVVVVVVVVVVVVVVVVVVVVVVVVVVVVVVVVVVVVVVVVVVVVVVVVVVPPPPPPPPDPCVPVCVVVVVVVVVVVVVVVVVVVVVVVVVVVVVVVVVVVVVVVVVVVVVVVVVVVVVVVVVVVVVVVVVVVVVVVVVVVVVVVVVVVVVVVVVVVVVVVVVVVVVCCVVPVPCVVVDPDDDDDDDDDDDDDDDDDDDDDDDDDDDDDPPPPPVVPPPPPPPQFFEWEQEDAVVDTDIQTDGPPDDLVCLLVSLVVVCVVVVHDCLLSQLSSVVVVVCVVPDPDDDYYYYDYSVVSNVVGD